Protein AF-A0A9N9V3J7-F1 (afdb_monomer_lite)

Sequence (952 aa):
MASQAPEKATEPPQEQATPTPHKELYPMNNWTYDLFLYVMGNLVDTFFREVVPRGSWRVPRSGPVLFVAAPHANQFVDALLLQRTLKHEAGRRVSLLIAQKSVHGFIGWGSRQVGSVPVGRAQDAAKPATGKIYLPDPINDPTLVRGIGTKFGAGEGELQGMVFLPPAKGQTGASVDIAEIISPEEIRVKRPFKGKLALFQLTGRDDIDAEGNFTKKDVNGSAPGYEGTKFKLAPHTDQTKVYEAVFSRLRSGGCVGIFPEGGSHDRTDLLPLKAGVAIMALGTLAEDPNCGLKIVPVGMNYFHPHKFRSRAVIEFGAPFEIPSRVVEKYRNNQRREAIGHVIDTVYQALNSVTVSAPDYDTLMLIQATRRLYNPTGKKLPLPIVVELNRRLAMGYEKYKEDKRIKKLVKDVKDYNSQLRYLNLKDHQVQYAHMSIFQVIFLTIYRSLKLILLFFSTVPGLVLFAPVFVATKIISIKKAKAALAGSTVKIQGRDVMATWKILVACGFAPALYHFYSILLTLKVWHDRFWGHVPEWVPLWVVYFAVWPLMIGITFASLRFGEVGMDIFKSLRPLVLCLSPWSGFSIQKLRLRREELSAEVTDLINTLGPEMYPDFEKVRLVPDPYKTETPAPSTFTSPQFASTFSPFTPQMPSFSPYPSFGGWRRRDSEGSNAGAEPESPPTTSLLRRSTTTSSRALPRHDSFSNIGQVGFFSTRPPSRSRSRSNSSGGGFNSSGFHISGFTALDSTEGFNEASRKLREAMKDRRKKSDKVKMEAGAEGDNPVVPPPPTRKPPLKQKMALSLKSIVSSVFGGAGSEGGPAPMGALFAKTDPAIDGDACLHDCASCSVKYPRGFKINEDDVLYGHVKAWSTHLLVGTGKTDWVRDVADEKGSVMEAVSKVASPTNGRMMLSASNIPTPHNTADYSEPTTTLLLPAFTYIHNVTPSNAGSLIAEV

pLDDT: mean 71.09, std 22.48, range [22.11, 96.75]

Secondary structure (DSSP, 8-state):
----------PPP----PPP----SS---HHHHHHHHHHHHHHHHHHEEEEEEESGGGS-SSS-EEEEEE---STTHHHHHHHHHHHHHH---EEEEEEGGG-SHHHHHHHHHTTPEEE--HHHH-EEPSSEEE-S-TTT-TTEEEEES--BTTTB--TT-EEEPPPBTTBPPPEEEEEEEEETTEEEESS---SHHHHHHHH--S-B-SSS-BS-TTS-SSPTT---B--EEE-----HHHHHHHHHHHHTT-EEEE-TT-S----SSPPPPPTHHHHHHHHHHHH-TTS--EEEEEEEEESSTTSTTEEEEEEE---B---HHHHHHHHTT-HHHHHHHHHHHHHHHHHTTS---SSHHHHHHHHHHHHHHSPTT----HHHHHHHHHHHHHHHHHHTT-HHHHHHHHHHHHHHHHHHHTT--HHHHTT----HHHHHHHHHHHHHHHHHHHHHHHHHHHHHHHHHHHHHHHHHHHHHHHHHT-SS-SS-GGGHHHHHHHHHHHHHHHHHHHHHHHHHHHHHHHTTTTTS-TTS-HHHHHHHHHHHHHHHHHHHHHHHHHHHHHHHHHHHHHHHHSGGGHHHHHHHHHHHHHHHHHHHHHHHHHHHHH-TTTTTT-SS--TT---PPPP---PPPP-----------------------------------PPPP-------------GGGTTS-TTS-GGGGGGSTT----PPPPPP-------------SS--PPP--TTSHHHHHHHHHHHHHHHHHHHHHHHHHHHHTT-S-------------------------------S-------PPPPHHHHSPPP-HHHH-TTS-S--TT------TT-----S---SS-SPP-SEEEEEE-S-S---SSGGGSTTSHHHHHHTSPPPTTSPEEEEEE-PPPTT----TTS-EEEEEETTTEEEEEE-TTTHHHHHHT-

Foldseek 3Di:
DDDDDDDDDDDDPPPPPPPDQDDQPQDADPVLQVVLLVVVVVLLCQQAVAEAEAPLVLDDLWFFEEEAEDDLAAQCSLVSSVQNCCCVRRVAQAAEEAEQLQLDDPSVVSSSNSSHQYAYDQVSQWDWFAFFKADQFCPPQLFKIFTDRAQDPNPFHDAQKKKWADADDLGGIWMFTFHADPGRGMTGTPDGTWADVNNCQRAVDPQADGGGDGPDPPDGGHDPPDRHGTIIIGDHGDCVSRLVSLLSQNLVGHYYYYHQLPGHANFLDRHQGHLPSLCSQLVSCLVPVPSPYKYKYKAWDWQQLQHGNTYIYIYIFRIDHQDVVLSVCCVVPVVVVSSVVVSVVNVVRNVLNYQSARHPLSLVLLVLLVVLQFPQPDDAPPVLVSVSSVLSRVLCVVCVPPPLSVVLSVLSSVLVLLCLLQVHDPNVLVPDDDDLVNLVVLLVVLVVLLVVLVVLQVVLCVLCVVLVVVLVVVLQVVLVVVVVVDSRYDRSSNHSSVSSSVSCVPVVLVSLLVVLVVVLVCCVPCVVVPPHDPPDDSVNSSVVSSVVSVVSNVSSSVSVVVSVSSVSNNVSSVLCNPPVCVVVSVVSVVSSNVSSVSSNVCCVVCVCVVPVCCVVPPSHDDPPDDDDDDDDDDDDDDDDDDDDDDDDDDDDDDDDDDDDDDDDDDDDDDDDDDDDDDDDDDDDDDDDDDPVQPPDDPVPDPPPVVVPPPDDPDDDDDDDDDDDDDDDDDDDDDDDDPDDQDPPDPVSVVVVVVVVVVVVVVVVVVVVVVVVVVPDDDDDDDDDDYDDDDDDDDDDDDDDDDDDDDDDDDDDDDDQFFDPPCVVDPDDDCVVCNPVSPPDDPPDDPDDPPPDDDPPVDPPGRPDPDADKEKEWAQLDDDADPQNLPPPQALSVLLVPEDAAPRGHYHYYYDSHAAPVNDNDLVFFGWIAMPPVRDIDTRHHSVCSRVVRHVD

Structure (mmCIF, N/CA/C/O backbone):
data_AF-A0A9N9V3J7-F1
#
_entry.id   AF-A0A9N9V3J7-F1
#
loop_
_atom_site.group_PDB
_atom_site.id
_atom_site.type_symbol
_atom_site.label_atom_id
_atom_site.label_alt_id
_atom_site.label_comp_id
_atom_site.label_asym_id
_atom_site.label_entity_id
_atom_site.label_seq_id
_atom_site.pdbx_PDB_ins_code
_atom_site.Cartn_x
_atom_site.Cartn_y
_atom_site.Cartn_z
_atom_site.occupancy
_atom_site.B_iso_or_equiv
_atom_site.auth_seq_id
_atom_site.auth_comp_id
_atom_site.auth_asym_id
_atom_site.auth_atom_id
_atom_site.pdbx_PDB_model_num
ATOM 1 N N . MET A 1 1 ? -75.633 -46.381 -12.029 1.00 39.38 1 MET A N 1
ATOM 2 C CA . MET A 1 1 ? -74.384 -46.418 -11.238 1.00 39.38 1 MET A CA 1
ATOM 3 C C . MET A 1 1 ? -73.530 -45.228 -11.666 1.00 39.38 1 MET A C 1
ATOM 5 O O . MET A 1 1 ? -73.340 -45.079 -12.863 1.00 39.38 1 MET A O 1
ATOM 9 N N . ALA A 1 2 ? -73.193 -44.369 -10.690 1.00 36.47 2 ALA A N 1
ATOM 10 C CA . ALA A 1 2 ? -72.374 -43.131 -10.666 1.00 36.47 2 ALA A CA 1
ATOM 11 C C . ALA A 1 2 ? -71.750 -42.647 -12.000 1.00 36.47 2 ALA A C 1
ATOM 13 O O . ALA A 1 2 ? -70.989 -43.388 -12.608 1.00 36.47 2 ALA A O 1
ATOM 14 N N . SER A 1 3 ? -72.063 -41.480 -12.585 1.00 35.91 3 SER A N 1
ATOM 15 C CA . SER A 1 3 ? -72.059 -40.055 -12.155 1.00 35.91 3 SER A CA 1
ATOM 16 C C . SER A 1 3 ? -70.667 -39.449 -11.888 1.00 35.91 3 SER A C 1
ATOM 18 O O . SER A 1 3 ? -70.067 -39.679 -10.841 1.00 35.91 3 SER A O 1
ATOM 20 N N . GLN A 1 4 ? -70.208 -38.641 -12.851 1.00 42.81 4 GLN A N 1
ATOM 21 C CA . GLN A 1 4 ? -68.995 -37.812 -12.853 1.00 42.81 4 GLN A CA 1
ATOM 22 C C . GLN A 1 4 ? -69.074 -36.623 -11.874 1.00 42.81 4 GLN A C 1
ATOM 24 O O . GLN A 1 4 ? -70.133 -36.014 -11.736 1.00 42.81 4 GLN A O 1
ATOM 29 N N . ALA A 1 5 ? -67.931 -36.258 -11.275 1.00 32.69 5 ALA A N 1
ATOM 30 C CA . ALA A 1 5 ? -67.615 -34.964 -10.640 1.00 32.69 5 ALA A CA 1
ATOM 31 C C . ALA A 1 5 ? -66.062 -34.833 -10.506 1.00 32.69 5 ALA A C 1
ATOM 33 O O . ALA A 1 5 ? -65.382 -35.852 -10.626 1.00 32.69 5 ALA A O 1
ATOM 34 N N . PRO A 1 6 ? -65.460 -33.642 -10.296 1.00 41.69 6 PRO A N 1
ATOM 35 C CA . PRO A 1 6 ? -64.798 -32.869 -11.350 1.00 41.69 6 PRO A CA 1
ATOM 36 C C . PRO A 1 6 ? -63.275 -32.682 -11.173 1.00 41.69 6 PRO A C 1
ATOM 38 O O . PRO A 1 6 ? -62.697 -32.884 -10.105 1.00 41.69 6 PRO A O 1
ATOM 41 N N . GLU A 1 7 ? -62.648 -32.250 -12.265 1.00 38.03 7 GLU A N 1
ATOM 42 C CA . GLU A 1 7 ? -61.231 -31.927 -12.445 1.00 38.03 7 GLU A CA 1
ATOM 43 C C . GLU A 1 7 ? -60.823 -30.699 -11.603 1.00 38.03 7 GLU A C 1
ATOM 45 O O . GLU A 1 7 ? -61.409 -29.620 -11.718 1.00 38.03 7 GLU A O 1
ATOM 50 N N . LYS A 1 8 ? -59.836 -30.862 -10.712 1.00 35.16 8 LYS A N 1
ATOM 51 C CA . LYS A 1 8 ? -59.306 -29.783 -9.864 1.00 35.16 8 LYS A CA 1
ATOM 52 C C . LYS A 1 8 ? -58.181 -29.072 -10.616 1.00 35.16 8 LYS A C 1
ATOM 54 O O . LYS A 1 8 ? -57.131 -29.663 -10.851 1.00 35.16 8 LYS A O 1
ATOM 59 N N . ALA A 1 9 ? -58.424 -27.815 -10.978 1.00 34.00 9 ALA A N 1
ATOM 60 C CA . ALA A 1 9 ? -57.466 -26.930 -11.625 1.00 34.00 9 ALA A CA 1
ATOM 61 C C . ALA A 1 9 ? -56.163 -26.818 -10.816 1.00 34.00 9 ALA A C 1
ATOM 63 O O . ALA A 1 9 ? -56.171 -26.473 -9.634 1.00 34.00 9 ALA A O 1
ATOM 64 N N . THR A 1 10 ? -55.047 -27.115 -11.472 1.00 37.78 10 THR A N 1
ATOM 65 C CA . THR A 1 10 ? -53.690 -26.884 -10.981 1.00 37.78 10 THR A CA 1
ATOM 66 C C . THR A 1 10 ? -53.436 -25.378 -10.970 1.00 37.78 10 THR A C 1
ATOM 68 O O . THR A 1 10 ? -53.431 -24.744 -12.026 1.00 37.78 10 THR A O 1
ATOM 71 N N . GLU A 1 11 ? -53.250 -24.791 -9.788 1.00 33.88 11 GLU A N 1
ATOM 72 C CA . GLU A 1 11 ? -52.778 -23.409 -9.666 1.00 33.88 11 GLU A CA 1
ATOM 73 C C . GLU A 1 11 ? -51.422 -23.264 -10.384 1.00 33.88 11 GLU A C 1
ATOM 75 O O . GLU A 1 11 ? -50.569 -24.155 -10.266 1.00 33.88 11 GLU A O 1
ATOM 80 N N . PRO A 1 12 ? -51.196 -22.178 -11.145 1.00 35.19 12 PRO A N 1
ATOM 81 C CA . PRO A 1 12 ? -49.893 -21.925 -11.740 1.00 35.19 12 PRO A CA 1
ATOM 82 C C . PRO A 1 12 ? -48.851 -21.744 -10.625 1.00 35.19 12 PRO A C 1
ATOM 84 O O . PRO A 1 12 ? -49.196 -21.285 -9.532 1.00 35.19 12 PRO A O 1
ATOM 87 N N . PRO A 1 13 ? -47.571 -22.082 -10.870 1.00 36.06 13 PRO A N 1
ATOM 88 C CA . PRO A 1 13 ? -46.522 -21.857 -9.888 1.00 36.06 13 PRO A CA 1
ATOM 89 C C . PRO A 1 13 ? -46.540 -20.378 -9.512 1.00 36.06 13 PRO A C 1
ATOM 91 O O . PRO A 1 13 ? -46.486 -19.531 -10.404 1.00 36.06 13 PRO A O 1
ATOM 94 N N . GLN A 1 14 ? -46.630 -20.069 -8.216 1.00 33.75 14 GLN A N 1
ATOM 95 C CA . GLN A 1 14 ? -46.390 -18.715 -7.732 1.00 33.75 14 GLN A CA 1
ATOM 96 C C . GLN A 1 14 ? -45.009 -18.294 -8.227 1.00 33.75 14 GLN A C 1
ATOM 98 O O . GLN A 1 14 ? -43.979 -18.770 -7.745 1.00 33.75 14 GLN A O 1
ATOM 103 N N . GLU A 1 15 ? -45.015 -17.443 -9.247 1.00 34.62 15 GLU A N 1
ATOM 104 C CA . GLU A 1 15 ? -43.851 -16.767 -9.776 1.00 34.62 15 GLU A CA 1
ATOM 105 C C . GLU A 1 15 ? -43.214 -16.050 -8.585 1.00 34.62 15 GLU A C 1
ATOM 107 O O . GLU A 1 15 ? -43.804 -15.134 -8.006 1.00 34.62 15 GLU A O 1
ATOM 112 N N . GLN A 1 16 ? -42.061 -16.553 -8.129 1.00 34.91 16 GLN A N 1
ATOM 113 C CA . GLN A 1 16 ? -41.266 -15.880 -7.112 1.00 34.91 16 GLN A CA 1
ATOM 114 C C . GLN A 1 16 ? -41.039 -14.469 -7.631 1.00 34.91 16 GLN A C 1
ATOM 116 O O . GLN A 1 16 ? -40.301 -14.287 -8.598 1.00 34.91 16 GLN A O 1
ATOM 121 N N . ALA A 1 17 ? -41.722 -13.498 -7.024 1.00 33.00 17 ALA A N 1
ATOM 122 C CA . ALA A 1 17 ? -41.576 -12.100 -7.363 1.00 33.00 17 ALA A CA 1
ATOM 123 C C . ALA A 1 17 ? -40.080 -11.788 -7.360 1.00 33.00 17 ALA A C 1
ATOM 125 O O . ALA A 1 17 ? -39.436 -11.808 -6.308 1.00 33.00 17 ALA A O 1
ATOM 126 N N . THR A 1 18 ? -39.510 -11.570 -8.548 1.00 35.09 18 THR A N 1
ATOM 127 C CA . THR A 1 18 ? -38.137 -11.096 -8.688 1.00 35.09 18 THR A CA 1
ATOM 128 C C . THR A 1 18 ? -38.005 -9.883 -7.777 1.00 35.09 18 THR A C 1
ATOM 130 O O . THR A 1 18 ? -38.791 -8.944 -7.950 1.00 35.09 18 THR A O 1
ATOM 133 N N . PRO A 1 19 ? -37.088 -9.894 -6.790 1.00 39.78 19 PRO A N 1
ATOM 134 C CA . PRO A 1 19 ? -36.947 -8.773 -5.882 1.00 39.78 19 PRO A CA 1
ATOM 135 C C . PRO A 1 19 ? -36.704 -7.535 -6.736 1.00 39.78 19 PRO A C 1
ATOM 137 O O . PRO A 1 19 ? -35.810 -7.522 -7.587 1.00 39.78 19 PRO A O 1
ATOM 140 N N . THR A 1 20 ? -37.550 -6.523 -6.555 1.00 35.09 20 THR A N 1
ATOM 141 C CA . THR A 1 20 ? -37.386 -5.223 -7.198 1.00 35.09 20 THR A CA 1
ATOM 142 C C . THR A 1 20 ? -35.927 -4.796 -7.027 1.00 35.09 20 THR A C 1
ATOM 144 O O . THR A 1 20 ? -35.413 -4.835 -5.905 1.00 35.09 20 THR A O 1
ATOM 147 N N . PRO A 1 21 ? -35.205 -4.451 -8.111 1.00 42.81 21 PRO A N 1
ATOM 148 C CA . PRO A 1 21 ? -33.786 -4.159 -8.013 1.00 42.81 21 PRO A CA 1
ATOM 149 C C . PRO A 1 21 ? -33.611 -2.935 -7.117 1.00 42.81 21 PRO A C 1
ATOM 151 O O . PRO A 1 21 ? -33.942 -1.811 -7.501 1.00 42.81 21 PRO A O 1
ATOM 154 N N . HIS A 1 22 ? -33.120 -3.157 -5.896 1.00 54.41 22 HIS A N 1
ATOM 155 C CA . HIS A 1 22 ? -32.761 -2.079 -4.988 1.00 54.41 22 HIS A CA 1
ATOM 156 C C . HIS A 1 22 ? -31.798 -1.147 -5.723 1.00 54.41 22 HIS A C 1
ATOM 158 O O . HIS A 1 22 ? -30.752 -1.572 -6.217 1.00 54.41 22 HIS A O 1
ATOM 164 N N . LYS A 1 23 ? -32.172 0.131 -5.827 1.00 55.50 23 LYS A N 1
ATOM 165 C CA . LYS A 1 23 ? -31.372 1.149 -6.507 1.00 55.50 23 LYS A CA 1
ATOM 166 C C . LYS A 1 23 ? -30.018 1.257 -5.803 1.00 55.50 23 LYS A C 1
ATOM 168 O O . LYS A 1 23 ? -29.938 1.756 -4.682 1.00 55.50 23 LYS A O 1
ATOM 173 N N . GLU A 1 24 ? -28.966 0.762 -6.449 1.00 66.88 24 GLU A N 1
ATOM 174 C CA . GLU A 1 24 ? -27.608 0.790 -5.909 1.00 66.88 24 GLU A CA 1
ATOM 175 C C . GLU A 1 24 ? -27.198 2.248 -5.640 1.00 66.88 24 GLU A C 1
ATOM 177 O O . GLU A 1 24 ? -27.263 3.094 -6.532 1.00 66.88 24 GLU A O 1
ATOM 182 N N . LEU A 1 25 ? -26.798 2.562 -4.402 1.00 68.50 25 LEU A N 1
ATOM 183 C CA . LEU A 1 25 ? -26.501 3.941 -3.977 1.00 68.50 25 LEU A CA 1
ATOM 184 C C . LEU A 1 25 ? -25.304 4.554 -4.724 1.00 68.50 25 LEU A C 1
ATOM 186 O O . LEU A 1 25 ? -25.240 5.770 -4.902 1.00 68.50 25 LEU A O 1
ATOM 190 N N . TYR A 1 26 ? -24.363 3.717 -5.168 1.00 75.44 26 TYR A N 1
ATOM 191 C CA . TYR A 1 26 ? -23.138 4.129 -5.858 1.00 75.44 26 TYR A CA 1
ATOM 192 C C . TYR A 1 26 ? -22.909 3.270 -7.104 1.00 75.44 26 TYR A C 1
ATOM 194 O O . TYR A 1 26 ? -21.986 2.458 -7.094 1.00 75.44 26 TYR A O 1
ATOM 202 N N . PRO A 1 27 ? -23.728 3.397 -8.160 1.00 77.06 27 PRO A N 1
ATOM 203 C CA . PRO A 1 27 ? -23.684 2.480 -9.290 1.00 77.06 27 PRO A CA 1
ATOM 204 C C . PRO A 1 27 ? -22.331 2.536 -10.000 1.00 77.06 27 PRO A C 1
ATOM 206 O O . PRO A 1 27 ? -21.782 3.610 -10.254 1.00 77.06 27 PRO A O 1
ATOM 209 N N . MET A 1 28 ? -21.788 1.364 -10.319 1.00 82.06 28 MET A N 1
ATOM 210 C CA . MET A 1 28 ? -20.520 1.243 -11.033 1.00 82.06 28 MET A CA 1
ATOM 211 C C . MET A 1 28 ? -20.789 1.029 -12.519 1.00 82.06 28 MET A C 1
ATOM 213 O O . MET A 1 28 ? -21.310 -0.010 -12.921 1.00 82.06 28 MET A O 1
ATOM 217 N N . ASN A 1 29 ? -20.403 1.995 -13.351 1.00 88.56 29 ASN A N 1
ATOM 218 C CA . ASN A 1 29 ? -20.493 1.825 -14.793 1.00 88.56 29 ASN A CA 1
ATOM 219 C C . ASN A 1 29 ? -19.234 1.120 -15.325 1.00 88.56 29 ASN A C 1
ATOM 221 O O . ASN A 1 29 ? -18.106 1.568 -15.123 1.00 88.56 29 ASN A O 1
ATOM 225 N N . ASN A 1 30 ? -19.425 -0.019 -15.991 1.00 90.25 30 ASN A N 1
ATOM 226 C CA . ASN A 1 30 ? -18.337 -0.901 -16.410 1.00 90.25 30 ASN A CA 1
ATOM 227 C C . ASN A 1 30 ? -17.348 -0.225 -17.368 1.00 90.25 30 ASN A C 1
ATOM 229 O O . ASN A 1 30 ? -16.145 -0.455 -17.248 1.00 90.25 30 ASN A O 1
ATOM 233 N N . TRP A 1 31 ? -17.834 0.596 -18.305 1.00 91.44 31 TRP A N 1
ATOM 234 C CA . TRP A 1 31 ? -16.960 1.240 -19.289 1.00 91.44 31 TRP A CA 1
ATOM 235 C C . TRP A 1 31 ? -16.154 2.380 -18.664 1.00 91.44 31 TRP A C 1
ATOM 237 O O . TRP A 1 31 ? -14.959 2.494 -18.929 1.00 91.44 31 TRP A O 1
ATOM 247 N N . THR A 1 32 ? -16.768 3.185 -17.787 1.00 91.56 32 THR A N 1
ATOM 248 C CA . THR A 1 32 ? -16.061 4.269 -17.091 1.00 91.56 32 THR A CA 1
ATOM 249 C C . THR A 1 32 ? -15.013 3.708 -16.145 1.00 91.56 32 THR A C 1
ATOM 251 O O . THR A 1 32 ? -13.906 4.234 -16.078 1.00 91.56 32 THR A O 1
ATOM 254 N N . TYR A 1 33 ? -15.348 2.615 -15.452 1.00 93.81 33 TYR A N 1
ATOM 255 C CA . TYR A 1 33 ? -14.439 1.888 -14.573 1.00 93.81 33 TYR A CA 1
ATOM 256 C C . TYR A 1 33 ? -13.205 1.411 -15.342 1.00 93.81 33 TYR A C 1
ATOM 258 O O . TYR A 1 33 ? -12.076 1.704 -14.946 1.00 93.81 33 TYR A O 1
ATOM 266 N N . ASP A 1 34 ? -13.421 0.711 -16.459 1.00 94.12 34 ASP A N 1
ATOM 267 C CA . ASP A 1 34 ? -12.348 0.130 -17.264 1.00 94.12 34 ASP A CA 1
ATOM 268 C C . ASP A 1 34 ? -11.486 1.224 -17.926 1.00 94.12 34 ASP A C 1
ATOM 270 O O . ASP A 1 34 ? -10.258 1.130 -17.891 1.00 94.12 34 ASP A O 1
ATOM 274 N N . LEU A 1 35 ? -12.093 2.298 -18.450 1.00 94.00 35 LEU A N 1
ATOM 275 C CA . LEU A 1 35 ? -11.367 3.430 -19.040 1.00 94.00 35 LEU A CA 1
ATOM 276 C C . LEU A 1 35 ? -10.528 4.174 -17.994 1.00 94.00 35 LEU A C 1
ATOM 278 O O . LEU A 1 35 ? -9.349 4.449 -18.220 1.00 94.00 35 LEU A O 1
ATOM 282 N N . PHE A 1 36 ? -11.113 4.483 -16.835 1.00 93.19 36 PHE A N 1
ATOM 283 C CA . PHE A 1 36 ? -10.399 5.154 -15.754 1.00 93.19 36 PHE A CA 1
ATOM 284 C C . PHE A 1 36 ? -9.227 4.303 -15.254 1.00 93.19 36 PHE A C 1
ATOM 286 O O . PHE A 1 36 ? -8.113 4.815 -15.110 1.00 93.19 36 PHE A O 1
ATOM 293 N N . LEU A 1 37 ? -9.447 3.000 -15.041 1.00 93.44 37 LEU A N 1
ATOM 294 C CA . LEU A 1 37 ? -8.385 2.077 -14.644 1.00 93.44 37 LEU A CA 1
ATOM 295 C C . LEU A 1 37 ? -7.302 1.928 -15.700 1.00 93.44 37 LEU A C 1
ATOM 297 O O . LEU A 1 37 ? -6.139 1.800 -15.333 1.00 93.44 37 LEU A O 1
ATOM 301 N N . TYR A 1 38 ? -7.651 1.948 -16.983 1.00 92.44 38 TYR A N 1
ATOM 302 C CA . TYR A 1 38 ? -6.664 1.913 -18.052 1.00 92.44 38 TYR A CA 1
ATOM 303 C C . TYR A 1 38 ? -5.755 3.147 -17.992 1.00 92.44 38 TYR A C 1
ATOM 305 O O . TYR A 1 38 ? -4.533 3.016 -17.926 1.00 92.44 38 TYR A O 1
ATOM 313 N N . VAL A 1 39 ? -6.327 4.354 -17.931 1.00 91.19 39 VAL A N 1
ATOM 314 C CA . VAL A 1 39 ? -5.544 5.604 -17.898 1.00 91.19 39 VAL A CA 1
ATOM 315 C C . VAL A 1 39 ? -4.695 5.693 -16.627 1.00 91.19 39 VAL A C 1
ATOM 317 O O . VAL A 1 39 ? -3.483 5.896 -16.695 1.00 91.19 39 VAL A O 1
ATOM 320 N N . MET A 1 40 ? -5.306 5.500 -15.456 1.00 90.75 40 MET A N 1
ATOM 321 C CA . MET A 1 40 ? -4.594 5.565 -14.177 1.00 90.75 40 MET A CA 1
ATOM 322 C C . MET A 1 40 ? -3.611 4.401 -14.004 1.00 90.75 40 MET A C 1
ATOM 324 O O . MET A 1 40 ? -2.536 4.577 -13.430 1.00 90.75 40 MET A O 1
ATOM 328 N N . GLY A 1 41 ? -3.934 3.229 -14.547 1.00 89.25 41 GLY A N 1
ATOM 329 C CA . GLY A 1 41 ? -3.045 2.078 -14.604 1.00 89.25 41 GLY A CA 1
ATOM 330 C C . GLY A 1 41 ? -1.751 2.410 -15.340 1.00 89.25 41 GLY A C 1
ATOM 331 O O . GLY A 1 41 ? -0.674 2.221 -14.777 1.00 89.25 41 GLY A O 1
ATOM 332 N N . ASN A 1 42 ? -1.824 2.986 -16.541 1.00 88.81 42 ASN A N 1
ATOM 333 C CA . ASN A 1 42 ? -0.628 3.383 -17.294 1.00 88.81 42 ASN A CA 1
ATOM 334 C C . ASN A 1 42 ? 0.295 4.330 -16.491 1.00 88.81 42 ASN A C 1
ATOM 336 O O . ASN A 1 42 ? 1.523 4.194 -16.527 1.00 88.81 42 ASN A O 1
ATOM 340 N N . LEU A 1 43 ? -0.273 5.243 -15.692 1.00 88.69 43 LEU A N 1
ATOM 341 C CA . LEU A 1 43 ? 0.510 6.092 -14.781 1.00 88.69 43 LEU A CA 1
ATOM 342 C C . LEU A 1 43 ? 1.182 5.283 -13.662 1.00 88.69 43 LEU A C 1
ATOM 344 O O . LEU A 1 43 ? 2.341 5.533 -13.323 1.00 88.69 43 LEU A O 1
ATOM 348 N N . VAL A 1 44 ? 0.482 4.293 -13.108 1.00 88.19 44 VAL A N 1
ATOM 349 C CA . VAL A 1 44 ? 1.025 3.375 -12.098 1.00 88.19 44 VAL A CA 1
ATOM 350 C C . VAL A 1 44 ? 2.145 2.503 -12.666 1.00 88.19 44 VAL A C 1
ATOM 352 O O . VAL A 1 44 ? 3.146 2.349 -11.980 1.00 88.19 44 VAL A O 1
ATOM 355 N N . ASP A 1 45 ? 2.068 2.017 -13.908 1.00 86.00 45 ASP A N 1
ATOM 356 C CA . ASP A 1 45 ? 3.173 1.270 -14.554 1.00 86.00 45 ASP A CA 1
ATOM 357 C C . ASP A 1 45 ? 4.367 2.150 -14.907 1.00 86.00 45 ASP A C 1
ATOM 359 O O . ASP A 1 45 ? 5.505 1.688 -15.024 1.00 86.00 45 ASP A O 1
ATOM 363 N N . THR A 1 46 ? 4.120 3.442 -15.100 1.00 86.25 46 THR A N 1
ATOM 364 C CA . THR A 1 46 ? 5.206 4.409 -15.229 1.00 86.25 46 THR A CA 1
ATOM 365 C C . THR A 1 46 ? 5.877 4.592 -13.866 1.00 86.25 46 THR A C 1
ATOM 367 O O . THR A 1 46 ? 7.107 4.594 -13.773 1.00 86.25 46 THR A O 1
ATOM 370 N N . PHE A 1 47 ? 5.092 4.656 -12.783 1.00 88.81 47 PHE A N 1
ATOM 371 C CA . PHE A 1 47 ? 5.602 4.805 -11.420 1.00 88.81 47 PHE A CA 1
ATOM 372 C C . PHE A 1 47 ? 6.302 3.554 -10.874 1.00 88.81 47 PHE A C 1
ATOM 374 O O . PHE A 1 47 ? 7.397 3.682 -10.330 1.00 88.81 47 PHE A O 1
ATOM 381 N N . PHE A 1 48 ? 5.719 2.364 -11.006 1.00 88.06 48 PHE A N 1
ATOM 382 C CA . PHE A 1 48 ? 6.307 1.094 -10.578 1.00 88.06 48 PHE A CA 1
ATOM 383 C C . PHE A 1 48 ? 6.945 0.385 -11.754 1.00 88.06 48 PHE A C 1
ATOM 385 O O . PHE A 1 48 ? 6.340 0.228 -12.807 1.00 88.06 48 PHE A O 1
ATOM 392 N N . ARG A 1 49 ? 8.168 -0.108 -11.564 1.00 84.00 49 ARG A N 1
ATOM 393 C CA . ARG A 1 49 ? 8.853 -0.861 -12.615 1.00 84.00 49 ARG A CA 1
ATOM 394 C C . ARG A 1 49 ? 8.216 -2.202 -12.903 1.00 84.00 49 ARG A C 1
ATOM 396 O O . ARG A 1 49 ? 8.250 -2.659 -14.040 1.00 84.00 49 ARG A O 1
ATOM 403 N N . GLU A 1 50 ? 7.671 -2.816 -11.867 1.00 82.94 50 GLU A N 1
ATOM 404 C CA . GLU A 1 50 ? 7.097 -4.144 -11.937 1.00 82.94 50 GLU A CA 1
ATOM 405 C C . GLU A 1 50 ? 6.061 -4.289 -10.823 1.00 82.94 50 GLU A C 1
ATOM 407 O O . GLU A 1 50 ? 6.344 -3.963 -9.663 1.00 82.94 50 GLU A O 1
ATOM 412 N N . VAL A 1 51 ? 4.880 -4.783 -11.186 1.00 85.88 51 VAL A N 1
ATOM 413 C CA . VAL A 1 51 ? 3.818 -5.179 -10.261 1.00 85.88 51 VAL A CA 1
ATOM 414 C C . VAL A 1 51 ? 3.552 -6.653 -10.520 1.00 85.88 51 VAL A C 1
ATOM 416 O O . VAL A 1 51 ? 3.087 -7.012 -11.597 1.00 85.88 51 VAL A O 1
ATOM 419 N N . VAL A 1 52 ? 3.901 -7.510 -9.562 1.00 81.19 52 VAL A N 1
ATOM 420 C CA . VAL A 1 52 ? 3.792 -8.965 -9.729 1.00 81.19 52 VAL A CA 1
ATOM 421 C C . VAL A 1 52 ? 2.612 -9.491 -8.916 1.00 81.19 52 VAL A C 1
ATOM 423 O O . VAL A 1 52 ? 2.684 -9.470 -7.683 1.00 81.19 52 VAL A O 1
ATOM 426 N N . PRO A 1 53 ? 1.553 -10.005 -9.561 1.00 83.19 53 PRO A N 1
ATOM 427 C CA . PRO A 1 53 ? 0.526 -10.762 -8.866 1.00 83.19 53 PRO A CA 1
ATOM 428 C C . PRO A 1 53 ? 1.045 -12.148 -8.472 1.00 83.19 53 PRO A C 1
ATOM 430 O O . PRO A 1 53 ? 1.727 -12.837 -9.235 1.00 83.19 53 PRO A O 1
ATOM 433 N N . ARG A 1 54 ? 0.712 -12.586 -7.261 1.00 79.75 54 ARG A N 1
ATOM 434 C CA . ARG A 1 54 ? 0.972 -13.933 -6.743 1.00 79.75 54 ARG A CA 1
ATOM 435 C C . ARG A 1 54 ? -0.325 -14.513 -6.215 1.00 79.75 54 ARG A C 1
ATOM 437 O O . ARG A 1 54 ? -1.053 -13.832 -5.511 1.00 79.75 54 ARG A O 1
ATOM 444 N N . GLY A 1 55 ? -0.630 -15.760 -6.563 1.00 75.00 55 GLY A N 1
ATOM 445 C CA . GLY A 1 55 ? -1.864 -16.407 -6.116 1.00 75.00 55 GLY A CA 1
ATOM 446 C C . GLY A 1 55 ? -3.136 -15.888 -6.791 1.00 75.00 55 GLY A C 1
ATOM 447 O O . GLY A 1 55 ? -4.220 -16.227 -6.332 1.00 75.00 55 GLY A O 1
ATOM 448 N N . SER A 1 56 ? -3.046 -15.108 -7.877 1.00 82.75 56 SER A N 1
ATOM 449 C CA . SER A 1 56 ? -4.217 -14.532 -8.563 1.00 82.75 56 SER A CA 1
ATOM 450 C C . SER A 1 56 ? -5.232 -15.583 -9.027 1.00 82.75 56 SER A C 1
ATOM 452 O O . SER A 1 56 ? -6.432 -15.336 -9.000 1.00 82.75 56 SER A O 1
ATOM 454 N N . TRP A 1 57 ? -4.778 -16.797 -9.350 1.00 84.62 57 TRP A N 1
ATOM 455 C CA . TRP A 1 57 ? -5.636 -17.938 -9.694 1.00 84.62 57 TRP A CA 1
ATOM 456 C C . TRP A 1 57 ? -6.547 -18.416 -8.551 1.00 84.62 57 TRP A C 1
ATOM 458 O O . TRP A 1 57 ? -7.512 -19.129 -8.808 1.00 84.62 57 TRP A O 1
ATOM 468 N N . ARG A 1 58 ? -6.249 -18.053 -7.295 1.00 84.38 58 ARG A N 1
ATOM 469 C CA . ARG A 1 58 ? -7.083 -18.372 -6.122 1.00 84.38 58 ARG A CA 1
ATOM 470 C C . ARG A 1 58 ? -8.292 -17.452 -6.001 1.00 84.38 58 ARG A C 1
ATOM 472 O O . ARG A 1 58 ? -9.204 -17.752 -5.235 1.00 84.38 58 ARG A O 1
ATOM 479 N N . VAL A 1 59 ? -8.296 -16.334 -6.724 1.00 92.25 59 VAL A N 1
ATOM 480 C CA . VAL A 1 59 ? -9.395 -15.374 -6.699 1.00 92.25 59 VAL A CA 1
ATOM 481 C C . VAL A 1 59 ? -10.620 -15.995 -7.382 1.00 92.25 59 VAL A C 1
ATOM 483 O O . VAL A 1 59 ? -10.532 -16.378 -8.553 1.00 92.25 59 VAL A O 1
ATOM 486 N N . PRO A 1 60 ? -11.777 -16.079 -6.698 1.00 91.88 60 PRO A N 1
ATOM 487 C CA . PRO A 1 60 ? -13.012 -16.533 -7.326 1.00 91.88 60 PRO A CA 1
ATOM 488 C C . PRO A 1 60 ? -13.384 -15.652 -8.529 1.00 91.88 60 PRO A C 1
ATOM 490 O O . PRO A 1 60 ? -13.406 -14.423 -8.434 1.00 91.88 60 PRO A O 1
ATOM 493 N N . ARG A 1 61 ? -13.678 -16.281 -9.675 1.00 90.31 61 ARG A N 1
ATOM 494 C CA . ARG A 1 61 ? -14.037 -15.573 -10.921 1.00 90.31 61 ARG A CA 1
ATOM 495 C C . ARG A 1 61 ? -15.494 -15.096 -10.940 1.00 90.31 61 ARG A C 1
ATOM 497 O O . ARG A 1 61 ? -15.820 -14.114 -11.608 1.00 90.31 61 ARG A O 1
ATOM 504 N N . SER A 1 62 ? -16.361 -15.759 -10.184 1.00 89.38 62 SER A N 1
ATOM 505 C CA . SER A 1 62 ? -17.786 -15.460 -10.037 1.00 89.38 62 SER A CA 1
ATOM 506 C C . SER A 1 62 ? -18.194 -15.475 -8.561 1.00 89.38 62 SER A C 1
ATOM 508 O O . SER A 1 62 ? -17.440 -15.945 -7.707 1.00 89.38 62 SER A O 1
ATOM 510 N N . GLY A 1 63 ? -19.387 -14.948 -8.281 1.00 90.31 63 GLY A N 1
ATOM 511 C CA . GLY A 1 63 ? -19.937 -14.856 -6.930 1.00 90.31 63 GLY A CA 1
ATOM 512 C C . GLY A 1 63 ? -19.392 -13.679 -6.112 1.00 90.31 63 GLY A C 1
ATOM 513 O O . GLY A 1 63 ? -18.479 -12.972 -6.557 1.00 90.31 63 GLY A O 1
ATOM 514 N N . PRO A 1 64 ? -19.968 -13.437 -4.926 1.00 94.25 64 PRO A N 1
ATOM 515 C CA . PRO A 1 64 ? -19.577 -12.327 -4.079 1.00 94.25 64 PRO A CA 1
ATOM 516 C C . PRO A 1 64 ? -18.242 -12.538 -3.384 1.00 94.25 64 PRO A C 1
ATOM 518 O O . PRO A 1 64 ? -17.995 -13.568 -2.754 1.00 94.25 64 PRO A O 1
ATOM 521 N N . VAL A 1 65 ? -17.388 -11.516 -3.457 1.00 95.81 65 VAL A N 1
ATOM 522 C CA . VAL A 1 65 ? -16.067 -11.550 -2.819 1.00 95.81 65 VAL A CA 1
ATOM 523 C C . VAL A 1 65 ? -15.806 -10.270 -2.041 1.00 95.81 65 VAL A C 1
ATOM 525 O O . VAL A 1 65 ? -15.894 -9.167 -2.590 1.00 95.81 65 VAL A O 1
ATOM 528 N N . LEU A 1 66 ? -15.419 -10.434 -0.778 1.00 96.44 66 LEU A N 1
ATOM 529 C CA . LEU A 1 66 ? -14.876 -9.379 0.066 1.00 96.44 66 LEU A CA 1
ATOM 530 C C . LEU A 1 66 ? -13.346 -9.493 0.098 1.00 96.44 66 LEU A C 1
ATOM 532 O O . LEU A 1 66 ? -12.782 -10.379 0.740 1.00 96.44 66 LEU A O 1
ATOM 536 N N . PHE A 1 67 ? -12.664 -8.590 -0.601 1.00 96.75 67 PHE A N 1
ATOM 537 C CA . PHE A 1 67 ? -11.208 -8.491 -0.569 1.00 96.75 67 PHE A CA 1
ATOM 538 C C . PHE A 1 67 ? -10.765 -7.706 0.660 1.00 96.75 67 PHE A C 1
ATOM 540 O O . PHE A 1 67 ? -11.171 -6.562 0.866 1.00 96.75 67 PHE A O 1
ATOM 547 N N . VAL A 1 68 ? -9.893 -8.302 1.462 1.00 95.88 68 VAL A N 1
ATOM 548 C CA . VAL A 1 68 ? -9.326 -7.650 2.639 1.00 95.88 68 VAL A CA 1
ATOM 549 C C . VAL A 1 68 ? -7.842 -7.468 2.388 1.00 95.88 68 VAL A C 1
ATOM 551 O O . VAL A 1 68 ? -7.130 -8.457 2.268 1.00 95.88 68 VAL A O 1
ATOM 554 N N . ALA A 1 69 ? -7.382 -6.225 2.271 1.00 94.12 69 ALA A N 1
ATOM 555 C CA . ALA A 1 69 ? -6.014 -5.923 1.863 1.00 94.12 69 ALA A CA 1
ATOM 556 C C . ALA A 1 69 ? -5.201 -5.258 2.980 1.00 94.12 69 ALA A C 1
ATOM 558 O O . ALA A 1 69 ? -5.696 -4.348 3.646 1.00 94.12 69 ALA A O 1
ATOM 559 N N . ALA A 1 70 ? -3.953 -5.692 3.164 1.00 90.88 70 ALA A N 1
ATOM 560 C CA . ALA A 1 70 ? -2.999 -5.109 4.108 1.00 90.88 70 ALA A CA 1
ATOM 561 C C . ALA A 1 70 ? -1.544 -5.478 3.727 1.00 90.88 70 ALA A C 1
ATOM 563 O O . ALA A 1 70 ? -1.356 -6.418 2.957 1.00 90.88 70 ALA A O 1
ATOM 564 N N . PRO A 1 71 ? -0.504 -4.795 4.238 1.00 88.69 71 PRO A N 1
ATOM 565 C CA . PRO A 1 71 ? -0.556 -3.508 4.935 1.00 88.69 71 PRO A CA 1
ATOM 566 C C . PRO A 1 71 ? -0.941 -2.362 3.989 1.00 88.69 71 PRO A C 1
ATOM 568 O O . PRO A 1 71 ? -0.665 -2.404 2.788 1.00 88.69 71 PRO A O 1
ATOM 571 N N . HIS A 1 72 ? -1.559 -1.307 4.520 1.00 88.31 72 HIS A N 1
ATOM 572 C CA . HIS A 1 72 ? -1.946 -0.135 3.734 1.00 88.31 72 HIS A CA 1
ATOM 573 C C . HIS A 1 72 ? -0.804 0.897 3.650 1.00 88.31 72 HIS A C 1
ATOM 575 O O . HIS A 1 72 ? -0.825 1.958 4.281 1.00 88.31 72 HIS A O 1
ATOM 581 N N . ALA A 1 73 ? 0.233 0.574 2.875 1.00 82.94 73 ALA A N 1
ATOM 582 C CA . ALA A 1 73 ? 1.454 1.375 2.790 1.00 82.94 73 ALA A CA 1
ATOM 583 C C . ALA A 1 73 ? 1.317 2.666 1.964 1.00 82.94 73 ALA A C 1
ATOM 585 O O . ALA A 1 73 ? 2.118 3.579 2.155 1.00 82.94 73 ALA A O 1
ATOM 586 N N . ASN A 1 74 ? 0.347 2.776 1.046 1.00 86.50 74 ASN A N 1
ATOM 587 C CA . ASN A 1 74 ? 0.076 4.017 0.312 1.00 86.50 74 ASN A CA 1
ATOM 588 C C . ASN A 1 74 ? -1.408 4.372 0.306 1.00 86.50 74 ASN A C 1
ATOM 590 O O . ASN A 1 74 ? -2.263 3.531 0.068 1.00 86.50 74 ASN A O 1
ATOM 594 N N . GLN A 1 75 ? -1.719 5.662 0.417 1.00 84.00 75 GLN A N 1
ATOM 595 C CA . GLN A 1 75 ? -3.101 6.120 0.589 1.00 84.00 75 GLN A CA 1
ATOM 596 C C . GLN A 1 75 ? -4.062 5.734 -0.558 1.00 84.00 75 GLN A C 1
ATOM 598 O O . GLN A 1 75 ? -5.111 5.154 -0.305 1.00 84.00 75 GLN A O 1
ATOM 603 N N . PHE A 1 76 ? -3.744 6.066 -1.816 1.00 88.44 76 PHE A N 1
ATOM 604 C CA . PHE A 1 76 ? -4.639 5.799 -2.965 1.00 88.44 76 PHE A CA 1
ATOM 605 C C . PHE A 1 76 ? -4.027 4.873 -4.015 1.00 88.44 76 PHE A C 1
ATOM 607 O O . PHE A 1 76 ? -4.736 4.290 -4.830 1.00 88.44 76 PHE A O 1
ATOM 614 N N . VAL A 1 77 ? -2.704 4.730 -3.998 1.00 91.00 77 VAL A N 1
ATOM 615 C CA . VAL A 1 77 ? -1.984 3.895 -4.961 1.00 91.00 77 VAL A CA 1
ATOM 616 C C . VAL A 1 77 ? -2.258 2.411 -4.710 1.00 91.00 77 VAL A C 1
ATOM 618 O O . VAL A 1 77 ? -2.417 1.664 -5.670 1.00 91.00 77 VAL A O 1
ATOM 621 N N . ASP A 1 78 ? -2.410 2.003 -3.445 1.00 91.94 78 ASP A N 1
ATOM 622 C CA . ASP A 1 78 ? -2.753 0.624 -3.069 1.00 91.94 78 ASP A CA 1
ATOM 623 C C . ASP A 1 78 ? -4.099 0.195 -3.669 1.00 91.94 78 ASP A C 1
ATOM 625 O O . ASP A 1 78 ? -4.217 -0.882 -4.250 1.00 91.94 78 ASP A O 1
ATOM 629 N N . ALA A 1 79 ? -5.101 1.073 -3.570 1.00 91.88 79 ALA A N 1
ATOM 630 C CA . ALA A 1 79 ? -6.436 0.870 -4.120 1.00 91.88 79 ALA A CA 1
ATOM 631 C C . ALA A 1 79 ? -6.398 0.638 -5.637 1.00 91.88 79 ALA A C 1
ATOM 633 O O . ALA A 1 79 ? -6.961 -0.334 -6.144 1.00 91.88 79 ALA A O 1
ATOM 634 N N . LEU A 1 80 ? -5.679 1.507 -6.347 1.00 93.00 80 LEU A N 1
ATOM 635 C CA . LEU A 1 80 ? -5.553 1.453 -7.797 1.00 93.00 80 LEU A CA 1
ATOM 636 C C . LEU A 1 80 ? -4.794 0.202 -8.267 1.00 93.00 80 LEU A C 1
ATOM 638 O O . LEU A 1 80 ? -5.208 -0.450 -9.225 1.00 93.00 80 LEU A O 1
ATOM 642 N N . LEU A 1 81 ? -3.717 -0.164 -7.566 1.00 93.44 81 LEU A N 1
ATOM 643 C CA . LEU A 1 81 ? -2.952 -1.384 -7.821 1.00 93.44 81 LEU A CA 1
ATOM 644 C C . LEU A 1 81 ? -3.807 -2.641 -7.643 1.00 93.44 81 LEU A C 1
ATOM 646 O O . LEU A 1 81 ? -3.792 -3.520 -8.507 1.00 93.44 81 LEU A O 1
ATOM 650 N N . LEU A 1 82 ? -4.580 -2.713 -6.558 1.00 94.50 82 LEU A N 1
ATOM 651 C CA . LEU A 1 82 ? -5.459 -3.843 -6.277 1.00 94.50 82 LEU A CA 1
ATOM 652 C C . LEU A 1 82 ? -6.555 -3.987 -7.340 1.00 94.50 82 LEU A C 1
ATOM 654 O O . LEU A 1 82 ? -6.709 -5.061 -7.921 1.00 94.50 82 LEU A O 1
ATOM 658 N N . GLN A 1 83 ? -7.281 -2.901 -7.628 1.00 94.69 83 GLN A N 1
ATOM 659 C CA . GLN A 1 83 ? -8.350 -2.884 -8.633 1.00 94.69 83 GLN A CA 1
ATOM 660 C C . GLN A 1 83 ? -7.832 -3.292 -10.010 1.00 94.69 83 GLN A C 1
ATOM 662 O O . GLN A 1 83 ? -8.414 -4.155 -10.667 1.00 94.69 83 GLN A O 1
ATOM 667 N N . ARG A 1 84 ? -6.698 -2.720 -10.424 1.00 93.94 84 ARG A N 1
ATOM 668 C CA . ARG A 1 84 ? -6.071 -3.052 -11.699 1.00 93.94 84 ARG A CA 1
ATOM 669 C C . ARG A 1 84 ? -5.680 -4.524 -11.777 1.00 93.94 84 ARG A C 1
ATOM 671 O O . ARG A 1 84 ? -5.948 -5.172 -12.785 1.00 93.94 84 ARG A O 1
ATOM 678 N N . THR A 1 85 ? -5.036 -5.036 -10.735 1.00 92.62 85 THR A N 1
ATOM 679 C CA . THR A 1 85 ? -4.535 -6.414 -10.714 1.00 92.62 85 THR A CA 1
ATOM 680 C C . THR A 1 85 ? -5.687 -7.409 -10.767 1.00 92.62 85 THR A C 1
ATOM 682 O O . THR A 1 85 ? -5.658 -8.340 -11.562 1.00 92.62 85 THR A O 1
ATOM 685 N N . LEU A 1 86 ? -6.752 -7.171 -10.000 1.00 93.94 86 LEU A N 1
ATOM 686 C CA . LEU A 1 86 ? -7.956 -8.004 -10.029 1.00 93.94 86 LEU A CA 1
ATOM 687 C C . LEU A 1 86 ? -8.675 -7.955 -11.379 1.00 93.94 86 LEU A C 1
ATOM 689 O O . LEU A 1 86 ? -9.171 -8.982 -11.849 1.00 93.94 86 LEU A O 1
ATOM 693 N N . LYS A 1 87 ? -8.686 -6.790 -12.033 1.00 93.25 87 LYS A N 1
ATOM 694 C CA . LYS A 1 87 ? -9.262 -6.639 -13.368 1.00 93.25 87 LYS A CA 1
ATOM 695 C C . LYS A 1 87 ? -8.457 -7.385 -14.435 1.00 93.25 87 LYS A C 1
ATOM 697 O O . LYS A 1 87 ? -9.065 -8.069 -15.252 1.00 93.25 87 LYS A O 1
ATOM 702 N N . HIS A 1 88 ? -7.129 -7.274 -14.426 1.00 90.88 88 HIS A N 1
ATOM 703 C CA . HIS A 1 88 ? -6.259 -7.944 -15.400 1.00 90.88 88 HIS A CA 1
ATOM 704 C C . HIS A 1 88 ? -6.201 -9.462 -15.206 1.00 90.88 88 HIS A C 1
ATOM 706 O O . HIS A 1 88 ? -6.287 -10.202 -16.179 1.00 90.88 88 HIS A O 1
ATOM 712 N N . GLU A 1 89 ? -6.058 -9.923 -13.964 1.00 89.88 89 GLU A N 1
ATOM 713 C CA . GLU A 1 89 ? -5.778 -11.332 -13.671 1.00 89.88 89 GLU A CA 1
ATOM 714 C C . GLU A 1 89 ? -7.045 -12.177 -13.499 1.00 89.88 89 GLU A C 1
ATOM 716 O O . GLU A 1 89 ? -7.089 -13.338 -13.902 1.00 89.88 89 GLU A O 1
ATOM 721 N N . ALA A 1 90 ? -8.082 -11.606 -12.878 1.00 88.50 90 ALA A N 1
ATOM 722 C CA . ALA A 1 90 ? -9.305 -12.326 -12.521 1.00 88.50 90 ALA A CA 1
ATOM 723 C C . ALA A 1 90 ? -10.553 -11.800 -13.250 1.00 88.50 90 ALA A C 1
ATOM 725 O O . ALA A 1 90 ? -11.639 -12.349 -13.068 1.00 88.50 90 ALA A O 1
ATOM 726 N N . GLY A 1 91 ? -10.435 -10.732 -14.050 1.00 91.12 91 GLY A N 1
ATOM 727 C CA . GLY A 1 91 ? -11.572 -10.101 -14.727 1.00 91.12 91 GLY A CA 1
ATOM 728 C C . GLY A 1 91 ? -12.581 -9.442 -13.776 1.00 91.12 91 GLY A C 1
ATOM 729 O O . GLY A 1 91 ? -13.676 -9.079 -14.206 1.00 91.12 91 GLY A O 1
ATOM 730 N N . ARG A 1 92 ? -12.243 -9.282 -12.488 1.00 92.25 92 ARG A N 1
ATOM 731 C CA . ARG A 1 92 ? -13.160 -8.785 -11.450 1.00 92.25 92 ARG A CA 1
ATOM 732 C C . ARG A 1 92 ? -13.067 -7.266 -11.325 1.00 92.25 92 ARG A C 1
ATOM 734 O O . ARG A 1 92 ? -11.974 -6.709 -11.262 1.00 92.25 92 ARG A O 1
ATOM 741 N N . ARG A 1 93 ? -14.219 -6.597 -11.225 1.00 93.56 93 ARG A N 1
ATOM 742 C CA . ARG A 1 93 ? -14.308 -5.174 -10.865 1.00 93.56 93 ARG A CA 1
ATOM 743 C C . ARG A 1 93 ? -14.607 -5.058 -9.380 1.00 93.56 93 ARG A C 1
ATOM 745 O O . ARG A 1 93 ? -15.533 -5.701 -8.894 1.00 93.56 93 ARG A O 1
ATOM 752 N N . VAL A 1 94 ? -13.817 -4.260 -8.673 1.00 93.44 94 VAL A N 1
ATOM 753 C CA . VAL A 1 94 ? -13.912 -4.117 -7.217 1.00 93.44 94 VAL A CA 1
ATOM 754 C C . VAL A 1 94 ? -14.203 -2.679 -6.835 1.00 93.44 94 VAL A C 1
ATOM 756 O O . VAL A 1 94 ? -13.458 -1.767 -7.205 1.00 93.44 94 VAL A O 1
ATOM 759 N N . SER A 1 95 ? -15.246 -2.509 -6.027 1.00 92.94 95 SER A N 1
ATOM 760 C CA . SER A 1 95 ? -15.548 -1.264 -5.331 1.00 92.94 95 SER A CA 1
ATOM 761 C C . SER A 1 95 ? -14.786 -1.202 -4.016 1.00 92.94 95 SER A C 1
ATOM 763 O O . SER A 1 95 ? -14.894 -2.110 -3.194 1.00 92.94 95 SER A O 1
ATOM 765 N N . LEU A 1 96 ? -14.086 -0.102 -3.764 1.00 92.94 96 LEU A N 1
ATOM 766 C CA . LEU A 1 96 ? -13.346 0.092 -2.521 1.00 92.94 96 LEU A CA 1
ATOM 767 C C . LEU A 1 96 ? -14.050 1.071 -1.588 1.00 92.94 96 LEU A C 1
ATOM 769 O O . LEU A 1 96 ? -14.721 2.003 -2.031 1.00 92.94 96 LEU A O 1
ATOM 773 N N . LEU A 1 97 ? -13.864 0.880 -0.285 1.00 91.19 97 LEU A N 1
ATOM 774 C CA . LEU A 1 97 ? -14.276 1.872 0.704 1.00 91.19 97 LEU A CA 1
ATOM 775 C C . LEU A 1 97 ? -13.280 3.036 0.736 1.00 91.19 97 LEU A C 1
ATOM 777 O O . LEU A 1 97 ? -12.074 2.823 0.867 1.00 91.19 97 LEU A O 1
ATOM 781 N N . ILE A 1 98 ? -13.778 4.270 0.663 1.00 90.19 98 ILE A N 1
ATOM 782 C CA . ILE A 1 98 ? -12.964 5.494 0.697 1.00 90.19 98 ILE A CA 1
ATOM 783 C C . ILE A 1 98 ? -13.392 6.400 1.853 1.00 90.19 98 ILE A C 1
ATOM 785 O O . ILE A 1 98 ? -14.567 6.486 2.178 1.00 90.19 98 ILE A O 1
ATOM 789 N N . ALA A 1 99 ? -12.459 7.104 2.495 1.00 87.38 99 ALA A N 1
ATOM 790 C CA . ALA A 1 99 ? -12.813 8.064 3.543 1.00 87.38 99 ALA A CA 1
ATOM 791 C C . ALA A 1 99 ? -13.603 9.252 2.962 1.00 87.38 99 ALA A C 1
ATOM 793 O O . ALA A 1 99 ? -13.146 9.865 1.997 1.00 87.38 99 ALA A O 1
ATOM 794 N N . GLN A 1 100 ? -14.725 9.634 3.587 1.00 86.44 100 GLN A N 1
ATOM 795 C CA . GLN A 1 100 ? -15.606 10.719 3.117 1.00 86.44 100 GLN A CA 1
ATOM 796 C C . GLN A 1 100 ? -14.849 12.032 2.847 1.00 86.44 100 GLN A C 1
ATOM 798 O O . GLN A 1 100 ? -15.072 12.673 1.823 1.00 86.44 100 GLN A O 1
ATOM 803 N N . LYS A 1 101 ? -13.884 12.391 3.709 1.00 84.94 101 LYS A N 1
ATOM 804 C CA . LYS A 1 101 ? -13.041 13.596 3.559 1.00 84.94 101 LYS A CA 1
ATOM 805 C C . LYS A 1 101 ? -12.130 13.606 2.324 1.00 84.94 101 LYS A C 1
ATOM 807 O O . LYS A 1 101 ? -11.436 14.581 2.063 1.00 84.94 101 LYS A O 1
ATOM 812 N N . SER A 1 102 ? -12.005 12.467 1.644 1.00 85.88 102 SER A N 1
ATOM 813 C CA . SER A 1 102 ? -11.196 12.320 0.429 1.00 85.88 102 SER A CA 1
ATOM 814 C C . SER A 1 102 ? -12.044 12.405 -0.838 1.00 85.88 102 SER A C 1
ATOM 816 O O . SER A 1 102 ? -11.496 12.437 -1.935 1.00 85.88 102 SER A O 1
ATOM 818 N N . VAL A 1 103 ? -13.372 12.470 -0.709 1.00 85.56 103 VAL A N 1
ATOM 819 C CA . VAL A 1 103 ? -14.319 12.455 -1.833 1.00 85.56 103 VAL A CA 1
ATOM 820 C C . VAL A 1 103 ? -14.562 13.879 -2.335 1.00 85.56 103 VAL A C 1
ATOM 822 O O . VAL A 1 103 ? -15.691 14.357 -2.444 1.00 85.56 103 VAL A O 1
ATOM 825 N N . HIS A 1 104 ? -13.472 14.595 -2.598 1.00 85.19 104 HIS A N 1
ATOM 826 C CA . HIS A 1 104 ? -13.471 15.980 -3.067 1.00 85.19 104 HIS A CA 1
ATOM 827 C C . HIS A 1 104 ? -12.436 16.138 -4.190 1.00 85.19 104 HIS A C 1
ATOM 829 O O . HIS A 1 104 ? -11.462 15.382 -4.262 1.00 85.19 104 HIS A O 1
ATOM 835 N N . GLY A 1 105 ? -12.632 17.124 -5.070 1.00 87.50 105 GLY A N 1
ATOM 836 C CA . GLY A 1 105 ? -11.721 17.397 -6.186 1.00 87.50 105 GLY A CA 1
ATOM 837 C C . GLY A 1 105 ? -11.500 16.187 -7.106 1.00 87.50 105 GLY A C 1
ATOM 838 O O . GLY A 1 105 ? -12.404 15.378 -7.318 1.00 87.50 105 GLY A O 1
ATOM 839 N N . PHE A 1 106 ? -10.278 16.046 -7.630 1.00 86.00 106 PHE A N 1
ATOM 840 C CA . PHE A 1 106 ? -9.914 14.965 -8.557 1.00 86.00 106 PHE A CA 1
ATOM 841 C C . PHE A 1 106 ? -10.088 13.562 -7.954 1.00 86.00 106 PHE A C 1
ATOM 843 O O . PHE A 1 106 ? -10.578 12.658 -8.626 1.00 86.00 106 PHE A O 1
ATOM 850 N N . ILE A 1 107 ? -9.737 13.380 -6.676 1.00 86.88 107 ILE A N 1
ATOM 851 C CA . ILE A 1 107 ? -9.858 12.083 -5.992 1.00 86.88 107 ILE A CA 1
ATOM 852 C C . ILE A 1 107 ? -11.333 11.692 -5.855 1.00 86.88 107 ILE A C 1
ATOM 854 O O . ILE A 1 107 ? -11.679 10.543 -6.112 1.00 86.88 107 ILE A O 1
ATOM 858 N N . GLY A 1 108 ? -12.208 12.645 -5.516 1.00 87.44 108 GLY A N 1
ATOM 859 C CA . GLY A 1 108 ? -13.651 12.409 -5.454 1.00 87.44 108 GLY A CA 1
ATOM 860 C C . GLY A 1 108 ? -14.279 12.109 -6.815 1.00 87.44 108 GLY A C 1
ATOM 861 O O . GLY A 1 108 ? -15.153 11.251 -6.908 1.00 87.44 108 GLY A O 1
ATOM 862 N N . TRP A 1 109 ? -13.828 12.774 -7.882 1.00 90.00 109 TRP A N 1
ATOM 863 C CA . TRP A 1 109 ? -14.251 12.427 -9.241 1.00 90.00 109 TRP A CA 1
ATOM 864 C C . TRP A 1 109 ? -13.811 11.004 -9.615 1.00 90.00 109 TRP A C 1
ATOM 866 O O . TRP A 1 109 ? -14.648 10.201 -10.024 1.00 90.00 109 TRP A O 1
ATOM 876 N N . GLY A 1 110 ? -12.537 10.660 -9.399 1.00 89.00 110 GLY A N 1
ATOM 877 C CA . GLY A 1 110 ? -11.996 9.333 -9.704 1.00 89.00 110 GLY A CA 1
ATOM 878 C C . GLY A 1 110 ? -12.648 8.216 -8.888 1.00 89.00 110 GLY A C 1
ATOM 879 O O . GLY A 1 110 ? -12.978 7.167 -9.433 1.00 89.00 110 GLY A O 1
ATOM 880 N N . SER A 1 111 ? -12.929 8.453 -7.601 1.00 89.88 111 SER A N 1
ATOM 881 C CA . SER A 1 111 ? -13.599 7.472 -6.739 1.00 89.88 111 SER A CA 1
ATOM 882 C C . SER A 1 111 ? -15.008 7.130 -7.228 1.00 89.88 111 SER A C 1
ATOM 884 O O . SER A 1 111 ? -15.438 5.989 -7.089 1.00 89.88 111 SER A O 1
ATOM 886 N N . ARG A 1 112 ? -15.722 8.091 -7.833 1.00 90.06 112 ARG A N 1
ATOM 887 C CA . ARG A 1 112 ? -17.036 7.847 -8.452 1.00 90.06 112 ARG A CA 1
ATOM 888 C C . ARG A 1 112 ? -16.918 6.988 -9.712 1.00 90.06 112 ARG A C 1
ATOM 890 O O . ARG A 1 112 ? -17.748 6.108 -9.900 1.00 90.06 112 ARG A O 1
ATOM 897 N N . GLN A 1 113 ? -15.874 7.186 -10.526 1.00 90.44 113 GLN A N 1
ATOM 898 C CA . GLN A 1 113 ? -15.649 6.378 -11.737 1.00 90.44 113 GLN A CA 1
ATOM 899 C C . GLN A 1 113 ? -15.432 4.896 -11.419 1.00 90.44 113 GLN A C 1
ATOM 901 O O . GLN A 1 113 ? -15.850 4.036 -12.191 1.00 90.44 113 GLN A O 1
ATOM 906 N N . VAL A 1 114 ? -14.811 4.600 -10.270 1.00 89.94 114 VAL A N 1
ATOM 907 C CA . VAL A 1 114 ? -14.559 3.223 -9.819 1.00 89.94 114 VAL A CA 1
ATOM 908 C C . VAL A 1 114 ? -15.627 2.664 -8.867 1.00 89.94 114 VAL A C 1
ATOM 910 O O . VAL A 1 114 ? -15.435 1.596 -8.287 1.00 89.94 114 VAL A O 1
ATOM 913 N N . GLY A 1 115 ? -16.743 3.379 -8.680 1.00 88.19 115 GLY A N 1
ATOM 914 C CA . GLY A 1 115 ? -17.856 2.944 -7.831 1.00 88.19 115 GLY A CA 1
ATOM 915 C C . GLY A 1 115 ? -17.533 2.860 -6.334 1.00 88.19 115 GLY A C 1
ATOM 916 O O . GLY A 1 115 ? -18.196 2.102 -5.629 1.00 88.19 115 GLY A O 1
ATOM 917 N N . SER A 1 116 ? -16.524 3.588 -5.839 1.00 90.06 116 SER A N 1
ATOM 918 C CA . SER A 1 116 ? -16.117 3.538 -4.429 1.00 90.06 116 SER A CA 1
ATOM 919 C C . SER A 1 116 ? -17.217 4.024 -3.487 1.00 90.06 116 SER A C 1
ATOM 921 O O . SER A 1 116 ? -17.857 5.047 -3.736 1.00 90.06 116 SER A O 1
ATOM 923 N N . VAL A 1 117 ? -17.369 3.341 -2.351 1.00 89.31 117 VAL A N 1
ATOM 924 C CA . VAL A 1 117 ? -18.360 3.687 -1.324 1.00 89.31 117 VAL A CA 1
ATOM 925 C C . VAL A 1 117 ? -17.705 4.588 -0.274 1.00 89.31 117 VAL A C 1
ATOM 927 O O . VAL A 1 117 ? -16.701 4.198 0.335 1.00 89.31 117 VAL A O 1
ATOM 930 N N . PRO A 1 118 ? -18.224 5.801 -0.051 1.00 87.88 118 PRO A N 1
ATOM 931 C CA . PRO A 1 118 ? -17.620 6.744 0.861 1.00 87.88 118 PRO A CA 1
ATOM 932 C C . PRO A 1 118 ? -18.067 6.465 2.304 1.00 87.88 118 PRO A C 1
ATOM 934 O O . PRO A 1 118 ? -19.235 6.209 2.583 1.00 87.88 118 PRO A O 1
ATOM 937 N N . VAL A 1 119 ? -17.110 6.476 3.227 1.00 86.31 119 VAL A N 1
ATOM 938 C CA . VAL A 1 119 ? -17.298 6.124 4.636 1.00 86.31 119 VAL A CA 1
ATOM 939 C C . VAL A 1 119 ? -16.974 7.335 5.495 1.00 86.31 119 VAL A C 1
ATOM 941 O O . VAL A 1 119 ? -15.818 7.770 5.581 1.00 86.31 119 VAL A O 1
ATOM 944 N N . GLY A 1 120 ? -18.007 7.884 6.131 1.00 81.31 120 GLY A N 1
ATOM 945 C CA . GLY A 1 120 ? -17.878 8.942 7.125 1.00 81.31 120 GLY A CA 1
ATOM 946 C C . GLY A 1 120 ? -17.258 8.420 8.418 1.00 81.31 120 GLY A C 1
ATOM 947 O O . GLY A 1 120 ? -17.554 7.312 8.867 1.00 81.31 120 GLY A O 1
ATOM 948 N N . ARG A 1 121 ? -16.396 9.226 9.038 1.00 78.12 121 ARG A N 1
ATOM 949 C CA . ARG A 1 121 ? -15.919 8.997 10.405 1.00 78.12 121 ARG A CA 1
ATOM 950 C C . ARG A 1 121 ? -16.162 10.249 11.217 1.00 78.12 121 ARG A C 1
ATOM 952 O O . ARG A 1 121 ? -15.829 11.333 10.745 1.00 78.12 121 ARG A O 1
ATOM 959 N N . ALA A 1 122 ? -16.609 10.083 12.456 1.00 78.06 122 ALA A N 1
ATOM 960 C CA . ALA A 1 122 ? -16.817 11.198 13.374 1.00 78.06 122 ALA A CA 1
ATOM 961 C C . ALA A 1 122 ? -15.558 12.081 13.499 1.00 78.06 122 ALA A C 1
ATOM 963 O O . ALA A 1 122 ? -15.624 13.291 13.322 1.00 78.06 122 ALA A O 1
ATOM 964 N N . GLN A 1 123 ? -14.376 11.470 13.646 1.00 77.75 123 GLN A N 1
ATOM 965 C CA . GLN A 1 123 ? -13.096 12.193 13.715 1.00 77.75 123 GLN A CA 1
ATOM 966 C C . GLN A 1 123 ? -12.793 13.080 12.489 1.00 77.75 123 GLN A C 1
ATOM 968 O O . GLN A 1 123 ? -12.062 14.058 12.609 1.00 77.75 123 GLN A O 1
ATOM 973 N N . ASP A 1 124 ? -13.318 12.739 11.306 1.00 78.06 124 ASP A N 1
ATOM 974 C CA . ASP A 1 124 ? -13.080 13.497 10.072 1.00 78.06 124 ASP A CA 1
ATOM 975 C C . ASP A 1 124 ? -14.048 14.688 9.940 1.00 78.06 124 ASP A C 1
ATOM 977 O O . ASP A 1 124 ? -13.751 15.631 9.211 1.00 78.06 124 ASP A O 1
ATOM 981 N N . ALA A 1 125 ? -15.177 14.660 10.659 1.00 82.50 125 ALA A N 1
ATOM 982 C CA . ALA A 1 125 ? -16.164 15.738 10.735 1.00 82.50 125 ALA A CA 1
ATOM 983 C C . ALA A 1 125 ? -15.997 16.629 11.984 1.00 82.50 125 ALA A C 1
ATOM 985 O O . ALA A 1 125 ? -16.770 17.568 12.168 1.00 82.50 125 ALA A O 1
ATOM 986 N N . ALA A 1 126 ? -14.998 16.349 12.830 1.00 85.25 126 ALA A N 1
ATOM 987 C CA . ALA A 1 126 ? -14.755 17.070 14.073 1.00 85.25 126 ALA A CA 1
ATOM 988 C C . ALA A 1 126 ? -14.367 18.540 13.827 1.00 85.25 126 ALA A C 1
ATOM 990 O O . ALA A 1 126 ? -13.328 18.831 13.223 1.00 85.25 126 ALA A O 1
ATOM 991 N N . LYS A 1 127 ? -15.167 19.470 14.355 1.00 88.69 127 LYS A N 1
ATOM 992 C CA . LYS A 1 127 ? -14.934 20.921 14.290 1.00 88.69 127 LYS A CA 1
ATOM 993 C C . LYS A 1 127 ? -14.579 21.470 15.677 1.00 88.69 127 LYS A C 1
ATOM 995 O O . LYS A 1 127 ? -15.084 20.941 16.665 1.00 88.69 127 LYS A O 1
ATOM 1000 N N . PRO A 1 128 ? -13.707 22.493 15.783 1.00 89.19 128 PRO A N 1
ATOM 1001 C CA . PRO A 1 128 ? -13.522 23.234 17.032 1.00 89.19 128 PRO A CA 1
ATOM 1002 C C . PRO A 1 128 ? -14.867 23.738 17.552 1.00 89.19 128 PRO A C 1
ATOM 1004 O O . PRO A 1 128 ? -15.616 24.334 16.782 1.00 89.19 128 PRO A O 1
ATOM 1007 N N . ALA A 1 129 ? -15.162 23.448 18.816 1.00 88.94 129 ALA A N 1
ATOM 1008 C CA . ALA A 1 129 ? -16.380 23.894 19.478 1.00 88.94 129 ALA A CA 1
ATOM 1009 C C . ALA A 1 129 ? -16.158 25.240 20.177 1.00 88.94 129 ALA A C 1
ATOM 1011 O O . ALA A 1 129 ? -15.016 25.613 20.475 1.00 88.94 129 ALA A O 1
ATOM 1012 N N . THR A 1 130 ? -17.248 25.957 20.433 1.00 89.62 130 THR A N 1
ATOM 1013 C CA . THR A 1 130 ? -17.229 27.219 21.169 1.00 89.62 130 THR A CA 1
ATOM 1014 C C . THR A 1 130 ? -17.145 26.939 22.672 1.00 89.62 130 THR A C 1
ATOM 1016 O O . THR A 1 130 ? -17.789 26.024 23.178 1.00 89.62 130 THR A O 1
ATOM 1019 N N . GLY A 1 131 ? -16.335 27.718 23.394 1.00 89.44 131 GLY A N 1
ATOM 1020 C CA . GLY A 1 131 ? -16.157 27.576 24.842 1.00 89.44 131 GLY A CA 1
ATOM 1021 C C . GLY A 1 131 ? -15.063 26.585 25.261 1.00 89.44 131 GLY A C 1
ATOM 1022 O O . GLY A 1 131 ? -14.192 26.192 24.476 1.00 89.44 131 GLY A O 1
ATOM 1023 N N . LYS A 1 132 ? -15.076 26.217 26.542 1.00 92.31 132 LYS A N 1
ATOM 1024 C CA . LYS A 1 132 ? -14.150 25.258 27.170 1.00 92.31 132 LYS A CA 1
ATOM 1025 C C . LYS A 1 132 ? -14.951 24.225 27.961 1.00 92.31 132 LYS A C 1
ATOM 1027 O O . LYS A 1 132 ? -16.048 24.540 28.398 1.00 92.31 132 LYS A O 1
ATOM 1032 N N . ILE A 1 133 ? -14.411 23.023 28.162 1.00 92.62 133 ILE A N 1
ATOM 1033 C CA . ILE A 1 133 ? -15.041 21.974 28.983 1.00 92.62 133 ILE A CA 1
ATOM 1034 C C . ILE A 1 133 ? -14.144 21.527 30.130 1.00 92.62 133 ILE A C 1
ATOM 1036 O O . ILE A 1 133 ? -12.916 21.554 30.016 1.00 92.62 133 ILE A O 1
ATOM 1040 N N . TYR A 1 134 ? -14.769 21.088 31.217 1.00 91.50 134 TYR A N 1
ATOM 1041 C CA . TYR A 1 134 ? -14.111 20.535 32.393 1.00 91.50 134 TYR A CA 1
ATOM 1042 C C . TYR A 1 134 ? -14.980 19.452 33.053 1.00 91.50 134 TYR A C 1
ATOM 1044 O O . TYR A 1 134 ? -16.176 19.326 32.776 1.00 91.50 134 TYR A O 1
ATOM 1052 N N . LEU A 1 135 ? -14.356 18.641 33.907 1.00 90.00 135 LEU A N 1
ATOM 1053 C CA . LEU A 1 135 ? -15.036 17.637 34.729 1.00 90.00 135 LEU A CA 1
ATOM 1054 C C . LEU A 1 135 ? -15.329 18.243 36.113 1.00 90.00 135 LEU A C 1
ATOM 1056 O O . LEU A 1 135 ? -14.371 18.493 36.849 1.00 90.00 135 LEU A O 1
ATOM 1060 N N . PRO A 1 136 ? -16.604 18.487 36.478 1.00 84.19 136 PRO A N 1
ATOM 1061 C CA . PRO A 1 136 ? -16.958 19.027 37.786 1.00 84.19 136 PRO A CA 1
ATOM 1062 C C . PRO A 1 136 ? -16.687 18.033 38.916 1.00 84.19 136 PRO A C 1
ATOM 1064 O O . PRO A 1 136 ? -16.149 18.451 39.928 1.00 84.19 136 PRO A O 1
ATOM 1067 N N . ASP A 1 137 ? -16.981 16.740 38.727 1.00 82.69 137 ASP A N 1
ATOM 1068 C CA . ASP A 1 137 ? -16.814 15.699 39.751 1.00 82.69 137 ASP A CA 1
ATOM 1069 C C . ASP A 1 137 ? -16.192 14.420 39.166 1.00 82.69 137 ASP A C 1
ATOM 1071 O O . ASP A 1 137 ? -16.875 13.422 38.940 1.00 82.69 137 ASP A O 1
ATOM 1075 N N . PRO A 1 138 ? -14.869 14.395 38.936 1.00 79.94 138 PRO A N 1
ATOM 1076 C CA . PRO A 1 138 ? -14.212 13.294 38.232 1.00 79.94 138 PRO A CA 1
ATOM 1077 C C . PRO A 1 138 ? -14.181 11.961 39.006 1.00 79.94 138 PRO A C 1
ATOM 1079 O O . PRO A 1 138 ? -13.865 10.933 38.413 1.00 79.94 138 PRO A O 1
ATOM 1082 N N . ILE A 1 139 ? -14.473 11.962 40.313 1.00 78.56 139 ILE A N 1
ATOM 1083 C CA . ILE A 1 139 ? -14.442 10.767 41.175 1.00 78.56 139 ILE A CA 1
ATOM 1084 C C . ILE A 1 139 ? -15.844 10.161 41.327 1.00 78.56 139 ILE A C 1
ATOM 1086 O O . ILE A 1 139 ? -16.004 8.953 41.166 1.00 78.56 139 ILE A O 1
ATOM 1090 N N . ASN A 1 140 ? -16.848 10.996 41.617 1.00 81.12 140 ASN A N 1
ATOM 1091 C CA . ASN A 1 140 ? -18.206 10.546 41.937 1.00 81.12 140 ASN A CA 1
ATOM 1092 C C . ASN A 1 140 ? -19.125 10.488 40.704 1.00 81.12 140 ASN A C 1
ATOM 1094 O O . ASN A 1 140 ? -19.917 9.555 40.595 1.00 81.12 140 ASN A O 1
ATOM 1098 N N . ASP A 1 141 ? -18.997 11.425 39.753 1.00 83.31 141 ASP A N 1
ATOM 1099 C CA . ASP A 1 141 ? -19.708 11.388 38.464 1.00 83.31 141 ASP A CA 1
ATOM 1100 C C . ASP A 1 141 ? -18.748 11.687 37.293 1.00 83.31 141 ASP A C 1
ATOM 1102 O O . ASP A 1 141 ? -18.765 12.771 36.701 1.00 83.31 141 ASP A O 1
ATOM 1106 N N . PRO A 1 142 ? -17.915 10.706 36.892 1.00 84.50 142 PRO A N 1
ATOM 1107 C CA . PRO A 1 142 ? -16.935 10.884 35.820 1.00 84.50 142 PRO A CA 1
ATOM 1108 C C . PRO A 1 142 ? -17.569 10.999 34.420 1.00 84.50 142 PRO A C 1
ATOM 1110 O O . PRO A 1 142 ? -16.849 11.064 33.419 1.00 84.50 142 PRO A O 1
ATOM 1113 N N . THR A 1 143 ? -18.903 10.958 34.322 1.00 90.38 143 THR A N 1
ATOM 1114 C CA . THR A 1 143 ? -19.646 11.039 33.057 1.00 90.38 143 THR A CA 1
ATOM 1115 C C . THR A 1 143 ? -20.283 12.399 32.811 1.00 90.38 143 THR A C 1
ATOM 1117 O O . THR A 1 143 ? -20.657 12.688 31.674 1.00 90.38 143 THR A O 1
ATOM 1120 N N . LEU A 1 144 ? -20.394 13.243 33.835 1.00 91.19 144 LEU A N 1
ATOM 1121 C CA . LEU A 1 144 ? -20.923 14.593 33.701 1.00 91.19 144 LEU A CA 1
ATOM 1122 C C . LEU A 1 144 ? -19.820 15.548 33.242 1.00 91.19 144 LEU A C 1
ATOM 1124 O O . LEU A 1 144 ? -18.780 15.650 33.881 1.00 91.19 144 LEU A O 1
ATOM 1128 N N . VAL A 1 145 ? -20.040 16.272 32.147 1.00 91.06 145 VAL A N 1
ATOM 1129 C CA . VAL A 1 145 ? -19.103 17.277 31.628 1.00 91.06 145 VAL A CA 1
ATOM 1130 C C . VAL A 1 145 ? -19.792 18.634 31.616 1.00 91.06 145 VAL A C 1
ATOM 1132 O O . VAL A 1 145 ? -20.885 18.773 31.062 1.00 91.06 145 VAL A O 1
ATOM 1135 N N . ARG A 1 146 ? -19.128 19.638 32.198 1.00 90.69 146 ARG A N 1
ATOM 1136 C CA . ARG A 1 146 ? -19.581 21.034 32.200 1.00 90.69 146 ARG A CA 1
ATOM 1137 C C . ARG A 1 146 ? -18.783 21.873 31.219 1.00 90.69 146 ARG A C 1
ATOM 1139 O O . ARG A 1 146 ? -17.579 21.679 31.045 1.00 90.69 146 ARG A O 1
ATOM 1146 N N . GLY A 1 147 ? -19.469 22.804 30.577 1.00 89.25 147 GLY A N 1
ATOM 1147 C CA . GLY A 1 147 ? -18.922 23.749 29.625 1.00 89.25 147 GLY A CA 1
ATOM 1148 C C . GLY A 1 147 ? -18.997 25.184 30.132 1.00 89.25 147 GLY A C 1
ATOM 1149 O O . GLY A 1 147 ? -19.935 25.564 30.819 1.00 89.25 147 GLY A O 1
ATOM 1150 N N . ILE A 1 148 ? -17.998 25.990 29.779 1.00 88.69 148 ILE A N 1
ATOM 1151 C CA . ILE A 1 148 ? -17.957 27.435 30.019 1.00 88.69 148 ILE A CA 1
ATOM 1152 C C . ILE A 1 148 ? -18.090 28.120 28.662 1.00 88.69 148 ILE A C 1
ATOM 1154 O O . ILE A 1 148 ? -17.210 27.979 27.803 1.00 88.69 148 ILE A O 1
ATOM 1158 N N . GLY A 1 149 ? -19.195 28.843 28.456 1.00 85.00 149 GLY A N 1
ATOM 1159 C CA . GLY A 1 149 ? -19.497 29.510 27.186 1.00 85.00 149 GLY A CA 1
ATOM 1160 C C . GLY A 1 149 ? -19.771 28.543 26.027 1.00 85.00 149 GLY A C 1
ATOM 1161 O O . GLY A 1 149 ? -19.523 28.885 24.870 1.00 85.00 149 GLY A O 1
ATOM 1162 N N . THR A 1 150 ? -20.227 27.326 26.334 1.00 89.00 150 THR A N 1
ATOM 1163 C CA . THR A 1 150 ? -20.627 26.307 25.353 1.00 89.00 150 THR A CA 1
ATOM 1164 C C . THR A 1 150 ? -22.095 26.475 24.956 1.00 89.00 150 THR A C 1
ATOM 1166 O O . THR A 1 150 ? -22.868 27.127 25.651 1.00 89.00 150 THR A O 1
ATOM 1169 N N . LYS A 1 151 ? -22.492 25.900 23.815 1.00 88.00 151 LYS A N 1
ATOM 1170 C CA . LYS A 1 151 ? -23.873 25.955 23.300 1.00 88.00 151 LYS A CA 1
ATOM 1171 C C . LYS A 1 151 ? -24.380 24.571 22.897 1.00 88.00 151 LYS A C 1
ATOM 1173 O O . LYS A 1 151 ? -24.792 24.362 21.755 1.00 88.00 151 LYS A O 1
ATOM 1178 N N . PHE A 1 152 ? -24.311 23.615 23.822 1.00 87.19 152 PHE A N 1
ATOM 1179 C CA . PHE A 1 152 ? -24.734 22.239 23.565 1.00 87.19 152 PHE A CA 1
ATOM 1180 C C . PHE A 1 152 ? -26.220 22.167 23.175 1.00 87.19 152 PHE A C 1
ATOM 1182 O O . PHE A 1 152 ? -27.070 22.793 23.801 1.00 87.19 152 PHE A O 1
ATOM 1189 N N . GLY A 1 153 ? -26.546 21.452 22.096 1.00 81.38 153 GLY A N 1
ATOM 1190 C CA . GLY A 1 153 ? -27.918 21.317 21.592 1.00 81.38 153 GLY A CA 1
ATOM 1191 C C . GLY A 1 153 ? -28.471 22.546 20.850 1.00 81.38 153 GLY A C 1
ATOM 1192 O O . GLY A 1 153 ? -29.477 22.428 20.157 1.00 81.38 153 GLY A O 1
ATOM 1193 N N . ALA A 1 154 ? -27.798 23.702 20.903 1.00 79.81 154 ALA A N 1
ATOM 1194 C CA . ALA A 1 154 ? -28.178 24.938 20.209 1.00 79.81 154 ALA A CA 1
ATOM 1195 C C . ALA A 1 154 ? -27.259 25.213 19.000 1.00 79.81 154 ALA A C 1
ATOM 1197 O O . ALA A 1 154 ? -26.647 26.274 18.879 1.00 79.81 154 ALA A O 1
ATOM 1198 N N . GLY A 1 155 ? -27.136 24.220 18.112 1.00 75.50 155 GLY A N 1
ATOM 1199 C CA . GLY A 1 155 ? -26.305 24.270 16.899 1.00 75.50 155 GLY A CA 1
ATOM 1200 C C . GLY A 1 155 ? -24.907 23.646 17.036 1.00 75.50 155 GLY A C 1
ATOM 1201 O O . GLY A 1 155 ? -24.290 23.327 16.019 1.00 75.50 155 GLY A O 1
ATOM 1202 N N . GLU A 1 156 ? -24.430 23.397 18.260 1.00 80.31 156 GLU A N 1
ATOM 1203 C CA . GLU A 1 156 ? -23.202 22.644 18.548 1.00 80.31 156 GLU A CA 1
ATOM 1204 C C . GLU A 1 156 ? -23.511 21.448 19.459 1.00 80.31 156 GLU A C 1
ATOM 1206 O O . GLU A 1 156 ? -24.196 21.591 20.462 1.00 80.31 156 GLU A O 1
ATOM 1211 N N . GLY A 1 157 ? -22.993 20.259 19.137 1.00 78.69 157 GLY A N 1
ATOM 1212 C CA . GLY A 1 157 ? -23.218 19.049 19.938 1.00 78.69 157 GLY A CA 1
ATOM 1213 C C . GLY A 1 157 ? -24.591 18.424 19.679 1.00 78.69 157 GLY A C 1
ATOM 1214 O O . GLY A 1 157 ? -25.629 19.043 19.880 1.00 78.69 157 GLY A O 1
ATOM 1215 N N . GLU A 1 158 ? -24.578 17.179 19.215 1.00 86.25 158 GLU A N 1
ATOM 1216 C CA . GLU A 1 158 ? -25.766 16.390 18.884 1.00 86.25 158 GLU A CA 1
ATOM 1217 C C . GLU A 1 158 ? -25.818 15.160 19.798 1.00 86.25 158 GLU A C 1
ATOM 1219 O O . GLU A 1 158 ? -24.770 14.661 20.229 1.00 86.25 158 GLU A O 1
ATOM 1224 N N . LEU A 1 159 ? -27.020 14.648 20.081 1.00 85.94 159 LEU A N 1
ATOM 1225 C CA . LEU A 1 159 ? -27.183 13.354 20.748 1.00 85.94 159 LEU A CA 1
ATOM 1226 C C . LEU A 1 159 ? -26.419 12.272 19.971 1.00 85.94 159 LEU A C 1
ATOM 1228 O O . LEU A 1 159 ? -26.488 12.211 18.747 1.00 85.94 159 LEU A O 1
ATOM 1232 N N . GLN A 1 160 ? -25.667 11.423 20.679 1.00 83.88 160 GLN A N 1
ATOM 1233 C CA . GLN A 1 160 ? -24.774 10.416 20.083 1.00 83.88 160 GLN A CA 1
ATOM 1234 C C . GLN A 1 160 ? -23.634 10.974 19.206 1.00 83.88 160 GLN A C 1
ATOM 1236 O O . GLN A 1 160 ? -22.967 10.205 18.502 1.00 83.88 160 GLN A O 1
ATOM 1241 N N . GLY A 1 161 ? -23.387 12.286 19.248 1.00 86.94 161 GLY A N 1
ATOM 1242 C CA . GLY A 1 161 ? -22.174 12.906 18.721 1.00 86.94 161 GLY A CA 1
ATOM 1243 C C . GLY A 1 161 ? -20.942 12.554 19.560 1.00 86.94 161 GLY A C 1
ATOM 1244 O O . GLY A 1 161 ? -21.045 11.912 20.601 1.00 86.94 161 GLY A O 1
ATOM 1245 N N . MET A 1 162 ? -19.755 12.974 19.122 1.00 89.19 162 MET A N 1
ATOM 1246 C CA . MET A 1 162 ? -18.495 12.713 19.833 1.00 89.19 162 MET A CA 1
ATOM 1247 C C . MET A 1 162 ? -17.811 14.001 20.283 1.00 89.19 162 MET A C 1
ATOM 1249 O O . MET A 1 162 ? -17.710 14.964 19.521 1.00 89.19 162 MET A O 1
ATOM 1253 N N . VAL A 1 163 ? -17.255 13.968 21.491 1.00 90.81 163 VAL A N 1
ATOM 1254 C CA . VAL A 1 163 ? -16.365 14.993 22.047 1.00 90.81 163 VAL A CA 1
ATOM 1255 C C . VAL A 1 163 ? -14.921 14.539 21.862 1.00 90.81 163 VAL A C 1
ATOM 1257 O O . VAL A 1 163 ? -14.584 13.410 22.210 1.00 90.81 163 VAL A O 1
ATOM 1260 N N . PHE A 1 164 ? -14.058 15.412 21.344 1.00 89.75 164 PHE A N 1
ATOM 1261 C CA . PHE A 1 164 ? -12.627 15.163 21.161 1.00 89.75 164 PHE A CA 1
ATOM 1262 C C . PHE A 1 164 ? -11.792 16.161 21.960 1.00 89.75 164 PHE A C 1
ATOM 1264 O O . PHE A 1 164 ? -11.925 17.378 21.791 1.00 89.75 164 PHE A O 1
ATOM 1271 N N . LEU A 1 165 ? -10.868 15.634 22.760 1.00 89.69 165 LEU A N 1
ATOM 1272 C CA . LEU A 1 165 ? -9.861 16.412 23.469 1.00 89.69 165 LEU A CA 1
ATOM 1273 C C . LEU A 1 165 ? -8.616 16.653 22.599 1.00 89.69 165 LEU A C 1
ATOM 1275 O O . LEU A 1 165 ? -8.303 15.853 21.706 1.00 89.69 165 LEU A O 1
ATOM 1279 N N . PRO A 1 166 ? -7.892 17.761 22.826 1.00 84.94 166 PRO A N 1
ATOM 1280 C CA . PRO A 1 166 ? -6.727 18.106 22.032 1.00 84.94 166 PRO A CA 1
ATOM 1281 C C . PRO A 1 166 ? -5.574 17.122 22.301 1.00 84.94 166 PRO A C 1
ATOM 1283 O O . PRO A 1 166 ? -5.265 16.827 23.454 1.00 84.94 166 PRO A O 1
ATOM 1286 N N . PRO A 1 167 ? -4.896 16.615 21.258 1.00 81.62 167 PRO A N 1
ATOM 1287 C CA . PRO A 1 167 ? -3.735 15.749 21.443 1.00 81.62 167 PRO A CA 1
ATOM 1288 C C . PRO A 1 167 ? -2.536 16.536 21.998 1.00 81.62 167 PRO A C 1
ATOM 1290 O O . PRO A 1 167 ? -2.326 17.694 21.632 1.00 81.62 167 PRO A O 1
ATOM 1293 N N . ALA A 1 168 ? -1.711 15.887 22.823 1.00 74.19 168 ALA A N 1
ATOM 1294 C CA . ALA A 1 168 ? -0.412 16.407 23.262 1.00 74.19 168 ALA A CA 1
ATOM 1295 C C . ALA A 1 168 ? 0.739 15.773 22.463 1.00 74.19 168 ALA A C 1
ATOM 1297 O O . ALA A 1 168 ? 0.570 14.761 21.779 1.00 74.19 168 ALA A O 1
ATOM 1298 N N . LYS A 1 169 ? 1.936 16.368 22.516 1.00 63.97 169 LYS A N 1
ATOM 1299 C CA . LYS A 1 169 ? 3.101 15.922 21.733 1.00 63.97 169 LYS A CA 1
ATOM 1300 C C . LYS A 1 169 ? 3.460 14.466 22.081 1.00 63.97 169 LYS A C 1
ATOM 1302 O O . LYS A 1 169 ? 4.003 14.199 23.144 1.00 63.97 169 LYS A O 1
ATOM 1307 N N . GLY A 1 170 ? 3.156 13.533 21.174 1.00 58.66 170 GLY A N 1
ATOM 1308 C CA . GLY A 1 170 ? 3.421 12.097 21.348 1.00 58.66 170 GLY A CA 1
ATOM 1309 C C . GLY A 1 170 ? 2.310 11.286 22.035 1.00 58.66 170 GLY A C 1
ATOM 1310 O O . GLY A 1 170 ? 2.483 10.084 22.203 1.00 58.66 170 GLY A O 1
ATOM 1311 N N . GLN A 1 171 ? 1.170 11.894 22.388 1.00 66.56 171 GLN A N 1
ATOM 1312 C CA . GLN A 1 171 ? 0.017 11.210 22.994 1.00 66.56 171 GLN A CA 1
ATOM 1313 C C . GLN A 1 171 ? -1.269 11.479 22.199 1.00 66.56 171 GLN A C 1
ATOM 1315 O O . GLN A 1 171 ? -1.491 12.575 21.682 1.00 66.56 171 GLN A O 1
ATOM 1320 N N . THR A 1 172 ? -2.119 10.457 22.065 1.00 66.94 172 THR A N 1
ATOM 1321 C CA . THR A 1 172 ? -3.396 10.587 21.346 1.00 66.94 172 THR A CA 1
ATOM 1322 C C . THR A 1 172 ? -4.416 11.339 22.198 1.00 66.94 172 THR A C 1
ATOM 1324 O O . THR A 1 172 ? -4.481 11.145 23.408 1.00 66.94 172 THR A O 1
ATOM 1327 N N . GLY A 1 173 ? -5.189 12.229 21.570 1.00 71.62 173 GLY A N 1
ATOM 1328 C CA . GLY A 1 173 ? -6.315 12.886 22.235 1.00 71.62 173 GLY A CA 1
ATOM 1329 C C . GLY A 1 173 ? -7.416 11.869 22.528 1.00 71.62 173 GLY A C 1
ATOM 1330 O O . GLY A 1 173 ? -7.659 10.976 21.713 1.00 71.62 173 GLY A O 1
ATOM 1331 N N . ALA A 1 174 ? -8.069 11.989 23.683 1.00 83.88 174 ALA A N 1
ATOM 1332 C CA . ALA A 1 174 ? -9.189 11.125 24.033 1.00 83.88 174 ALA A CA 1
ATOM 1333 C C . ALA A 1 174 ? -10.483 11.588 23.350 1.00 83.88 174 ALA A C 1
ATOM 1335 O O . ALA A 1 174 ? -10.683 12.780 23.101 1.00 83.88 174 ALA A O 1
ATOM 1336 N N . SER A 1 175 ? -11.367 10.637 23.056 1.00 87.19 175 SER A N 1
ATOM 1337 C CA . SER A 1 175 ? -12.670 10.908 22.453 1.00 87.19 175 SER A CA 1
ATOM 1338 C C . SER A 1 175 ? -13.755 10.029 23.047 1.00 87.19 175 SER A C 1
ATOM 1340 O O . SER A 1 175 ? -13.514 8.840 23.271 1.00 87.19 175 SER A O 1
ATOM 1342 N N . VAL A 1 176 ? -14.941 10.593 23.261 1.00 88.81 176 VAL A N 1
ATOM 1343 C CA . VAL A 1 176 ? -16.065 9.902 23.903 1.00 88.81 176 VAL A CA 1
ATOM 1344 C C . VAL A 1 176 ? -17.394 10.328 23.273 1.00 88.81 176 VAL A C 1
ATOM 1346 O O . VAL A 1 176 ? -17.551 11.481 22.875 1.00 88.81 176 VAL A O 1
ATOM 1349 N N . ASP A 1 177 ? -18.345 9.394 23.192 1.00 89.69 177 ASP A N 1
ATOM 1350 C CA . ASP A 1 177 ? -19.709 9.639 22.709 1.00 89.69 177 ASP A CA 1
ATOM 1351 C C . ASP A 1 177 ? -20.562 10.391 23.748 1.00 89.69 177 ASP A C 1
ATOM 1353 O O . ASP A 1 177 ? -20.531 10.073 24.940 1.00 89.69 177 ASP A O 1
ATOM 1357 N N . ILE A 1 178 ? -21.384 11.332 23.288 1.00 90.88 178 ILE A N 1
ATOM 1358 C CA . ILE A 1 178 ? -22.391 12.047 24.079 1.00 90.88 178 ILE A CA 1
ATOM 1359 C C . ILE A 1 178 ? -23.604 11.129 24.252 1.00 90.88 178 ILE A C 1
ATOM 1361 O O . ILE A 1 178 ? -24.196 10.680 23.269 1.00 90.88 178 ILE A O 1
ATOM 1365 N N . ALA A 1 179 ? -23.967 10.830 25.497 1.00 91.44 179 ALA A N 1
ATOM 1366 C CA . ALA A 1 179 ? -25.160 10.054 25.816 1.00 91.44 179 ALA A CA 1
ATOM 1367 C C . ALA A 1 179 ? -26.408 10.943 25.836 1.00 91.44 179 ALA A C 1
ATOM 1369 O O . ALA A 1 179 ? -27.412 10.590 25.226 1.00 91.44 179 ALA A O 1
ATOM 1370 N N . GLU A 1 180 ? -26.320 12.096 26.499 1.00 92.00 180 GLU A N 1
ATOM 1371 C CA . GLU A 1 180 ? -27.447 12.999 26.726 1.00 92.00 180 GLU A CA 1
ATOM 1372 C C . GLU A 1 180 ? -26.967 14.455 26.802 1.00 92.00 180 GLU A C 1
ATOM 1374 O O . GLU A 1 180 ? -25.854 14.727 27.264 1.00 92.00 180 GLU A O 1
ATOM 1379 N N . ILE A 1 181 ? -27.802 15.385 26.338 1.00 91.06 181 ILE A N 1
ATOM 1380 C CA . ILE A 1 181 ? -27.587 16.831 26.465 1.00 91.06 181 ILE A CA 1
ATOM 1381 C C . ILE A 1 181 ? -28.587 17.330 27.504 1.00 91.06 181 ILE A C 1
ATOM 1383 O O . ILE A 1 181 ? -29.789 17.288 27.255 1.00 91.06 181 ILE A O 1
ATOM 1387 N N . ILE A 1 182 ? -28.088 17.760 28.663 1.00 89.75 182 ILE A N 1
ATOM 1388 C CA . ILE A 1 182 ? -28.921 18.193 29.793 1.00 89.75 182 ILE A CA 1
ATOM 1389 C C . ILE A 1 182 ? -29.257 19.679 29.633 1.00 89.75 182 ILE A C 1
ATOM 1391 O O . ILE A 1 182 ? -30.402 20.089 29.803 1.00 89.75 182 ILE A O 1
ATOM 1395 N N . SER A 1 183 ? -28.263 20.493 29.271 1.00 88.31 183 SER A N 1
ATOM 1396 C CA . SER A 1 183 ? -28.417 21.933 29.058 1.00 88.31 183 SER A CA 1
ATOM 1397 C C . SER A 1 183 ? -27.378 22.455 28.049 1.00 88.31 183 SER A C 1
ATOM 1399 O O . SER A 1 183 ? -26.465 21.714 27.677 1.00 88.31 183 SER A O 1
ATOM 1401 N N . PRO A 1 184 ? -27.447 23.733 27.620 1.00 89.00 184 PRO A N 1
ATOM 1402 C CA . PRO A 1 184 ? -26.422 24.345 26.765 1.00 89.00 184 PRO A CA 1
ATOM 1403 C C . PRO A 1 184 ? -24.995 24.306 27.339 1.00 89.00 184 PRO A C 1
ATOM 1405 O O . PRO A 1 184 ? -24.019 24.428 26.591 1.00 89.00 184 PRO A O 1
ATOM 1408 N N . GLU A 1 185 ? -24.868 24.096 28.650 1.00 90.19 185 GLU A N 1
ATOM 1409 C CA . GLU A 1 185 ? -23.606 24.067 29.391 1.00 90.19 185 GLU A CA 1
ATOM 1410 C C . GLU A 1 185 ? -23.293 22.693 30.000 1.00 90.19 185 GLU A C 1
ATOM 1412 O O . GLU A 1 185 ? -22.201 22.491 30.522 1.00 90.19 185 GLU A O 1
ATOM 1417 N N . GLU A 1 186 ? -24.199 21.717 29.901 1.00 91.25 186 GLU A N 1
ATOM 1418 C CA . GLU A 1 186 ? -24.043 20.410 30.544 1.00 91.25 186 GLU A CA 1
ATOM 1419 C C . GLU A 1 186 ? -24.378 19.257 29.601 1.00 91.25 186 GLU A C 1
ATOM 1421 O O . GLU A 1 186 ? -25.472 19.170 29.034 1.00 91.25 186 GLU A O 1
ATOM 1426 N N . ILE A 1 187 ? -23.443 18.315 29.488 1.00 92.81 187 ILE A N 1
ATOM 1427 C CA . ILE A 1 187 ? -23.631 17.074 28.737 1.00 92.81 187 ILE A CA 1
ATOM 1428 C C . ILE A 1 187 ? -23.211 15.877 29.578 1.00 92.81 187 ILE A C 1
ATOM 1430 O O . ILE A 1 187 ? -22.279 15.949 30.382 1.00 92.81 187 ILE A O 1
ATOM 1434 N N . ARG A 1 188 ? -23.858 14.740 29.338 1.00 92.56 188 ARG A N 1
ATOM 1435 C CA . ARG A 1 188 ? -23.454 13.454 29.902 1.00 92.56 188 ARG A CA 1
ATOM 1436 C C . ARG A 1 188 ? -22.839 12.590 28.814 1.00 92.56 188 ARG A C 1
ATOM 1438 O O . ARG A 1 188 ? -23.420 12.399 27.744 1.00 92.56 188 ARG A O 1
ATOM 1445 N N . VAL A 1 189 ? -21.655 12.052 29.079 1.00 92.50 189 VAL A N 1
ATOM 1446 C CA . VAL A 1 189 ? -20.942 11.169 28.155 1.00 92.50 189 VAL A CA 1
ATOM 1447 C C . VAL A 1 189 ? -21.227 9.695 28.442 1.00 92.50 189 VAL A C 1
ATOM 1449 O O . VAL A 1 189 ? -21.469 9.289 29.573 1.00 92.50 189 VAL A O 1
ATOM 1452 N N . LYS A 1 190 ? -21.181 8.853 27.406 1.00 90.19 190 LYS A N 1
ATOM 1453 C CA . LYS A 1 190 ? -21.541 7.426 27.495 1.00 90.19 190 LYS A CA 1
ATOM 1454 C C . LYS A 1 190 ? -20.548 6.588 28.301 1.00 90.19 190 LYS A C 1
ATOM 1456 O O . LYS A 1 190 ? -20.892 5.518 28.796 1.00 90.19 190 LYS A O 1
ATOM 1461 N N . ARG A 1 191 ? -19.286 7.015 28.351 1.00 90.00 191 ARG A N 1
ATOM 1462 C CA . ARG A 1 191 ? -18.194 6.354 29.078 1.00 90.00 191 ARG A CA 1
ATOM 1463 C C . ARG A 1 191 ? -17.287 7.428 29.673 1.00 90.00 191 ARG A C 1
ATOM 1465 O O . ARG A 1 191 ? -17.141 8.468 29.047 1.00 90.00 191 ARG A O 1
ATOM 1472 N N . PRO A 1 192 ? -16.636 7.195 30.815 1.00 88.44 192 PRO A N 1
ATOM 1473 C CA . PRO A 1 192 ? -15.703 8.171 31.365 1.00 88.44 192 PRO A CA 1
ATOM 1474 C C . PRO A 1 192 ? -14.468 8.329 30.466 1.00 88.44 192 PRO A C 1
ATOM 1476 O O . PRO A 1 192 ? -14.039 7.375 29.801 1.00 88.44 192 PRO A O 1
ATOM 1479 N N . PHE A 1 193 ? -13.876 9.526 30.462 1.00 87.44 193 PHE A N 1
ATOM 1480 C CA . PHE A 1 193 ? -12.566 9.748 29.849 1.00 87.44 193 PHE A CA 1
ATOM 1481 C C . PHE A 1 193 ? -11.503 8.937 30.600 1.00 87.44 193 PHE A C 1
ATOM 1483 O O . PHE A 1 193 ? -11.490 8.906 31.827 1.00 87.44 193 PHE A O 1
ATOM 1490 N N . LYS A 1 194 ? -10.610 8.272 29.860 1.00 83.00 194 LYS A N 1
ATOM 1491 C CA . LYS A 1 194 ? -9.530 7.452 30.424 1.00 83.00 194 LYS A CA 1
ATOM 1492 C C . LYS A 1 194 ? -8.165 7.992 30.023 1.00 83.00 194 LYS A C 1
ATOM 1494 O O . LYS A 1 194 ? -8.006 8.542 28.931 1.00 83.00 194 LYS A O 1
ATOM 1499 N N . GLY A 1 195 ? -7.183 7.749 30.885 1.00 83.38 195 GLY A N 1
ATOM 1500 C CA . GLY A 1 195 ? -5.789 8.111 30.673 1.00 83.38 195 GLY A CA 1
ATOM 1501 C C . GLY A 1 195 ? -5.413 9.469 31.259 1.00 83.38 195 GLY A C 1
ATOM 1502 O O . GLY A 1 195 ? -6.188 10.429 31.245 1.00 83.38 195 GLY A O 1
ATOM 1503 N N . LYS A 1 196 ? -4.165 9.540 31.729 1.00 83.44 196 LYS A N 1
ATOM 1504 C CA . LYS A 1 196 ? -3.590 10.691 32.433 1.00 83.44 196 LYS A CA 1
ATOM 1505 C C . LYS A 1 196 ? -3.808 12.029 31.732 1.00 83.44 196 LYS A C 1
ATOM 1507 O O . LYS A 1 196 ? -4.245 12.989 32.355 1.00 83.44 196 LYS A O 1
ATOM 1512 N N . LEU A 1 197 ? -3.533 12.089 30.428 1.00 85.00 197 LEU A N 1
ATOM 1513 C CA . LEU A 1 197 ? -3.620 13.330 29.657 1.00 85.00 197 LEU A CA 1
ATOM 1514 C C . LEU A 1 197 ? -5.043 13.890 29.606 1.00 85.00 197 LEU A C 1
ATOM 1516 O O . LEU A 1 197 ? -5.228 15.088 29.776 1.00 85.00 197 LEU A O 1
ATOM 1520 N N . ALA A 1 198 ? -6.034 13.032 29.364 1.00 85.50 198 ALA A N 1
ATOM 1521 C CA . ALA A 1 198 ? -7.423 13.450 29.214 1.00 85.50 198 ALA A CA 1
ATOM 1522 C C . ALA A 1 198 ? -7.983 14.002 30.529 1.00 85.50 198 ALA A C 1
ATOM 1524 O O . ALA A 1 198 ? -8.635 15.041 30.542 1.00 85.50 198 ALA A O 1
ATOM 1525 N N . LEU A 1 199 ? -7.679 13.331 31.640 1.00 87.12 199 LEU A N 1
ATOM 1526 C CA . LEU A 1 199 ? -8.121 13.749 32.967 1.00 87.12 199 LEU A CA 1
ATOM 1527 C C . LEU A 1 199 ? -7.375 14.992 33.455 1.00 87.12 199 LEU A C 1
ATOM 1529 O O . LEU A 1 199 ? -8.010 15.894 33.998 1.00 87.12 199 LEU A O 1
ATOM 1533 N N . PHE A 1 200 ? -6.075 15.108 33.174 1.00 86.19 200 PHE A N 1
ATOM 1534 C CA . PHE A 1 200 ? -5.314 16.336 33.412 1.00 86.19 200 PHE A CA 1
ATOM 1535 C C . PHE A 1 200 ? -5.894 17.513 32.613 1.00 86.19 200 PHE A C 1
ATOM 1537 O O . PHE A 1 200 ? -6.092 18.595 33.149 1.00 86.19 200 PHE A O 1
ATOM 1544 N N . GLN A 1 201 ? -6.257 17.301 31.346 1.00 86.88 201 GLN A N 1
ATOM 1545 C CA . GLN A 1 201 ? -6.894 18.318 30.500 1.00 86.88 201 GLN A CA 1
ATOM 1546 C C . GLN A 1 201 ? -8.324 18.676 30.915 1.00 86.88 201 GLN A C 1
ATOM 1548 O O . GLN A 1 201 ? -8.845 19.682 30.459 1.00 86.88 201 GLN A O 1
ATOM 1553 N N . LEU A 1 202 ? -9.007 17.861 31.707 1.00 87.00 202 LEU A N 1
ATOM 1554 C CA . LEU A 1 202 ? -10.381 18.153 32.118 1.00 87.00 202 LEU A CA 1
ATOM 1555 C C . LEU A 1 202 ? -10.468 18.653 33.557 1.00 87.00 202 LEU A C 1
ATOM 1557 O O . LEU A 1 202 ? -11.446 19.310 33.900 1.00 87.00 202 LEU A O 1
ATOM 1561 N N . THR A 1 203 ? -9.465 18.366 34.385 1.00 85.62 203 THR A N 1
ATOM 1562 C CA . THR A 1 203 ? -9.460 18.730 35.809 1.00 85.62 203 THR A CA 1
ATOM 1563 C C . THR A 1 203 ? -8.321 19.672 36.188 1.00 85.62 203 THR A C 1
ATOM 1565 O O . THR A 1 203 ? -8.412 20.322 37.222 1.00 85.62 203 THR A O 1
ATOM 1568 N N . GLY A 1 204 ? -7.252 19.763 35.392 1.00 81.81 204 GLY A N 1
ATOM 1569 C CA . GLY A 1 204 ? -6.048 20.532 35.719 1.00 81.81 204 GLY A CA 1
ATOM 1570 C C . GLY A 1 204 ? -5.225 19.952 36.874 1.00 81.81 204 GLY A C 1
ATOM 1571 O O . GLY A 1 204 ? -4.382 20.660 37.416 1.00 81.81 204 GLY A O 1
ATOM 1572 N N . ARG A 1 205 ? -5.482 18.703 37.289 1.00 82.38 205 ARG A N 1
ATOM 1573 C CA . ARG A 1 205 ? -4.831 18.075 38.448 1.00 82.38 205 ARG A CA 1
ATOM 1574 C C . ARG A 1 205 ? -3.717 17.110 38.050 1.00 82.38 205 ARG A C 1
ATOM 1576 O O . ARG A 1 205 ? -3.879 16.329 37.118 1.00 82.38 205 ARG A O 1
ATOM 1583 N N . ASP A 1 206 ? -2.621 17.116 38.806 1.00 79.25 206 ASP A N 1
ATOM 1584 C CA . ASP A 1 206 ? -1.428 16.291 38.546 1.00 79.25 206 ASP A CA 1
ATOM 1585 C C . ASP A 1 206 ? -1.458 14.902 39.211 1.00 79.25 206 ASP A C 1
ATOM 1587 O O . ASP A 1 206 ? -0.612 14.050 38.926 1.00 79.25 206 ASP A O 1
ATOM 1591 N N . ASP A 1 207 ? -2.434 14.648 40.085 1.00 80.31 207 ASP A N 1
ATOM 1592 C CA . ASP A 1 207 ? -2.519 13.480 40.968 1.00 80.31 207 ASP A CA 1
ATOM 1593 C C . ASP A 1 207 ? -3.120 12.231 40.296 1.00 80.31 207 ASP A C 1
ATOM 1595 O O . ASP A 1 207 ? -3.844 11.458 40.926 1.00 80.31 207 ASP A O 1
ATOM 1599 N N . ILE A 1 208 ? -2.793 12.019 39.019 1.00 80.56 208 ILE A N 1
ATOM 1600 C CA . ILE A 1 208 ? -3.363 10.974 38.159 1.00 80.56 208 ILE A CA 1
ATOM 1601 C C . ILE A 1 208 ? -2.275 9.959 37.768 1.00 80.56 208 ILE A C 1
ATOM 1603 O O . ILE A 1 208 ? -1.186 10.336 37.299 1.00 80.56 208 ILE A O 1
ATOM 1607 N N . ASP A 1 209 ? -2.580 8.672 37.945 1.00 77.50 209 ASP A N 1
ATOM 1608 C CA . ASP A 1 209 ? -1.736 7.547 37.517 1.00 77.50 209 ASP A CA 1
ATOM 1609 C C . ASP A 1 209 ? -1.737 7.363 35.976 1.00 77.50 209 ASP A C 1
ATOM 1611 O O . ASP A 1 209 ? -2.297 8.171 35.227 1.00 77.50 209 ASP A O 1
ATOM 1615 N N . ALA A 1 210 ? -1.041 6.346 35.453 1.00 72.44 210 ALA A N 1
ATOM 1616 C CA . ALA A 1 210 ? -0.968 6.120 34.004 1.00 72.44 210 ALA A CA 1
ATOM 1617 C C . ALA A 1 210 ? -2.298 5.594 33.422 1.00 72.44 210 ALA A C 1
ATOM 1619 O O . ALA A 1 210 ? -2.629 5.878 32.265 1.00 72.44 210 ALA A O 1
ATOM 1620 N N . GLU A 1 211 ? -3.074 4.887 34.238 1.00 69.50 211 GLU A N 1
ATOM 1621 C CA . GLU A 1 211 ? -4.334 4.222 33.915 1.00 69.50 211 GLU A CA 1
ATOM 1622 C C . GLU A 1 211 ? -5.543 5.180 33.971 1.00 69.50 211 GLU A C 1
ATOM 1624 O O . GLU A 1 211 ? -6.578 4.911 33.350 1.00 69.50 211 GLU A O 1
ATOM 1629 N N . GLY A 1 212 ? -5.392 6.340 34.616 1.00 71.44 212 GLY A N 1
ATOM 1630 C CA . GLY A 1 212 ? -6.409 7.378 34.759 1.00 71.44 212 GLY A CA 1
ATOM 1631 C C . GLY A 1 212 ? -7.197 7.346 36.075 1.00 71.44 212 GLY A C 1
ATOM 1632 O O . GLY A 1 212 ? -8.347 7.771 36.085 1.00 71.44 212 GLY A O 1
ATOM 1633 N N . ASN A 1 213 ? -6.630 6.855 37.172 1.00 80.12 213 ASN A N 1
ATOM 1634 C CA . ASN A 1 213 ? -7.210 6.936 38.511 1.00 80.12 213 ASN A CA 1
ATOM 1635 C C . ASN A 1 213 ? -6.560 8.065 39.325 1.00 80.12 213 ASN A C 1
ATOM 1637 O O . ASN A 1 213 ? -5.362 8.338 39.214 1.00 80.12 213 ASN A O 1
ATOM 1641 N N . PHE A 1 214 ? -7.365 8.712 40.169 1.00 79.94 214 PHE A N 1
ATOM 1642 C CA . PHE A 1 214 ? -6.905 9.761 41.077 1.00 79.94 214 PHE A CA 1
ATOM 1643 C C . PHE A 1 214 ? -6.300 9.146 42.340 1.00 79.94 214 PHE A C 1
ATOM 1645 O O . PHE A 1 214 ? -6.942 8.342 43.020 1.00 79.94 214 PHE A O 1
ATOM 1652 N N . THR A 1 215 ? -5.070 9.547 42.662 1.00 76.44 215 THR A N 1
ATOM 1653 C CA . THR A 1 215 ? -4.349 9.101 43.865 1.00 76.44 215 THR A CA 1
ATOM 1654 C C . THR A 1 215 ? -4.861 9.793 45.131 1.00 76.44 215 THR A C 1
ATOM 1656 O O . THR A 1 215 ? -4.895 9.161 46.184 1.00 76.44 215 THR A O 1
ATOM 1659 N N . LYS A 1 216 ? -5.332 11.050 45.041 1.00 76.69 216 LYS A N 1
ATOM 1660 C CA . LYS A 1 216 ? -5.964 11.774 46.158 1.00 76.69 216 LYS A CA 1
ATOM 1661 C C . LYS A 1 216 ? -7.471 11.872 45.948 1.00 76.69 216 LYS A C 1
ATOM 1663 O O . LYS A 1 216 ? -7.959 12.720 45.198 1.00 76.69 216 LYS A O 1
ATOM 1668 N N . LYS A 1 217 ? -8.214 11.008 46.639 1.00 73.25 217 LYS A N 1
ATOM 1669 C CA . LYS A 1 217 ? -9.681 10.948 46.539 1.00 73.25 217 LYS A CA 1
ATOM 1670 C C . LYS A 1 217 ? -10.410 12.001 47.380 1.00 73.25 217 LYS A C 1
ATOM 1672 O O . LYS A 1 217 ? -11.600 12.198 47.182 1.00 73.25 217 LYS A O 1
ATOM 1677 N N . ASP A 1 218 ? -9.695 12.688 48.269 1.00 66.56 218 ASP A N 1
ATOM 1678 C CA . ASP A 1 218 ? -10.284 13.613 49.251 1.00 66.56 218 ASP A CA 1
ATOM 1679 C C . ASP A 1 218 ? -10.610 14.996 48.663 1.00 66.56 218 ASP A C 1
ATOM 1681 O O . ASP A 1 218 ? -11.390 15.759 49.229 1.00 66.56 218 ASP A O 1
ATOM 1685 N N . VAL A 1 219 ? -10.011 15.337 47.518 1.00 69.12 219 VAL A N 1
ATOM 1686 C CA . VAL A 1 219 ? -10.278 16.594 46.813 1.00 69.12 219 VAL A CA 1
ATOM 1687 C C . VAL A 1 219 ? -11.362 16.336 45.773 1.00 69.12 219 VAL A C 1
ATOM 1689 O O . VAL A 1 219 ? -11.136 15.589 44.817 1.00 69.12 219 VAL A O 1
ATOM 1692 N N . ASN A 1 220 ? -12.517 16.979 45.936 1.00 66.00 220 ASN A N 1
ATOM 1693 C CA . ASN A 1 220 ? -13.596 16.950 44.953 1.00 66.00 220 ASN A CA 1
ATOM 1694 C C . ASN A 1 220 ? -13.400 18.061 43.912 1.00 66.00 220 ASN A C 1
ATOM 1696 O O . ASN A 1 220 ? -13.105 19.206 44.250 1.00 66.00 220 ASN A O 1
ATOM 1700 N N . GLY A 1 221 ? -13.555 17.695 42.642 1.00 72.31 221 GLY A N 1
ATOM 1701 C CA . GLY A 1 221 ? -13.523 18.606 41.502 1.00 72.31 221 GLY A CA 1
ATOM 1702 C C . GLY A 1 221 ? -12.157 18.948 40.913 1.00 72.31 221 GLY A C 1
ATOM 1703 O O . GLY A 1 221 ? -11.152 18.263 41.143 1.00 72.31 221 GLY A O 1
ATOM 1704 N N . SER A 1 222 ? -12.166 19.963 40.044 1.00 78.81 222 SER A N 1
ATOM 1705 C CA . SER A 1 222 ? -11.005 20.471 39.305 1.00 78.81 222 SER A CA 1
ATOM 1706 C C . SER A 1 222 ? -10.068 21.306 40.184 1.00 78.81 222 SER A C 1
ATOM 1708 O O . SER A 1 222 ? -10.459 21.803 41.237 1.00 78.81 222 SER A O 1
ATOM 1710 N N . ALA A 1 223 ? -8.826 21.496 39.735 1.00 79.31 223 ALA A N 1
ATOM 1711 C CA . ALA A 1 223 ? -7.857 22.360 40.399 1.00 79.31 223 ALA A CA 1
ATOM 1712 C C . ALA A 1 223 ? -8.406 23.798 40.567 1.00 79.31 223 ALA A C 1
ATOM 1714 O O . ALA A 1 223 ? -9.122 24.292 39.686 1.00 79.31 223 ALA A O 1
ATOM 1715 N N . PRO A 1 224 ? -8.086 24.485 41.681 1.00 75.81 224 PRO A N 1
ATOM 1716 C CA . PRO A 1 224 ? -8.588 25.830 41.944 1.00 75.81 224 PRO A CA 1
ATOM 1717 C C . PRO A 1 224 ? -8.134 26.806 40.847 1.00 75.81 224 PRO A C 1
ATOM 1719 O O . PRO A 1 224 ? -6.949 26.895 40.538 1.00 75.81 224 PRO A O 1
ATOM 1722 N N . GLY A 1 225 ? -9.087 27.526 40.244 1.00 74.31 225 GLY A N 1
ATOM 1723 C CA . GLY A 1 225 ? -8.832 28.471 39.147 1.00 74.31 225 GLY A CA 1
ATOM 1724 C C . GLY A 1 225 ? -8.723 27.844 37.749 1.00 74.31 225 GLY A C 1
ATOM 1725 O O . GLY A 1 225 ? -8.342 28.530 36.803 1.00 74.31 225 GLY A O 1
ATOM 1726 N N . TYR A 1 226 ? -9.044 26.557 37.585 1.00 83.19 226 TYR A N 1
ATOM 1727 C CA . TYR A 1 226 ? -8.987 25.898 36.282 1.00 83.19 226 TYR A CA 1
ATOM 1728 C C . TYR A 1 226 ? -10.173 26.267 35.379 1.00 83.19 226 TYR A C 1
ATOM 1730 O O . TYR A 1 226 ? -11.315 25.908 35.644 1.00 83.19 226 TYR A O 1
ATOM 1738 N N . GLU A 1 227 ? -9.894 26.934 34.259 1.00 79.25 227 GLU A N 1
ATOM 1739 C CA . GLU A 1 227 ? -10.923 27.411 33.323 1.00 79.25 227 GLU A CA 1
ATOM 1740 C C . GLU A 1 227 ? -11.337 26.385 32.243 1.00 79.25 227 GLU A C 1
ATOM 1742 O O . GLU A 1 227 ? -11.991 26.749 31.266 1.00 79.25 227 GLU A O 1
ATOM 1747 N N . GLY A 1 228 ? -10.934 25.116 32.352 1.00 85.88 228 GLY A N 1
ATOM 1748 C CA . GLY A 1 228 ? -11.262 24.081 31.363 1.00 85.88 228 GLY A CA 1
ATOM 1749 C C . GLY A 1 228 ? -10.376 24.066 30.107 1.00 85.88 228 GLY A C 1
ATOM 1750 O O . GLY A 1 228 ? -9.497 24.908 29.901 1.00 85.88 228 GLY A O 1
ATOM 1751 N N . THR A 1 229 ? -10.629 23.094 29.227 1.00 89.44 229 THR A N 1
ATOM 1752 C CA . THR A 1 229 ? -9.868 22.858 27.987 1.00 89.44 229 THR A CA 1
ATOM 1753 C C . THR A 1 229 ? -10.714 23.067 26.733 1.00 89.44 229 THR A C 1
ATOM 1755 O O . THR A 1 229 ? -11.908 22.776 26.694 1.00 89.44 229 THR A O 1
ATOM 1758 N N . LYS A 1 230 ? -10.072 23.559 25.663 1.00 91.62 230 LYS A N 1
ATOM 1759 C CA . LYS A 1 230 ? -10.672 23.649 24.321 1.00 91.62 230 LYS A CA 1
ATOM 1760 C C . LYS A 1 230 ? -10.905 22.258 23.744 1.00 91.62 230 LYS A C 1
ATOM 1762 O O . LYS A 1 230 ? -10.020 21.413 23.812 1.00 91.62 230 LYS A O 1
ATOM 1767 N N . PHE A 1 231 ? -12.029 22.055 23.075 1.00 91.94 231 PHE A N 1
ATOM 1768 C CA . PHE A 1 231 ? -12.432 20.748 22.566 1.00 91.94 231 PHE A CA 1
ATOM 1769 C C . PHE A 1 231 ? -12.975 20.841 21.136 1.00 91.94 231 PHE A C 1
ATOM 1771 O O . PHE A 1 231 ? -13.168 21.926 20.581 1.00 91.94 231 PHE A O 1
ATOM 1778 N N . LYS A 1 232 ? -13.170 19.683 20.505 1.00 91.38 232 LYS A N 1
ATOM 1779 C CA . LYS A 1 232 ? -13.845 19.569 19.208 1.00 91.38 232 LYS A CA 1
ATOM 1780 C C . LYS A 1 232 ? -15.081 18.692 19.345 1.00 91.38 232 LYS A C 1
ATOM 1782 O O . LYS A 1 232 ? -15.065 17.726 20.103 1.00 91.38 232 LYS A O 1
ATOM 1787 N N . LEU A 1 233 ? -16.109 18.996 18.566 1.00 90.19 233 LEU A N 1
ATOM 1788 C CA . LEU A 1 233 ? -17.334 18.207 18.474 1.00 90.19 233 LEU A CA 1
ATOM 1789 C C . LEU A 1 233 ? -17.457 17.602 17.082 1.00 90.19 233 LEU A C 1
ATOM 1791 O O . LEU A 1 233 ? -17.140 18.255 16.085 1.00 90.19 233 LEU A O 1
ATOM 1795 N N . ALA A 1 234 ? -17.931 16.364 17.014 1.00 88.06 234 ALA A N 1
ATOM 1796 C CA . ALA A 1 234 ? -18.357 15.737 15.773 1.00 88.06 234 ALA A CA 1
ATOM 1797 C C . ALA A 1 234 ? -19.822 15.291 15.867 1.00 88.06 234 ALA A C 1
ATOM 1799 O O . ALA A 1 234 ? -20.225 14.785 16.917 1.00 88.06 234 ALA A O 1
ATOM 1800 N N . PRO A 1 235 ? -20.595 15.436 14.779 1.00 87.25 235 PRO A N 1
ATOM 1801 C CA . PRO A 1 235 ? -21.972 14.959 14.720 1.00 87.25 235 PRO A CA 1
ATOM 1802 C C . PRO A 1 235 ? -22.041 13.429 14.739 1.00 87.25 235 PRO A C 1
ATOM 1804 O O . PRO A 1 235 ? -21.047 12.738 14.456 1.00 87.25 235 PRO A O 1
ATOM 1807 N N . HIS A 1 236 ? -23.230 12.898 15.026 1.00 84.31 236 HIS A N 1
ATOM 1808 C CA . HIS A 1 236 ? -23.466 11.466 14.923 1.00 84.31 236 HIS A CA 1
ATOM 1809 C C . HIS A 1 236 ? -23.291 11.015 13.465 1.00 84.31 236 HIS A C 1
ATOM 1811 O O . HIS A 1 236 ? -23.803 11.626 12.528 1.00 84.31 236 HIS A O 1
ATOM 1817 N N . THR A 1 237 ? -22.514 9.953 13.240 1.00 79.19 237 THR A N 1
ATOM 1818 C CA . THR A 1 237 ? -22.277 9.433 11.886 1.00 79.19 237 THR A CA 1
ATOM 1819 C C . THR A 1 237 ? -23.116 8.182 11.660 1.00 79.19 237 THR A C 1
ATOM 1821 O O . THR A 1 237 ? -22.699 7.091 12.049 1.00 79.19 237 THR A O 1
ATOM 1824 N N . ASP A 1 238 ? -24.253 8.326 10.979 1.00 77.19 238 ASP A N 1
ATOM 1825 C CA . ASP A 1 238 ? -25.060 7.183 10.549 1.00 77.19 238 ASP A CA 1
ATOM 1826 C C . ASP A 1 238 ? -24.342 6.403 9.429 1.00 77.19 238 ASP A C 1
ATOM 1828 O O . ASP A 1 238 ? -24.163 6.881 8.305 1.00 77.19 238 ASP A O 1
ATOM 1832 N N . GLN A 1 239 ? -23.895 5.188 9.752 1.00 79.75 239 GLN A N 1
ATOM 1833 C CA . GLN A 1 239 ? -23.210 4.286 8.820 1.00 79.75 239 GLN A CA 1
ATOM 1834 C C . GLN A 1 239 ? -24.161 3.290 8.143 1.00 79.75 239 GLN A C 1
ATOM 1836 O O . GLN A 1 239 ? -23.715 2.513 7.300 1.00 79.75 239 GLN A O 1
ATOM 1841 N N . THR A 1 240 ? -25.458 3.314 8.461 1.00 83.62 240 THR A N 1
ATOM 1842 C CA . THR A 1 240 ? -26.439 2.338 7.960 1.00 83.62 240 THR A CA 1
ATOM 1843 C C . THR A 1 240 ? -26.478 2.326 6.434 1.00 83.62 240 THR A C 1
ATOM 1845 O O . THR A 1 240 ? -26.363 1.273 5.815 1.00 83.62 240 THR A O 1
ATOM 1848 N N . LYS A 1 241 ? -26.486 3.511 5.807 1.00 83.44 241 LYS A N 1
ATOM 1849 C CA . LYS A 1 241 ? -26.466 3.658 4.339 1.00 83.44 241 LYS A CA 1
ATOM 1850 C C . LYS A 1 241 ? -25.210 3.072 3.683 1.00 83.44 241 LYS A C 1
ATOM 1852 O O . LYS A 1 241 ? -25.271 2.598 2.553 1.00 83.44 241 LYS A O 1
ATOM 1857 N N . VAL A 1 242 ? -24.065 3.125 4.368 1.00 84.50 242 VAL A N 1
ATOM 1858 C CA . VAL A 1 242 ? -22.795 2.575 3.865 1.00 84.50 242 VAL A CA 1
ATOM 1859 C C . VAL A 1 242 ? -22.844 1.054 3.878 1.00 84.50 242 VAL A C 1
ATOM 1861 O O . VAL A 1 242 ? -22.479 0.427 2.885 1.00 84.50 242 VAL A O 1
ATOM 1864 N N . TYR A 1 243 ? -23.303 0.468 4.985 1.00 86.56 243 TYR A N 1
ATOM 1865 C CA . TYR A 1 243 ? -23.447 -0.979 5.099 1.00 86.56 243 TYR A CA 1
ATOM 1866 C C . TYR A 1 243 ? -24.479 -1.512 4.102 1.00 86.56 243 TYR A C 1
ATOM 1868 O O . TYR A 1 243 ? -24.162 -2.449 3.380 1.00 86.56 243 TYR A O 1
ATOM 1876 N N . GLU A 1 244 ? -25.621 -0.841 3.940 1.00 87.06 244 GLU A N 1
ATOM 1877 C CA . GLU A 1 244 ? -26.642 -1.204 2.947 1.00 87.06 244 GLU A CA 1
ATOM 1878 C C . GLU A 1 244 ? -26.096 -1.191 1.505 1.00 87.06 244 GLU A C 1
ATOM 1880 O O . GLU A 1 244 ? -26.345 -2.102 0.710 1.00 87.06 244 GLU A O 1
ATOM 1885 N N . ALA A 1 245 ? -25.278 -0.189 1.158 1.00 86.12 245 ALA A N 1
ATOM 1886 C CA . ALA A 1 245 ? -24.607 -0.131 -0.144 1.00 86.12 245 ALA A CA 1
ATOM 1887 C C . ALA A 1 245 ? -23.637 -1.309 -0.359 1.00 86.12 245 ALA A C 1
ATOM 1889 O O . ALA A 1 245 ? -23.485 -1.803 -1.475 1.00 86.12 245 ALA A O 1
ATOM 1890 N N . VAL A 1 246 ? -22.971 -1.769 0.702 1.00 89.75 246 VAL A N 1
ATOM 1891 C CA . VAL A 1 246 ? -22.082 -2.935 0.640 1.00 89.75 246 VAL A CA 1
ATOM 1892 C C . VAL A 1 246 ? -22.886 -4.231 0.541 1.00 89.75 246 VAL A C 1
ATOM 1894 O O . VAL A 1 246 ? -22.564 -5.070 -0.299 1.00 89.75 246 VAL A O 1
ATOM 1897 N N . PHE A 1 247 ? -23.940 -4.383 1.346 1.00 90.19 247 PHE A N 1
ATOM 1898 C CA . PHE A 1 247 ? -24.806 -5.564 1.353 1.00 90.19 247 PHE A CA 1
ATOM 1899 C C . PHE A 1 247 ? -25.471 -5.768 -0.007 1.00 90.19 247 PHE A C 1
ATOM 1901 O O . PHE A 1 247 ? -25.384 -6.849 -0.580 1.00 90.19 247 PHE A O 1
ATOM 1908 N N . SER A 1 248 ? -26.063 -4.719 -0.584 1.00 87.25 248 SER A N 1
ATOM 1909 C CA . SER A 1 248 ? -26.650 -4.765 -1.934 1.00 87.25 248 SER A CA 1
ATOM 1910 C C . SER A 1 248 ? -25.634 -5.165 -3.016 1.00 87.25 248 SER A C 1
ATOM 1912 O O . SER A 1 248 ? -25.932 -5.998 -3.878 1.00 87.25 248 SER A O 1
ATOM 1914 N N . ARG A 1 249 ? -24.401 -4.652 -2.948 1.00 88.44 249 ARG A N 1
ATOM 1915 C CA . ARG A 1 249 ? -23.333 -4.995 -3.899 1.00 88.44 249 ARG A CA 1
ATOM 1916 C C . ARG A 1 249 ? -22.827 -6.430 -3.762 1.00 88.44 249 ARG A C 1
ATOM 1918 O O . ARG A 1 249 ? -22.514 -7.068 -4.764 1.00 88.44 249 ARG A O 1
ATOM 1925 N N . LEU A 1 250 ? -22.717 -6.942 -2.540 1.00 90.81 250 LEU A N 1
ATOM 1926 C CA . LEU A 1 250 ? -22.336 -8.335 -2.324 1.00 90.81 250 LEU A CA 1
ATOM 1927 C C . LEU A 1 250 ? -23.487 -9.273 -2.721 1.00 90.81 250 LEU A C 1
ATOM 1929 O O . LEU A 1 250 ? -23.258 -10.216 -3.465 1.00 90.81 250 LEU A O 1
ATOM 1933 N N . ARG A 1 251 ? -24.742 -8.980 -2.366 1.00 87.44 251 ARG A N 1
ATOM 1934 C CA . ARG A 1 251 ? -25.897 -9.804 -2.779 1.00 87.44 251 ARG A CA 1
ATOM 1935 C C . ARG A 1 251 ? -26.061 -9.913 -4.297 1.00 87.44 251 ARG A C 1
ATOM 1937 O O . ARG A 1 251 ? -26.402 -10.972 -4.803 1.00 87.44 251 ARG A O 1
ATOM 1944 N N . SER A 1 252 ? -25.737 -8.857 -5.044 1.00 85.12 252 SER A N 1
ATOM 1945 C CA . SER A 1 252 ? -25.726 -8.887 -6.518 1.00 85.12 252 SER A CA 1
ATOM 1946 C C . SER A 1 252 ? -24.539 -9.659 -7.131 1.00 85.12 252 SER A C 1
ATOM 1948 O O . SER A 1 252 ? -24.344 -9.634 -8.345 1.00 85.12 252 SER A O 1
ATOM 1950 N N . GLY A 1 253 ? -23.725 -10.350 -6.322 1.00 85.19 253 GLY A N 1
ATOM 1951 C CA . GLY A 1 253 ? -22.565 -11.127 -6.776 1.00 85.19 253 GLY A CA 1
ATOM 1952 C C . GLY A 1 253 ? -21.334 -10.279 -7.123 1.00 85.19 253 GLY A C 1
ATOM 1953 O O . GLY A 1 2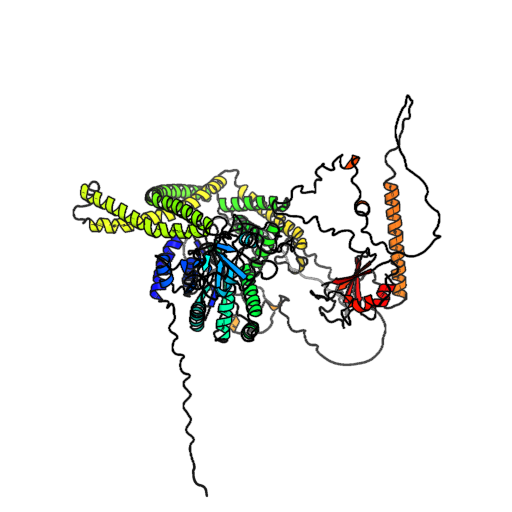53 ? -20.397 -10.766 -7.771 1.00 85.19 253 GLY A O 1
ATOM 1954 N N . GLY A 1 254 ? -21.330 -9.006 -6.715 1.00 89.31 254 GLY A N 1
ATOM 1955 C CA . GLY A 1 254 ? -20.242 -8.059 -6.929 1.00 89.31 254 GLY A CA 1
ATOM 1956 C C . GLY A 1 254 ? -19.044 -8.268 -5.996 1.00 89.31 254 GLY A C 1
ATOM 1957 O O . GLY A 1 254 ? -18.986 -9.189 -5.183 1.00 89.31 254 GLY A O 1
ATOM 1958 N N . CYS A 1 255 ? -18.046 -7.390 -6.114 1.00 93.75 255 CYS A N 1
ATOM 1959 C CA . CYS A 1 255 ? -16.873 -7.399 -5.242 1.00 93.75 255 CYS A CA 1
ATOM 1960 C C . CYS A 1 255 ? -16.719 -6.090 -4.480 1.00 93.75 255 CYS A C 1
ATOM 1962 O O . CYS A 1 255 ? -16.792 -5.000 -5.058 1.00 93.75 255 CYS A O 1
ATOM 1964 N N . VAL A 1 256 ? -16.388 -6.219 -3.200 1.00 94.94 256 VAL A N 1
ATOM 1965 C CA . VAL A 1 256 ? -16.030 -5.097 -2.333 1.00 94.94 256 VAL A CA 1
ATOM 1966 C C . VAL A 1 256 ? -14.631 -5.331 -1.791 1.00 94.94 256 VAL A C 1
ATOM 1968 O O . VAL A 1 256 ? -14.274 -6.458 -1.467 1.00 94.94 256 VAL A O 1
ATOM 1971 N N . GLY A 1 257 ? -13.819 -4.282 -1.712 1.00 94.62 257 GLY A N 1
ATOM 1972 C CA . GLY A 1 257 ? -12.518 -4.343 -1.060 1.00 94.62 257 GLY A CA 1
ATOM 1973 C C . GLY A 1 257 ? -12.390 -3.325 0.068 1.00 94.62 257 GLY A C 1
ATOM 1974 O O . GLY A 1 257 ? -12.899 -2.202 -0.011 1.00 94.62 257 GLY A O 1
ATOM 1975 N N . ILE A 1 258 ? -11.697 -3.725 1.129 1.00 94.50 258 ILE A N 1
ATOM 1976 C CA . ILE A 1 258 ? -11.465 -2.914 2.322 1.00 94.50 258 ILE A CA 1
ATOM 1977 C C . ILE A 1 258 ? -10.019 -3.061 2.805 1.00 94.50 258 ILE A C 1
ATOM 1979 O O . ILE A 1 258 ? -9.448 -4.149 2.796 1.00 94.50 258 ILE A O 1
ATOM 1983 N N . PHE A 1 259 ? -9.463 -1.950 3.291 1.00 94.06 259 PHE A N 1
ATOM 1984 C CA . PHE A 1 259 ? -8.246 -1.918 4.099 1.00 94.06 259 PHE A CA 1
ATOM 1985 C C . PHE A 1 259 ? -8.644 -1.813 5.585 1.00 94.06 259 PHE A C 1
ATOM 1987 O O . PHE A 1 259 ? -8.994 -0.719 6.050 1.00 94.06 259 PHE A O 1
ATOM 1994 N N . PRO A 1 260 ? -8.675 -2.931 6.336 1.00 91.12 260 PRO A N 1
ATOM 1995 C CA . PRO A 1 260 ? -9.281 -3.000 7.671 1.00 91.12 260 PRO A CA 1
ATOM 1996 C C . PRO A 1 260 ? -8.522 -2.217 8.753 1.00 91.12 260 PRO A C 1
ATOM 1998 O O . PRO A 1 260 ? -9.113 -1.886 9.777 1.00 91.12 260 PRO A O 1
ATOM 2001 N N . GLU A 1 261 ? -7.265 -1.838 8.518 1.00 84.56 261 GLU A N 1
ATOM 2002 C CA . GLU A 1 261 ? -6.481 -0.927 9.377 1.00 84.56 261 GLU A CA 1
ATOM 2003 C C . GLU A 1 261 ? -7.136 0.465 9.475 1.00 84.56 261 GLU A C 1
ATOM 2005 O O . GLU A 1 261 ? -6.997 1.215 10.445 1.00 84.56 261 GLU A O 1
ATOM 2010 N N . GLY A 1 262 ? -7.912 0.830 8.449 1.00 71.75 262 GLY A N 1
ATOM 2011 C CA . GLY A 1 262 ? -8.641 2.082 8.392 1.00 71.75 262 GLY A CA 1
ATOM 2012 C C . GLY A 1 262 ? -7.750 3.310 8.203 1.00 71.75 262 GLY A C 1
ATOM 2013 O O . GLY A 1 262 ? -8.232 4.422 8.380 1.00 71.75 262 GLY A O 1
ATOM 2014 N N . GLY A 1 263 ? -6.487 3.193 7.833 1.00 80.50 263 GLY A N 1
ATOM 2015 C CA . GLY A 1 263 ? -5.676 4.348 7.461 1.00 80.50 263 GLY A CA 1
ATOM 2016 C C . GLY A 1 263 ? -4.322 3.903 6.958 1.00 80.50 263 GLY A C 1
ATOM 2017 O O . GLY A 1 263 ? -3.815 2.890 7.418 1.00 80.50 263 GLY A O 1
ATOM 2018 N N . SER A 1 264 ? -3.760 4.651 6.015 1.00 83.94 264 SER A N 1
ATOM 2019 C CA . SER A 1 264 ? -2.442 4.340 5.480 1.00 83.94 264 SER A CA 1
ATOM 2020 C C . SER A 1 264 ? -1.332 4.753 6.448 1.00 83.94 264 SER A C 1
ATOM 2022 O O . SER A 1 264 ? -1.441 5.770 7.152 1.00 83.94 264 SER A O 1
ATOM 2024 N N . HIS A 1 265 ? -0.264 3.959 6.492 1.00 82.56 265 HIS A N 1
ATOM 2025 C CA . HIS A 1 265 ? 0.869 4.171 7.387 1.00 82.56 265 HIS A CA 1
ATOM 2026 C C . HIS A 1 265 ? 2.180 3.614 6.832 1.00 82.56 265 HIS A C 1
ATOM 2028 O O . HIS A 1 265 ? 2.203 2.771 5.947 1.00 82.56 265 HIS A O 1
ATOM 2034 N N . ASP A 1 266 ? 3.287 4.051 7.434 1.00 77.31 266 ASP A N 1
ATOM 2035 C CA . ASP A 1 266 ? 4.641 3.619 7.055 1.00 77.31 266 ASP A CA 1
ATOM 2036 C C . ASP A 1 266 ? 5.194 2.491 7.937 1.00 77.31 266 ASP A C 1
ATOM 2038 O O . ASP A 1 266 ? 6.380 2.177 7.852 1.00 77.31 266 ASP A O 1
ATOM 2042 N N . ARG A 1 267 ? 4.379 1.957 8.854 1.00 72.69 267 ARG A N 1
ATOM 2043 C CA . ARG A 1 267 ? 4.783 0.861 9.746 1.00 72.69 267 ARG A CA 1
ATOM 2044 C C . ARG A 1 267 ? 4.896 -0.448 8.970 1.00 72.69 267 ARG A C 1
ATOM 2046 O O . ARG A 1 267 ? 4.172 -0.651 8.001 1.00 72.69 267 ARG A O 1
ATOM 2053 N N . THR A 1 268 ? 5.805 -1.300 9.424 1.00 67.19 268 THR A N 1
ATOM 2054 C CA . THR A 1 268 ? 6.042 -2.648 8.890 1.00 67.19 268 THR A CA 1
ATOM 2055 C C . THR A 1 268 ? 4.987 -3.638 9.361 1.00 67.19 268 THR A C 1
ATOM 2057 O O . THR A 1 268 ? 4.653 -4.565 8.632 1.00 67.19 268 THR A O 1
ATOM 2060 N N . ASP A 1 269 ? 4.444 -3.404 10.555 1.00 70.56 269 ASP A N 1
ATOM 2061 C CA . ASP A 1 269 ? 3.458 -4.273 11.184 1.00 70.56 269 ASP A CA 1
ATOM 2062 C C . ASP A 1 269 ? 2.036 -3.829 10.851 1.00 70.56 269 ASP A C 1
ATOM 2064 O O . ASP A 1 269 ? 1.769 -2.643 10.619 1.00 70.56 269 ASP A O 1
ATOM 2068 N N . LEU A 1 270 ? 1.119 -4.793 10.897 1.00 78.88 270 LEU A N 1
ATOM 2069 C CA . LEU A 1 270 ? -0.308 -4.549 10.749 1.00 78.88 270 LEU A CA 1
ATOM 2070 C C . LEU A 1 270 ? -0.847 -3.757 11.940 1.00 78.88 270 LEU A C 1
ATOM 2072 O O . LEU A 1 270 ? -0.602 -4.097 13.101 1.00 78.88 270 LEU A O 1
ATOM 2076 N N . LEU A 1 271 ? -1.635 -2.722 11.659 1.00 82.81 271 LEU A N 1
ATOM 2077 C CA . LEU A 1 271 ? -2.416 -2.061 12.703 1.00 82.81 271 LEU A CA 1
ATOM 2078 C C . LEU A 1 271 ? -3.600 -2.939 13.144 1.00 82.81 271 LEU A C 1
ATOM 2080 O O . LEU A 1 271 ? -4.073 -3.772 12.369 1.00 82.81 271 LEU A O 1
ATOM 2084 N N . PRO A 1 272 ? -4.140 -2.722 14.360 1.00 85.25 272 PRO A N 1
ATOM 2085 C CA . PRO A 1 272 ? -5.352 -3.399 14.802 1.00 85.25 272 PRO A CA 1
ATOM 2086 C C . PRO A 1 272 ? -6.497 -3.228 13.798 1.00 85.25 272 PRO A C 1
ATOM 2088 O O . PRO A 1 272 ? -6.823 -2.111 13.378 1.00 85.25 272 PRO A O 1
ATOM 2091 N N . LEU A 1 273 ? -7.115 -4.346 13.421 1.00 91.19 273 LEU A N 1
ATOM 2092 C CA . LEU A 1 273 ? -8.183 -4.367 12.430 1.00 91.19 273 LEU A CA 1
ATOM 2093 C C . LEU A 1 273 ? -9.474 -3.774 13.002 1.00 91.19 273 LEU A C 1
ATOM 2095 O O . LEU A 1 273 ? -9.875 -4.064 14.129 1.00 91.19 273 LEU A O 1
ATOM 2099 N N . LYS A 1 274 ? -10.173 -2.969 12.201 1.00 89.75 274 LYS A N 1
ATOM 2100 C CA . LYS A 1 274 ? -11.481 -2.417 12.568 1.00 89.75 274 LYS A CA 1
ATOM 2101 C C . LYS A 1 274 ? -12.599 -3.422 12.316 1.00 89.75 274 LYS A C 1
ATOM 2103 O O . LYS A 1 274 ? -12.626 -4.099 11.292 1.00 89.75 274 LYS A O 1
ATOM 2108 N N . ALA A 1 275 ? -13.606 -3.402 13.188 1.00 89.62 275 ALA A N 1
ATOM 2109 C CA . ALA A 1 275 ? -14.759 -4.303 13.132 1.00 89.62 275 ALA A CA 1
ATOM 2110 C C . ALA A 1 275 ? -15.626 -4.196 11.866 1.00 89.62 275 ALA A C 1
ATOM 2112 O O . ALA A 1 275 ? -16.386 -5.116 11.579 1.00 89.62 275 ALA A O 1
ATOM 2113 N N . GLY A 1 276 ? -15.499 -3.116 11.086 1.00 89.00 276 GLY A N 1
ATOM 2114 C CA . GLY A 1 276 ? -16.288 -2.907 9.869 1.00 89.00 276 GLY A CA 1
ATOM 2115 C C . GLY A 1 276 ? -16.206 -4.072 8.876 1.00 89.00 276 GLY A C 1
ATOM 2116 O O . GLY A 1 276 ? -17.222 -4.423 8.288 1.00 89.00 276 GLY A O 1
ATOM 2117 N N . VAL A 1 277 ? -15.043 -4.727 8.736 1.00 92.25 277 VAL A N 1
ATOM 2118 C CA . VAL A 1 277 ? -14.888 -5.900 7.848 1.00 92.25 277 VAL A CA 1
ATOM 2119 C C . VAL A 1 277 ? -15.785 -7.068 8.270 1.00 92.25 277 VAL A C 1
ATOM 2121 O O . VAL A 1 277 ? -16.485 -7.641 7.438 1.00 92.25 277 VAL A O 1
ATOM 2124 N N . ALA A 1 278 ? -15.824 -7.370 9.569 1.00 93.75 278 ALA A N 1
ATOM 2125 C CA . ALA A 1 278 ? -16.638 -8.442 10.123 1.00 93.75 278 ALA A CA 1
ATOM 2126 C C . ALA A 1 278 ? -18.130 -8.094 10.087 1.00 93.75 278 ALA A C 1
ATOM 2128 O O . ALA A 1 278 ? -18.941 -8.947 9.749 1.00 93.75 278 ALA A O 1
ATOM 2129 N N . ILE A 1 279 ? -18.490 -6.836 10.374 1.00 91.56 279 ILE A N 1
ATOM 2130 C CA . ILE A 1 279 ? -19.877 -6.355 10.288 1.00 91.56 279 ILE A CA 1
ATOM 2131 C C . ILE A 1 279 ? -20.400 -6.474 8.855 1.00 91.56 279 ILE A C 1
ATOM 2133 O O . ILE A 1 279 ? -21.518 -6.939 8.667 1.00 91.56 279 ILE A O 1
ATOM 2137 N N . MET A 1 280 ? -19.597 -6.108 7.851 1.00 92.50 280 MET A N 1
ATOM 2138 C CA . MET A 1 280 ? -19.994 -6.223 6.446 1.00 92.50 280 MET A CA 1
ATOM 2139 C C . MET A 1 280 ? -20.227 -7.678 6.031 1.00 92.50 280 MET A C 1
ATOM 2141 O O . MET A 1 280 ? -21.241 -7.989 5.409 1.00 92.50 280 MET A O 1
ATOM 2145 N N . ALA A 1 281 ? -19.311 -8.577 6.393 1.00 93.56 281 ALA A N 1
ATOM 2146 C CA . ALA A 1 281 ? -19.417 -9.982 6.019 1.00 93.56 281 ALA A CA 1
ATOM 2147 C C . ALA A 1 281 ? -20.566 -10.698 6.751 1.00 93.56 281 ALA A C 1
ATOM 2149 O O . ALA A 1 281 ? -21.402 -11.333 6.112 1.00 93.56 281 ALA A O 1
ATOM 2150 N N . LEU A 1 282 ? -20.646 -10.547 8.079 1.00 93.50 282 LEU A N 1
ATOM 2151 C CA . LEU A 1 282 ? -21.704 -11.150 8.893 1.00 93.50 282 LEU A CA 1
ATOM 2152 C C . LEU A 1 282 ? -23.072 -10.543 8.595 1.00 93.50 282 LEU A C 1
ATOM 2154 O O . LEU A 1 282 ? -24.040 -11.285 8.560 1.00 93.50 282 LEU A O 1
ATOM 2158 N N . GLY A 1 283 ? -23.163 -9.231 8.357 1.00 91.31 283 GLY A N 1
ATOM 2159 C CA . GLY A 1 283 ? -24.414 -8.569 7.981 1.00 91.31 283 GLY A CA 1
ATOM 2160 C C . GLY A 1 283 ? -24.962 -9.093 6.655 1.00 91.31 283 GLY A C 1
ATOM 2161 O O . GLY A 1 283 ? -26.119 -9.489 6.593 1.00 91.31 283 GLY A O 1
ATOM 2162 N N . THR A 1 284 ? -24.099 -9.225 5.640 1.00 91.81 284 THR A N 1
ATOM 2163 C CA . THR A 1 284 ? -24.486 -9.802 4.339 1.00 91.81 284 THR A CA 1
ATOM 2164 C C . THR A 1 284 ? -25.009 -11.232 4.495 1.00 91.81 284 THR A C 1
ATOM 2166 O O . THR A 1 284 ? -26.076 -11.549 3.985 1.00 91.81 284 THR A O 1
ATOM 2169 N N . LEU A 1 285 ? -24.294 -12.084 5.239 1.00 92.00 285 LEU A N 1
ATOM 2170 C CA . LEU A 1 285 ? -24.697 -13.477 5.476 1.00 92.00 285 LEU A CA 1
ATOM 2171 C C . LEU A 1 285 ? -25.907 -13.604 6.413 1.00 92.00 285 LEU A C 1
ATOM 2173 O O . LEU A 1 285 ? -26.643 -14.585 6.353 1.00 92.00 285 LEU A O 1
ATOM 2177 N N . ALA A 1 286 ? -26.116 -12.633 7.303 1.00 90.06 286 ALA A N 1
ATOM 2178 C CA . ALA A 1 286 ? -27.270 -12.598 8.188 1.00 90.06 286 ALA A CA 1
ATOM 2179 C C . ALA A 1 286 ? -28.549 -12.191 7.452 1.00 90.06 286 ALA A C 1
ATOM 2181 O O . ALA A 1 286 ? -29.622 -12.585 7.901 1.00 90.06 286 ALA A O 1
ATOM 2182 N N . GLU A 1 287 ? -28.462 -11.460 6.344 1.00 87.12 287 GLU A N 1
ATOM 2183 C CA . GLU A 1 287 ? -29.601 -11.199 5.459 1.00 87.12 287 GLU A CA 1
ATOM 2184 C C . GLU A 1 287 ? -29.780 -12.316 4.428 1.00 87.12 287 GLU A C 1
ATOM 2186 O O . GLU A 1 287 ? -30.884 -12.830 4.274 1.00 87.12 287 GLU A O 1
ATOM 2191 N N . ASP A 1 288 ? -28.692 -12.740 3.781 1.00 87.25 288 ASP A N 1
ATOM 2192 C CA . ASP A 1 288 ? -28.685 -13.804 2.776 1.00 87.25 288 ASP A CA 1
ATOM 2193 C C . ASP A 1 288 ? -27.589 -14.851 3.070 1.00 87.25 288 ASP A C 1
ATOM 2195 O O . ASP A 1 288 ? -26.442 -14.714 2.625 1.00 87.25 288 ASP A O 1
ATOM 2199 N N . PRO A 1 289 ? -27.927 -15.927 3.807 1.00 85.00 289 PRO A N 1
ATOM 2200 C CA . PRO A 1 289 ? -26.988 -17.000 4.135 1.00 85.00 289 PRO A CA 1
ATOM 2201 C C . PRO A 1 289 ? -26.453 -17.765 2.923 1.00 85.00 289 PRO A C 1
ATOM 2203 O O . PRO A 1 289 ? -25.378 -18.355 3.008 1.00 85.00 289 PRO A O 1
ATOM 2206 N N . ASN A 1 290 ? -27.189 -17.771 1.807 1.00 84.69 290 ASN A N 1
ATOM 2207 C CA . ASN A 1 290 ? -26.903 -18.617 0.649 1.00 84.69 290 ASN A CA 1
ATOM 2208 C C . ASN A 1 290 ? -26.201 -17.857 -0.487 1.00 84.69 290 ASN A C 1
ATOM 2210 O O . ASN A 1 290 ? -25.940 -18.442 -1.538 1.00 84.69 290 ASN A O 1
ATOM 2214 N N . CYS A 1 291 ? -25.827 -16.588 -0.281 1.00 85.69 291 CYS A N 1
ATOM 2215 C CA . CYS A 1 291 ? -25.136 -15.787 -1.297 1.00 85.69 291 CYS A CA 1
ATOM 2216 C C . CYS A 1 291 ? -23.739 -16.321 -1.679 1.00 85.69 291 CYS A C 1
ATOM 2218 O O . CYS A 1 291 ? -23.193 -15.927 -2.710 1.00 85.69 291 CYS A O 1
ATOM 2220 N N . GLY A 1 292 ? -23.141 -17.204 -0.868 1.00 87.75 292 GLY A N 1
ATOM 2221 C CA . GLY A 1 292 ? -21.825 -17.796 -1.138 1.00 87.75 292 GLY A CA 1
ATOM 2222 C C . GLY A 1 292 ? -20.659 -16.811 -0.988 1.00 87.75 292 GLY A C 1
ATOM 2223 O O . GLY A 1 292 ? -19.695 -16.874 -1.754 1.00 87.75 292 GLY A O 1
ATOM 2224 N N . LEU A 1 293 ? -20.753 -15.869 -0.038 1.00 94.44 293 LEU A N 1
ATOM 2225 C CA . LEU A 1 293 ? -19.731 -14.847 0.211 1.00 94.44 293 LEU A CA 1
ATOM 2226 C C . LEU A 1 293 ? -18.377 -15.458 0.586 1.00 94.44 293 LEU A C 1
ATOM 2228 O O . LEU A 1 293 ? -18.239 -16.121 1.614 1.00 94.44 293 LEU A O 1
ATOM 2232 N N . LYS A 1 294 ? -17.349 -15.115 -0.194 1.00 95.06 294 LYS A N 1
ATOM 2233 C CA . LYS A 1 294 ? -15.954 -15.481 0.080 1.00 95.06 294 LYS A CA 1
ATOM 2234 C C . LYS A 1 294 ? -15.140 -14.278 0.527 1.00 95.06 294 LYS A C 1
ATOM 2236 O O . LYS A 1 294 ? -15.232 -13.199 -0.057 1.00 95.06 294 LYS A O 1
ATOM 2241 N N . ILE A 1 295 ? -14.288 -14.476 1.524 1.00 96.38 295 ILE A N 1
ATOM 2242 C CA . ILE A 1 295 ? -13.302 -13.489 1.962 1.00 96.38 295 ILE A CA 1
ATOM 2243 C C . ILE A 1 295 ? -11.943 -13.881 1.390 1.00 96.38 295 ILE A C 1
ATOM 2245 O O . ILE A 1 295 ? -11.503 -15.019 1.550 1.00 96.38 295 ILE A O 1
ATOM 2249 N N . VAL A 1 296 ? -11.271 -12.943 0.719 1.00 96.19 296 VAL A N 1
ATOM 2250 C CA . VAL A 1 296 ? -9.928 -13.153 0.159 1.00 96.19 296 VAL A CA 1
ATOM 2251 C C . VAL A 1 296 ? -8.946 -12.197 0.838 1.00 96.19 296 VAL A C 1
ATOM 2253 O O . VAL A 1 296 ? -9.061 -10.983 0.634 1.00 96.19 296 VAL A O 1
ATOM 2256 N N . PRO A 1 297 ? -7.976 -12.703 1.622 1.00 95.00 297 PRO A N 1
ATOM 2257 C CA . PRO A 1 297 ? -6.905 -11.877 2.164 1.00 95.00 297 PRO A CA 1
ATOM 2258 C C . PRO A 1 297 ? -5.913 -11.515 1.050 1.00 95.00 297 PRO A C 1
ATOM 2260 O O . PRO A 1 297 ? -5.548 -12.355 0.221 1.00 95.00 297 PRO A O 1
ATOM 2263 N N . VAL A 1 298 ? -5.472 -10.261 1.031 1.00 93.81 298 VAL A N 1
ATOM 2264 C CA . VAL A 1 298 ? -4.553 -9.719 0.029 1.00 93.81 298 VAL A CA 1
ATOM 2265 C C . VAL A 1 298 ? -3.377 -9.028 0.712 1.00 93.81 298 VAL A C 1
ATOM 2267 O O . VAL A 1 298 ? -3.550 -8.046 1.431 1.00 93.81 298 VAL A O 1
ATOM 2270 N N . GLY A 1 299 ? -2.174 -9.532 0.462 1.00 90.25 299 GLY A N 1
ATOM 2271 C CA . GLY A 1 299 ? -0.910 -8.967 0.912 1.00 90.25 299 GLY A CA 1
ATOM 2272 C C . GLY A 1 299 ? -0.382 -7.918 -0.064 1.00 90.25 299 GLY A C 1
ATOM 2273 O O . GLY A 1 299 ? -0.071 -8.237 -1.212 1.00 90.25 299 GLY A O 1
ATOM 2274 N N . MET A 1 300 ? -0.242 -6.672 0.387 1.00 87.19 300 MET A N 1
ATOM 2275 C CA . MET A 1 300 ? 0.309 -5.554 -0.385 1.00 87.19 300 MET A CA 1
ATOM 2276 C C . MET A 1 300 ? 1.781 -5.334 -0.013 1.00 87.19 300 MET A C 1
ATOM 2278 O O . MET A 1 300 ? 2.112 -4.562 0.885 1.00 87.19 300 MET A O 1
ATOM 2282 N N . ASN A 1 301 ? 2.688 -6.020 -0.709 1.00 83.00 301 ASN A N 1
ATOM 2283 C CA . ASN A 1 301 ? 4.108 -6.034 -0.367 1.00 83.00 301 ASN A CA 1
ATOM 2284 C C . ASN A 1 301 ? 4.912 -5.103 -1.291 1.00 83.00 301 ASN A C 1
ATOM 2286 O O . ASN A 1 301 ? 5.061 -5.346 -2.491 1.00 83.00 301 ASN A O 1
ATOM 2290 N N . TYR A 1 302 ? 5.488 -4.038 -0.729 1.00 79.69 302 TYR A N 1
ATOM 2291 C CA . TYR A 1 302 ? 6.290 -3.063 -1.472 1.00 79.69 302 TYR A CA 1
ATOM 2292 C C . TYR A 1 302 ? 7.774 -3.184 -1.155 1.00 79.69 302 TYR A C 1
ATOM 2294 O O . TYR A 1 302 ? 8.172 -3.302 -0.003 1.00 79.69 302 TYR A O 1
ATOM 2302 N N . PHE A 1 303 ? 8.619 -3.029 -2.174 1.00 73.62 303 PHE A N 1
ATOM 2303 C CA . PHE A 1 303 ? 10.064 -2.928 -1.956 1.00 73.62 303 PHE A CA 1
ATOM 2304 C C . PHE A 1 303 ? 10.416 -1.560 -1.367 1.00 73.62 303 PHE A C 1
ATOM 2306 O O . PHE A 1 303 ? 11.167 -1.443 -0.408 1.00 73.62 303 PHE A O 1
ATOM 2313 N N . HIS A 1 304 ? 9.891 -0.507 -1.993 1.00 78.31 304 HIS A N 1
ATOM 2314 C CA . HIS A 1 304 ? 10.083 0.877 -1.579 1.00 78.31 304 HIS A CA 1
ATOM 2315 C C . HIS A 1 304 ? 8.840 1.692 -1.971 1.00 78.31 304 HIS A C 1
ATOM 2317 O O . HIS A 1 304 ? 8.864 2.327 -3.027 1.00 78.31 304 HIS A O 1
ATOM 2323 N N . PRO A 1 305 ? 7.776 1.711 -1.147 1.00 78.88 305 PRO A N 1
ATOM 2324 C CA . PRO A 1 305 ? 6.461 2.227 -1.551 1.00 78.88 305 PRO A CA 1
ATOM 2325 C C . PRO A 1 305 ? 6.505 3.659 -2.110 1.00 78.88 305 PRO A C 1
ATOM 2327 O O . PRO A 1 305 ? 5.862 3.989 -3.098 1.00 78.88 305 PRO A O 1
ATOM 2330 N N . HIS A 1 306 ? 7.358 4.503 -1.529 1.00 81.94 306 HIS A N 1
ATOM 2331 C CA . HIS A 1 306 ? 7.481 5.915 -1.882 1.00 81.94 306 HIS A CA 1
ATOM 2332 C C . HIS A 1 306 ? 8.486 6.221 -3.007 1.00 81.94 306 HIS A C 1
ATOM 2334 O O . HIS A 1 306 ? 8.564 7.376 -3.448 1.00 81.94 306 HIS A O 1
ATOM 2340 N N . LYS A 1 307 ? 9.318 5.260 -3.438 1.00 83.38 307 LYS A N 1
ATOM 2341 C CA . LYS A 1 307 ? 10.346 5.497 -4.467 1.00 83.38 307 LYS A CA 1
ATOM 2342 C C . LYS A 1 307 ? 9.771 5.239 -5.860 1.00 83.38 307 LYS A C 1
ATOM 2344 O O . LYS A 1 307 ? 9.099 4.239 -6.089 1.00 83.38 307 LYS A O 1
ATOM 2349 N N . PHE A 1 308 ? 10.091 6.144 -6.782 1.00 86.12 308 PHE A N 1
ATOM 2350 C CA . PHE A 1 308 ? 9.802 5.978 -8.204 1.00 86.12 308 PHE A CA 1
ATOM 2351 C C . PHE A 1 308 ? 10.598 4.788 -8.760 1.00 86.12 308 PHE A C 1
ATOM 2353 O O . PHE A 1 308 ? 11.712 4.526 -8.302 1.00 86.12 308 PHE A O 1
ATOM 2360 N N . ARG A 1 309 ? 10.008 4.061 -9.710 1.00 85.50 309 ARG A N 1
ATOM 2361 C CA . ARG A 1 309 ? 10.494 2.787 -10.271 1.00 85.50 309 ARG A CA 1
ATOM 2362 C C . ARG A 1 309 ? 10.759 1.705 -9.225 1.00 85.50 309 ARG A C 1
ATOM 2364 O O . ARG A 1 309 ? 11.579 0.812 -9.437 1.00 85.50 309 ARG A O 1
ATOM 2371 N N . SER A 1 310 ? 10.061 1.759 -8.091 1.00 83.19 310 SER A N 1
ATOM 2372 C CA . SER A 1 310 ? 10.043 0.645 -7.144 1.00 83.19 310 SER A CA 1
ATOM 2373 C C . SER A 1 310 ? 9.252 -0.537 -7.714 1.00 83.19 310 SER A C 1
ATOM 2375 O O . SER A 1 310 ? 8.649 -0.454 -8.784 1.00 83.19 310 SER A O 1
ATOM 2377 N N . ARG A 1 311 ? 9.296 -1.668 -7.014 1.00 81.44 311 ARG A N 1
ATOM 2378 C CA . ARG A 1 311 ? 8.531 -2.868 -7.356 1.00 81.44 311 ARG A CA 1
ATOM 2379 C C . ARG A 1 311 ? 7.465 -3.107 -6.295 1.00 81.44 311 ARG A C 1
ATOM 2381 O O . ARG A 1 311 ? 7.676 -2.747 -5.129 1.00 81.44 311 ARG A O 1
ATOM 2388 N N . ALA A 1 312 ? 6.371 -3.730 -6.703 1.00 83.56 312 ALA A N 1
ATOM 2389 C CA . ALA A 1 312 ? 5.295 -4.164 -5.827 1.00 83.56 312 ALA A CA 1
ATOM 2390 C C . ALA A 1 312 ? 4.953 -5.631 -6.110 1.00 83.56 312 ALA A C 1
ATOM 2392 O O . ALA A 1 312 ? 5.030 -6.095 -7.248 1.00 83.56 312 ALA A O 1
ATOM 2393 N N . VAL A 1 313 ? 4.589 -6.362 -5.065 1.00 83.12 313 VAL A N 1
ATOM 2394 C CA . VAL A 1 313 ? 4.063 -7.724 -5.146 1.00 83.12 313 VAL A CA 1
ATOM 2395 C C . VAL A 1 313 ? 2.714 -7.723 -4.455 1.00 83.12 313 VAL A C 1
ATOM 2397 O O . VAL A 1 313 ? 2.604 -7.274 -3.316 1.00 83.12 313 VAL A O 1
ATOM 2400 N N . ILE A 1 314 ? 1.700 -8.217 -5.155 1.00 87.62 314 ILE A N 1
ATOM 2401 C CA . ILE A 1 314 ? 0.343 -8.348 -4.625 1.00 87.62 314 ILE A CA 1
ATOM 2402 C C . ILE A 1 314 ? 0.080 -9.835 -4.468 1.00 87.62 314 ILE A C 1
ATOM 2404 O O . ILE A 1 314 ? 0.069 -10.569 -5.456 1.00 87.62 314 ILE A O 1
ATOM 2408 N N . GLU A 1 315 ? -0.078 -10.284 -3.231 1.00 86.38 315 GLU A N 1
ATOM 2409 C CA . GLU A 1 315 ? -0.235 -11.694 -2.897 1.00 86.38 315 GLU A CA 1
ATOM 2410 C C . GLU A 1 315 ? -1.673 -11.998 -2.484 1.00 86.38 315 GLU A C 1
ATOM 2412 O O . GLU A 1 315 ? -2.180 -11.455 -1.512 1.00 86.38 315 GLU A O 1
ATOM 2417 N N . PHE A 1 316 ? -2.343 -12.873 -3.227 1.00 89.56 316 PHE A N 1
ATOM 2418 C CA . PHE A 1 316 ? -3.695 -13.332 -2.939 1.00 89.56 316 PHE A CA 1
ATOM 2419 C C . PHE A 1 316 ? -3.641 -14.648 -2.156 1.00 89.56 316 PHE A C 1
ATOM 2421 O O . PHE A 1 316 ? -3.091 -15.655 -2.620 1.00 89.56 316 PHE A O 1
ATOM 2428 N N . GLY A 1 317 ? -4.225 -14.645 -0.960 1.00 85.19 317 GLY A N 1
ATOM 2429 C CA . GLY A 1 317 ? -4.316 -15.833 -0.118 1.00 85.19 317 GLY A CA 1
ATOM 2430 C C . GLY A 1 317 ? -5.452 -16.763 -0.525 1.00 85.19 317 GLY A C 1
ATOM 2431 O O . GLY A 1 317 ? -6.113 -16.576 -1.548 1.00 85.19 317 GLY A O 1
ATOM 2432 N N . ALA A 1 318 ? -5.652 -17.819 0.261 1.00 86.81 318 ALA A N 1
ATOM 2433 C CA . ALA A 1 318 ? -6.752 -18.745 0.026 1.00 86.81 318 ALA A CA 1
ATOM 2434 C C . ALA A 1 318 ? -8.097 -18.069 0.367 1.00 86.81 318 ALA A C 1
ATOM 2436 O O . ALA A 1 318 ? -8.203 -17.478 1.445 1.00 86.81 318 ALA A O 1
ATOM 2437 N N . PRO A 1 319 ? -9.111 -18.137 -0.519 1.00 93.06 319 PRO A N 1
ATOM 2438 C CA . PRO A 1 319 ? -10.458 -17.706 -0.174 1.00 93.06 319 PRO A CA 1
ATOM 2439 C C . PRO A 1 319 ? -11.006 -18.582 0.953 1.00 93.06 319 PRO A C 1
ATOM 2441 O O . PRO A 1 319 ? -10.852 -19.803 0.913 1.00 93.06 319 PRO A O 1
ATOM 2444 N N . PHE A 1 320 ? -11.679 -17.969 1.920 1.00 93.06 320 PHE A N 1
ATOM 2445 C CA . PHE A 1 320 ? -12.375 -18.686 2.985 1.00 93.06 320 PHE A CA 1
ATOM 2446 C C . PHE A 1 320 ? -13.792 -18.144 3.180 1.00 93.06 320 PHE A C 1
ATOM 2448 O O . PHE A 1 320 ? -14.100 -17.007 2.817 1.00 93.06 320 PHE A O 1
ATOM 2455 N N . GLU A 1 321 ? -14.655 -18.981 3.743 1.00 93.00 321 GLU A N 1
ATOM 2456 C CA . GLU A 1 321 ? -16.056 -18.676 4.034 1.00 93.00 321 GLU A CA 1
ATOM 2457 C C . GLU A 1 321 ? -16.253 -18.592 5.551 1.00 93.00 321 GLU A C 1
ATOM 2459 O O . GLU A 1 321 ? -15.514 -19.212 6.322 1.00 93.00 321 GLU A O 1
ATOM 2464 N N . ILE A 1 322 ? -17.231 -17.801 5.996 1.00 93.25 322 ILE A N 1
ATOM 2465 C CA . ILE A 1 322 ? -17.568 -17.718 7.420 1.00 93.25 322 ILE A CA 1
ATOM 2466 C C . ILE A 1 322 ? -18.480 -18.905 7.768 1.00 93.25 322 ILE A C 1
ATOM 2468 O O . ILE A 1 322 ? -19.521 -19.057 7.131 1.00 93.25 322 ILE A O 1
ATOM 2472 N N . PRO A 1 323 ? -18.155 -19.716 8.792 1.00 91.19 323 PRO A N 1
ATOM 2473 C CA . PRO A 1 323 ? -19.013 -20.825 9.201 1.00 91.19 323 PRO A CA 1
ATOM 2474 C C . PRO A 1 323 ? -20.407 -20.354 9.641 1.00 91.19 323 PRO A C 1
ATOM 2476 O O . PRO A 1 323 ? -20.519 -19.393 10.409 1.00 91.19 323 PRO A O 1
ATOM 2479 N N . SER A 1 324 ? -21.461 -21.084 9.258 1.00 89.31 324 SER A N 1
ATOM 2480 C CA . SER A 1 324 ? -22.862 -20.740 9.566 1.00 89.31 324 SER A CA 1
ATOM 2481 C C . SER A 1 324 ? -23.124 -20.540 11.062 1.00 89.31 324 SER A C 1
ATOM 2483 O O . SER A 1 324 ? -23.819 -19.606 11.446 1.00 89.31 324 SER A O 1
ATOM 2485 N N . ARG A 1 325 ? -22.458 -21.317 11.928 1.00 90.88 325 ARG A N 1
ATOM 2486 C CA . ARG A 1 325 ? -22.512 -21.156 13.394 1.00 90.88 325 ARG A CA 1
ATOM 2487 C C . ARG A 1 325 ? -22.154 -19.736 13.857 1.00 90.88 325 ARG A C 1
ATOM 2489 O O . ARG A 1 325 ? -22.730 -19.232 14.816 1.00 90.88 325 ARG A O 1
ATOM 2496 N N . VAL A 1 326 ? -21.180 -19.086 13.216 1.00 91.62 326 VAL A N 1
ATOM 2497 C CA . VAL A 1 326 ? -20.763 -17.717 13.577 1.00 91.62 326 VAL A CA 1
ATOM 2498 C C . VAL A 1 326 ? -21.806 -16.695 13.107 1.00 91.62 326 VAL A C 1
ATOM 2500 O O . VAL A 1 326 ? -22.058 -15.709 13.799 1.00 91.62 326 VAL A O 1
ATOM 2503 N N . VAL A 1 327 ? -22.462 -16.958 11.974 1.00 90.50 327 VAL A N 1
ATOM 2504 C CA . VAL A 1 327 ? -23.582 -16.153 11.457 1.00 90.50 327 VAL A CA 1
ATOM 2505 C C . VAL A 1 327 ? -24.809 -16.272 12.369 1.00 90.50 327 VAL A C 1
ATOM 2507 O O . VAL A 1 327 ? -25.435 -15.267 12.699 1.00 90.50 327 VAL A O 1
ATOM 2510 N N . GLU A 1 328 ? -25.120 -17.473 12.857 1.00 90.62 328 GLU A N 1
ATOM 2511 C CA . GLU A 1 328 ? -26.198 -17.705 13.826 1.00 90.62 328 GLU A CA 1
ATOM 2512 C C . GLU A 1 328 ? -25.949 -16.969 15.144 1.00 90.62 328 GLU A C 1
ATOM 2514 O O . GLU A 1 328 ? -26.843 -16.287 15.642 1.00 90.62 328 GLU A O 1
ATOM 2519 N N . LYS A 1 329 ? -24.715 -17.002 15.673 1.00 90.44 329 LYS A N 1
ATOM 2520 C CA . LYS A 1 329 ? -24.333 -16.187 16.841 1.00 90.44 329 LYS A CA 1
ATOM 2521 C C . LYS A 1 329 ? -24.575 -14.694 16.607 1.00 90.44 329 LYS A C 1
ATOM 2523 O O . LYS A 1 329 ? -25.024 -13.988 17.509 1.00 90.44 329 LYS A O 1
ATOM 2528 N N . TYR A 1 330 ? -24.302 -14.207 15.397 1.00 90.81 330 TYR A N 1
ATOM 2529 C CA . TYR A 1 330 ? -24.555 -12.814 15.040 1.00 90.81 330 TYR A CA 1
ATOM 2530 C C . TYR A 1 330 ? -26.055 -12.472 15.028 1.00 90.81 330 TYR A C 1
ATOM 2532 O O . TYR A 1 330 ? -26.424 -11.396 15.498 1.00 90.81 330 TYR A O 1
ATOM 2540 N N . ARG A 1 331 ? -26.915 -13.386 14.553 1.00 88.56 331 ARG A N 1
ATOM 2541 C CA . ARG A 1 331 ? -28.383 -13.238 14.586 1.00 88.56 331 ARG A CA 1
ATOM 2542 C C . ARG A 1 331 ? -28.954 -13.338 16.010 1.00 88.56 331 ARG A C 1
ATOM 2544 O O . ARG A 1 331 ? -29.832 -12.562 16.366 1.00 88.56 331 ARG A O 1
ATOM 2551 N N . ASN A 1 332 ? -28.401 -14.210 16.853 1.00 88.62 332 ASN A N 1
ATOM 2552 C CA . ASN A 1 332 ? -28.877 -14.491 18.216 1.00 88.62 332 ASN A CA 1
ATOM 2553 C C . ASN A 1 332 ? -28.364 -13.492 19.278 1.00 88.62 332 ASN A C 1
ATOM 2555 O O . ASN A 1 332 ? -28.052 -13.876 20.403 1.00 88.62 332 ASN A O 1
ATOM 2559 N N . ASN A 1 333 ? -28.228 -12.206 18.935 1.00 82.94 333 ASN A N 1
ATOM 2560 C CA . ASN A 1 333 ? -27.746 -11.129 19.819 1.00 82.94 333 ASN A CA 1
ATOM 2561 C C . ASN A 1 333 ? -26.322 -11.283 20.410 1.00 82.94 333 ASN A C 1
ATOM 2563 O O . ASN A 1 333 ? -25.862 -10.392 21.125 1.00 82.94 333 ASN A O 1
ATOM 2567 N N . GLN A 1 334 ? -25.539 -12.302 20.034 1.00 86.81 334 GLN A N 1
ATOM 2568 C CA . GLN A 1 334 ? -24.121 -12.452 20.411 1.00 86.81 334 GLN A CA 1
ATOM 2569 C C . GLN A 1 334 ? -23.178 -11.770 19.398 1.00 86.81 334 GLN A C 1
ATOM 2571 O O . GLN A 1 334 ? -22.122 -12.287 19.022 1.00 86.81 334 GLN A O 1
ATOM 2576 N N . ARG A 1 335 ? -23.545 -10.562 18.945 1.00 88.69 335 ARG A N 1
ATOM 2577 C CA . ARG A 1 335 ? -22.862 -9.856 17.841 1.00 88.69 335 ARG A CA 1
ATOM 2578 C C . ARG A 1 335 ? -21.382 -9.600 18.119 1.00 88.69 335 ARG A C 1
ATOM 2580 O O . ARG A 1 335 ? -20.564 -9.732 17.215 1.00 88.69 335 ARG A O 1
ATOM 2587 N N . ARG A 1 336 ? -21.022 -9.236 19.354 1.00 88.31 336 ARG A N 1
ATOM 2588 C CA . ARG A 1 336 ? -19.642 -8.860 19.714 1.00 88.31 336 ARG A CA 1
ATOM 2589 C C . ARG A 1 336 ? -18.668 -10.034 19.611 1.00 88.31 336 ARG A C 1
ATOM 2591 O O . ARG A 1 336 ? -17.570 -9.855 19.096 1.00 88.31 336 ARG A O 1
ATOM 2598 N N . GLU A 1 337 ? -19.084 -11.212 20.065 1.00 90.31 337 GLU A N 1
ATOM 2599 C CA . GLU A 1 337 ? -18.273 -12.431 20.010 1.00 90.31 337 GLU A CA 1
ATOM 2600 C C . GLU A 1 337 ? -18.102 -12.908 18.561 1.00 90.31 337 GLU A C 1
ATOM 2602 O O . GLU A 1 337 ? -16.985 -13.178 18.126 1.00 90.31 337 GLU A O 1
ATOM 2607 N N . ALA A 1 338 ? -19.191 -12.915 17.781 1.00 92.25 338 ALA A N 1
ATOM 2608 C CA . ALA A 1 338 ? -19.147 -13.263 16.361 1.00 92.25 338 ALA A CA 1
ATOM 2609 C C . ALA A 1 338 ? -18.216 -12.328 15.567 1.00 92.25 338 ALA A C 1
ATOM 2611 O O . ALA A 1 338 ? -17.398 -12.788 14.770 1.00 92.25 338 ALA A O 1
ATOM 2612 N N . ILE A 1 339 ? -18.298 -11.017 15.823 1.00 93.81 339 ILE A N 1
ATOM 2613 C CA . ILE A 1 339 ? -17.409 -10.016 15.218 1.00 93.81 339 ILE A CA 1
ATOM 2614 C C . ILE A 1 339 ? -15.948 -10.282 15.594 1.00 93.81 339 ILE A C 1
ATOM 2616 O O . ILE A 1 339 ? -15.098 -10.267 14.706 1.00 93.81 339 ILE A O 1
ATOM 2620 N N . GLY A 1 340 ? -15.658 -10.535 16.876 1.00 92.44 340 GLY A N 1
ATOM 2621 C CA . GLY A 1 340 ? -14.303 -10.835 17.350 1.00 92.44 340 GLY A CA 1
ATOM 2622 C C . GLY A 1 340 ? -13.698 -12.038 16.629 1.00 92.44 340 GLY A C 1
ATOM 2623 O O . GLY A 1 340 ? -12.636 -11.920 16.026 1.00 92.44 340 GLY A O 1
ATOM 2624 N N . HIS A 1 341 ? -14.442 -13.145 16.559 1.00 92.62 341 HIS A N 1
ATOM 2625 C CA . HIS A 1 341 ? -13.995 -14.362 15.879 1.00 92.62 341 HIS A CA 1
ATOM 2626 C C . HIS A 1 341 ? -13.656 -14.129 14.396 1.00 92.62 341 HIS A C 1
ATOM 2628 O O . HIS A 1 341 ? -12.651 -14.633 13.888 1.00 92.62 341 HIS A O 1
ATOM 2634 N N . VAL A 1 342 ? -14.482 -13.361 13.674 1.00 94.19 342 VAL A N 1
ATOM 2635 C CA . VAL A 1 342 ? -14.217 -13.045 12.259 1.00 94.19 342 VAL A CA 1
ATOM 2636 C C . VAL A 1 342 ? -13.002 -12.130 12.113 1.00 94.19 342 VAL A C 1
ATOM 2638 O O . VAL A 1 342 ? -12.196 -12.356 11.213 1.00 94.19 342 VAL A O 1
ATOM 2641 N N . ILE A 1 343 ? -12.834 -11.130 12.986 1.00 94.62 343 ILE A N 1
ATOM 2642 C CA . ILE A 1 343 ? -11.641 -10.269 12.984 1.00 94.62 343 ILE A CA 1
ATOM 2643 C C . ILE A 1 343 ? -10.373 -11.100 13.185 1.00 94.62 343 ILE A C 1
ATOM 2645 O O . ILE A 1 343 ? -9.431 -10.937 12.412 1.00 94.62 343 ILE A O 1
ATOM 2649 N N . ASP A 1 344 ? -10.361 -12.007 14.162 1.00 90.62 344 ASP A N 1
ATOM 2650 C CA . ASP A 1 344 ? -9.195 -12.844 14.460 1.00 90.62 344 ASP A CA 1
ATOM 2651 C C . ASP A 1 344 ? -8.864 -13.777 13.291 1.00 90.62 344 ASP A C 1
ATOM 2653 O O . ASP A 1 344 ? -7.707 -13.891 12.883 1.00 90.62 344 ASP A O 1
ATOM 2657 N N . THR A 1 345 ? -9.891 -14.370 12.674 1.00 90.25 345 THR A N 1
ATOM 2658 C CA . THR A 1 345 ? -9.735 -15.209 11.475 1.00 90.25 345 THR A CA 1
ATOM 2659 C C . THR A 1 345 ? -9.137 -14.406 10.314 1.00 90.25 345 THR A C 1
ATOM 2661 O O . THR A 1 345 ? -8.186 -14.843 9.666 1.00 90.25 345 THR A O 1
ATOM 2664 N N . VAL A 1 346 ? -9.658 -13.200 10.062 1.00 92.81 346 VAL A N 1
ATOM 2665 C CA . VAL A 1 346 ? -9.150 -12.296 9.018 1.00 92.81 346 VAL A CA 1
ATOM 2666 C C . VAL A 1 346 ? -7.714 -11.864 9.318 1.00 92.81 346 VAL A C 1
ATOM 2668 O O . VAL A 1 346 ? -6.894 -11.817 8.404 1.00 92.81 346 VAL A O 1
ATOM 2671 N N . TYR A 1 347 ? -7.385 -11.576 10.577 1.00 90.44 347 TYR A N 1
ATOM 2672 C CA . TYR A 1 347 ? -6.037 -11.197 10.997 1.00 90.44 347 TYR A CA 1
ATOM 2673 C C . TYR A 1 347 ? -5.025 -12.320 10.743 1.00 90.44 347 TYR A C 1
ATOM 2675 O O . TYR A 1 347 ? -3.980 -12.084 10.136 1.00 90.44 347 TYR A O 1
ATOM 2683 N N . GLN A 1 348 ? -5.356 -13.557 11.122 1.00 84.69 348 GLN A N 1
ATOM 2684 C CA . GLN A 1 348 ? -4.525 -14.730 10.835 1.00 84.69 348 GLN A CA 1
ATOM 2685 C C . GLN A 1 348 ? -4.353 -14.954 9.326 1.00 84.69 348 GLN A C 1
ATOM 2687 O O . GLN A 1 348 ? -3.243 -15.208 8.853 1.00 84.69 348 GLN A O 1
ATOM 2692 N N . ALA A 1 349 ? -5.433 -14.801 8.555 1.00 85.75 349 ALA A N 1
ATOM 2693 C CA . ALA A 1 349 ? -5.404 -14.944 7.106 1.00 85.75 349 ALA A CA 1
ATOM 2694 C C . ALA A 1 349 ? -4.534 -13.865 6.430 1.00 85.75 349 ALA A C 1
ATOM 2696 O O . ALA A 1 349 ? -3.747 -14.188 5.540 1.00 85.75 349 ALA A O 1
ATOM 2697 N N . LEU A 1 350 ? -4.612 -12.605 6.876 1.00 88.44 350 LEU A N 1
ATOM 2698 C CA . LEU A 1 350 ? -3.755 -11.514 6.399 1.00 88.44 350 LEU A CA 1
ATOM 2699 C C . LEU A 1 350 ? -2.283 -11.761 6.730 1.00 88.44 350 LEU A C 1
ATOM 2701 O O . LEU A 1 350 ? -1.446 -11.662 5.838 1.00 88.44 350 LEU A O 1
ATOM 2705 N N . ASN A 1 351 ? -1.971 -12.181 7.958 1.00 82.56 351 ASN A N 1
ATOM 2706 C CA . ASN A 1 351 ? -0.599 -12.502 8.360 1.00 82.56 351 ASN A CA 1
ATOM 2707 C C . ASN A 1 351 ? 0.061 -13.570 7.472 1.00 82.56 351 ASN A C 1
ATOM 2709 O O . ASN A 1 351 ? 1.278 -13.566 7.316 1.00 82.56 351 ASN A O 1
ATOM 2713 N N . SER A 1 352 ? -0.720 -14.470 6.866 1.00 76.25 352 SER A N 1
ATOM 2714 C CA . SER A 1 352 ? -0.189 -15.494 5.955 1.00 76.25 352 SER A CA 1
ATOM 2715 C C . SER A 1 352 ? 0.264 -14.956 4.589 1.00 76.25 352 SER A C 1
ATOM 2717 O O . SER A 1 352 ? 1.068 -15.607 3.923 1.00 76.25 352 SER A O 1
ATOM 2719 N N . VAL A 1 353 ? -0.239 -13.788 4.171 1.00 78.44 353 VAL A N 1
ATOM 2720 C CA . VAL A 1 353 ? 0.047 -13.161 2.862 1.00 78.44 353 VAL A CA 1
ATOM 2721 C C . VAL A 1 353 ? 0.861 -11.872 2.978 1.00 78.44 353 VAL A C 1
ATOM 2723 O O . VAL A 1 353 ? 1.382 -11.356 1.986 1.00 78.44 353 VAL A O 1
ATOM 2726 N N . THR A 1 354 ? 0.985 -11.326 4.184 1.00 76.62 354 THR A N 1
ATOM 2727 C CA . THR A 1 354 ? 1.819 -10.158 4.458 1.00 76.62 354 THR A CA 1
ATOM 2728 C C . THR A 1 354 ? 3.216 -10.597 4.853 1.00 76.62 354 THR A C 1
ATOM 2730 O O . THR A 1 354 ? 3.394 -11.451 5.719 1.00 76.62 354 THR A O 1
ATOM 2733 N N . VAL A 1 355 ? 4.232 -9.993 4.244 1.00 60.72 355 VAL A N 1
ATOM 2734 C CA . VAL A 1 355 ? 5.615 -10.239 4.642 1.00 60.72 355 VAL A CA 1
ATOM 2735 C C . VAL A 1 355 ? 5.873 -9.557 5.988 1.00 60.72 355 VAL A C 1
ATOM 2737 O O . VAL A 1 355 ? 6.023 -8.343 6.040 1.00 60.72 355 VAL A O 1
ATOM 2740 N N . SER A 1 356 ? 5.997 -10.334 7.066 1.00 53.88 356 SER A N 1
ATOM 2741 C CA . SER A 1 356 ? 6.355 -9.835 8.409 1.00 53.88 356 SER A CA 1
ATOM 2742 C C . SER A 1 356 ? 7.843 -9.473 8.569 1.00 53.88 356 SER A C 1
ATOM 2744 O O . SER A 1 356 ? 8.354 -9.453 9.683 1.00 53.88 356 SER A O 1
ATOM 2746 N N . ALA A 1 357 ? 8.579 -9.241 7.475 1.00 53.41 357 ALA A N 1
ATOM 2747 C CA . ALA A 1 357 ? 9.978 -8.828 7.557 1.00 53.41 357 ALA A CA 1
ATOM 2748 C C . ALA A 1 357 ? 10.057 -7.291 7.666 1.00 53.41 357 ALA A C 1
ATOM 2750 O O . ALA A 1 357 ? 9.519 -6.608 6.790 1.00 53.41 357 ALA A O 1
ATOM 2751 N N . PRO A 1 358 ? 10.748 -6.736 8.679 1.00 50.50 358 PRO A N 1
ATOM 2752 C CA . PRO A 1 358 ? 10.793 -5.291 8.932 1.00 50.50 358 PRO A CA 1
ATOM 2753 C C . PRO A 1 358 ? 11.490 -4.488 7.817 1.00 50.50 358 PRO A C 1
ATOM 2755 O O . PRO A 1 358 ? 11.313 -3.275 7.701 1.00 50.50 358 PRO A O 1
ATOM 2758 N N . ASP A 1 359 ? 12.266 -5.146 6.957 1.00 55.41 359 ASP A N 1
ATOM 2759 C CA . ASP A 1 359 ? 12.989 -4.513 5.862 1.00 55.41 359 ASP A CA 1
ATOM 2760 C C . ASP A 1 359 ? 13.189 -5.455 4.661 1.00 55.41 359 ASP A C 1
ATOM 2762 O O . ASP A 1 359 ? 13.262 -6.681 4.776 1.00 55.41 359 ASP A O 1
ATOM 2766 N N . TYR A 1 360 ? 13.286 -4.864 3.465 1.00 58.47 360 TYR A N 1
ATOM 2767 C CA . TYR A 1 360 ? 13.506 -5.596 2.212 1.00 58.47 360 TYR A CA 1
ATOM 2768 C C . TYR A 1 360 ? 14.798 -6.422 2.229 1.00 58.47 360 TYR A C 1
ATOM 2770 O O . TYR A 1 360 ? 14.839 -7.517 1.663 1.00 58.47 360 TYR A O 1
ATOM 2778 N N . ASP A 1 361 ? 15.853 -5.911 2.863 1.00 62.09 361 ASP A N 1
ATOM 2779 C CA . ASP A 1 361 ? 17.125 -6.621 2.945 1.00 62.09 361 ASP A CA 1
ATOM 2780 C C . ASP A 1 361 ? 16.993 -7.870 3.819 1.00 62.09 361 ASP A C 1
ATOM 2782 O O . ASP A 1 361 ? 17.526 -8.914 3.442 1.00 62.09 361 ASP A O 1
ATOM 2786 N N . THR A 1 362 ? 16.209 -7.807 4.897 1.00 72.06 362 THR A N 1
ATOM 2787 C CA . THR A 1 362 ? 15.796 -8.967 5.695 1.00 72.06 362 THR A CA 1
ATOM 2788 C C . THR A 1 362 ? 14.938 -9.944 4.894 1.00 72.06 362 THR A C 1
ATOM 2790 O O . THR A 1 362 ? 15.208 -11.141 4.922 1.00 72.06 362 THR A O 1
ATOM 2793 N N . LEU A 1 363 ? 13.974 -9.488 4.085 1.00 68.44 363 LEU A N 1
ATOM 2794 C CA . LEU A 1 363 ? 13.221 -10.390 3.198 1.00 68.44 363 LEU A CA 1
ATOM 2795 C C . LEU A 1 363 ? 14.138 -11.104 2.189 1.00 68.44 363 LEU A C 1
ATOM 2797 O O . LEU A 1 363 ? 14.014 -12.308 1.966 1.00 68.44 363 LEU A O 1
ATOM 2801 N N . MET A 1 364 ? 15.063 -10.374 1.561 1.00 70.12 364 MET A N 1
ATOM 2802 C CA . MET A 1 364 ? 16.031 -10.946 0.619 1.00 70.12 364 MET A CA 1
ATOM 2803 C C . MET A 1 364 ? 17.022 -11.881 1.294 1.00 70.12 364 MET A C 1
ATOM 2805 O O . MET A 1 364 ? 17.433 -12.861 0.671 1.00 70.12 364 MET A O 1
ATOM 2809 N N . LEU A 1 365 ? 17.398 -11.581 2.535 1.00 81.88 365 LEU A N 1
ATOM 2810 C CA . LEU A 1 365 ? 18.187 -12.455 3.383 1.00 81.88 365 LEU A CA 1
ATOM 2811 C C . LEU A 1 365 ? 17.412 -13.744 3.656 1.00 81.88 365 LEU A C 1
ATOM 2813 O O . LEU A 1 365 ? 17.904 -14.797 3.286 1.00 81.88 365 LEU A O 1
ATOM 2817 N N . ILE A 1 366 ? 16.183 -13.675 4.173 1.00 82.38 366 ILE A N 1
ATOM 2818 C CA . ILE A 1 366 ? 15.335 -14.847 4.452 1.00 82.38 366 ILE A CA 1
ATOM 2819 C C . ILE A 1 366 ? 15.169 -15.706 3.193 1.00 82.38 366 ILE A C 1
ATOM 2821 O O . ILE A 1 366 ? 15.358 -16.920 3.231 1.00 82.38 366 ILE A O 1
ATOM 2825 N N . GLN A 1 367 ? 14.897 -15.087 2.041 1.00 77.25 367 GLN A N 1
ATOM 2826 C CA . GLN A 1 367 ? 14.799 -15.803 0.767 1.00 77.25 367 GLN A CA 1
ATOM 2827 C C . GLN A 1 367 ? 16.141 -16.381 0.289 1.00 77.25 367 GLN A C 1
ATOM 2829 O O . GLN A 1 367 ? 16.150 -17.391 -0.415 1.00 77.25 367 GLN A O 1
ATOM 2834 N N . ALA A 1 368 ? 17.278 -15.746 0.590 1.00 82.94 368 ALA A N 1
ATOM 2835 C CA . ALA A 1 368 ? 18.609 -16.282 0.300 1.00 82.94 368 ALA A CA 1
ATOM 2836 C C . ALA A 1 368 ? 18.940 -17.464 1.215 1.00 82.94 368 ALA A C 1
ATOM 2838 O O . ALA A 1 368 ? 19.270 -18.529 0.707 1.00 82.94 368 ALA A O 1
ATOM 2839 N N . THR A 1 369 ? 18.734 -17.317 2.520 1.00 88.69 369 THR A N 1
ATOM 2840 C CA . THR A 1 369 ? 18.885 -18.369 3.526 1.00 88.69 369 THR A CA 1
ATOM 2841 C C . THR A 1 369 ? 18.016 -19.576 3.192 1.00 88.69 369 THR A C 1
ATOM 2843 O O . THR A 1 369 ? 18.517 -20.690 3.151 1.00 88.69 369 THR A O 1
ATOM 2846 N N . ARG A 1 370 ? 16.745 -19.377 2.814 1.00 86.31 370 ARG A N 1
ATOM 2847 C CA . ARG A 1 370 ? 15.866 -20.464 2.353 1.00 86.31 370 ARG A CA 1
ATOM 2848 C C . ARG A 1 370 ? 16.429 -21.205 1.137 1.00 86.31 370 ARG A C 1
ATOM 2850 O O . ARG A 1 370 ? 16.287 -22.417 1.037 1.00 86.31 370 ARG A O 1
ATOM 2857 N N . ARG A 1 371 ? 17.013 -20.480 0.175 1.00 83.31 371 ARG A N 1
ATOM 2858 C CA . ARG A 1 371 ? 17.618 -21.081 -1.030 1.00 83.31 371 ARG A CA 1
ATOM 2859 C C . ARG A 1 371 ? 18.867 -21.891 -0.696 1.00 83.31 371 ARG A C 1
ATOM 2861 O O . ARG A 1 371 ? 19.051 -22.938 -1.300 1.00 83.31 371 ARG A O 1
ATOM 2868 N N . LEU A 1 372 ? 19.674 -21.407 0.248 1.00 87.12 372 LEU A N 1
ATOM 2869 C CA . LEU A 1 372 ? 20.848 -22.111 0.763 1.00 87.12 372 LEU A CA 1
ATOM 2870 C C . LEU A 1 372 ? 20.444 -23.353 1.572 1.00 87.12 372 LEU A C 1
ATOM 2872 O O . LEU A 1 372 ? 21.065 -24.389 1.420 1.00 87.12 372 LEU A O 1
ATOM 2876 N N . TYR A 1 373 ? 19.369 -23.274 2.359 1.00 85.50 373 TYR A N 1
ATOM 2877 C CA . TYR A 1 373 ? 18.867 -24.390 3.168 1.00 85.50 373 TYR A CA 1
ATOM 2878 C C . TYR A 1 373 ? 18.173 -25.494 2.350 1.00 85.50 373 TYR A C 1
ATOM 2880 O O . TYR A 1 373 ? 18.123 -26.647 2.763 1.00 85.50 373 TYR A O 1
ATOM 2888 N N . ASN A 1 374 ? 17.596 -25.160 1.192 1.00 78.69 374 ASN A N 1
ATOM 2889 C CA . ASN A 1 374 ? 16.873 -26.130 0.374 1.00 78.69 374 ASN A CA 1
ATOM 2890 C C . ASN A 1 374 ? 17.847 -27.070 -0.374 1.00 78.69 374 ASN A C 1
ATOM 2892 O O . ASN A 1 374 ? 18.687 -26.568 -1.128 1.00 78.69 374 ASN A O 1
ATOM 2896 N N . PRO A 1 375 ? 17.713 -28.409 -0.257 1.00 65.62 375 PRO A N 1
ATOM 2897 C CA . PRO A 1 375 ? 18.585 -29.358 -0.934 1.00 65.62 375 PRO A CA 1
ATOM 2898 C C . PRO A 1 375 ? 18.533 -29.185 -2.454 1.00 65.62 375 PRO A C 1
ATOM 2900 O O . PRO A 1 375 ? 17.477 -28.984 -3.066 1.00 65.62 375 PRO A O 1
ATOM 2903 N N . THR A 1 376 ? 19.718 -29.254 -3.056 1.00 58.62 376 THR A N 1
ATOM 2904 C CA . THR A 1 376 ? 19.973 -28.982 -4.471 1.00 58.62 376 THR A CA 1
ATOM 2905 C C . THR A 1 376 ? 18.979 -29.702 -5.393 1.00 58.62 376 THR A C 1
ATOM 2907 O O . THR A 1 376 ? 18.875 -30.924 -5.386 1.00 58.62 376 THR A O 1
ATOM 2910 N N . GLY A 1 377 ? 18.252 -28.934 -6.215 1.00 58.31 377 GLY A N 1
ATOM 2911 C CA . GLY A 1 377 ? 17.424 -29.455 -7.313 1.00 58.31 377 GLY A CA 1
ATOM 2912 C C . GLY A 1 377 ? 15.953 -29.760 -6.994 1.00 58.31 377 GLY A C 1
ATOM 2913 O O . GLY A 1 377 ? 15.177 -29.945 -7.930 1.00 58.31 377 GLY A O 1
ATOM 2914 N N . LYS A 1 378 ? 15.513 -29.746 -5.726 1.00 61.50 378 LYS A N 1
ATOM 2915 C CA . LYS A 1 378 ? 14.097 -29.989 -5.374 1.00 61.50 378 LYS A CA 1
ATOM 2916 C C . LYS A 1 378 ? 13.318 -28.677 -5.229 1.00 61.50 378 LYS A C 1
ATOM 2918 O O . LYS A 1 378 ? 13.669 -27.810 -4.429 1.00 61.50 378 LYS A O 1
ATOM 2923 N N . LYS A 1 379 ? 12.236 -28.503 -5.998 1.00 59.69 379 LYS A N 1
ATOM 2924 C CA . LYS A 1 379 ? 11.293 -27.385 -5.809 1.00 59.69 379 LYS A CA 1
ATOM 2925 C C . LYS A 1 379 ? 10.360 -27.726 -4.645 1.00 59.69 379 LYS A C 1
ATOM 2927 O O . LYS A 1 379 ? 9.574 -28.660 -4.754 1.00 59.69 379 LYS A O 1
ATOM 2932 N N . LEU A 1 380 ? 10.448 -26.979 -3.544 1.00 67.00 380 LEU A N 1
ATOM 2933 C CA . LEU A 1 380 ? 9.516 -27.132 -2.423 1.00 67.00 380 LEU A CA 1
ATOM 2934 C C . LEU A 1 380 ? 8.107 -26.664 -2.838 1.00 67.00 380 LEU A C 1
ATOM 2936 O O . LEU A 1 380 ? 7.992 -25.628 -3.506 1.00 67.00 380 LEU A O 1
ATOM 2940 N N . PRO A 1 381 ? 7.038 -27.371 -2.431 1.00 58.62 381 PRO A N 1
ATOM 2941 C CA . PRO A 1 381 ? 5.671 -26.920 -2.657 1.00 58.62 381 PRO A CA 1
ATOM 2942 C C . PRO A 1 381 ? 5.408 -25.613 -1.895 1.00 58.62 381 PRO A C 1
ATOM 2944 O O . PRO A 1 381 ? 5.940 -25.379 -0.807 1.00 58.62 381 PRO A O 1
ATOM 2947 N N . LEU A 1 382 ? 4.573 -24.745 -2.469 1.00 47.62 382 LEU A N 1
ATOM 2948 C CA . LEU A 1 382 ? 4.349 -23.378 -1.975 1.00 47.62 382 LEU A CA 1
ATOM 2949 C C . LEU A 1 382 ? 3.983 -23.275 -0.478 1.00 47.62 382 LEU A C 1
ATOM 2951 O O . LEU A 1 382 ? 4.533 -22.392 0.177 1.00 47.62 382 LEU A O 1
ATOM 2955 N N . PRO A 1 383 ? 3.131 -24.142 0.107 1.00 49.97 383 PRO A N 1
ATOM 2956 C CA . PRO A 1 383 ? 2.806 -24.064 1.535 1.00 49.97 383 PRO A CA 1
ATOM 2957 C C . PRO A 1 383 ? 4.028 -24.244 2.448 1.00 49.97 383 PRO A C 1
ATOM 2959 O O . PRO A 1 383 ? 4.184 -23.511 3.421 1.00 49.97 383 PRO A O 1
ATOM 2962 N N . ILE A 1 384 ? 4.941 -25.154 2.086 1.00 65.75 384 ILE A N 1
ATOM 2963 C CA . ILE A 1 384 ? 6.191 -25.380 2.826 1.00 65.75 384 ILE A CA 1
ATOM 2964 C C . ILE A 1 384 ? 7.094 -24.152 2.723 1.00 65.75 384 ILE A C 1
ATOM 2966 O O . ILE A 1 384 ? 7.706 -23.736 3.701 1.00 65.75 384 ILE A O 1
ATOM 2970 N N . VAL A 1 385 ? 7.149 -23.536 1.543 1.00 63.16 385 VAL A N 1
ATOM 2971 C CA . VAL A 1 385 ? 7.937 -22.324 1.304 1.00 63.16 385 VAL A CA 1
ATOM 2972 C C . VAL A 1 385 ? 7.462 -21.152 2.167 1.00 63.16 385 VAL A C 1
ATOM 2974 O O . VAL A 1 385 ? 8.297 -20.404 2.682 1.00 63.16 385 VAL A O 1
ATOM 2977 N N . VAL A 1 386 ? 6.146 -20.983 2.311 1.00 58.56 386 VAL A N 1
ATOM 2978 C CA . VAL A 1 386 ? 5.544 -19.914 3.120 1.00 58.56 386 VAL A CA 1
ATOM 2979 C C . VAL A 1 386 ? 5.818 -20.143 4.602 1.00 58.56 386 VAL A C 1
ATOM 2981 O O . VAL A 1 386 ? 6.334 -19.242 5.263 1.00 58.56 386 VAL A O 1
ATOM 2984 N N . GLU A 1 387 ? 5.569 -21.350 5.111 1.00 68.00 387 GLU A N 1
ATOM 2985 C CA . GLU A 1 387 ? 5.819 -21.653 6.524 1.00 68.00 387 GLU A CA 1
ATOM 2986 C C . GLU A 1 387 ? 7.314 -21.570 6.861 1.00 68.00 387 GLU A C 1
ATOM 2988 O O . GLU A 1 387 ? 7.689 -21.021 7.895 1.00 68.00 387 GLU A O 1
ATOM 2993 N N . LEU A 1 388 ? 8.192 -22.012 5.956 1.00 76.44 388 LEU A N 1
ATOM 2994 C CA . LEU A 1 388 ? 9.637 -21.879 6.131 1.00 76.44 388 LEU A CA 1
ATOM 2995 C C . LEU A 1 388 ? 10.072 -20.408 6.171 1.00 76.44 388 LEU A C 1
ATOM 2997 O O . LEU A 1 388 ? 10.848 -20.027 7.042 1.00 76.44 388 LEU A O 1
ATOM 3001 N N . ASN A 1 389 ? 9.549 -19.559 5.281 1.00 74.75 389 ASN A N 1
ATOM 3002 C CA . ASN A 1 389 ? 9.806 -18.117 5.327 1.00 74.75 389 ASN A CA 1
ATOM 3003 C C . ASN A 1 389 ? 9.325 -17.492 6.646 1.00 74.75 389 ASN A C 1
ATOM 3005 O O . ASN A 1 389 ? 10.046 -16.676 7.216 1.00 74.75 389 ASN A O 1
ATOM 3009 N N . ARG A 1 390 ? 8.140 -17.881 7.136 1.00 72.50 390 ARG A N 1
ATOM 3010 C CA . ARG A 1 390 ? 7.583 -17.401 8.409 1.00 72.50 390 ARG A CA 1
ATOM 3011 C C . ARG A 1 390 ? 8.484 -17.779 9.583 1.00 72.50 390 ARG A C 1
ATOM 3013 O O . ARG A 1 390 ? 8.873 -16.909 10.358 1.00 72.50 390 ARG A O 1
ATOM 3020 N N . ARG A 1 391 ? 8.883 -19.052 9.671 1.00 80.62 391 ARG A N 1
ATOM 3021 C CA . ARG A 1 391 ? 9.768 -19.554 10.734 1.00 80.62 391 ARG A CA 1
ATOM 3022 C C . ARG A 1 391 ? 11.152 -18.907 10.690 1.00 80.62 391 ARG A C 1
ATOM 3024 O O . ARG A 1 391 ? 11.667 -18.524 11.735 1.00 80.62 391 ARG A O 1
ATOM 3031 N N . LEU A 1 392 ? 11.728 -18.731 9.497 1.00 84.44 392 LEU A N 1
ATOM 3032 C CA . LEU A 1 392 ? 13.006 -18.034 9.317 1.00 84.44 392 LEU A CA 1
ATOM 3033 C C . LEU A 1 392 ? 12.915 -16.552 9.702 1.00 84.44 392 LEU A C 1
ATOM 3035 O O . LEU A 1 392 ? 13.842 -16.038 10.319 1.00 84.44 392 LEU A O 1
ATOM 3039 N N . ALA A 1 393 ? 11.812 -15.872 9.374 1.00 79.19 393 ALA A N 1
ATOM 3040 C CA . ALA A 1 393 ? 11.589 -14.480 9.763 1.00 79.19 393 ALA A CA 1
ATOM 3041 C C . ALA A 1 393 ? 11.503 -14.328 11.288 1.00 79.19 393 ALA A C 1
ATOM 3043 O O . ALA A 1 393 ? 12.203 -13.498 11.864 1.00 79.19 393 ALA A O 1
ATOM 3044 N N . MET A 1 394 ? 10.703 -15.176 11.941 1.00 76.94 394 MET A N 1
ATOM 3045 C CA . MET A 1 394 ? 10.578 -15.198 13.401 1.00 76.94 394 MET A CA 1
ATOM 3046 C C . MET A 1 394 ? 11.913 -15.518 14.083 1.00 76.94 394 MET A C 1
ATOM 3048 O O . MET A 1 394 ? 12.280 -14.874 15.064 1.00 76.94 394 MET A O 1
ATOM 3052 N N . GLY A 1 395 ? 12.663 -16.482 13.541 1.00 83.81 395 GLY A N 1
ATOM 3053 C CA . GLY A 1 395 ? 13.978 -16.840 14.060 1.00 83.81 395 GLY A CA 1
ATOM 3054 C C . GLY A 1 395 ? 15.004 -15.734 13.921 1.00 83.81 395 GLY A C 1
ATOM 3055 O O . GLY A 1 395 ? 15.715 -15.433 14.876 1.00 83.81 395 GLY A O 1
ATOM 3056 N N . TYR A 1 396 ? 15.046 -15.086 12.760 1.00 85.69 396 TYR A N 1
ATOM 3057 C CA . TYR A 1 396 ? 15.922 -13.947 12.550 1.00 85.69 396 TYR A CA 1
ATOM 3058 C C . TYR A 1 396 ? 15.613 -12.818 13.534 1.00 85.69 396 TYR A C 1
ATOM 3060 O O . TYR A 1 396 ? 16.536 -12.315 14.158 1.00 85.69 396 TYR A O 1
ATOM 3068 N N . GLU A 1 397 ? 14.341 -12.466 13.742 1.00 80.94 397 GLU A N 1
ATOM 3069 C CA . GLU A 1 397 ? 13.977 -11.376 14.655 1.00 80.94 397 GLU A CA 1
ATOM 3070 C C . GLU A 1 397 ? 14.367 -11.676 16.111 1.00 80.94 397 GLU A C 1
ATOM 3072 O O . GLU A 1 397 ? 14.889 -10.801 16.803 1.00 80.94 397 GLU A O 1
ATOM 3077 N N . LYS A 1 398 ? 14.184 -12.927 16.557 1.00 83.56 398 LYS A N 1
ATOM 3078 C CA . LYS A 1 398 ? 14.549 -13.372 17.912 1.00 83.56 398 LYS A CA 1
ATOM 3079 C C . LYS A 1 398 ? 16.064 -13.372 18.139 1.00 83.56 398 LYS A C 1
ATOM 3081 O O . LYS A 1 398 ? 16.524 -12.951 19.196 1.00 83.56 398 LYS A O 1
ATOM 3086 N N . TYR A 1 399 ? 16.834 -13.830 17.155 1.00 86.81 399 TYR A N 1
ATOM 3087 C CA . TYR A 1 399 ? 18.276 -14.067 17.284 1.00 86.81 399 TYR A CA 1
ATOM 3088 C C . TYR A 1 399 ? 19.142 -13.044 16.517 1.00 86.81 399 TYR A C 1
ATOM 3090 O O . TYR A 1 399 ? 20.342 -13.257 16.347 1.00 86.81 399 TYR A O 1
ATOM 3098 N N . LYS A 1 400 ? 18.580 -11.907 16.076 1.00 82.81 400 LYS A N 1
ATOM 3099 C CA . LYS A 1 400 ? 19.287 -10.876 15.280 1.00 82.81 400 LYS A CA 1
ATOM 3100 C C . LYS A 1 400 ? 20.543 -10.317 15.948 1.00 82.81 400 LYS A C 1
ATOM 3102 O O . LYS A 1 400 ? 21.453 -9.846 15.266 1.00 82.81 400 LYS A O 1
ATOM 3107 N N . GLU A 1 401 ? 20.589 -10.355 17.279 1.00 85.62 401 GLU A N 1
ATOM 3108 C CA . GLU A 1 401 ? 21.713 -9.836 18.051 1.00 85.62 401 GLU A CA 1
ATOM 3109 C C . GLU A 1 401 ? 22.853 -10.849 18.245 1.00 85.62 401 GLU A C 1
ATOM 3111 O O . GLU A 1 401 ? 23.966 -10.420 18.568 1.00 85.62 401 GLU A O 1
ATOM 3116 N N . ASP A 1 402 ? 22.622 -12.146 17.981 1.00 89.81 402 ASP A N 1
ATOM 3117 C CA . ASP A 1 402 ? 23.634 -13.205 18.092 1.00 89.81 402 ASP A CA 1
ATOM 3118 C C . ASP A 1 402 ? 24.783 -12.951 17.097 1.00 89.81 402 ASP A C 1
ATOM 3120 O O . ASP A 1 402 ? 24.574 -12.679 15.908 1.00 89.81 402 ASP A O 1
ATOM 3124 N N . LYS A 1 403 ? 26.027 -13.059 17.582 1.00 92.44 403 LYS A N 1
ATOM 3125 C CA . LYS A 1 403 ? 27.249 -12.917 16.777 1.00 92.44 403 LYS A CA 1
ATOM 3126 C C . LYS A 1 403 ? 27.262 -13.891 15.593 1.00 92.44 403 LYS A C 1
ATOM 3128 O O . LYS A 1 403 ? 27.688 -13.499 14.505 1.00 92.44 403 LYS A O 1
ATOM 3133 N N . ARG A 1 404 ? 26.764 -15.120 15.779 1.00 90.38 404 ARG A N 1
ATOM 3134 C CA . ARG A 1 404 ? 26.683 -16.145 14.723 1.00 90.38 404 ARG A CA 1
ATOM 3135 C C . ARG A 1 404 ? 25.740 -15.715 13.602 1.00 90.38 404 ARG A C 1
ATOM 3137 O O . ARG A 1 404 ? 26.118 -15.754 12.433 1.00 90.38 404 ARG A O 1
ATOM 3144 N N . ILE A 1 405 ? 24.557 -15.206 13.955 1.00 89.50 405 ILE A N 1
ATOM 3145 C CA . ILE A 1 405 ? 23.591 -14.697 12.976 1.00 89.50 405 ILE A CA 1
ATOM 3146 C C . ILE A 1 405 ? 24.114 -13.434 12.293 1.00 89.50 405 ILE A C 1
ATOM 3148 O O . ILE A 1 405 ? 24.034 -13.346 11.074 1.00 89.50 405 ILE A O 1
ATOM 3152 N N . LYS A 1 406 ? 24.709 -12.479 13.018 1.00 91.12 406 LYS A N 1
ATOM 3153 C CA . LYS A 1 406 ? 25.305 -11.271 12.411 1.00 91.12 406 LYS A CA 1
ATOM 3154 C C . LYS A 1 406 ? 26.378 -11.606 11.375 1.00 91.12 406 LYS A C 1
ATOM 3156 O O . LYS A 1 406 ? 26.397 -10.997 10.301 1.00 91.12 406 LYS A O 1
ATOM 3161 N N . LYS A 1 407 ? 27.243 -12.581 11.676 1.00 93.88 407 LYS A N 1
ATOM 3162 C CA . LYS A 1 407 ? 28.245 -13.093 10.734 1.00 93.88 407 LYS A CA 1
ATOM 3163 C C . LYS A 1 407 ? 27.571 -13.719 9.512 1.00 93.88 407 LYS A C 1
ATOM 3165 O O . LYS A 1 407 ? 27.842 -13.286 8.395 1.00 93.88 407 LYS A O 1
ATOM 3170 N N . LEU A 1 408 ? 26.629 -14.642 9.719 1.00 91.44 408 LEU A N 1
ATOM 3171 C CA . LEU A 1 408 ? 25.902 -15.293 8.629 1.00 91.44 408 LEU A CA 1
ATOM 3172 C C . LEU A 1 408 ? 25.165 -14.276 7.741 1.00 91.44 408 LEU A C 1
ATOM 3174 O O . LEU A 1 408 ? 25.207 -14.361 6.519 1.00 91.44 408 LEU A O 1
ATOM 3178 N N . VAL A 1 409 ? 24.515 -13.276 8.336 1.00 89.50 409 VAL A N 1
ATOM 3179 C CA . VAL A 1 409 ? 23.816 -12.200 7.619 1.00 89.50 409 VAL A CA 1
ATOM 3180 C C . VAL A 1 409 ? 24.769 -11.449 6.707 1.00 89.50 409 VAL A C 1
ATOM 3182 O O . VAL A 1 409 ? 24.432 -11.198 5.548 1.00 89.50 409 VAL A O 1
ATOM 3185 N N . LYS A 1 410 ? 25.943 -11.074 7.225 1.00 90.81 410 LYS A N 1
ATOM 3186 C CA . LYS A 1 410 ? 26.980 -10.401 6.445 1.00 90.81 410 LYS A CA 1
ATOM 3187 C C . LYS A 1 410 ? 27.421 -11.287 5.283 1.00 90.81 410 LYS A C 1
ATOM 3189 O O . LYS A 1 410 ? 27.370 -10.848 4.138 1.00 90.81 410 LYS A O 1
ATOM 3194 N N . ASP A 1 411 ? 27.731 -12.547 5.559 1.00 90.94 411 ASP A N 1
ATOM 3195 C CA . ASP A 1 411 ? 28.279 -13.462 4.564 1.00 90.94 411 ASP A CA 1
ATOM 3196 C C . ASP A 1 411 ? 27.253 -13.832 3.471 1.00 90.94 411 ASP A C 1
ATOM 3198 O O . ASP A 1 411 ? 27.587 -13.858 2.283 1.00 90.94 411 ASP A O 1
ATOM 3202 N N . VAL A 1 412 ? 25.977 -14.019 3.829 1.00 90.44 412 VAL A N 1
ATOM 3203 C CA . VAL A 1 412 ? 24.874 -14.245 2.876 1.00 90.44 412 VAL A CA 1
ATOM 3204 C C . VAL A 1 412 ? 24.573 -12.984 2.061 1.00 90.44 412 VAL A C 1
ATOM 3206 O O . VAL A 1 412 ? 24.280 -13.080 0.864 1.00 90.44 412 VAL A O 1
ATOM 3209 N N . LYS A 1 413 ? 24.649 -11.786 2.662 1.00 85.88 413 LYS A N 1
ATOM 3210 C CA . LYS A 1 413 ? 24.504 -10.514 1.930 1.00 85.88 413 LYS A CA 1
ATOM 3211 C C . LYS A 1 413 ? 25.642 -10.315 0.935 1.00 85.88 413 LYS A C 1
ATOM 3213 O O . LYS A 1 413 ? 25.368 -9.932 -0.207 1.00 85.88 413 LYS A O 1
ATOM 3218 N N . ASP A 1 414 ? 26.873 -10.613 1.331 1.00 84.44 414 ASP A N 1
ATOM 3219 C CA . ASP A 1 414 ? 28.049 -10.525 0.467 1.00 84.44 414 ASP A CA 1
ATOM 3220 C C . ASP A 1 414 ? 27.937 -11.519 -0.695 1.00 84.44 414 ASP A C 1
ATOM 3222 O O . ASP A 1 414 ? 28.065 -11.126 -1.858 1.00 84.44 414 ASP A O 1
ATOM 3226 N N . TYR A 1 415 ? 27.558 -12.770 -0.417 1.00 86.44 415 TYR A N 1
ATOM 3227 C CA . TYR A 1 415 ? 27.299 -13.787 -1.438 1.00 86.44 415 TYR A CA 1
ATOM 3228 C C . TYR A 1 415 ? 26.190 -13.377 -2.419 1.00 86.44 415 TYR A C 1
ATOM 3230 O O . TYR A 1 415 ? 26.389 -13.357 -3.633 1.00 86.44 415 TYR A O 1
ATOM 3238 N N . ASN A 1 416 ? 25.018 -12.977 -1.918 1.00 81.38 416 ASN A N 1
ATOM 3239 C CA . ASN A 1 416 ? 23.885 -12.580 -2.759 1.00 81.38 416 ASN A CA 1
ATOM 3240 C C . ASN A 1 416 ? 24.195 -11.300 -3.561 1.00 81.38 416 ASN A C 1
ATOM 3242 O O . ASN A 1 416 ? 23.670 -11.118 -4.660 1.00 81.38 416 ASN A O 1
ATOM 3246 N N . SER A 1 417 ? 25.061 -10.422 -3.045 1.00 74.88 417 SER A N 1
ATOM 3247 C CA . SER A 1 417 ? 25.578 -9.273 -3.793 1.00 74.88 417 SER A CA 1
ATOM 3248 C C . SER A 1 417 ? 26.482 -9.730 -4.935 1.00 74.88 417 SER A C 1
ATOM 3250 O O . SER A 1 417 ? 26.262 -9.303 -6.064 1.00 74.88 417 SER A O 1
ATOM 3252 N N . GLN A 1 418 ? 27.419 -10.652 -4.689 1.00 76.44 418 GLN A N 1
ATOM 3253 C CA . GLN A 1 418 ? 28.273 -11.245 -5.728 1.00 76.44 418 GLN A CA 1
ATOM 3254 C C . GLN A 1 418 ? 27.457 -11.952 -6.825 1.00 76.44 418 GLN A C 1
ATOM 3256 O O . GLN A 1 418 ? 27.737 -11.760 -8.008 1.00 76.44 418 GLN A O 1
ATOM 3261 N N . LEU A 1 419 ? 26.390 -12.673 -6.462 1.00 75.38 419 LEU A N 1
ATOM 3262 C CA . LEU A 1 419 ? 25.455 -13.267 -7.427 1.00 75.38 419 LEU A CA 1
ATOM 3263 C C . LEU A 1 419 ? 24.747 -12.221 -8.292 1.00 75.38 419 LEU A C 1
ATOM 3265 O O . LEU A 1 419 ? 24.725 -12.338 -9.517 1.00 75.38 419 LEU A O 1
ATOM 3269 N N . ARG A 1 420 ? 24.184 -11.176 -7.666 1.00 67.75 420 ARG A N 1
ATOM 3270 C CA . ARG A 1 420 ? 23.515 -10.077 -8.385 1.00 67.75 420 ARG A CA 1
ATOM 3271 C C . ARG A 1 420 ? 24.476 -9.346 -9.307 1.00 67.75 420 ARG A C 1
ATOM 3273 O O . ARG A 1 420 ? 24.092 -8.993 -10.416 1.00 67.75 420 ARG A O 1
ATOM 3280 N N . TYR A 1 421 ? 25.703 -9.133 -8.847 1.00 62.62 421 TYR A N 1
ATOM 3281 C CA . TYR A 1 421 ? 26.767 -8.537 -9.631 1.00 62.62 421 TYR A CA 1
ATOM 3282 C C . TYR A 1 421 ? 27.016 -9.371 -10.894 1.00 62.62 421 TYR A C 1
ATOM 3284 O O . TYR A 1 421 ? 26.861 -8.872 -12.007 1.00 62.62 421 TYR A O 1
ATOM 3292 N N . LEU A 1 422 ? 27.302 -10.661 -10.749 1.00 66.62 422 LEU A N 1
ATOM 3293 C CA . LEU A 1 422 ? 27.561 -11.546 -11.889 1.00 66.62 422 LEU A CA 1
ATOM 3294 C C . LEU A 1 422 ? 26.312 -11.853 -12.730 1.00 66.62 422 LEU A C 1
ATOM 3296 O O . LEU A 1 422 ? 26.406 -12.549 -13.738 1.00 66.62 422 LEU A O 1
ATOM 3300 N N . ASN A 1 423 ? 25.148 -11.327 -12.333 1.00 63.28 423 ASN A N 1
ATOM 3301 C CA . ASN A 1 423 ? 23.841 -11.633 -12.904 1.00 63.28 423 ASN A CA 1
ATOM 3302 C C . ASN A 1 423 ? 23.582 -13.149 -12.985 1.00 63.28 423 ASN A C 1
ATOM 3304 O O . ASN A 1 423 ? 22.946 -13.639 -13.919 1.00 63.28 423 ASN A O 1
ATOM 3308 N N . LEU A 1 424 ? 24.099 -13.884 -11.996 1.00 69.25 424 LEU A N 1
ATOM 3309 C CA . LEU A 1 424 ? 23.917 -15.318 -11.838 1.00 69.25 424 LEU A CA 1
ATOM 3310 C C . LEU A 1 424 ? 22.802 -15.563 -10.828 1.00 69.25 424 LEU A C 1
ATOM 3312 O O . LEU A 1 424 ? 22.789 -15.016 -9.724 1.00 69.25 424 LEU A O 1
ATOM 3316 N N . LYS A 1 425 ? 21.851 -16.418 -11.191 1.00 71.25 425 LYS A N 1
ATOM 3317 C CA . LYS A 1 425 ? 20.902 -16.975 -10.227 1.00 71.25 425 LYS A CA 1
ATOM 3318 C C . LYS A 1 425 ? 21.621 -18.037 -9.399 1.00 71.25 425 LYS A C 1
ATOM 3320 O O . LYS A 1 425 ? 22.488 -18.734 -9.909 1.00 71.25 425 LYS A O 1
ATOM 3325 N N . ASP A 1 426 ? 21.210 -18.206 -8.145 1.00 76.50 426 ASP A N 1
ATOM 3326 C CA . ASP A 1 426 ? 21.815 -19.178 -7.217 1.00 76.50 426 ASP A CA 1
ATOM 3327 C C . ASP A 1 426 ? 21.929 -20.597 -7.817 1.00 76.50 426 ASP A C 1
ATOM 3329 O O . ASP A 1 426 ? 22.983 -21.219 -7.751 1.00 76.50 426 ASP A O 1
ATOM 3333 N N . HIS A 1 427 ? 20.895 -21.066 -8.526 1.00 73.50 427 HIS A N 1
ATOM 3334 C CA . HIS A 1 427 ? 20.927 -22.367 -9.209 1.00 73.50 427 HIS A CA 1
ATOM 3335 C C . HIS A 1 427 ? 21.907 -22.428 -10.392 1.00 73.50 427 HIS A C 1
ATOM 3337 O O . HIS A 1 427 ? 22.355 -23.506 -10.757 1.00 73.50 427 HIS A O 1
ATOM 3343 N N . GLN A 1 428 ? 22.247 -21.294 -11.012 1.00 70.06 428 GLN A N 1
ATOM 3344 C CA . GLN A 1 428 ? 23.201 -21.245 -12.124 1.00 70.06 428 GLN A CA 1
ATOM 3345 C C . GLN A 1 428 ? 24.644 -21.377 -11.636 1.00 70.06 428 GLN A C 1
ATOM 3347 O O . GLN A 1 428 ? 25.492 -21.805 -12.406 1.00 70.06 428 GLN A O 1
ATOM 3352 N N . VAL A 1 429 ? 24.935 -21.066 -10.368 1.00 76.44 429 VAL A N 1
ATOM 3353 C CA . VAL A 1 429 ? 26.290 -21.155 -9.793 1.00 76.44 429 VAL A CA 1
ATOM 3354 C C . VAL A 1 429 ? 26.848 -22.572 -9.908 1.00 76.44 429 VAL A C 1
ATOM 3356 O O . VAL A 1 429 ? 28.034 -22.737 -10.175 1.00 76.44 429 VAL A O 1
ATOM 3359 N N . GLN A 1 430 ? 25.988 -23.584 -9.782 1.00 66.56 430 GLN A N 1
ATOM 3360 C CA . GLN A 1 430 ? 26.356 -25.000 -9.851 1.00 66.56 430 GLN A CA 1
ATOM 3361 C C . GLN A 1 430 ? 26.754 -25.452 -11.266 1.00 66.56 430 GLN A C 1
ATOM 3363 O O . GLN A 1 430 ? 27.658 -26.268 -11.407 1.00 66.56 430 GLN A O 1
ATOM 3368 N N . TYR A 1 431 ? 26.137 -24.881 -12.306 1.00 58.50 431 TYR A N 1
ATOM 3369 C CA . TYR A 1 431 ? 26.275 -25.343 -13.696 1.00 58.50 431 TYR A CA 1
ATOM 3370 C C . TYR A 1 431 ? 26.993 -24.350 -14.622 1.00 58.50 431 TYR A C 1
ATOM 3372 O O . TYR A 1 431 ? 27.311 -24.684 -15.760 1.00 58.50 431 TYR A O 1
ATOM 3380 N N . ALA A 1 432 ? 27.249 -23.116 -14.177 1.00 58.06 432 ALA A N 1
ATOM 3381 C CA . ALA A 1 432 ? 27.825 -22.081 -15.028 1.00 58.06 432 ALA A CA 1
ATOM 3382 C C . ALA A 1 432 ? 29.298 -22.374 -15.351 1.00 58.06 432 ALA A C 1
ATOM 3384 O O . ALA A 1 432 ? 30.163 -22.252 -14.484 1.00 58.06 432 ALA A O 1
ATOM 3385 N N . HIS A 1 433 ? 29.570 -22.702 -16.613 1.00 58.25 433 HIS A N 1
ATOM 3386 C CA . HIS A 1 433 ? 30.876 -22.582 -17.255 1.00 58.25 433 HIS A CA 1
ATOM 3387 C C . HIS A 1 433 ? 30.749 -21.466 -18.296 1.00 58.25 433 HIS A C 1
ATOM 3389 O O . HIS A 1 433 ? 30.038 -21.629 -19.283 1.00 58.25 433 HIS A O 1
ATOM 3395 N N . MET A 1 434 ? 31.367 -20.305 -18.065 1.00 61.00 434 MET A N 1
ATOM 3396 C CA . MET A 1 434 ? 31.393 -19.232 -19.066 1.00 61.00 434 MET A CA 1
ATOM 3397 C C . MET A 1 434 ? 32.733 -19.247 -19.795 1.00 61.00 434 MET A C 1
ATOM 3399 O O . MET A 1 434 ? 33.782 -19.266 -19.155 1.00 61.00 434 MET A O 1
ATOM 3403 N N . SER A 1 435 ? 32.702 -19.239 -21.130 1.00 69.06 435 SER A N 1
ATOM 3404 C CA . SER A 1 435 ? 33.924 -19.131 -21.933 1.00 69.06 435 SER A CA 1
ATOM 3405 C C . SER A 1 435 ? 34.430 -17.685 -21.957 1.00 69.06 435 SER A C 1
ATOM 3407 O O . SER A 1 435 ? 33.646 -16.742 -22.066 1.00 69.06 435 SER A O 1
ATOM 3409 N N . ILE A 1 436 ? 35.750 -17.495 -21.884 1.00 70.88 436 ILE A N 1
ATOM 3410 C CA . ILE A 1 436 ? 36.387 -16.166 -21.825 1.00 70.88 436 ILE A CA 1
ATOM 3411 C C . ILE A 1 436 ? 36.003 -15.308 -23.043 1.00 70.88 436 ILE A C 1
ATOM 3413 O O . ILE A 1 436 ? 35.687 -14.130 -22.896 1.00 70.88 436 ILE A O 1
ATOM 3417 N N . PHE A 1 437 ? 35.924 -15.908 -24.235 1.00 75.94 437 PHE A N 1
ATOM 3418 C CA . PHE A 1 437 ? 35.511 -15.215 -25.460 1.00 75.94 437 PHE A CA 1
ATOM 3419 C C . PHE A 1 437 ? 34.077 -14.680 -25.396 1.00 75.94 437 PHE A C 1
ATOM 3421 O O . PHE A 1 437 ? 33.824 -13.547 -25.808 1.00 75.94 437 PHE A O 1
ATOM 3428 N N . GLN A 1 438 ? 33.143 -15.451 -24.827 1.00 74.19 438 GLN A N 1
ATOM 3429 C CA . GLN A 1 438 ? 31.773 -14.981 -24.614 1.00 74.19 438 GLN A CA 1
ATOM 3430 C C . GLN A 1 438 ? 31.733 -13.815 -23.622 1.00 74.19 438 GLN A C 1
ATOM 3432 O O . GLN A 1 438 ? 30.978 -12.870 -23.839 1.00 74.19 438 GLN A O 1
ATOM 3437 N N . VAL A 1 439 ? 32.558 -13.838 -22.569 1.00 75.12 439 VAL A N 1
ATOM 3438 C CA . VAL A 1 439 ? 32.641 -12.739 -21.591 1.00 75.12 439 VAL A CA 1
ATOM 3439 C C . VAL A 1 439 ? 33.216 -11.468 -22.230 1.00 75.12 439 VAL A C 1
ATOM 3441 O O . VAL A 1 439 ? 32.659 -10.390 -22.014 1.00 75.12 439 VAL A O 1
ATOM 3444 N N . ILE A 1 440 ? 34.271 -11.572 -23.051 1.00 82.31 440 ILE A N 1
ATOM 3445 C CA . ILE A 1 440 ? 34.868 -10.425 -23.767 1.00 82.31 440 ILE A CA 1
ATOM 3446 C C . ILE A 1 440 ? 33.823 -9.788 -24.681 1.00 82.31 440 ILE A C 1
ATOM 3448 O O . ILE A 1 440 ? 33.529 -8.597 -24.558 1.00 82.31 440 ILE A O 1
ATOM 3452 N N . PHE A 1 441 ? 33.218 -10.595 -25.554 1.00 86.50 441 PHE A N 1
ATOM 3453 C CA . PHE A 1 441 ? 32.202 -10.129 -26.491 1.00 86.50 441 PHE A CA 1
ATOM 3454 C C . PHE A 1 441 ? 31.016 -9.484 -25.764 1.00 86.50 441 PHE A C 1
ATOM 3456 O O . PHE A 1 441 ? 30.595 -8.379 -26.108 1.00 86.50 441 PHE A O 1
ATOM 3463 N N . LEU A 1 442 ? 30.511 -10.131 -24.708 1.00 81.25 442 LEU A N 1
ATOM 3464 C CA . LEU A 1 442 ? 29.387 -9.626 -23.925 1.00 81.25 442 LEU A CA 1
ATOM 3465 C C . LEU A 1 442 ? 29.716 -8.308 -23.212 1.00 81.25 442 LEU A C 1
ATOM 3467 O O . LEU A 1 442 ? 28.850 -7.437 -23.123 1.00 81.25 442 LEU A O 1
ATOM 3471 N N . THR A 1 443 ? 30.950 -8.143 -22.728 1.00 84.38 443 THR A N 1
ATOM 3472 C CA . THR A 1 443 ? 31.414 -6.898 -22.097 1.00 84.38 443 THR A CA 1
ATOM 3473 C C . THR A 1 443 ? 31.463 -5.761 -23.110 1.00 84.38 443 THR A C 1
ATOM 3475 O O . THR A 1 443 ? 30.890 -4.705 -22.854 1.00 84.38 443 THR A O 1
ATOM 3478 N N . ILE A 1 444 ? 32.063 -5.985 -24.285 1.00 89.69 444 ILE A N 1
ATOM 3479 C CA . ILE A 1 444 ? 32.127 -4.989 -25.368 1.00 89.69 444 ILE A CA 1
ATOM 3480 C C . ILE A 1 444 ? 30.716 -4.603 -25.820 1.00 89.69 444 ILE A C 1
ATOM 3482 O O . ILE A 1 444 ? 30.376 -3.420 -25.854 1.00 89.69 444 ILE A O 1
ATOM 3486 N N . TYR A 1 445 ? 29.862 -5.594 -26.088 1.00 89.69 445 TYR A N 1
ATOM 3487 C CA . TYR A 1 445 ? 28.475 -5.373 -26.487 1.00 89.69 445 TYR A CA 1
ATOM 3488 C C . TYR A 1 445 ? 27.702 -4.542 -25.451 1.00 89.69 445 TYR A C 1
ATOM 3490 O O . TYR A 1 445 ? 27.005 -3.592 -25.809 1.00 89.69 445 TYR A O 1
ATOM 3498 N N . ARG A 1 446 ? 27.836 -4.854 -24.153 1.00 88.31 446 ARG A N 1
ATOM 3499 C CA . ARG A 1 446 ? 27.163 -4.109 -23.077 1.00 88.31 446 ARG A CA 1
ATOM 3500 C C . ARG A 1 446 ? 27.710 -2.695 -22.903 1.00 88.31 446 ARG A C 1
ATOM 3502 O O . ARG A 1 446 ? 26.906 -1.793 -22.687 1.00 88.31 446 ARG A O 1
ATOM 3509 N N . SER A 1 447 ? 29.020 -2.489 -23.033 1.00 90.62 447 SER A N 1
ATOM 3510 C CA . SER A 1 447 ? 29.636 -1.156 -23.002 1.00 90.62 447 SER A CA 1
ATOM 3511 C C . SER A 1 447 ? 29.139 -0.279 -24.151 1.00 90.62 447 SER A C 1
ATOM 3513 O O . SER A 1 447 ? 28.668 0.830 -23.909 1.00 90.62 447 SER A O 1
ATOM 3515 N N . LEU A 1 448 ? 29.155 -0.790 -25.387 1.00 92.56 448 LEU A N 1
ATOM 3516 C CA . LEU A 1 448 ? 28.648 -0.065 -26.558 1.00 92.56 448 LEU A CA 1
ATOM 3517 C C . LEU A 1 448 ? 27.153 0.246 -26.423 1.00 92.56 448 LEU A C 1
ATOM 3519 O O . LEU A 1 448 ? 26.724 1.379 -26.642 1.00 92.56 448 LEU A O 1
ATOM 3523 N N . LYS A 1 449 ? 26.359 -0.737 -25.984 1.00 89.56 449 LYS A N 1
ATOM 3524 C CA . LYS A 1 449 ? 24.929 -0.552 -25.720 1.00 89.56 449 LYS A CA 1
ATOM 3525 C C . LYS A 1 449 ? 24.678 0.502 -24.639 1.00 89.56 449 LYS A C 1
ATOM 3527 O O . LYS A 1 449 ? 23.757 1.298 -24.786 1.00 89.56 449 LYS A O 1
ATOM 3532 N N . LEU A 1 450 ? 25.477 0.534 -23.572 1.00 90.06 450 LEU A N 1
ATOM 3533 C CA . LEU A 1 450 ? 25.354 1.533 -22.510 1.00 90.06 450 LEU A CA 1
ATOM 3534 C C . LEU A 1 450 ? 25.654 2.947 -23.021 1.00 90.06 450 LEU A C 1
ATOM 3536 O O . LEU A 1 450 ? 24.907 3.865 -22.694 1.00 90.06 450 LEU A O 1
ATOM 3540 N N . ILE A 1 451 ? 26.699 3.113 -23.838 1.00 90.94 451 ILE A N 1
ATOM 3541 C CA . ILE A 1 451 ? 27.048 4.404 -24.452 1.00 90.94 451 ILE A CA 1
ATOM 3542 C C . ILE A 1 451 ? 25.894 4.899 -25.333 1.00 90.94 451 ILE A C 1
ATOM 3544 O O . ILE A 1 451 ? 25.453 6.037 -25.189 1.00 90.94 451 ILE A O 1
ATOM 3548 N N . LEU A 1 452 ? 25.341 4.030 -26.185 1.00 90.19 452 LEU A N 1
ATOM 3549 C CA . LEU A 1 452 ? 24.196 4.370 -27.034 1.00 90.19 452 LEU A CA 1
ATOM 3550 C C . LEU A 1 452 ? 22.966 4.778 -26.205 1.00 90.19 452 LEU A C 1
ATOM 3552 O O . LEU A 1 452 ? 22.318 5.786 -26.494 1.00 90.19 452 LEU A O 1
ATOM 3556 N N . LEU A 1 453 ? 22.660 4.032 -25.138 1.00 88.12 453 LEU A N 1
ATOM 3557 C CA . LEU A 1 453 ? 21.550 4.356 -24.238 1.00 88.12 453 LEU A CA 1
ATOM 3558 C C . LEU A 1 453 ? 21.784 5.670 -23.478 1.00 88.12 453 LEU A C 1
ATOM 3560 O O . LEU A 1 453 ? 20.832 6.415 -23.254 1.00 88.12 453 LEU A O 1
ATOM 3564 N N . PHE A 1 454 ? 23.024 5.988 -23.103 1.00 87.75 454 PHE A N 1
ATOM 3565 C CA . PHE A 1 454 ? 23.362 7.243 -22.429 1.00 87.75 454 PHE A CA 1
ATOM 3566 C C . PHE A 1 454 ? 23.005 8.459 -23.296 1.00 87.75 454 PHE A C 1
ATOM 3568 O O . PHE A 1 454 ? 22.247 9.323 -22.858 1.00 87.75 454 PHE A O 1
ATOM 3575 N N . PHE A 1 455 ? 23.441 8.486 -24.558 1.00 88.62 455 PHE A N 1
ATOM 3576 C CA . PHE A 1 455 ? 23.113 9.593 -25.465 1.00 88.62 455 PHE A CA 1
ATOM 3577 C C . PHE A 1 455 ? 21.613 9.702 -25.765 1.00 88.62 455 PHE A C 1
ATOM 3579 O O . PHE A 1 455 ? 21.094 10.806 -25.904 1.00 88.62 455 PHE A O 1
ATOM 3586 N N . SER A 1 456 ? 20.891 8.579 -25.794 1.00 84.56 456 SER A N 1
ATOM 3587 C CA . SER A 1 456 ? 19.436 8.585 -25.979 1.00 84.56 456 SER A CA 1
ATOM 3588 C C . SER A 1 456 ? 18.662 9.058 -24.734 1.00 84.56 456 SER A C 1
ATOM 3590 O O . SER A 1 456 ? 17.594 9.658 -24.850 1.00 84.56 456 SER A O 1
ATOM 3592 N N . THR A 1 457 ? 19.188 8.826 -23.527 1.00 87.19 457 THR A N 1
ATOM 3593 C CA . THR A 1 457 ? 18.483 9.117 -22.262 1.00 87.19 457 THR A CA 1
ATOM 3594 C C . THR A 1 457 ? 18.671 10.538 -21.761 1.00 87.19 457 THR A C 1
ATOM 3596 O O . THR A 1 457 ? 17.713 11.109 -21.231 1.00 87.19 457 THR A O 1
ATOM 3599 N N . VAL A 1 458 ? 19.867 11.111 -21.923 1.00 88.31 458 VAL A N 1
ATOM 3600 C CA . VAL A 1 458 ? 20.230 12.425 -21.369 1.00 88.31 458 VAL A CA 1
ATOM 3601 C C . VAL A 1 458 ? 19.278 13.545 -21.817 1.00 88.31 458 VAL A C 1
ATOM 3603 O O . VAL A 1 458 ? 18.775 14.244 -20.934 1.00 88.31 458 VAL A O 1
ATOM 3606 N N . PRO A 1 459 ? 18.930 13.703 -23.113 1.00 87.25 459 PRO A N 1
ATOM 3607 C CA . PRO A 1 459 ? 18.014 14.763 -23.541 1.00 87.25 459 PRO A CA 1
ATOM 3608 C C . PRO A 1 459 ? 16.633 14.652 -22.886 1.00 87.25 459 PRO A C 1
ATOM 3610 O O . PRO A 1 459 ? 16.098 15.638 -22.382 1.00 87.25 459 PRO A O 1
ATOM 3613 N N . GLY A 1 460 ? 16.077 13.438 -22.814 1.00 88.12 460 GLY A N 1
ATOM 3614 C CA . GLY A 1 460 ? 14.786 13.210 -22.161 1.00 88.12 460 GLY A CA 1
ATOM 3615 C C . GLY A 1 460 ? 14.828 13.457 -20.651 1.00 88.12 460 GLY A C 1
ATOM 3616 O O . GLY A 1 460 ? 13.875 13.996 -20.091 1.00 88.12 460 GLY A O 1
ATOM 3617 N N . LEU A 1 461 ? 15.947 13.142 -19.988 1.00 87.25 461 LEU A N 1
ATOM 3618 C CA . LEU A 1 461 ? 16.120 13.411 -18.561 1.00 87.25 461 LEU A CA 1
ATOM 3619 C C . LEU A 1 461 ? 16.181 14.914 -18.277 1.00 87.25 461 LEU A C 1
ATOM 3621 O O . LEU A 1 461 ? 15.583 15.360 -17.302 1.00 87.25 461 LEU A O 1
ATOM 3625 N N . VAL A 1 462 ? 16.853 15.690 -19.130 1.00 90.00 462 VAL A N 1
ATOM 3626 C CA . VAL A 1 462 ? 16.910 17.155 -19.014 1.00 90.00 462 VAL A CA 1
ATOM 3627 C C . VAL A 1 462 ? 15.524 17.768 -19.212 1.00 90.00 462 VAL A C 1
ATOM 3629 O O . VAL A 1 462 ? 15.083 18.550 -18.371 1.00 90.00 462 VAL A O 1
ATOM 3632 N N . LEU A 1 463 ? 14.801 17.359 -20.261 1.00 88.38 463 LEU A N 1
ATOM 3633 C CA . LEU A 1 463 ? 13.440 17.837 -20.531 1.00 88.38 463 LEU A CA 1
ATOM 3634 C C . LEU A 1 463 ? 12.462 17.483 -19.401 1.00 88.38 463 LEU A C 1
ATOM 3636 O O . LEU A 1 463 ? 11.557 18.251 -19.099 1.00 88.38 463 LEU A O 1
ATOM 3640 N N . PHE A 1 464 ? 12.641 16.340 -18.738 1.00 89.38 464 PHE A N 1
ATOM 3641 C CA . PHE A 1 464 ? 11.740 15.896 -17.673 1.00 89.38 464 PHE A CA 1
ATOM 3642 C C . PHE A 1 464 ? 12.212 16.257 -16.251 1.00 89.38 464 PHE A C 1
ATOM 3644 O O . PHE A 1 464 ? 11.472 16.076 -15.277 1.00 89.38 464 PHE A O 1
ATOM 3651 N N . ALA A 1 465 ? 13.418 16.815 -16.098 1.00 90.56 465 ALA A N 1
ATOM 3652 C CA . ALA A 1 465 ? 13.989 17.198 -14.807 1.00 90.56 465 ALA A CA 1
ATOM 3653 C C . ALA A 1 465 ? 13.074 18.111 -13.963 1.00 90.56 465 ALA A C 1
ATOM 3655 O O . ALA A 1 465 ? 12.942 17.839 -12.761 1.00 90.56 465 ALA A O 1
ATOM 3656 N N . PRO A 1 466 ? 12.371 19.120 -14.529 1.00 93.25 466 PRO A N 1
ATOM 3657 C CA . PRO A 1 466 ? 11.450 19.952 -13.755 1.00 93.25 466 PRO A CA 1
ATOM 3658 C C . PRO A 1 466 ? 10.353 19.139 -13.062 1.00 93.25 466 PRO A C 1
ATOM 3660 O O . PRO A 1 466 ? 10.015 19.413 -11.909 1.00 93.25 466 PRO A O 1
ATOM 3663 N N . VAL A 1 467 ? 9.836 18.091 -13.714 1.00 92.12 467 VAL A N 1
ATOM 3664 C CA . VAL A 1 467 ? 8.804 17.220 -13.137 1.00 92.12 467 VAL A CA 1
ATOM 3665 C C . VAL A 1 467 ? 9.367 16.420 -11.965 1.00 92.12 467 VAL A C 1
ATOM 3667 O O . VAL A 1 467 ? 8.733 16.342 -10.909 1.00 92.12 467 VAL A O 1
ATOM 3670 N N . PHE A 1 468 ? 10.582 15.877 -12.078 1.00 90.06 468 PHE A N 1
ATOM 3671 C CA . PHE A 1 468 ? 11.228 15.176 -10.962 1.00 90.06 468 PHE A CA 1
ATOM 3672 C C . PHE A 1 468 ? 11.484 16.090 -9.758 1.00 90.06 468 PHE A C 1
ATOM 3674 O O . PHE A 1 468 ? 11.259 15.687 -8.613 1.00 90.06 468 PHE A O 1
ATOM 3681 N N . VAL A 1 469 ? 11.912 17.329 -10.000 1.00 92.88 469 VAL A N 1
ATOM 3682 C CA . VAL A 1 469 ? 12.138 18.317 -8.938 1.00 92.88 469 VAL A CA 1
ATOM 3683 C C . VAL A 1 469 ? 10.815 18.712 -8.278 1.00 92.88 469 VAL A C 1
ATOM 3685 O O . VAL A 1 469 ? 10.688 18.612 -7.055 1.00 92.88 469 VAL A O 1
ATOM 3688 N N . ALA A 1 470 ? 9.801 19.075 -9.068 1.00 93.75 470 ALA A N 1
ATOM 3689 C CA . ALA A 1 470 ? 8.491 19.482 -8.566 1.00 93.75 470 ALA A CA 1
ATOM 3690 C C . ALA A 1 470 ? 7.813 18.362 -7.762 1.00 93.75 470 ALA A C 1
ATOM 3692 O O . ALA A 1 470 ? 7.374 18.578 -6.629 1.00 93.75 470 ALA A O 1
ATOM 3693 N N . THR A 1 471 ? 7.790 17.138 -8.298 1.00 92.44 471 THR A N 1
ATOM 3694 C CA . THR A 1 471 ? 7.222 15.972 -7.606 1.00 92.44 471 THR A CA 1
ATOM 3695 C C . THR A 1 471 ? 7.951 15.688 -6.291 1.00 92.44 471 THR A C 1
ATOM 3697 O O . THR A 1 471 ? 7.299 15.410 -5.281 1.00 92.44 471 THR A O 1
ATOM 3700 N N . LYS A 1 472 ? 9.286 15.806 -6.242 1.00 91.25 472 LYS A N 1
ATOM 3701 C CA . LYS A 1 472 ? 10.076 15.633 -5.011 1.00 91.25 472 LYS A CA 1
ATOM 3702 C C . LYS A 1 472 ? 9.748 16.701 -3.964 1.00 91.25 472 LYS A C 1
ATOM 3704 O O . LYS A 1 472 ? 9.469 16.347 -2.821 1.00 91.25 472 LYS A O 1
ATOM 3709 N N . ILE A 1 473 ? 9.729 17.980 -4.337 1.00 94.00 473 ILE A N 1
ATOM 3710 C CA . ILE A 1 473 ? 9.464 19.087 -3.403 1.00 94.00 473 ILE A CA 1
ATOM 3711 C C . ILE A 1 473 ? 8.033 19.007 -2.853 1.00 94.00 473 ILE A C 1
ATOM 3713 O O . ILE A 1 473 ? 7.827 19.035 -1.636 1.00 94.00 473 ILE A O 1
ATOM 3717 N N . ILE A 1 474 ? 7.039 18.858 -3.735 1.00 94.19 474 ILE A N 1
ATOM 3718 C CA . ILE A 1 474 ? 5.623 18.844 -3.348 1.00 94.19 474 ILE A CA 1
ATOM 3719 C C . ILE A 1 474 ? 5.305 17.609 -2.501 1.00 94.19 474 ILE A C 1
ATOM 3721 O O . ILE A 1 474 ? 4.642 17.738 -1.469 1.00 94.19 474 ILE A O 1
ATOM 3725 N N . SER A 1 475 ? 5.809 16.426 -2.877 1.00 92.25 475 SER A N 1
ATOM 3726 C CA . SER A 1 475 ? 5.571 15.204 -2.096 1.00 92.25 475 SER A CA 1
ATOM 3727 C C . SER A 1 475 ? 6.167 15.287 -0.689 1.00 92.25 475 SER A C 1
ATOM 3729 O O . SER A 1 475 ? 5.495 14.890 0.260 1.00 92.25 475 SER A O 1
ATOM 3731 N N . ILE A 1 476 ? 7.355 15.881 -0.513 1.00 91.06 476 ILE A N 1
ATOM 3732 C CA . ILE A 1 476 ? 7.952 16.102 0.817 1.00 91.06 476 ILE A CA 1
ATOM 3733 C C . ILE A 1 476 ? 7.125 17.102 1.634 1.00 91.06 476 ILE A C 1
ATOM 3735 O O . ILE A 1 476 ? 6.860 16.862 2.813 1.00 91.06 476 ILE A O 1
ATOM 3739 N N . LYS A 1 477 ? 6.677 18.210 1.026 1.00 92.62 477 LYS A N 1
ATOM 3740 C CA . LYS A 1 477 ? 5.829 19.203 1.708 1.00 92.62 477 LYS A CA 1
ATOM 3741 C C . LYS A 1 477 ? 4.519 18.573 2.194 1.00 92.62 477 LYS A C 1
ATOM 3743 O O . LYS A 1 477 ? 4.099 18.812 3.324 1.00 92.62 477 LYS A O 1
ATOM 3748 N N . LYS A 1 478 ? 3.896 17.731 1.365 1.00 91.00 478 LYS A N 1
ATOM 3749 C CA . LYS A 1 478 ? 2.654 17.023 1.705 1.00 91.00 478 LYS A CA 1
ATOM 3750 C C . LYS A 1 478 ? 2.868 15.897 2.718 1.00 91.00 478 LYS A C 1
ATOM 3752 O O . LYS A 1 478 ? 2.027 15.741 3.596 1.00 91.00 478 LYS A O 1
ATOM 3757 N N . ALA A 1 479 ? 3.993 15.185 2.666 1.00 88.50 479 ALA A N 1
ATOM 3758 C CA . ALA A 1 479 ? 4.375 14.205 3.685 1.00 88.50 479 ALA A CA 1
ATOM 3759 C C . ALA A 1 479 ? 4.521 14.855 5.070 1.00 88.50 479 ALA A C 1
ATOM 3761 O O . ALA A 1 479 ? 3.947 14.365 6.040 1.00 88.50 479 ALA A O 1
ATOM 3762 N N . LYS A 1 480 ? 5.191 16.016 5.158 1.00 88.56 480 LYS A N 1
ATOM 3763 C CA . LYS A 1 480 ? 5.305 16.790 6.410 1.00 88.56 480 LYS A CA 1
ATOM 3764 C C . LYS A 1 480 ? 3.940 17.233 6.948 1.00 88.56 480 LYS A C 1
ATOM 3766 O O . LYS A 1 480 ? 3.688 17.106 8.141 1.00 88.56 480 LYS A O 1
ATOM 3771 N N . ALA A 1 481 ? 3.044 17.704 6.077 1.00 86.44 481 ALA A N 1
ATOM 3772 C CA . ALA A 1 481 ? 1.684 18.075 6.473 1.00 86.44 481 ALA A CA 1
ATOM 3773 C C . ALA A 1 481 ? 0.865 16.865 6.965 1.00 86.44 481 ALA A C 1
ATOM 3775 O O . ALA A 1 481 ? 0.146 16.963 7.955 1.00 86.44 481 ALA A O 1
ATOM 3776 N N . ALA A 1 482 ? 1.002 15.710 6.307 1.00 83.12 482 ALA A N 1
ATOM 3777 C CA . ALA A 1 482 ? 0.339 14.474 6.714 1.00 83.12 482 ALA A CA 1
ATOM 3778 C C . ALA A 1 482 ? 0.870 13.930 8.050 1.00 83.12 482 ALA A C 1
ATOM 3780 O O . ALA A 1 482 ? 0.088 13.389 8.830 1.00 83.12 482 ALA A O 1
ATOM 3781 N N . LEU A 1 483 ? 2.171 14.090 8.314 1.00 83.50 483 LEU A N 1
ATOM 3782 C CA . LEU A 1 483 ? 2.797 13.745 9.590 1.00 83.50 483 LEU A CA 1
ATOM 3783 C C . LEU A 1 483 ? 2.276 14.640 10.723 1.00 83.50 483 LEU A C 1
ATOM 3785 O O . LEU A 1 483 ? 1.905 14.135 11.773 1.00 83.50 483 LEU A O 1
ATOM 3789 N N . ALA A 1 484 ? 2.173 15.953 10.493 1.00 79.94 484 ALA A N 1
ATOM 3790 C CA . ALA A 1 484 ? 1.652 16.891 11.490 1.00 79.94 484 ALA A CA 1
ATOM 3791 C C . ALA A 1 484 ? 0.180 16.624 11.867 1.00 79.94 484 ALA A C 1
ATOM 3793 O O . ALA A 1 484 ? -0.237 16.924 12.981 1.00 79.94 484 ALA A O 1
ATOM 3794 N N . GLY A 1 485 ? -0.608 16.060 10.946 1.00 72.94 485 GLY A N 1
ATOM 3795 C CA . GLY A 1 485 ? -2.026 15.760 11.156 1.00 72.94 485 GLY A CA 1
ATOM 3796 C C . GLY A 1 485 ? -2.338 14.353 11.678 1.00 72.94 485 GLY A C 1
ATOM 3797 O O . GLY A 1 485 ? -3.517 14.023 11.790 1.00 72.94 485 GLY A O 1
ATOM 3798 N N . SER A 1 486 ? -1.340 13.499 11.943 1.00 72.75 486 SER A N 1
ATOM 3799 C CA . SER A 1 486 ? -1.570 12.101 12.330 1.00 72.75 486 SER A CA 1
ATOM 3800 C C . SER A 1 486 ? -0.680 11.654 13.481 1.00 72.75 486 SER A C 1
ATOM 3802 O O . SER A 1 486 ? 0.524 11.874 13.478 1.00 72.75 486 SER A O 1
ATOM 3804 N N . THR A 1 487 ? -1.271 10.934 14.429 1.00 65.56 487 THR A N 1
ATOM 3805 C CA . THR A 1 487 ? -0.568 10.287 15.546 1.00 65.56 487 THR A CA 1
ATOM 3806 C C . THR A 1 487 ? -0.046 8.892 15.193 1.00 65.56 487 THR A C 1
ATOM 3808 O O . THR A 1 487 ? 0.799 8.344 15.894 1.00 65.56 487 THR A O 1
ATOM 3811 N N . VAL A 1 488 ? -0.542 8.296 14.104 1.00 67.88 488 VAL A N 1
ATOM 3812 C CA . VAL A 1 488 ? -0.231 6.909 13.716 1.00 67.88 488 VAL A CA 1
ATOM 3813 C C . VAL A 1 488 ? 0.985 6.838 12.784 1.00 67.88 488 VAL A C 1
ATOM 3815 O O . VAL A 1 488 ? 1.715 5.840 12.784 1.00 67.88 488 VAL A O 1
ATOM 3818 N N . LYS A 1 489 ? 1.221 7.901 12.003 1.00 79.94 489 LYS A N 1
ATOM 3819 C CA . LYS A 1 489 ? 2.278 7.974 10.984 1.00 79.94 489 LYS A CA 1
ATOM 3820 C C . LYS A 1 489 ? 3.633 8.287 11.613 1.00 79.94 489 LYS A C 1
ATOM 3822 O O . LYS A 1 489 ? 3.735 9.184 12.437 1.00 79.94 489 LYS A O 1
ATOM 3827 N N . ILE A 1 490 ? 4.674 7.581 11.169 1.00 75.50 490 ILE A N 1
ATOM 3828 C CA . ILE A 1 490 ? 6.047 7.796 11.651 1.00 75.50 490 ILE A CA 1
ATOM 3829 C C . ILE A 1 490 ? 6.787 8.796 10.753 1.00 75.50 490 ILE A C 1
ATOM 3831 O O . ILE A 1 490 ? 7.454 9.694 11.258 1.00 75.50 490 ILE A O 1
ATOM 3835 N N . GLN A 1 491 ? 6.680 8.665 9.423 1.00 77.25 491 GLN A N 1
ATOM 3836 C CA . GLN A 1 491 ? 7.448 9.486 8.472 1.00 77.25 491 GLN A CA 1
ATOM 3837 C C . GLN A 1 491 ? 6.589 10.166 7.385 1.00 77.25 491 GLN A C 1
ATOM 3839 O O . GLN A 1 491 ? 7.097 11.021 6.660 1.00 77.25 491 GLN A O 1
ATOM 3844 N N . GLY A 1 492 ? 5.303 9.821 7.266 1.00 79.75 492 GLY A N 1
ATOM 3845 C CA . GLY A 1 492 ? 4.388 10.339 6.244 1.00 79.75 492 GLY A CA 1
ATOM 3846 C C . GLY A 1 492 ? 4.735 9.889 4.820 1.00 79.75 492 GLY A C 1
ATOM 3847 O O . GLY A 1 492 ? 4.463 10.617 3.863 1.00 79.75 492 GLY A O 1
ATOM 3848 N N . ARG A 1 493 ? 5.401 8.739 4.654 1.00 84.00 493 ARG A N 1
ATOM 3849 C CA . ARG A 1 493 ? 5.820 8.233 3.335 1.00 84.00 493 ARG A CA 1
ATOM 3850 C C . ARG A 1 493 ? 4.649 7.696 2.513 1.00 84.00 493 ARG A C 1
ATOM 3852 O O . ARG A 1 493 ? 4.713 7.744 1.286 1.00 84.00 493 ARG A O 1
ATOM 3859 N N . ASP A 1 494 ? 3.579 7.302 3.180 1.00 82.69 494 ASP A N 1
ATOM 3860 C CA . ASP A 1 494 ? 2.347 6.733 2.649 1.00 82.69 494 ASP A CA 1
ATOM 3861 C C . ASP A 1 494 ? 1.591 7.638 1.663 1.00 82.69 494 ASP A C 1
ATOM 3863 O O . ASP A 1 494 ? 0.831 7.173 0.812 1.00 82.69 494 ASP A O 1
ATOM 3867 N N . VAL A 1 495 ? 1.820 8.952 1.730 1.00 86.94 495 VAL A N 1
ATOM 3868 C CA . VAL A 1 495 ? 1.223 9.918 0.793 1.00 86.94 495 VAL A CA 1
ATOM 3869 C C . VAL A 1 495 ? 2.150 10.284 -0.367 1.00 86.94 495 VAL A C 1
ATOM 3871 O O . VAL A 1 495 ? 1.707 10.904 -1.336 1.00 86.94 495 VAL A O 1
ATOM 3874 N N . MET A 1 496 ? 3.438 9.925 -0.306 1.00 87.31 496 MET A N 1
ATOM 3875 C CA . MET A 1 496 ? 4.420 10.395 -1.287 1.00 87.31 496 MET A CA 1
ATOM 3876 C C . MET A 1 496 ? 4.164 9.845 -2.687 1.00 87.31 496 MET A C 1
ATOM 3878 O O . MET A 1 496 ? 4.255 10.610 -3.645 1.00 87.31 496 MET A O 1
ATOM 3882 N N . ALA A 1 497 ? 3.857 8.551 -2.818 1.00 88.19 497 ALA A N 1
ATOM 3883 C CA . ALA A 1 497 ? 3.594 7.937 -4.120 1.00 88.19 497 ALA A CA 1
ATOM 3884 C C . ALA A 1 497 ? 2.392 8.601 -4.808 1.00 88.19 497 ALA A C 1
ATOM 3886 O O . ALA A 1 497 ? 2.506 9.053 -5.946 1.00 88.19 497 ALA A O 1
ATOM 3887 N N . THR A 1 498 ? 1.293 8.780 -4.068 1.00 90.12 498 THR A N 1
ATOM 3888 C CA . THR A 1 498 ? 0.098 9.495 -4.533 1.00 90.12 498 THR A CA 1
ATOM 3889 C C . THR A 1 498 ? 0.449 10.880 -5.072 1.00 90.12 498 THR A C 1
ATOM 3891 O O . THR A 1 498 ? 0.118 11.202 -6.208 1.00 90.12 498 THR A O 1
ATOM 3894 N N . TRP A 1 499 ? 1.133 11.714 -4.279 1.00 90.75 499 TRP A N 1
ATOM 3895 C CA . TRP A 1 499 ? 1.429 13.086 -4.697 1.00 90.75 499 TRP A CA 1
ATOM 3896 C C . TRP A 1 499 ? 2.418 13.150 -5.858 1.00 90.75 499 TRP A C 1
ATOM 3898 O O . TRP A 1 499 ? 2.302 14.046 -6.688 1.00 90.75 499 TRP A O 1
ATOM 3908 N N . LYS A 1 500 ? 3.352 12.200 -5.970 1.00 92.38 500 LYS A N 1
ATOM 3909 C CA . LYS A 1 500 ? 4.228 12.101 -7.145 1.00 92.38 500 LYS A CA 1
ATOM 3910 C C . LYS A 1 500 ? 3.430 11.806 -8.412 1.00 92.38 500 LYS A C 1
ATOM 3912 O O . LYS A 1 500 ? 3.649 12.481 -9.411 1.00 92.38 500 LYS A O 1
ATOM 3917 N N . ILE A 1 501 ? 2.490 10.860 -8.356 1.00 91.31 501 ILE A N 1
ATOM 3918 C CA . ILE A 1 501 ? 1.628 10.519 -9.496 1.00 91.31 501 ILE A CA 1
ATOM 3919 C C . ILE A 1 501 ? 0.711 11.693 -9.850 1.00 91.31 501 ILE A C 1
ATOM 3921 O O . ILE A 1 501 ? 0.651 12.072 -11.013 1.00 91.31 501 ILE A O 1
ATOM 3925 N N . LEU A 1 502 ? 0.051 12.321 -8.870 1.00 89.62 502 LEU A N 1
ATOM 3926 C CA . LEU A 1 502 ? -0.860 13.445 -9.123 1.00 89.62 502 LEU A CA 1
ATOM 3927 C C . LEU A 1 502 ? -0.140 14.667 -9.705 1.00 89.62 502 LEU A C 1
ATOM 3929 O O . LEU A 1 502 ? -0.622 15.264 -10.665 1.00 89.62 502 LEU A O 1
ATOM 3933 N N . VAL A 1 503 ? 1.024 15.029 -9.155 1.00 91.62 503 VAL A N 1
ATOM 3934 C CA . VAL A 1 503 ? 1.823 16.141 -9.689 1.00 91.62 503 VAL A CA 1
ATOM 3935 C C . VAL A 1 503 ? 2.318 15.810 -11.093 1.00 91.62 503 VAL A C 1
ATOM 3937 O O . VAL A 1 503 ? 2.210 16.660 -11.967 1.00 91.62 503 VAL A O 1
ATOM 3940 N N . ALA A 1 504 ? 2.804 14.589 -11.343 1.00 90.62 504 ALA A N 1
ATOM 3941 C CA . ALA A 1 504 ? 3.221 14.182 -12.684 1.00 90.62 504 ALA A CA 1
ATOM 3942 C C . ALA A 1 504 ? 2.049 14.196 -13.682 1.00 90.62 504 ALA A C 1
ATOM 3944 O O . ALA A 1 504 ? 2.213 14.684 -14.793 1.00 90.62 504 ALA A O 1
ATOM 3945 N N . CYS A 1 505 ? 0.862 13.743 -13.269 1.00 89.44 505 CYS A N 1
ATOM 3946 C CA . CYS A 1 505 ? -0.344 13.708 -14.098 1.00 89.44 505 CYS A CA 1
ATOM 3947 C C . CYS A 1 505 ? -0.777 15.098 -14.586 1.00 89.44 505 CYS A C 1
ATOM 3949 O O . CYS A 1 505 ? -1.263 15.214 -15.704 1.00 89.44 505 CYS A O 1
ATOM 3951 N N . GLY A 1 506 ? -0.618 16.143 -13.768 1.00 90.12 506 GLY A N 1
ATOM 3952 C CA . GLY A 1 506 ? -0.953 17.515 -14.167 1.00 90.12 506 GLY A CA 1
ATOM 3953 C C . GLY A 1 506 ? 0.213 18.269 -14.810 1.00 90.12 506 GLY A C 1
ATOM 3954 O O . GLY A 1 506 ? 0.044 18.949 -15.818 1.00 90.12 506 GLY A O 1
ATOM 3955 N N . PHE A 1 507 ? 1.413 18.150 -14.238 1.00 93.44 507 PHE A N 1
ATOM 3956 C CA . PHE A 1 507 ? 2.552 18.979 -14.625 1.00 93.44 507 PHE A CA 1
ATOM 3957 C C . PHE A 1 507 ? 3.283 18.462 -15.866 1.00 93.44 507 PHE A C 1
ATOM 3959 O O . PHE A 1 507 ? 3.760 19.276 -16.652 1.00 93.44 507 PHE A O 1
ATOM 3966 N N . ALA A 1 508 ? 3.345 17.143 -16.091 1.00 91.38 508 ALA A N 1
ATOM 3967 C CA . ALA A 1 508 ? 3.998 16.609 -17.287 1.00 91.38 508 ALA A CA 1
ATOM 3968 C C . ALA A 1 508 ? 3.273 17.023 -18.583 1.00 91.38 508 ALA A C 1
ATOM 3970 O O . ALA A 1 508 ? 3.945 17.570 -19.456 1.00 91.38 508 ALA A O 1
ATOM 3971 N N . PRO A 1 509 ? 1.933 16.891 -18.713 1.00 92.00 509 PRO A N 1
ATOM 3972 C CA . PRO A 1 509 ? 1.229 17.387 -19.897 1.00 92.00 509 PRO A CA 1
ATOM 3973 C C . PRO A 1 509 ? 1.390 18.895 -20.099 1.00 92.00 509 PRO A C 1
ATOM 3975 O O . PRO A 1 509 ? 1.634 19.332 -21.220 1.00 92.00 509 PRO A O 1
ATOM 3978 N N . ALA A 1 510 ? 1.321 19.691 -19.024 1.00 93.44 510 ALA A N 1
ATOM 3979 C CA . ALA A 1 510 ? 1.539 21.137 -19.096 1.00 93.44 510 ALA A CA 1
ATOM 3980 C C . ALA A 1 510 ? 2.936 21.479 -19.643 1.00 93.44 510 ALA A C 1
ATOM 3982 O O . ALA A 1 510 ? 3.076 22.361 -20.489 1.00 93.44 510 ALA A O 1
ATOM 3983 N N . LEU A 1 511 ? 3.959 20.736 -19.214 1.00 93.50 511 LEU A N 1
ATOM 3984 C CA . LEU A 1 511 ? 5.325 20.895 -19.700 1.00 93.50 511 LEU A CA 1
ATOM 3985 C C . LEU A 1 511 ? 5.467 20.472 -21.173 1.00 93.50 511 LEU A C 1
ATOM 3987 O O . LEU A 1 511 ? 6.135 21.154 -21.946 1.00 93.50 511 LEU A O 1
ATOM 3991 N N . TYR A 1 512 ? 4.789 19.400 -21.595 1.00 93.00 512 TYR A N 1
ATOM 3992 C CA . TYR A 1 512 ? 4.758 18.991 -23.003 1.00 93.00 512 TYR A CA 1
ATOM 3993 C C . TYR A 1 512 ? 4.066 20.024 -23.891 1.00 93.00 512 TYR A C 1
ATOM 3995 O O . TYR A 1 512 ? 4.561 20.313 -24.981 1.00 93.00 512 TYR A O 1
ATOM 4003 N N . HIS A 1 513 ? 2.967 20.628 -23.427 1.00 94.12 513 HIS A N 1
ATOM 4004 C CA . HIS A 1 513 ? 2.339 21.749 -24.125 1.00 94.12 513 HIS A CA 1
ATOM 4005 C C . HIS A 1 513 ? 3.293 22.939 -24.226 1.00 94.12 513 HIS A C 1
ATOM 4007 O O . HIS A 1 513 ? 3.446 23.487 -25.312 1.00 94.12 513 HIS A O 1
ATOM 4013 N N . PHE A 1 514 ? 3.991 23.289 -23.143 1.00 94.38 514 PHE A N 1
ATOM 4014 C CA . PHE A 1 514 ? 4.978 24.368 -23.144 1.00 94.38 514 PHE A CA 1
ATOM 4015 C C . PHE A 1 514 ? 6.089 24.141 -24.183 1.00 94.38 514 PHE A C 1
ATOM 4017 O O . PHE A 1 514 ? 6.340 25.017 -25.010 1.00 94.38 514 PHE A O 1
ATOM 4024 N N . TYR A 1 515 ? 6.697 22.950 -24.223 1.00 92.88 515 TYR A N 1
ATOM 4025 C CA . TYR A 1 515 ? 7.720 22.624 -25.225 1.00 92.88 515 TYR A CA 1
ATOM 4026 C C . TYR A 1 515 ? 7.174 22.594 -26.653 1.00 92.88 515 TYR A C 1
ATOM 4028 O O . TYR A 1 515 ? 7.835 23.076 -27.572 1.00 92.88 515 TYR A O 1
ATOM 4036 N N . SER A 1 516 ? 5.955 22.087 -26.842 1.00 93.50 516 SER A N 1
ATOM 4037 C CA . SER A 1 516 ? 5.306 22.060 -28.157 1.00 93.50 516 SER A CA 1
ATOM 4038 C C . SER A 1 516 ? 5.015 23.475 -28.664 1.00 93.50 516 SER A C 1
ATOM 4040 O O . SER A 1 516 ? 5.248 23.760 -29.837 1.00 93.50 516 SER A O 1
ATOM 4042 N N . ILE A 1 517 ? 4.578 24.387 -27.785 1.00 94.12 517 ILE A N 1
ATOM 4043 C CA . ILE A 1 517 ? 4.371 25.806 -28.113 1.00 94.12 517 ILE A CA 1
ATOM 4044 C C . ILE A 1 517 ? 5.702 26.462 -28.483 1.00 94.12 517 ILE A C 1
ATOM 4046 O O . ILE A 1 517 ? 5.787 27.075 -29.541 1.00 94.12 517 ILE A O 1
ATOM 4050 N N . LEU A 1 518 ? 6.754 26.295 -27.673 1.00 92.88 518 LEU A N 1
ATOM 4051 C CA . LEU A 1 518 ? 8.070 26.880 -27.960 1.00 92.88 518 LEU A CA 1
ATOM 4052 C C . LEU A 1 518 ? 8.639 26.414 -29.305 1.00 92.88 518 LEU A C 1
ATOM 4054 O O . LEU A 1 518 ? 9.139 27.233 -30.077 1.00 92.88 518 LEU A O 1
ATOM 4058 N N . LEU A 1 519 ? 8.536 25.118 -29.615 1.00 90.88 519 LEU A N 1
ATOM 4059 C CA . LEU A 1 519 ? 9.007 24.597 -30.897 1.00 90.88 519 LEU A CA 1
ATOM 4060 C C . LEU A 1 519 ? 8.166 25.135 -32.061 1.00 90.88 519 LEU A C 1
ATOM 4062 O O . LEU A 1 519 ? 8.714 25.508 -33.094 1.00 90.88 519 LEU A O 1
ATOM 4066 N N . THR A 1 520 ? 6.848 25.236 -31.880 1.00 92.75 520 THR A N 1
ATOM 4067 C CA . THR A 1 520 ? 5.942 25.801 -32.890 1.00 92.75 520 THR A CA 1
ATOM 4068 C C . THR A 1 520 ? 6.251 27.279 -33.148 1.00 92.75 520 THR A C 1
ATOM 4070 O O . THR A 1 520 ? 6.313 27.690 -34.304 1.00 92.75 520 THR A O 1
ATOM 4073 N N . LEU A 1 521 ? 6.539 28.066 -32.103 1.00 92.88 521 LEU A N 1
ATOM 4074 C CA . LEU A 1 521 ? 6.983 29.460 -32.228 1.00 92.88 521 LEU A CA 1
ATOM 4075 C C . LEU A 1 521 ? 8.329 29.568 -32.958 1.00 92.88 521 LEU A C 1
ATOM 4077 O O . LEU A 1 521 ? 8.514 30.453 -33.790 1.00 92.88 521 LEU A O 1
ATOM 4081 N N . LYS A 1 522 ? 9.260 28.640 -32.706 1.00 91.81 522 LYS A N 1
ATOM 4082 C CA . LYS A 1 522 ? 10.546 28.597 -33.417 1.00 91.81 522 LYS A CA 1
ATOM 4083 C C . LYS A 1 522 ? 10.387 28.224 -34.896 1.00 91.81 522 LYS A C 1
ATOM 4085 O O . LYS A 1 522 ? 11.102 28.769 -35.738 1.00 91.81 522 LYS A O 1
ATOM 4090 N N . VAL A 1 523 ? 9.455 27.327 -35.226 1.00 92.56 523 VAL A N 1
ATOM 4091 C CA . VAL A 1 523 ? 9.096 27.011 -36.620 1.00 92.56 523 VAL A CA 1
ATOM 4092 C C . VAL A 1 523 ? 8.411 28.200 -37.291 1.00 92.56 523 VAL A C 1
ATOM 4094 O O . VAL A 1 523 ? 8.665 28.452 -38.462 1.00 92.56 523 VAL A O 1
ATOM 4097 N N . TRP A 1 524 ? 7.593 28.959 -36.565 1.00 90.94 524 TRP A N 1
ATOM 4098 C CA . TRP A 1 524 ? 6.989 30.181 -37.091 1.00 90.94 524 TRP A CA 1
ATOM 4099 C C . TRP A 1 524 ? 8.032 31.260 -37.423 1.00 90.94 524 TRP A C 1
ATOM 4101 O O . TRP A 1 524 ? 7.922 31.875 -38.476 1.00 90.94 524 TRP A O 1
ATOM 4111 N N . HIS A 1 525 ? 9.059 31.443 -36.581 1.00 91.31 525 HIS A N 1
ATOM 4112 C CA . HIS A 1 525 ? 10.092 32.470 -36.785 1.00 91.31 525 HIS A CA 1
ATOM 4113 C C . HIS A 1 525 ? 11.103 32.116 -37.894 1.00 91.31 525 HIS A C 1
ATOM 4115 O O . HIS A 1 525 ? 11.291 32.905 -38.808 1.00 91.31 525 HIS A O 1
ATOM 4121 N N . ASP A 1 526 ? 11.737 30.932 -37.841 1.00 89.88 526 ASP A N 1
ATOM 4122 C CA . ASP A 1 526 ? 12.861 30.572 -38.741 1.00 89.88 526 ASP A CA 1
ATOM 4123 C C . ASP A 1 526 ? 12.662 29.247 -39.490 1.00 89.88 526 ASP A C 1
ATOM 4125 O O . ASP A 1 526 ? 13.631 28.644 -39.965 1.00 89.88 526 ASP A O 1
ATOM 4129 N N . ARG A 1 527 ? 11.441 28.692 -39.491 1.00 88.62 527 ARG A N 1
ATOM 4130 C CA . ARG A 1 527 ? 11.165 27.338 -40.016 1.00 88.62 527 ARG A CA 1
ATOM 4131 C C . ARG A 1 527 ? 12.110 26.268 -39.455 1.00 88.62 527 ARG A C 1
ATOM 4133 O O . ARG A 1 527 ? 12.430 25.286 -40.119 1.00 88.62 527 ARG A O 1
ATOM 4140 N N . PHE A 1 528 ? 12.544 26.469 -38.204 1.00 84.69 528 PHE A N 1
ATOM 4141 C CA . PHE A 1 528 ? 13.546 25.645 -37.526 1.00 84.69 528 PHE A CA 1
ATOM 4142 C C . PHE A 1 528 ? 14.852 25.547 -38.333 1.00 84.69 528 PHE A C 1
ATOM 4144 O O . PHE A 1 528 ? 15.243 24.472 -38.784 1.00 84.69 528 PHE A O 1
ATOM 4151 N N . TRP A 1 529 ? 15.507 26.693 -38.554 1.00 84.19 529 TRP A N 1
ATOM 4152 C CA . TRP A 1 529 ? 16.721 26.796 -39.378 1.00 84.19 529 TRP A CA 1
ATOM 4153 C C . TRP A 1 529 ? 16.520 26.231 -40.794 1.00 84.19 529 TRP A C 1
ATOM 4155 O O . TRP A 1 529 ? 17.369 25.496 -41.292 1.00 84.19 529 TRP A O 1
ATOM 4165 N N . GLY A 1 530 ? 15.357 26.486 -41.403 1.00 84.75 530 GLY A N 1
ATOM 4166 C CA . GLY A 1 530 ? 15.023 26.007 -42.751 1.00 84.75 530 GLY A CA 1
ATOM 4167 C C . GLY A 1 530 ? 14.823 24.491 -42.903 1.00 84.75 530 GLY A C 1
ATOM 4168 O O . GLY A 1 530 ? 14.664 24.021 -44.024 1.00 84.75 530 GLY A O 1
ATOM 4169 N N . HIS A 1 531 ? 14.810 23.710 -41.815 1.00 86.31 531 HIS A N 1
ATOM 4170 C CA . HIS A 1 531 ? 14.605 22.256 -41.894 1.00 86.31 531 HIS A CA 1
ATOM 4171 C C . HIS A 1 531 ? 13.139 21.875 -42.141 1.00 86.31 531 HIS A C 1
ATOM 4173 O O . HIS A 1 531 ? 12.863 20.773 -42.614 1.00 86.31 531 HIS A O 1
ATOM 4179 N N . VAL A 1 532 ? 12.191 22.752 -41.792 1.00 87.19 532 VAL A N 1
ATOM 4180 C CA . VAL A 1 532 ? 10.759 22.506 -41.990 1.00 87.19 532 VAL A CA 1
ATOM 4181 C C . VAL A 1 532 ? 10.297 23.187 -43.283 1.00 87.19 532 VAL A C 1
ATOM 4183 O O . VAL A 1 532 ? 10.363 24.414 -43.363 1.00 87.19 532 VAL A O 1
ATOM 4186 N N . PRO A 1 533 ? 9.786 22.434 -44.275 1.00 88.31 533 PRO A N 1
ATOM 4187 C CA . PRO A 1 533 ? 9.264 23.011 -45.510 1.00 88.31 533 PRO A CA 1
ATOM 4188 C C . PRO A 1 533 ? 8.105 23.988 -45.271 1.00 88.31 533 PRO A C 1
ATOM 4190 O O . PRO A 1 533 ? 7.284 23.789 -44.373 1.00 88.31 533 PRO A O 1
ATOM 4193 N N . GLU A 1 534 ? 7.982 25.008 -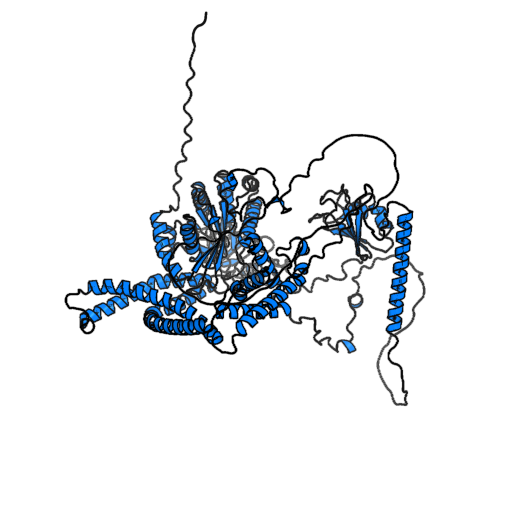46.122 1.00 82.94 534 GLU A N 1
ATOM 4194 C CA . GLU A 1 534 ? 6.963 26.061 -45.974 1.00 82.94 534 GLU A CA 1
ATOM 4195 C C . GLU A 1 534 ? 5.518 25.554 -46.075 1.00 82.94 534 GLU A C 1
ATOM 4197 O O . GLU A 1 534 ? 4.620 26.140 -45.470 1.00 82.94 534 GLU A O 1
ATOM 4202 N N . TRP A 1 535 ? 5.300 24.437 -46.777 1.00 87.62 535 TRP A N 1
ATOM 4203 C CA . TRP A 1 535 ? 3.983 23.819 -46.940 1.00 87.62 535 TRP A CA 1
ATOM 4204 C C . TRP A 1 535 ? 3.450 23.159 -45.660 1.00 87.62 535 TRP A C 1
ATOM 4206 O O . TRP A 1 535 ? 2.259 22.862 -45.582 1.00 87.62 535 TRP A O 1
ATOM 4216 N N . VAL A 1 536 ? 4.297 22.922 -44.648 1.00 88.25 536 VAL A N 1
ATOM 4217 C CA . VAL A 1 536 ? 3.870 22.299 -43.390 1.00 88.25 536 VAL A CA 1
ATOM 4218 C C . VAL A 1 536 ? 3.178 23.344 -42.505 1.00 88.25 536 VAL A C 1
ATOM 4220 O O . VAL A 1 536 ? 3.809 24.324 -42.086 1.00 88.25 536 VAL A O 1
ATOM 4223 N N . PRO A 1 537 ? 1.892 23.152 -42.159 1.00 91.31 537 PRO A N 1
ATOM 4224 C CA . PRO A 1 537 ? 1.183 24.102 -41.320 1.00 91.31 537 PRO A CA 1
ATOM 4225 C C . PRO A 1 537 ? 1.573 23.947 -39.840 1.00 91.31 537 PRO A C 1
ATOM 4227 O O . PRO A 1 537 ? 1.842 22.851 -39.347 1.00 91.31 537 PRO A O 1
ATOM 4230 N N . LEU A 1 538 ? 1.554 25.058 -39.097 1.00 88.56 538 LEU A N 1
ATOM 4231 C CA . LEU A 1 538 ? 2.018 25.116 -37.701 1.00 88.56 538 LEU A CA 1
ATOM 4232 C C . LEU A 1 538 ? 1.242 24.190 -36.752 1.00 88.56 538 LEU A C 1
ATOM 4234 O O . LEU A 1 538 ? 1.815 23.652 -35.807 1.00 88.56 538 LEU A O 1
ATOM 4238 N N . TRP A 1 539 ? -0.050 23.966 -37.005 1.00 91.06 539 TRP A N 1
ATOM 4239 C CA . TRP A 1 539 ? -0.861 23.065 -36.184 1.00 91.06 539 TRP A CA 1
ATOM 4240 C C . TRP A 1 539 ? -0.403 21.605 -36.319 1.00 91.06 539 TRP A C 1
ATOM 4242 O O . TRP A 1 539 ? -0.353 20.897 -35.316 1.00 91.06 539 TRP A O 1
ATOM 4252 N N . VAL A 1 540 ? 0.026 21.168 -37.511 1.00 91.69 540 VAL A N 1
ATOM 4253 C CA . VAL A 1 540 ? 0.590 19.820 -37.717 1.00 91.69 540 VAL A CA 1
ATOM 4254 C C . VAL A 1 540 ? 1.875 19.650 -36.914 1.00 91.69 540 VAL A C 1
ATOM 4256 O O . VAL A 1 540 ? 2.058 18.616 -36.278 1.00 91.69 540 VAL A O 1
ATOM 4259 N N . VAL A 1 541 ? 2.729 20.677 -36.868 1.00 90.06 541 VAL A N 1
ATOM 4260 C CA . VAL A 1 541 ? 3.944 20.666 -36.038 1.00 90.06 541 VAL A CA 1
ATOM 4261 C C . VAL A 1 541 ? 3.583 20.474 -34.570 1.00 90.06 541 VAL A C 1
ATOM 4263 O O . VAL A 1 541 ? 4.129 19.590 -33.916 1.00 90.06 541 VAL A O 1
ATOM 4266 N N . TYR A 1 542 ? 2.621 21.239 -34.055 1.00 92.88 542 TYR A N 1
ATOM 4267 C CA . TYR A 1 542 ? 2.181 21.111 -32.669 1.00 92.88 542 TYR A CA 1
ATOM 4268 C C . TYR A 1 542 ? 1.679 19.695 -32.338 1.00 92.88 542 TYR A C 1
ATOM 4270 O O . TYR A 1 542 ? 2.140 19.078 -31.373 1.00 92.88 542 TYR A O 1
ATOM 4278 N N . PHE A 1 543 ? 0.773 19.154 -33.159 1.00 93.50 543 PHE A N 1
ATOM 4279 C CA . PHE A 1 543 ? 0.206 17.819 -32.950 1.00 93.50 543 PHE A CA 1
ATOM 4280 C C . PHE A 1 543 ? 1.200 16.680 -33.210 1.00 93.50 543 PHE A C 1
ATOM 4282 O O . PHE A 1 543 ? 0.999 15.590 -32.684 1.00 93.50 543 PHE A O 1
ATOM 4289 N N . ALA A 1 544 ? 2.283 16.914 -33.957 1.00 91.12 544 ALA A N 1
ATOM 4290 C CA . ALA A 1 544 ? 3.374 15.954 -34.124 1.00 91.12 544 ALA A CA 1
ATOM 4291 C C . ALA A 1 544 ? 4.361 15.980 -32.943 1.00 91.12 544 ALA A C 1
ATOM 4293 O O . ALA A 1 544 ? 4.819 14.935 -32.477 1.00 91.12 544 ALA A O 1
ATOM 4294 N N . VAL A 1 545 ? 4.676 17.168 -32.421 1.00 91.25 545 VAL A N 1
ATOM 4295 C CA . VAL A 1 545 ? 5.674 17.353 -31.355 1.00 91.25 545 VAL A CA 1
ATOM 4296 C C . VAL A 1 545 ? 5.155 16.872 -30.007 1.00 91.25 545 VAL A C 1
ATOM 4298 O O . VAL A 1 545 ? 5.902 16.265 -29.242 1.00 91.25 545 VAL A O 1
ATOM 4301 N N . TRP A 1 546 ? 3.877 17.089 -29.709 1.00 91.00 546 TRP A N 1
ATOM 4302 C CA . TRP A 1 546 ? 3.302 16.685 -28.429 1.00 91.00 546 TRP A CA 1
ATOM 4303 C C . TRP A 1 546 ? 3.416 15.167 -28.139 1.00 91.00 546 TRP A C 1
ATOM 4305 O O . TRP A 1 546 ? 3.982 14.807 -27.101 1.00 91.00 546 TRP A O 1
ATOM 4315 N N . PRO A 1 547 ? 2.992 14.244 -29.031 1.00 90.81 547 PRO A N 1
ATOM 4316 C CA . PRO A 1 547 ? 3.207 12.808 -28.835 1.00 90.81 547 PRO A CA 1
ATOM 4317 C C . PRO A 1 547 ? 4.688 12.413 -28.920 1.00 90.81 547 PRO A C 1
ATOM 4319 O O . PRO A 1 547 ? 5.109 11.495 -28.213 1.00 90.81 547 PRO A O 1
ATOM 4322 N N . LEU A 1 548 ? 5.505 13.126 -29.708 1.00 90.88 548 LEU A N 1
ATOM 4323 C CA . LEU A 1 548 ? 6.956 12.920 -29.740 1.00 90.88 548 LEU A CA 1
ATOM 4324 C C . LEU A 1 548 ? 7.589 13.172 -28.359 1.00 90.88 548 LEU A C 1
ATOM 4326 O O . LEU A 1 548 ? 8.414 12.376 -27.917 1.00 90.88 548 LEU A O 1
ATOM 4330 N N . MET A 1 549 ? 7.168 14.215 -27.635 1.00 90.12 549 MET A N 1
ATOM 4331 C CA . MET A 1 549 ? 7.655 14.506 -26.276 1.00 90.12 549 MET A CA 1
ATOM 4332 C C . MET A 1 549 ? 7.300 13.400 -25.274 1.00 90.12 549 MET A C 1
ATOM 4334 O O . MET A 1 549 ? 8.121 13.038 -24.421 1.00 90.12 549 MET A O 1
ATOM 4338 N N . ILE A 1 550 ? 6.107 12.814 -25.400 1.00 88.31 550 ILE A N 1
ATOM 4339 C CA . ILE A 1 550 ? 5.693 11.650 -24.603 1.00 88.31 550 ILE A CA 1
ATOM 4340 C C . ILE A 1 550 ? 6.591 10.450 -24.930 1.00 88.31 550 ILE A C 1
ATOM 4342 O O . ILE A 1 550 ? 7.121 9.812 -24.017 1.00 88.31 550 ILE A O 1
ATOM 4346 N N . GLY A 1 551 ? 6.819 10.187 -26.220 1.00 88.12 551 GLY A N 1
ATOM 4347 C CA . GLY A 1 551 ? 7.703 9.123 -26.697 1.00 88.12 551 GLY A CA 1
ATOM 4348 C C . GLY A 1 551 ? 9.135 9.263 -26.178 1.00 88.12 551 GLY A C 1
ATOM 4349 O O . GLY A 1 551 ? 9.679 8.307 -25.629 1.00 88.12 551 GLY A O 1
ATOM 4350 N N . ILE A 1 552 ? 9.721 10.463 -26.262 1.00 88.56 552 ILE A N 1
ATOM 4351 C CA . ILE A 1 552 ? 11.070 10.766 -25.752 1.00 88.56 552 ILE A CA 1
ATOM 4352 C C . ILE A 1 552 ? 11.144 10.550 -24.239 1.00 88.56 552 ILE A C 1
ATOM 4354 O O . ILE A 1 552 ? 12.101 9.948 -23.748 1.00 88.56 552 ILE A O 1
ATOM 4358 N N . THR A 1 553 ? 10.135 10.998 -23.486 1.00 86.56 553 THR A N 1
ATOM 4359 C CA . THR A 1 553 ? 10.112 10.807 -22.028 1.00 86.56 553 THR A CA 1
ATOM 4360 C C . THR A 1 553 ? 10.045 9.322 -21.675 1.00 86.56 553 THR A C 1
ATOM 4362 O O . THR A 1 553 ? 10.821 8.844 -20.847 1.00 86.56 553 THR A O 1
ATOM 4365 N N . PHE A 1 554 ? 9.147 8.570 -22.316 1.00 84.75 554 PHE A N 1
ATOM 4366 C CA . PHE A 1 554 ? 9.002 7.137 -22.069 1.00 84.75 554 PHE A CA 1
ATOM 4367 C C . PHE A 1 554 ? 10.264 6.357 -22.461 1.00 84.75 554 PHE A C 1
ATOM 4369 O O . PHE A 1 554 ? 10.720 5.503 -21.698 1.00 84.75 554 PHE A O 1
ATOM 4376 N N . ALA A 1 555 ? 10.864 6.688 -23.607 1.00 85.62 555 ALA A N 1
ATOM 4377 C CA . ALA A 1 555 ? 12.128 6.118 -24.054 1.00 85.62 555 ALA A CA 1
ATOM 4378 C C . ALA A 1 555 ? 13.254 6.417 -23.056 1.00 85.62 555 ALA A C 1
ATOM 4380 O O . ALA A 1 555 ? 13.940 5.494 -22.632 1.00 85.62 555 ALA A O 1
ATOM 4381 N N . SER A 1 556 ? 13.395 7.665 -22.597 1.00 87.50 556 SER A N 1
ATOM 4382 C CA . SER A 1 556 ? 14.404 8.051 -21.601 1.00 87.50 556 SER A CA 1
ATOM 4383 C C . SER A 1 556 ? 14.226 7.311 -20.269 1.00 87.50 556 SER A C 1
ATOM 4385 O O . SER A 1 556 ? 15.199 6.814 -19.703 1.00 87.50 556 SER A O 1
ATOM 4387 N N . LEU A 1 557 ? 12.987 7.136 -19.796 1.00 84.19 557 LEU A N 1
ATOM 4388 C CA . LEU A 1 557 ? 12.701 6.340 -18.598 1.00 84.19 557 LEU A CA 1
ATOM 4389 C C . LEU A 1 557 ? 13.105 4.869 -18.782 1.00 84.19 557 LEU A C 1
ATOM 4391 O O . LEU A 1 557 ? 13.870 4.327 -17.980 1.00 84.19 557 LEU A O 1
ATOM 4395 N N . ARG A 1 558 ? 12.645 4.231 -19.866 1.00 81.00 558 ARG A N 1
ATOM 4396 C CA . ARG A 1 558 ? 12.926 2.816 -20.155 1.00 81.00 558 ARG A CA 1
ATOM 4397 C C . ARG A 1 558 ? 14.410 2.558 -20.393 1.00 81.00 558 ARG A C 1
ATOM 4399 O O . ARG A 1 558 ? 14.969 1.620 -19.828 1.00 81.00 558 ARG A O 1
ATOM 4406 N N . PHE A 1 559 ? 15.061 3.390 -21.196 1.00 84.75 559 PHE A N 1
ATOM 4407 C CA . PHE A 1 559 ? 16.489 3.294 -21.468 1.00 84.75 559 PHE A CA 1
ATOM 4408 C C . PHE A 1 559 ? 17.331 3.616 -20.235 1.00 84.75 559 PHE A C 1
ATOM 4410 O O . PHE A 1 559 ? 18.358 2.973 -20.044 1.00 84.75 559 PHE A O 1
ATOM 4417 N N . GLY A 1 560 ? 16.892 4.529 -19.362 1.00 83.06 560 GLY A N 1
ATOM 4418 C CA . GLY A 1 560 ? 17.574 4.822 -18.101 1.00 83.06 560 GLY A CA 1
ATOM 4419 C C . GLY A 1 560 ? 17.598 3.614 -17.163 1.00 83.06 560 GLY A C 1
ATOM 4420 O O . GLY A 1 560 ? 18.618 3.320 -16.541 1.00 83.06 560 GLY A O 1
ATOM 4421 N N . GLU A 1 561 ? 16.507 2.851 -17.105 1.00 80.75 561 GLU A N 1
ATOM 4422 C CA . GLU A 1 561 ? 16.452 1.607 -16.330 1.00 80.75 561 GLU A CA 1
ATOM 4423 C C . GLU A 1 561 ? 17.303 0.496 -16.925 1.00 80.75 561 GLU A C 1
ATOM 4425 O O . GLU A 1 561 ? 18.096 -0.115 -16.209 1.00 80.75 561 GLU A O 1
ATOM 4430 N N . VAL A 1 562 ? 17.141 0.240 -18.226 1.00 81.31 562 VAL A N 1
ATOM 4431 C CA . VAL A 1 562 ? 17.912 -0.787 -18.934 1.00 81.31 562 VAL A CA 1
ATOM 4432 C C . VAL A 1 562 ? 19.400 -0.448 -18.865 1.00 81.31 562 VAL A C 1
ATOM 4434 O O . VAL A 1 562 ? 20.214 -1.322 -18.583 1.00 81.31 562 VAL A O 1
ATOM 4437 N N . GLY A 1 563 ? 19.755 0.825 -19.039 1.00 83.19 563 GLY A N 1
ATOM 4438 C CA . GLY A 1 563 ? 21.112 1.337 -18.885 1.00 83.19 563 GLY A CA 1
ATOM 4439 C C . GLY A 1 563 ? 21.653 1.119 -17.474 1.00 83.19 563 GLY A C 1
ATOM 4440 O O . GLY A 1 563 ? 22.770 0.636 -17.324 1.00 83.19 563 GLY A O 1
ATOM 4441 N N . MET A 1 564 ? 20.858 1.374 -16.433 1.00 79.94 564 MET A N 1
ATOM 4442 C CA . MET A 1 564 ? 21.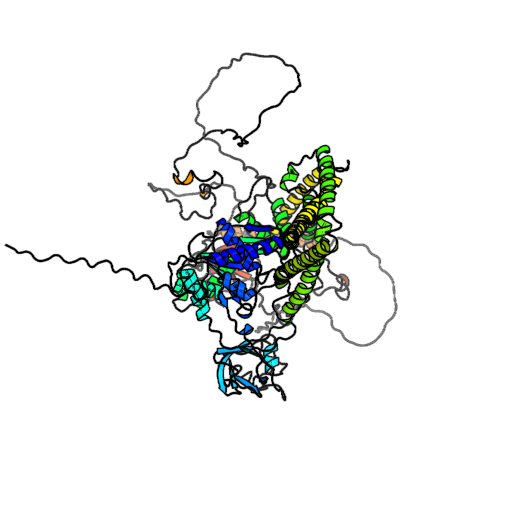268 1.133 -15.045 1.00 79.94 564 MET A CA 1
ATOM 4443 C C . MET A 1 564 ? 21.479 -0.357 -14.739 1.00 79.94 564 MET A C 1
ATOM 4445 O O . MET A 1 564 ? 22.436 -0.716 -14.050 1.00 79.94 564 MET A O 1
ATOM 4449 N N . ASP A 1 565 ? 20.613 -1.235 -15.249 1.00 75.81 565 ASP A N 1
ATOM 4450 C CA . ASP A 1 565 ? 20.764 -2.683 -15.083 1.00 75.81 565 ASP A CA 1
ATOM 4451 C C . ASP A 1 565 ? 21.998 -3.201 -15.860 1.00 75.81 565 ASP A C 1
ATOM 4453 O O . ASP A 1 565 ? 22.779 -3.990 -15.321 1.00 75.81 565 ASP A O 1
ATOM 4457 N N . ILE A 1 566 ? 22.255 -2.688 -17.073 1.00 79.44 566 ILE A N 1
ATOM 4458 C CA . ILE A 1 566 ? 23.468 -2.987 -17.858 1.00 79.44 566 ILE A CA 1
ATOM 4459 C C . ILE A 1 566 ? 24.725 -2.487 -17.137 1.00 79.44 566 ILE A C 1
ATOM 4461 O O . ILE A 1 566 ? 25.676 -3.253 -16.984 1.00 79.44 566 ILE A O 1
ATOM 4465 N N . PHE A 1 567 ? 24.727 -1.246 -16.651 1.00 81.69 567 PHE A N 1
ATOM 4466 C CA . PHE A 1 567 ? 25.856 -0.643 -15.943 1.00 81.69 567 PHE A CA 1
ATOM 4467 C C . PHE A 1 567 ? 26.242 -1.449 -14.699 1.00 81.69 567 PHE A C 1
ATOM 4469 O O . PHE A 1 567 ? 27.409 -1.801 -14.518 1.00 81.69 567 PHE A O 1
ATOM 4476 N N . LYS A 1 568 ? 25.255 -1.838 -13.878 1.00 73.69 568 LYS A N 1
ATOM 4477 C CA . LYS A 1 568 ? 25.483 -2.699 -12.703 1.00 73.69 568 LYS A CA 1
ATOM 4478 C C . LYS A 1 568 ? 26.063 -4.065 -13.070 1.00 73.69 568 LYS A C 1
ATOM 4480 O O . LYS A 1 568 ? 26.815 -4.634 -12.282 1.00 73.69 568 LYS A O 1
ATOM 4485 N N . SER A 1 569 ? 25.740 -4.571 -14.259 1.00 71.69 569 SER A N 1
ATOM 4486 C CA . SER A 1 569 ? 26.237 -5.850 -14.770 1.00 71.69 569 SER A CA 1
ATOM 4487 C C . SER A 1 569 ? 27.629 -5.782 -15.418 1.00 71.69 569 SER A C 1
ATOM 4489 O O . SER A 1 569 ? 28.183 -6.827 -15.754 1.00 71.69 569 SER A O 1
ATOM 4491 N N . LEU A 1 570 ? 28.199 -4.584 -15.612 1.00 74.69 570 LEU A N 1
ATOM 4492 C CA . LEU A 1 570 ? 29.460 -4.398 -16.339 1.00 74.69 570 LEU A CA 1
ATOM 4493 C C . LEU A 1 570 ? 30.687 -4.713 -15.474 1.00 74.69 570 LEU A C 1
ATOM 4495 O O . LEU A 1 570 ? 31.542 -5.496 -15.879 1.00 74.69 570 LEU A O 1
ATOM 4499 N N . ARG A 1 571 ? 30.749 -4.167 -14.250 1.00 70.12 571 ARG A N 1
ATOM 4500 C CA . ARG A 1 571 ? 31.829 -4.441 -13.278 1.00 70.12 571 ARG A CA 1
ATOM 4501 C C . ARG A 1 571 ? 32.112 -5.945 -13.104 1.00 70.12 571 ARG A C 1
ATOM 4503 O O . ARG A 1 571 ? 33.277 -6.322 -13.079 1.00 70.12 571 ARG A O 1
ATOM 4510 N N . PRO A 1 572 ? 31.104 -6.819 -12.992 1.00 63.72 572 PRO A N 1
ATOM 4511 C CA . PRO A 1 572 ? 31.326 -8.233 -12.686 1.00 63.72 572 PRO A CA 1
ATOM 4512 C C . PRO A 1 572 ? 31.779 -9.028 -13.913 1.00 63.72 572 PRO A C 1
ATOM 4514 O O . PRO A 1 572 ? 32.595 -9.930 -13.775 1.00 63.72 572 PRO A O 1
ATOM 4517 N N . LEU A 1 573 ? 31.352 -8.626 -15.115 1.00 68.19 573 LEU A N 1
ATOM 4518 C CA . LEU A 1 573 ? 31.910 -9.143 -16.366 1.00 68.19 573 LEU A CA 1
ATOM 4519 C C . LEU A 1 573 ? 33.381 -8.751 -16.538 1.00 68.19 573 LEU A C 1
ATOM 4521 O O . LEU A 1 573 ? 34.195 -9.597 -16.888 1.00 68.19 573 LEU A O 1
ATOM 4525 N N . VAL A 1 574 ? 33.737 -7.504 -16.211 1.00 70.94 574 VAL A N 1
ATOM 4526 C CA . VAL A 1 574 ? 35.136 -7.044 -16.199 1.00 70.94 574 VAL A CA 1
ATOM 4527 C C . VAL A 1 574 ? 35.968 -7.835 -15.185 1.00 70.94 574 VAL A C 1
ATOM 4529 O O . VAL A 1 574 ? 37.099 -8.210 -15.479 1.00 70.94 574 VAL A O 1
ATOM 4532 N N . LEU A 1 575 ? 35.402 -8.162 -14.018 1.00 67.00 575 LEU A N 1
ATOM 4533 C CA . LEU A 1 575 ? 36.072 -9.027 -13.044 1.00 67.00 575 LEU A CA 1
ATOM 4534 C C . LEU A 1 575 ? 36.302 -10.444 -13.589 1.00 67.00 575 LEU A C 1
ATOM 4536 O O . LEU A 1 575 ? 37.374 -10.980 -13.340 1.00 67.00 575 LEU A O 1
ATOM 4540 N N . CYS A 1 576 ? 35.372 -11.013 -14.368 1.00 65.25 576 CYS A N 1
ATOM 4541 C CA . CYS A 1 576 ? 35.530 -12.312 -15.044 1.00 65.25 576 CYS A CA 1
ATOM 4542 C C . CYS A 1 576 ? 36.552 -12.319 -16.200 1.00 65.25 576 CYS A C 1
ATOM 4544 O O . CYS A 1 576 ? 36.889 -13.389 -16.701 1.00 65.25 576 CYS A O 1
ATOM 4546 N N . LEU A 1 577 ? 37.024 -11.152 -16.650 1.00 68.88 577 LEU A N 1
ATOM 4547 C CA . LEU A 1 577 ? 38.037 -11.025 -17.705 1.00 68.88 577 LEU A CA 1
ATOM 4548 C C . LEU A 1 577 ? 39.469 -11.023 -17.173 1.00 68.88 577 LEU A C 1
ATOM 4550 O O . LEU A 1 577 ? 40.403 -11.261 -17.935 1.00 68.88 577 LEU A O 1
ATOM 4554 N N . SER A 1 578 ? 39.660 -10.774 -15.875 1.00 67.94 578 SER A N 1
ATOM 4555 C CA . SER A 1 578 ? 40.987 -10.867 -15.272 1.00 67.94 578 SER A CA 1
ATOM 4556 C C . SER A 1 578 ? 41.444 -12.335 -15.253 1.00 67.94 578 SER A C 1
ATOM 4558 O O . SER A 1 578 ? 40.682 -13.185 -14.786 1.00 67.94 578 SER A O 1
ATOM 4560 N N . PRO A 1 579 ? 42.673 -12.676 -15.683 1.00 58.03 579 PRO A N 1
ATOM 4561 C CA . PRO A 1 579 ? 43.209 -14.046 -15.647 1.00 58.03 579 PRO A CA 1
ATOM 4562 C C . PRO A 1 579 ? 43.171 -14.698 -14.253 1.00 58.03 579 PRO A C 1
ATOM 4564 O O . PRO A 1 579 ? 43.148 -15.916 -14.122 1.00 58.03 579 PRO A O 1
ATOM 4567 N N . TRP A 1 580 ? 43.082 -13.882 -13.201 1.00 53.56 580 TRP A N 1
ATOM 4568 C CA . TRP A 1 580 ? 42.989 -14.299 -11.802 1.00 53.56 580 TRP A CA 1
ATOM 4569 C C . TRP A 1 580 ? 41.554 -14.695 -11.384 1.00 53.56 580 TRP A C 1
ATOM 4571 O O . TRP A 1 580 ? 41.305 -15.045 -10.232 1.00 53.56 580 TRP A O 1
ATOM 4581 N N . SER A 1 581 ? 40.585 -14.635 -12.307 1.00 53.34 581 SER A N 1
ATOM 4582 C CA . SER A 1 581 ? 39.147 -14.774 -12.041 1.00 53.34 581 SER A CA 1
ATOM 4583 C C . SER A 1 581 ? 38.510 -16.093 -12.485 1.00 53.34 581 SER A C 1
ATOM 4585 O O . SER A 1 581 ? 37.360 -16.336 -12.121 1.00 53.34 581 SER A O 1
ATOM 4587 N N . GLY A 1 582 ? 39.225 -16.993 -13.174 1.00 55.19 582 GLY A N 1
ATOM 4588 C CA . GLY A 1 582 ? 38.768 -18.386 -13.347 1.00 55.19 582 GLY A CA 1
ATOM 4589 C C . GLY A 1 582 ? 38.498 -19.068 -11.993 1.00 55.19 582 GLY A C 1
ATOM 4590 O O . GLY A 1 582 ? 37.569 -19.858 -11.846 1.00 55.19 582 GLY A O 1
ATOM 4591 N N . PHE A 1 583 ? 39.217 -18.618 -10.961 1.00 59.06 583 PHE A N 1
ATOM 4592 C CA . PHE A 1 583 ? 39.009 -18.948 -9.555 1.00 59.06 583 PHE A CA 1
ATOM 4593 C C . PHE A 1 583 ? 37.693 -18.400 -8.966 1.00 59.06 583 PHE A C 1
ATOM 4595 O O . PHE A 1 583 ? 37.233 -18.896 -7.949 1.00 59.06 583 PHE A O 1
ATOM 4602 N N . SER A 1 584 ? 37.046 -17.391 -9.562 1.00 64.38 584 SER A N 1
ATOM 4603 C CA . SER A 1 584 ? 35.912 -16.677 -8.946 1.00 64.38 584 SER A CA 1
ATOM 4604 C C . SER A 1 584 ? 34.600 -17.469 -8.936 1.00 64.38 584 SER A C 1
ATOM 4606 O O . SER A 1 584 ? 33.921 -17.483 -7.912 1.00 64.38 584 SER A O 1
ATOM 4608 N N . ILE A 1 585 ? 34.249 -18.174 -10.022 1.00 71.12 585 ILE A N 1
ATOM 4609 C CA . ILE A 1 585 ? 33.053 -19.039 -10.058 1.00 71.12 585 ILE A CA 1
ATOM 4610 C C . ILE A 1 585 ? 33.270 -20.261 -9.163 1.00 71.12 585 ILE A C 1
ATOM 4612 O O . ILE A 1 585 ? 32.375 -20.634 -8.410 1.00 71.12 585 ILE A O 1
ATOM 4616 N N . GLN A 1 586 ? 34.470 -20.844 -9.189 1.00 74.75 586 GLN A N 1
ATOM 4617 C CA . GLN A 1 586 ? 34.834 -21.939 -8.290 1.00 74.75 586 GLN A CA 1
ATOM 4618 C C . GLN A 1 586 ? 34.783 -21.489 -6.822 1.00 74.75 586 GLN A C 1
ATOM 4620 O O . GLN A 1 586 ? 34.163 -22.155 -6.000 1.00 74.75 586 GLN A O 1
ATOM 4625 N N . LYS A 1 587 ? 35.319 -20.305 -6.505 1.00 79.31 587 LYS A N 1
ATOM 4626 C CA . LYS A 1 587 ? 35.220 -19.673 -5.183 1.00 79.31 587 LYS A CA 1
ATOM 4627 C C . LYS A 1 587 ? 33.771 -19.402 -4.782 1.00 79.31 587 LYS A C 1
ATOM 4629 O O . LYS A 1 587 ? 33.441 -19.553 -3.616 1.00 79.31 587 LYS A O 1
ATOM 4634 N N . LEU A 1 588 ? 32.893 -19.042 -5.719 1.00 82.50 588 LEU A N 1
ATOM 4635 C CA . LEU A 1 588 ? 31.459 -18.864 -5.458 1.00 82.50 588 LEU A CA 1
ATOM 4636 C C . LEU A 1 588 ? 30.720 -20.177 -5.213 1.00 82.50 588 LEU A C 1
ATOM 4638 O O . LEU A 1 588 ? 29.798 -20.190 -4.401 1.00 82.50 588 LEU A O 1
ATOM 4642 N N . ARG A 1 589 ? 31.103 -21.261 -5.897 1.00 83.56 589 ARG A N 1
ATOM 4643 C CA . ARG A 1 589 ? 30.587 -22.612 -5.631 1.00 83.56 589 ARG A CA 1
ATOM 4644 C C . ARG A 1 589 ? 30.992 -23.063 -4.229 1.00 83.56 589 ARG A C 1
ATOM 4646 O O . ARG A 1 589 ? 30.109 -23.356 -3.431 1.00 83.56 589 ARG A O 1
ATOM 4653 N N . LEU A 1 590 ? 32.285 -22.974 -3.907 1.00 86.19 590 LEU A N 1
ATOM 4654 C CA . LEU A 1 590 ? 32.815 -23.278 -2.573 1.00 86.19 590 LEU A CA 1
ATOM 4655 C C . LEU A 1 590 ? 32.140 -22.420 -1.497 1.00 86.19 590 LEU A C 1
ATOM 4657 O O . LEU A 1 590 ? 31.629 -22.938 -0.512 1.00 86.19 590 LEU A O 1
ATOM 4661 N N . ARG A 1 591 ? 32.018 -21.107 -1.731 1.00 87.69 591 ARG A N 1
ATOM 4662 C CA . ARG A 1 591 ? 31.359 -20.198 -0.787 1.00 87.69 591 ARG A CA 1
ATOM 4663 C C . ARG A 1 591 ? 29.876 -20.511 -0.600 1.00 87.69 591 ARG A C 1
ATOM 4665 O O . ARG A 1 591 ? 29.352 -20.328 0.493 1.00 87.69 591 ARG A O 1
ATOM 4672 N N . ARG A 1 592 ? 29.184 -20.966 -1.649 1.00 89.12 592 ARG A N 1
ATOM 4673 C CA . ARG A 1 592 ? 27.788 -21.412 -1.556 1.00 89.12 592 ARG A CA 1
ATOM 4674 C C . ARG A 1 592 ? 27.671 -22.669 -0.698 1.00 89.12 592 ARG A C 1
ATOM 4676 O O . ARG A 1 592 ? 26.740 -22.748 0.092 1.00 89.12 592 ARG A O 1
ATOM 4683 N N . GLU A 1 593 ? 28.572 -23.632 -0.871 1.00 87.12 593 GLU A N 1
ATOM 4684 C CA . GLU A 1 593 ? 28.605 -24.870 -0.081 1.00 87.12 593 GLU A CA 1
ATOM 4685 C C . GLU A 1 593 ? 28.899 -24.582 1.394 1.00 87.12 593 GLU A C 1
ATOM 4687 O O . GLU A 1 593 ? 28.135 -25.020 2.251 1.00 87.12 593 GLU A O 1
ATOM 4692 N N . GLU A 1 594 ? 29.907 -23.751 1.684 1.00 90.94 594 GLU A N 1
ATOM 4693 C CA . GLU A 1 594 ? 30.210 -23.269 3.041 1.00 90.94 594 GLU A CA 1
ATOM 4694 C C . GLU A 1 594 ? 28.989 -22.605 3.692 1.00 90.94 594 GLU A C 1
ATOM 4696 O O . GLU A 1 594 ? 28.604 -22.953 4.805 1.00 90.94 594 GLU A O 1
ATOM 4701 N N . LEU A 1 595 ? 28.341 -21.675 2.980 1.00 92.00 595 LEU A N 1
ATOM 4702 C CA . LEU A 1 595 ? 27.163 -20.973 3.487 1.00 92.00 595 LEU A CA 1
ATOM 4703 C C . LEU A 1 595 ? 25.955 -21.894 3.649 1.00 92.00 595 LEU A C 1
ATOM 4705 O O . LEU A 1 595 ? 25.190 -21.734 4.590 1.00 92.00 595 LEU A O 1
ATOM 4709 N N . SER A 1 596 ? 25.761 -22.848 2.741 1.00 89.94 596 SER A N 1
ATOM 4710 C CA . SER A 1 596 ? 24.708 -23.860 2.845 1.00 89.94 596 SER A CA 1
ATOM 4711 C C . SER A 1 596 ? 24.884 -24.703 4.106 1.00 89.94 596 SER A C 1
ATOM 4713 O O . SER A 1 596 ? 23.908 -24.940 4.820 1.00 89.94 596 SER A O 1
ATOM 4715 N N . ALA A 1 597 ? 26.118 -25.118 4.402 1.00 89.00 597 ALA A N 1
ATOM 4716 C CA . ALA A 1 597 ? 26.449 -25.864 5.607 1.00 89.00 597 ALA A CA 1
ATOM 4717 C C . ALA A 1 597 ? 26.255 -25.008 6.870 1.00 89.00 597 ALA A C 1
ATOM 4719 O O . ALA A 1 597 ? 25.553 -25.437 7.779 1.00 89.00 597 ALA A O 1
ATOM 4720 N N . GLU A 1 598 ? 26.770 -23.773 6.896 1.00 91.31 598 GLU A N 1
ATOM 4721 C CA . GLU A 1 598 ? 26.639 -22.856 8.043 1.00 91.31 598 GLU A CA 1
ATOM 4722 C C . GLU A 1 598 ? 25.170 -22.489 8.325 1.00 91.31 598 GLU A C 1
ATOM 4724 O O . GLU A 1 598 ? 24.744 -22.469 9.478 1.00 91.31 598 GLU A O 1
ATOM 4729 N N . VAL A 1 599 ? 24.358 -22.257 7.284 1.00 91.12 599 VAL A N 1
ATOM 4730 C CA . VAL A 1 599 ? 22.906 -22.042 7.423 1.00 91.12 599 VAL A CA 1
ATOM 4731 C C . VAL A 1 599 ? 22.225 -23.274 8.014 1.00 91.12 599 VAL A C 1
ATOM 4733 O O . VAL A 1 599 ? 21.388 -23.138 8.905 1.00 91.12 599 VAL A O 1
ATOM 4736 N N . THR A 1 600 ? 22.553 -24.463 7.508 1.00 89.69 600 THR A N 1
ATOM 4737 C CA . THR A 1 600 ? 21.935 -25.720 7.952 1.00 89.69 600 THR A CA 1
ATOM 4738 C C . THR A 1 600 ? 22.297 -26.019 9.404 1.00 89.69 600 THR A C 1
ATOM 4740 O O . THR A 1 600 ? 21.407 -26.315 10.195 1.00 89.69 600 THR A O 1
ATOM 4743 N N . ASP A 1 601 ? 23.563 -25.846 9.779 1.00 89.88 601 ASP A N 1
ATOM 4744 C CA . ASP A 1 601 ? 24.053 -26.017 11.148 1.00 89.88 601 ASP A CA 1
ATOM 4745 C C . ASP A 1 601 ? 23.401 -25.023 12.123 1.00 89.88 601 ASP A C 1
ATOM 4747 O O . ASP A 1 601 ? 22.871 -25.410 13.166 1.00 89.88 601 ASP A O 1
ATOM 4751 N N . LEU A 1 602 ? 23.312 -23.741 11.753 1.00 89.75 602 LEU A N 1
ATOM 4752 C CA . LEU A 1 602 ? 22.648 -22.737 12.590 1.00 89.75 602 LEU A CA 1
ATOM 4753 C C . LEU A 1 602 ? 21.147 -22.993 12.750 1.00 89.75 602 LEU A C 1
ATOM 4755 O O . LEU A 1 602 ? 20.599 -22.802 13.833 1.00 89.75 602 LEU A O 1
ATOM 4759 N N . ILE A 1 603 ? 20.471 -23.455 11.698 1.00 88.94 603 ILE A N 1
ATOM 4760 C CA . ILE A 1 603 ? 19.059 -23.843 11.782 1.00 88.94 603 ILE A CA 1
ATOM 4761 C C . ILE A 1 603 ? 18.889 -25.091 12.655 1.00 88.94 603 ILE A C 1
ATOM 4763 O O . ILE A 1 603 ? 17.930 -25.167 13.416 1.00 88.94 603 ILE A O 1
ATOM 4767 N N . ASN A 1 604 ? 19.808 -26.050 12.586 1.00 86.94 604 ASN A N 1
ATOM 4768 C CA . ASN A 1 604 ? 19.746 -27.272 13.384 1.00 86.94 604 ASN A CA 1
ATOM 4769 C C . ASN A 1 604 ? 20.069 -27.034 14.864 1.00 86.94 604 ASN A C 1
ATOM 4771 O O . ASN A 1 604 ? 19.523 -27.725 15.718 1.00 86.94 604 ASN A O 1
ATOM 4775 N N . THR A 1 605 ? 20.920 -26.055 15.170 1.00 88.06 605 THR A N 1
ATOM 4776 C CA . THR A 1 605 ? 21.274 -25.683 16.548 1.00 88.06 605 THR A CA 1
ATOM 4777 C C . THR A 1 605 ? 20.213 -24.790 17.192 1.00 88.06 605 THR A C 1
ATOM 4779 O O . THR A 1 605 ? 19.779 -25.068 18.304 1.00 88.06 605 THR A O 1
ATOM 4782 N N . LEU A 1 606 ? 19.743 -23.753 16.490 1.00 87.69 606 LEU A N 1
ATOM 4783 C CA . LEU A 1 606 ? 18.770 -22.784 17.023 1.00 87.69 606 LEU A CA 1
ATOM 4784 C C . LEU A 1 606 ? 17.305 -23.194 16.805 1.00 87.69 606 LEU A C 1
ATOM 4786 O O . LEU A 1 606 ? 16.403 -22.694 17.476 1.00 87.69 606 LEU A O 1
ATOM 4790 N N . GLY A 1 607 ? 17.034 -24.080 15.846 1.00 83.19 607 GLY A N 1
ATOM 4791 C CA . GLY A 1 607 ? 15.688 -24.554 15.516 1.00 83.19 607 GLY A CA 1
ATOM 4792 C C . GLY A 1 607 ? 14.982 -25.257 16.681 1.00 83.19 607 GLY A C 1
ATOM 4793 O O . GLY A 1 607 ? 13.853 -24.867 16.994 1.00 83.19 607 GLY A O 1
ATOM 4794 N N . PRO A 1 608 ? 15.625 -26.230 17.357 1.00 85.38 608 PRO A N 1
ATOM 4795 C CA . PRO A 1 608 ? 15.062 -26.917 18.521 1.00 85.38 608 PRO A CA 1
ATOM 4796 C C . PRO A 1 608 ? 14.781 -25.999 19.720 1.00 85.38 608 PRO A C 1
ATOM 4798 O O . PRO A 1 608 ? 13.810 -26.220 20.436 1.00 85.38 608 PRO A O 1
ATOM 4801 N N . GLU A 1 609 ? 15.570 -24.934 19.917 1.00 82.56 609 GLU A N 1
ATOM 4802 C CA . GLU A 1 609 ? 15.321 -23.938 20.977 1.00 82.56 609 GLU A CA 1
ATOM 4803 C C . GLU A 1 609 ? 14.040 -23.121 20.742 1.00 82.56 609 GLU A C 1
ATOM 4805 O O . GLU A 1 609 ? 13.451 -22.571 21.676 1.00 82.56 609 GLU A O 1
ATOM 4810 N N . MET A 1 610 ? 13.624 -22.978 19.482 1.00 77.75 610 MET A N 1
ATOM 4811 C CA . MET A 1 610 ? 12.444 -22.199 19.106 1.00 77.75 610 MET A CA 1
ATOM 4812 C C . MET A 1 610 ? 11.198 -23.069 18.950 1.00 77.75 610 MET A C 1
ATOM 4814 O O . MET A 1 610 ? 10.099 -22.615 19.263 1.00 77.75 610 MET A O 1
ATOM 4818 N N . TYR A 1 611 ? 11.365 -24.302 18.468 1.00 76.88 611 TYR A N 1
ATOM 4819 C CA . TYR A 1 611 ? 10.280 -25.245 18.227 1.00 76.88 611 TYR A CA 1
ATOM 4820 C C . TYR A 1 611 ? 10.626 -26.603 18.860 1.00 76.88 611 TYR A C 1
ATOM 4822 O O . TYR A 1 611 ? 11.451 -27.331 18.311 1.00 76.88 611 TYR A O 1
ATOM 4830 N N . PRO A 1 612 ? 9.967 -26.999 19.962 1.00 69.88 612 PRO A N 1
ATOM 4831 C CA . PRO A 1 612 ? 10.212 -28.289 20.617 1.00 69.88 612 PRO A CA 1
ATOM 4832 C C . PRO A 1 612 ? 9.977 -29.497 19.693 1.00 69.88 612 PRO A C 1
ATOM 4834 O O . PRO A 1 612 ? 10.666 -30.508 19.789 1.00 69.88 612 PRO A O 1
ATOM 4837 N N . ASP A 1 613 ? 9.054 -29.365 18.734 1.00 67.75 613 ASP A N 1
ATOM 4838 C CA . ASP A 1 613 ? 8.744 -30.384 17.722 1.00 67.75 613 ASP A CA 1
ATOM 4839 C C . ASP A 1 613 ? 9.540 -30.215 16.409 1.00 67.75 613 ASP A C 1
ATOM 4841 O O . ASP A 1 613 ? 9.119 -30.702 15.356 1.00 67.75 613 ASP A O 1
ATOM 4845 N N . PHE A 1 614 ? 10.683 -29.515 16.433 1.00 75.94 614 PHE A N 1
ATOM 4846 C CA . PHE A 1 614 ? 11.466 -29.181 15.235 1.00 75.94 614 PHE A CA 1
ATOM 4847 C C . PHE A 1 614 ? 11.809 -30.400 14.363 1.00 75.94 614 PHE A C 1
ATOM 4849 O O . PHE A 1 614 ? 11.621 -30.349 13.148 1.00 75.94 614 PHE A O 1
ATOM 4856 N N . GLU A 1 615 ? 12.250 -31.506 14.972 1.00 66.56 615 GLU A N 1
ATOM 4857 C CA . GLU A 1 615 ? 12.598 -32.740 14.247 1.00 66.56 615 GLU A CA 1
ATOM 4858 C C . GLU A 1 615 ? 11.359 -33.516 13.762 1.00 66.56 615 GLU A C 1
ATOM 4860 O O . GLU A 1 615 ? 11.411 -34.157 12.716 1.00 66.56 615 GLU A O 1
ATOM 4865 N N . LYS A 1 616 ? 10.214 -33.421 14.458 1.00 61.53 616 LYS A N 1
ATOM 4866 C CA . LYS A 1 616 ? 8.965 -34.107 14.066 1.00 61.53 616 LYS A CA 1
ATOM 4867 C C . LYS A 1 616 ? 8.245 -33.409 12.909 1.00 61.53 616 LYS A C 1
ATOM 4869 O O . LYS A 1 616 ? 7.618 -34.069 12.087 1.00 61.53 616 LYS A O 1
ATOM 4874 N N . VAL A 1 617 ? 8.324 -32.077 12.840 1.00 63.06 617 VAL A N 1
ATOM 4875 C CA . VAL A 1 617 ? 7.659 -31.234 11.820 1.00 63.06 617 VAL A CA 1
ATOM 4876 C C . VAL A 1 617 ? 8.698 -30.593 10.894 1.00 63.06 617 VAL A C 1
ATOM 4878 O O . VAL A 1 617 ? 8.551 -29.451 10.438 1.00 63.06 617 VAL A O 1
ATOM 4881 N N . ARG A 1 618 ? 9.803 -31.302 10.650 1.00 74.50 618 ARG A N 1
ATOM 4882 C CA . ARG A 1 618 ? 10.906 -30.789 9.846 1.00 74.50 618 ARG A CA 1
ATOM 4883 C C . ARG A 1 618 ? 10.463 -30.630 8.393 1.00 74.50 618 ARG A C 1
ATOM 4885 O O . ARG A 1 618 ? 10.083 -31.585 7.727 1.00 74.50 618 ARG A O 1
ATOM 4892 N N . LEU A 1 619 ? 10.503 -29.391 7.907 1.00 68.56 619 LEU A N 1
ATOM 4893 C CA . LEU A 1 619 ? 9.988 -29.020 6.584 1.00 68.56 619 LEU A CA 1
ATOM 4894 C C . LEU A 1 619 ? 10.922 -29.411 5.430 1.00 68.56 619 LEU A C 1
ATOM 4896 O O . LEU A 1 619 ? 10.473 -29.546 4.292 1.00 68.56 619 LEU A O 1
ATOM 4900 N N . VAL A 1 620 ? 12.219 -29.548 5.713 1.00 72.69 620 VAL A N 1
ATOM 4901 C CA . VAL A 1 620 ? 13.264 -29.890 4.745 1.00 72.69 620 VAL A CA 1
ATOM 4902 C C . VAL A 1 620 ? 14.149 -30.985 5.359 1.00 72.69 620 VAL A C 1
ATOM 4904 O O . VAL A 1 620 ? 14.644 -30.777 6.468 1.00 72.69 620 VAL A O 1
ATOM 4907 N N . PRO A 1 621 ? 14.345 -32.137 4.686 1.00 65.81 621 PRO A N 1
ATOM 4908 C CA . PRO A 1 621 ? 15.226 -33.199 5.173 1.00 65.81 621 PRO A CA 1
ATOM 4909 C C . PRO A 1 621 ? 16.679 -32.728 5.265 1.00 65.81 621 PRO A C 1
ATOM 4911 O O . PRO A 1 621 ? 17.129 -31.968 4.407 1.00 65.81 621 PRO A O 1
ATOM 4914 N N . ASP A 1 622 ? 17.410 -33.208 6.270 1.00 65.94 622 ASP A N 1
ATOM 4915 C CA . ASP A 1 622 ? 18.826 -32.887 6.455 1.00 65.94 622 ASP A CA 1
ATOM 4916 C C . ASP A 1 622 ? 19.695 -33.646 5.439 1.00 65.94 622 ASP A C 1
ATOM 4918 O O . ASP A 1 622 ? 19.735 -34.876 5.495 1.00 65.94 622 ASP A O 1
ATOM 4922 N N . PRO A 1 623 ? 20.397 -32.967 4.515 1.00 58.84 623 PRO A N 1
ATOM 4923 C CA . PRO A 1 623 ? 21.247 -33.649 3.545 1.00 58.84 623 PRO A CA 1
ATOM 4924 C C . PRO A 1 623 ? 22.524 -34.242 4.165 1.00 58.84 623 PRO A C 1
ATOM 4926 O O . PRO A 1 623 ? 23.185 -35.034 3.498 1.00 58.84 623 PRO A O 1
ATOM 4929 N N . TYR A 1 624 ? 22.878 -33.882 5.406 1.00 59.41 624 TYR A N 1
ATOM 4930 C CA . TYR A 1 624 ? 24.117 -34.315 6.067 1.00 59.41 624 TYR A CA 1
ATOM 4931 C C . TYR A 1 624 ? 23.907 -35.399 7.139 1.00 59.41 624 TYR A C 1
ATOM 4933 O O . TYR A 1 624 ? 24.884 -35.910 7.685 1.00 59.41 624 TYR A O 1
ATOM 4941 N N . LYS A 1 625 ? 22.659 -35.797 7.430 1.00 57.44 625 LYS A N 1
ATOM 4942 C CA . LYS A 1 625 ? 22.368 -36.977 8.261 1.00 57.44 625 LYS A CA 1
ATOM 4943 C C . LYS A 1 625 ? 22.300 -38.223 7.371 1.00 57.44 625 LYS A C 1
ATOM 4945 O O . LYS A 1 625 ? 21.275 -38.495 6.756 1.00 57.44 625 LYS A O 1
ATOM 4950 N N . THR A 1 626 ? 23.386 -38.992 7.307 1.00 40.88 626 THR A N 1
ATOM 4951 C CA . THR A 1 626 ? 23.377 -40.361 6.764 1.00 40.88 626 THR A CA 1
ATOM 4952 C C . THR A 1 626 ? 22.507 -41.252 7.650 1.00 40.88 626 THR A C 1
ATOM 4954 O O . THR A 1 626 ? 22.828 -41.454 8.820 1.00 40.88 626 THR A O 1
ATOM 4957 N N . GLU A 1 627 ? 21.412 -41.787 7.112 1.00 37.75 627 GLU A N 1
ATOM 4958 C CA . GLU A 1 627 ? 20.669 -42.870 7.759 1.00 37.75 627 GLU A CA 1
ATOM 4959 C C . GLU A 1 627 ? 21.551 -44.126 7.782 1.00 37.75 627 GLU A C 1
ATOM 4961 O O . GLU A 1 627 ? 21.878 -44.694 6.741 1.00 37.75 627 GLU A O 1
ATOM 4966 N N . THR A 1 628 ? 21.973 -44.554 8.970 1.00 28.92 628 THR A N 1
ATOM 4967 C CA . THR A 1 628 ? 22.623 -45.850 9.175 1.00 28.92 628 THR A CA 1
ATOM 4968 C C . THR A 1 628 ? 21.569 -46.947 8.977 1.00 28.92 628 THR A C 1
ATOM 4970 O O . THR A 1 628 ? 20.593 -46.965 9.731 1.00 28.92 628 THR A O 1
ATOM 4973 N N . PRO A 1 629 ? 21.702 -47.871 8.007 1.00 32.38 629 PRO A N 1
ATOM 4974 C CA . PRO A 1 629 ? 20.760 -48.977 7.897 1.00 32.38 629 PRO A CA 1
ATOM 4975 C C . PRO A 1 629 ? 20.951 -49.923 9.092 1.00 32.38 629 PRO A C 1
ATOM 4977 O O . PRO A 1 629 ? 22.053 -50.404 9.354 1.00 32.38 629 PRO A O 1
ATOM 4980 N N . ALA A 1 630 ? 19.876 -50.163 9.844 1.00 28.20 630 ALA A N 1
ATOM 4981 C CA . ALA A 1 630 ? 19.855 -51.108 10.958 1.00 28.20 630 ALA A CA 1
ATOM 4982 C C . ALA A 1 630 ? 20.105 -52.557 10.470 1.00 28.20 630 ALA A C 1
ATOM 4984 O O . ALA A 1 630 ? 19.695 -52.904 9.358 1.00 28.20 630 ALA A O 1
ATOM 4985 N N . PRO A 1 631 ? 20.757 -53.422 11.274 1.00 32.44 631 PRO A N 1
ATOM 4986 C CA . PRO A 1 631 ? 21.119 -54.774 10.861 1.00 32.44 631 PRO A CA 1
ATOM 4987 C C . PRO A 1 631 ? 19.871 -55.659 10.764 1.00 32.44 631 PRO A C 1
ATOM 4989 O O . PRO A 1 631 ? 19.107 -55.793 11.718 1.00 32.44 631 PRO A O 1
ATOM 4992 N N . SER A 1 632 ? 19.664 -56.273 9.601 1.00 28.94 632 SER A N 1
ATOM 4993 C CA . SER A 1 632 ? 18.593 -57.239 9.365 1.00 28.94 632 SER A CA 1
ATOM 4994 C C . SER A 1 632 ? 19.045 -58.637 9.787 1.00 28.94 632 SER A C 1
ATOM 4996 O O . SER A 1 632 ? 19.777 -59.318 9.076 1.00 28.94 632 SER A O 1
ATOM 4998 N N . THR A 1 633 ? 18.592 -59.095 10.951 1.00 29.48 633 THR A N 1
ATOM 4999 C CA . THR A 1 633 ? 18.604 -60.515 11.317 1.00 29.48 633 THR A CA 1
ATOM 5000 C C . THR A 1 633 ? 17.234 -61.115 11.020 1.00 29.48 633 THR A C 1
ATOM 5002 O O . THR A 1 633 ? 16.298 -60.982 11.801 1.00 29.48 633 THR A O 1
ATOM 5005 N N . PHE A 1 634 ? 17.121 -61.807 9.887 1.00 28.94 634 PHE A N 1
ATOM 5006 C CA . PHE A 1 634 ? 16.091 -62.823 9.686 1.00 28.94 634 PHE A CA 1
ATOM 5007 C C . PHE A 1 634 ? 16.762 -64.129 9.280 1.00 28.94 634 PHE A C 1
ATOM 5009 O O . PHE A 1 634 ? 17.202 -64.311 8.148 1.00 28.94 634 PHE A O 1
ATOM 5016 N N . THR A 1 635 ? 16.842 -65.032 10.252 1.00 26.72 635 THR A N 1
ATOM 5017 C CA . THR A 1 635 ? 17.193 -66.435 10.068 1.00 26.72 635 THR A CA 1
ATOM 5018 C C . THR A 1 635 ? 15.968 -67.155 9.502 1.00 26.72 635 THR A C 1
ATOM 5020 O O . THR A 1 635 ? 14.911 -67.188 10.128 1.00 26.72 635 THR A O 1
ATOM 5023 N N . SER A 1 636 ? 16.095 -67.705 8.300 1.00 25.17 636 SER A N 1
ATOM 5024 C CA . SER A 1 636 ? 15.108 -68.580 7.658 1.00 25.17 636 SER A CA 1
ATOM 5025 C C . SER A 1 636 ? 15.087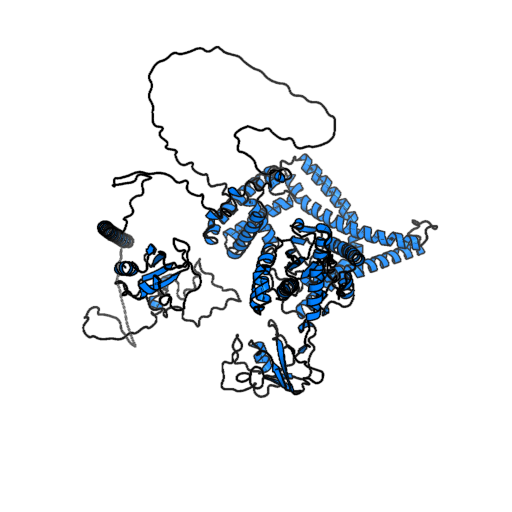 -69.972 8.312 1.00 25.17 636 SER A C 1
ATOM 5027 O O . SER A 1 636 ? 16.168 -70.502 8.586 1.00 25.17 636 SER A O 1
ATOM 5029 N N . PRO A 1 637 ? 13.921 -70.618 8.517 1.00 29.80 637 PRO A N 1
ATOM 5030 C CA . PRO A 1 637 ? 13.885 -72.003 8.965 1.00 29.80 637 PRO A CA 1
ATOM 5031 C C . PRO A 1 637 ? 14.163 -72.946 7.787 1.00 29.80 637 PRO A C 1
ATOM 5033 O O . PRO A 1 637 ? 13.622 -72.795 6.692 1.00 29.80 637 PRO A O 1
ATOM 5036 N N . GLN A 1 638 ? 15.046 -73.910 8.033 1.00 27.05 638 GLN A N 1
ATOM 5037 C CA . GLN A 1 638 ? 15.468 -74.934 7.086 1.00 27.05 638 GLN A CA 1
ATOM 5038 C C . GLN A 1 638 ? 14.367 -75.981 6.870 1.00 27.05 638 GLN A C 1
ATOM 5040 O O . GLN A 1 638 ? 13.814 -76.508 7.832 1.00 27.05 638 GLN A O 1
ATOM 5045 N N . PHE A 1 639 ? 14.144 -76.356 5.610 1.00 27.64 639 PHE A N 1
ATOM 5046 C CA . PHE A 1 639 ? 13.720 -77.706 5.247 1.00 27.64 639 PHE A CA 1
ATOM 5047 C C . PHE A 1 639 ? 14.831 -78.350 4.418 1.00 27.64 639 PHE A C 1
ATOM 5049 O O . PHE A 1 639 ? 15.357 -77.753 3.479 1.00 27.64 639 PHE A O 1
ATOM 5056 N N . ALA A 1 640 ? 15.212 -79.554 4.831 1.00 27.42 640 ALA A N 1
ATOM 5057 C CA . ALA A 1 640 ? 16.295 -80.348 4.279 1.00 27.42 640 ALA A CA 1
ATOM 5058 C C . ALA A 1 640 ? 15.872 -81.128 3.022 1.00 27.42 640 ALA A C 1
ATOM 5060 O O . ALA A 1 640 ? 14.775 -81.676 2.967 1.00 27.42 640 ALA A O 1
ATOM 5061 N N . SER A 1 641 ? 16.781 -81.238 2.051 1.00 28.05 641 SER A N 1
ATOM 5062 C CA . SER A 1 641 ? 17.046 -82.454 1.253 1.00 28.05 641 SER A CA 1
ATOM 5063 C C . SER A 1 641 ? 18.364 -82.232 0.483 1.00 28.05 641 SER A C 1
ATOM 5065 O O . SER A 1 641 ? 18.513 -81.253 -0.234 1.00 28.05 641 SER A O 1
ATOM 5067 N N . THR A 1 642 ? 19.464 -82.841 0.927 1.00 27.30 642 THR A N 1
ATOM 5068 C CA . THR A 1 642 ? 20.053 -84.111 0.448 1.00 27.30 642 THR A CA 1
ATOM 5069 C C . THR A 1 642 ? 20.753 -84.013 -0.921 1.00 27.30 642 THR A C 1
ATOM 5071 O O . THR A 1 642 ? 20.136 -84.175 -1.962 1.00 27.30 642 THR A O 1
ATOM 5074 N N . PHE A 1 643 ? 22.070 -83.779 -0.839 1.00 27.64 643 PHE A N 1
ATOM 5075 C CA . PHE A 1 643 ? 23.197 -84.342 -1.607 1.00 27.64 643 PHE A CA 1
ATOM 5076 C C . PHE A 1 643 ? 23.196 -84.479 -3.154 1.00 27.64 643 PHE A C 1
ATOM 5078 O O . PHE A 1 643 ? 22.471 -85.283 -3.729 1.00 27.64 643 PHE A O 1
ATOM 5085 N N . SER A 1 644 ? 24.283 -83.906 -3.715 1.00 26.83 644 SER A N 1
ATOM 5086 C CA . SER A 1 644 ? 25.257 -84.510 -4.663 1.00 26.83 644 SER A CA 1
ATOM 5087 C C . SER A 1 644 ? 25.178 -84.204 -6.180 1.00 26.83 644 SER A C 1
ATOM 5089 O O . SER A 1 644 ? 24.124 -83.833 -6.681 1.00 26.83 644 SER A O 1
ATOM 5091 N N . PRO A 1 645 ? 26.330 -84.241 -6.903 1.00 42.19 645 PRO A N 1
ATOM 5092 C CA . PRO A 1 645 ? 26.885 -83.080 -7.629 1.00 42.19 645 PRO A CA 1
ATOM 5093 C C . PRO A 1 645 ? 27.094 -83.336 -9.136 1.00 42.19 645 PRO A C 1
ATOM 5095 O O . PRO A 1 645 ? 26.981 -84.476 -9.541 1.00 42.19 645 PRO A O 1
ATOM 5098 N N . PHE A 1 646 ? 27.454 -82.327 -9.950 1.00 26.73 646 PHE A N 1
ATOM 5099 C CA . PHE A 1 646 ? 28.353 -82.459 -11.126 1.00 26.73 646 PHE A CA 1
ATOM 5100 C C . PHE A 1 646 ? 28.615 -81.092 -11.811 1.00 26.73 646 PHE A C 1
ATOM 5102 O O . PHE A 1 646 ? 27.696 -80.350 -12.147 1.00 26.73 646 PHE A O 1
ATOM 5109 N N . THR A 1 647 ? 29.894 -80.768 -12.006 1.00 26.33 647 THR A N 1
ATOM 5110 C CA . THR A 1 647 ? 30.484 -79.729 -12.886 1.00 26.33 647 THR A CA 1
ATOM 5111 C C . THR A 1 647 ? 30.617 -80.265 -14.336 1.00 26.33 647 THR A C 1
ATOM 5113 O O . THR A 1 647 ? 30.378 -81.452 -14.541 1.00 26.33 647 THR A O 1
ATOM 5116 N N . PRO A 1 648 ? 31.225 -79.551 -15.314 1.00 49.03 648 PRO A N 1
ATOM 5117 C CA . PRO A 1 648 ? 31.056 -78.170 -15.814 1.00 49.03 648 PRO A CA 1
ATOM 5118 C C 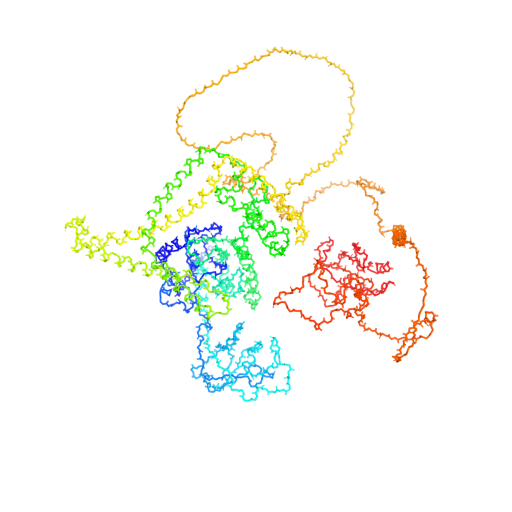. PRO A 1 648 ? 30.962 -78.138 -17.371 1.00 49.03 648 PRO A C 1
ATOM 5120 O O . PRO A 1 648 ? 31.265 -79.139 -18.008 1.00 49.03 648 PRO A O 1
ATOM 5123 N N . GLN A 1 649 ? 30.689 -76.989 -18.018 1.00 25.75 649 GLN A N 1
ATOM 5124 C CA . GLN A 1 649 ? 31.297 -76.676 -19.336 1.00 25.75 649 GLN A CA 1
ATOM 5125 C C . GLN A 1 649 ? 31.130 -75.205 -19.778 1.00 25.75 649 GLN A C 1
ATOM 5127 O O . GLN A 1 649 ? 30.027 -74.666 -19.813 1.00 25.75 649 GLN A O 1
ATOM 5132 N N . MET A 1 650 ? 32.269 -74.587 -20.120 1.00 28.58 650 MET A N 1
ATOM 5133 C CA . MET A 1 650 ? 32.421 -73.367 -20.937 1.00 28.58 650 MET A CA 1
ATOM 5134 C C . MET A 1 650 ? 32.329 -73.700 -22.443 1.00 28.58 650 MET A C 1
ATOM 5136 O O . MET A 1 650 ? 32.336 -74.881 -22.794 1.00 28.58 650 MET A O 1
ATOM 5140 N N . PRO A 1 651 ? 32.309 -72.690 -23.340 1.00 39.12 651 PRO A N 1
ATOM 5141 C CA . PRO A 1 651 ? 33.568 -72.325 -24.036 1.00 39.12 651 PRO A CA 1
ATOM 5142 C C . PRO A 1 651 ? 33.751 -70.786 -24.247 1.00 39.12 651 PRO A C 1
ATOM 5144 O O . PRO A 1 651 ? 32.779 -70.060 -24.424 1.00 39.12 651 PRO A O 1
ATOM 5147 N N . SER A 1 652 ? 34.942 -70.221 -23.951 1.00 27.89 652 SER A N 1
ATOM 5148 C CA . SER A 1 652 ? 36.074 -69.819 -24.851 1.00 27.89 652 SER A CA 1
ATOM 5149 C C . SER A 1 652 ? 36.009 -68.372 -25.420 1.00 27.89 652 SER A C 1
ATOM 5151 O O . SER A 1 652 ? 35.118 -68.073 -26.204 1.00 27.89 652 SER A O 1
ATOM 5153 N N . PHE A 1 653 ? 36.806 -67.404 -24.917 1.00 28.09 653 PHE A N 1
ATOM 5154 C CA . PHE A 1 653 ? 38.115 -66.867 -25.415 1.00 28.09 653 PHE A CA 1
ATOM 5155 C C . PHE A 1 653 ? 38.095 -66.222 -26.836 1.00 28.09 653 PHE A C 1
ATOM 5157 O O . PHE A 1 653 ? 37.976 -66.954 -27.805 1.00 28.09 653 PHE A O 1
ATOM 5164 N N . SER A 1 654 ? 38.094 -64.875 -27.002 1.00 25.58 654 SER A N 1
ATOM 5165 C CA . SER A 1 654 ? 39.224 -63.878 -27.102 1.00 25.58 654 SER A CA 1
ATOM 5166 C C . SER A 1 654 ? 39.602 -63.542 -28.581 1.00 25.58 654 SER A C 1
ATOM 5168 O O . SER A 1 654 ? 39.190 -64.337 -29.419 1.00 25.58 654 SER A O 1
ATOM 5170 N N . PRO A 1 655 ? 40.398 -62.506 -28.998 1.00 45.47 655 PRO A N 1
ATOM 5171 C CA . PRO A 1 655 ? 40.927 -61.281 -28.343 1.00 45.47 655 PRO A CA 1
ATOM 5172 C C . PRO A 1 655 ? 40.999 -59.950 -29.201 1.00 45.47 655 PRO A C 1
ATOM 5174 O O . PRO A 1 655 ? 41.063 -59.975 -30.424 1.00 45.47 655 PRO A O 1
ATOM 5177 N N . TYR A 1 656 ? 41.209 -58.805 -28.514 1.00 31.42 656 TYR A N 1
ATOM 5178 C CA . TYR A 1 656 ? 42.030 -57.606 -28.886 1.00 31.42 656 TYR A CA 1
ATOM 5179 C C . TYR A 1 656 ? 41.570 -56.494 -29.888 1.00 31.42 656 TYR A C 1
ATOM 5181 O O . TYR A 1 656 ? 40.629 -56.683 -30.650 1.00 31.42 656 TYR A O 1
ATOM 5189 N N . PRO A 1 657 ? 42.168 -55.265 -29.807 1.00 56.69 657 PRO A N 1
ATOM 5190 C CA . PRO A 1 657 ? 41.491 -53.967 -29.989 1.00 56.69 657 PRO A CA 1
ATOM 5191 C C . PRO A 1 657 ? 42.135 -53.082 -31.088 1.00 56.69 657 PRO A C 1
ATOM 5193 O O . PRO A 1 657 ? 43.112 -53.502 -31.698 1.00 56.69 657 PRO A O 1
ATOM 5196 N N . SER A 1 658 ? 41.651 -51.841 -31.302 1.00 29.09 658 SER A N 1
ATOM 5197 C CA . SER A 1 658 ? 42.468 -50.604 -31.474 1.00 29.09 658 SER A CA 1
ATOM 5198 C C . SER A 1 658 ? 41.723 -49.421 -32.124 1.00 29.09 658 SER A C 1
ATOM 5200 O O . SER A 1 658 ? 41.154 -49.539 -33.199 1.00 29.09 658 SER A O 1
ATOM 5202 N N . PHE A 1 659 ? 41.823 -48.272 -31.445 1.00 28.03 659 PHE A N 1
ATOM 5203 C CA . PHE A 1 659 ? 42.093 -46.904 -31.923 1.00 28.03 659 PHE A CA 1
ATOM 5204 C C . PHE A 1 659 ? 41.439 -46.304 -33.189 1.00 28.03 659 PHE A C 1
ATOM 5206 O O . PHE A 1 659 ? 41.781 -46.644 -34.312 1.00 28.03 659 PHE A O 1
ATOM 5213 N N . GLY A 1 660 ? 40.771 -45.161 -32.957 1.00 26.08 660 GLY A N 1
ATOM 5214 C CA . GLY A 1 660 ? 41.214 -43.868 -33.508 1.00 26.08 660 GLY A CA 1
ATOM 5215 C C . GLY A 1 660 ? 40.437 -43.305 -34.703 1.00 26.08 660 GLY A C 1
ATOM 5216 O O . GLY A 1 660 ? 40.326 -43.944 -35.738 1.00 26.08 660 GLY A O 1
ATOM 5217 N N . GLY A 1 661 ? 39.993 -42.044 -34.602 1.00 24.94 661 GLY A N 1
ATOM 5218 C CA . GLY A 1 661 ? 39.631 -41.261 -35.792 1.00 24.94 661 GLY A CA 1
ATOM 5219 C C . GLY A 1 661 ? 38.599 -40.157 -35.579 1.00 24.94 661 GLY A C 1
ATOM 5220 O O . GLY A 1 661 ? 37.402 -40.377 -35.681 1.00 24.94 661 GLY A O 1
ATOM 5221 N N . TRP A 1 662 ? 39.082 -38.944 -35.320 1.00 26.45 662 TRP A N 1
ATOM 5222 C CA . TRP A 1 662 ? 38.327 -37.688 -35.360 1.00 26.45 662 TRP A CA 1
ATOM 5223 C C . TRP A 1 662 ? 37.958 -37.239 -36.789 1.00 26.45 662 TRP A C 1
ATOM 5225 O O . TRP A 1 662 ? 38.786 -37.386 -37.683 1.00 26.45 662 TRP A O 1
ATOM 5235 N N . ARG A 1 663 ? 36.831 -36.500 -36.902 1.00 24.34 663 ARG A N 1
ATOM 5236 C CA . ARG A 1 663 ? 36.476 -35.342 -37.791 1.00 24.34 663 ARG A CA 1
ATOM 5237 C C . ARG A 1 663 ? 35.089 -35.542 -38.432 1.00 24.34 663 ARG A C 1
ATOM 5239 O O . ARG A 1 663 ? 34.859 -36.554 -39.065 1.00 24.34 663 ARG A O 1
ATOM 5246 N N . ARG A 1 664 ? 34.082 -34.723 -38.087 1.00 25.34 664 ARG A N 1
ATOM 5247 C CA . ARG A 1 664 ? 33.710 -33.349 -38.538 1.00 25.34 664 ARG A CA 1
ATOM 5248 C C . ARG A 1 664 ? 32.927 -33.294 -39.865 1.00 25.34 664 ARG A C 1
ATOM 5250 O O . ARG A 1 664 ? 33.349 -33.908 -40.834 1.00 25.34 664 ARG A O 1
ATOM 5257 N N . ARG A 1 665 ? 31.971 -32.343 -39.867 1.00 26.08 665 ARG A N 1
ATOM 5258 C CA . ARG A 1 665 ? 31.119 -31.757 -40.935 1.00 26.08 665 ARG A CA 1
ATOM 5259 C C . ARG A 1 665 ? 29.770 -32.435 -41.168 1.00 26.08 665 ARG A C 1
ATOM 5261 O O . ARG A 1 665 ? 29.706 -33.649 -41.115 1.00 26.08 665 ARG A O 1
ATOM 5268 N N . ASP A 1 666 ? 28.678 -31.739 -41.474 1.00 25.80 666 ASP A N 1
ATOM 5269 C CA . ASP A 1 666 ? 28.318 -30.314 -41.406 1.00 25.80 666 ASP A CA 1
ATOM 5270 C C . ASP A 1 666 ? 26.768 -30.227 -41.427 1.00 25.80 666 ASP A C 1
ATOM 5272 O O . ASP A 1 666 ? 26.102 -31.138 -41.906 1.00 25.80 666 ASP A O 1
ATOM 5276 N N . SER A 1 667 ? 26.245 -29.152 -40.828 1.00 29.11 667 SER A N 1
ATOM 5277 C CA . SER A 1 667 ? 24.972 -28.428 -41.066 1.00 29.11 667 SER A CA 1
ATOM 5278 C C . SER A 1 667 ? 23.816 -29.042 -41.885 1.00 29.11 667 SER A C 1
ATOM 5280 O O . SER A 1 667 ? 23.990 -29.317 -43.064 1.00 29.11 667 SER A O 1
ATOM 5282 N N . GLU A 1 668 ? 22.592 -29.018 -41.331 1.00 27.30 668 GLU A N 1
ATOM 5283 C CA . GLU A 1 668 ? 21.453 -28.141 -41.717 1.00 27.30 668 GLU A CA 1
ATOM 5284 C C . GLU A 1 668 ? 20.157 -28.541 -40.974 1.00 27.30 668 GLU A C 1
ATOM 5286 O O . GLU A 1 668 ? 20.001 -29.684 -40.557 1.00 27.30 668 GLU A O 1
ATOM 5291 N N . GLY A 1 669 ? 19.208 -27.603 -40.834 1.00 29.36 669 GLY A N 1
ATOM 5292 C CA . GLY A 1 669 ? 17.789 -27.941 -40.643 1.00 29.36 669 GLY A CA 1
ATOM 5293 C C . GLY A 1 669 ? 17.166 -27.581 -39.294 1.00 29.36 669 GLY A C 1
ATOM 5294 O O . GLY A 1 669 ? 17.239 -28.313 -38.317 1.00 29.36 669 GLY A O 1
ATOM 5295 N N . SER A 1 670 ? 16.493 -26.440 -39.275 1.00 26.36 670 SER A N 1
ATOM 5296 C CA . SER A 1 670 ? 15.689 -25.849 -38.205 1.00 26.36 670 SER A CA 1
ATOM 5297 C C . SER A 1 670 ? 14.428 -26.625 -37.773 1.00 26.36 670 SER A C 1
ATOM 5299 O O . SER A 1 670 ? 13.753 -27.226 -38.601 1.00 26.36 670 SER A O 1
ATOM 5301 N N . ASN A 1 671 ? 14.033 -26.349 -36.519 1.00 26.94 671 ASN A N 1
ATOM 5302 C CA . ASN A 1 671 ? 12.681 -26.277 -35.928 1.00 26.94 671 ASN A CA 1
ATOM 5303 C C . ASN A 1 671 ? 12.105 -27.435 -35.083 1.00 26.94 671 ASN A C 1
ATOM 5305 O O . ASN A 1 671 ? 12.127 -28.600 -35.447 1.00 26.94 671 ASN A O 1
ATOM 5309 N N . ALA A 1 672 ? 11.465 -26.980 -33.989 1.00 26.59 672 ALA A N 1
ATOM 5310 C CA . ALA A 1 672 ? 10.578 -27.651 -33.029 1.00 26.59 672 ALA A CA 1
ATOM 5311 C C . ALA A 1 672 ? 11.243 -28.476 -31.906 1.00 26.59 672 ALA A C 1
ATOM 5313 O O . ALA A 1 672 ? 11.297 -29.700 -31.933 1.00 26.59 672 ALA A O 1
ATOM 5314 N N . GLY A 1 673 ? 11.685 -27.781 -30.849 1.00 25.19 673 GLY A N 1
ATOM 5315 C CA . GLY A 1 673 ? 12.092 -28.400 -29.586 1.00 25.19 673 GLY A CA 1
ATOM 5316 C C . GLY A 1 673 ? 10.893 -28.921 -28.790 1.00 25.19 673 GLY A C 1
ATOM 5317 O O . GLY A 1 673 ? 10.305 -28.182 -28.003 1.00 25.19 673 GLY A O 1
ATOM 5318 N N . ALA A 1 674 ? 10.559 -30.192 -28.999 1.00 27.56 674 ALA A N 1
ATOM 5319 C CA . ALA A 1 674 ? 9.896 -31.041 -28.017 1.00 27.56 674 ALA A CA 1
ATOM 5320 C C . ALA A 1 674 ? 10.971 -31.662 -27.102 1.00 27.56 674 ALA A C 1
ATOM 5322 O O . ALA A 1 674 ? 12.028 -32.078 -27.578 1.00 27.56 674 ALA A O 1
ATOM 5323 N N . GLU A 1 675 ? 10.733 -31.677 -25.789 1.00 27.98 675 GLU A N 1
ATOM 5324 C CA . GLU A 1 675 ? 11.632 -32.300 -24.806 1.00 27.98 675 GLU A CA 1
ATOM 5325 C C . GLU A 1 675 ? 11.692 -33.834 -24.992 1.00 27.98 675 GLU A C 1
ATOM 5327 O O . GLU A 1 675 ? 10.650 -34.443 -25.241 1.00 27.98 675 GLU A O 1
ATOM 5332 N N . PRO A 1 676 ? 12.865 -34.487 -24.851 1.00 31.69 676 PRO A N 1
ATOM 5333 C CA . PRO A 1 676 ? 12.969 -35.940 -24.941 1.00 31.69 676 PRO A CA 1
ATOM 5334 C C . PRO A 1 676 ? 12.712 -36.623 -23.586 1.00 31.69 676 PRO A C 1
ATOM 5336 O O . PRO A 1 676 ? 13.409 -36.383 -22.598 1.00 31.69 676 PRO A O 1
ATOM 5339 N N . GLU A 1 677 ? 11.736 -37.532 -23.572 1.00 28.06 677 GLU A N 1
ATOM 5340 C CA . GLU A 1 677 ? 11.563 -38.563 -22.544 1.00 28.06 677 GLU A CA 1
ATOM 5341 C C . GLU A 1 677 ? 12.731 -39.569 -22.575 1.00 28.06 677 GLU A C 1
ATOM 5343 O O . GLU A 1 677 ? 13.208 -39.965 -23.638 1.00 28.06 677 GLU A O 1
ATOM 5348 N N . SER A 1 678 ? 13.170 -40.019 -21.396 1.00 27.16 678 SER A N 1
ATOM 5349 C CA . SER A 1 678 ? 14.041 -41.195 -21.213 1.00 27.16 678 SER A CA 1
ATOM 5350 C C . SER A 1 678 ? 13.265 -42.333 -20.513 1.00 27.16 678 SER A C 1
ATOM 5352 O O . SER A 1 678 ? 12.277 -42.057 -19.830 1.00 27.16 678 SER A O 1
ATOM 5354 N N . PRO A 1 679 ? 13.658 -43.609 -20.719 1.00 29.38 679 PRO A N 1
ATOM 5355 C CA . PRO A 1 679 ? 12.743 -44.757 -20.811 1.00 29.38 679 PRO A CA 1
ATOM 5356 C C . PRO A 1 679 ? 12.441 -45.472 -19.472 1.00 29.38 679 PRO A C 1
ATOM 5358 O O . PRO A 1 679 ? 13.135 -45.239 -18.481 1.00 29.38 679 PRO A O 1
ATOM 5361 N N . PRO A 1 680 ? 11.422 -46.363 -19.428 1.00 31.38 680 PRO A N 1
ATOM 5362 C CA . PRO A 1 680 ? 10.914 -46.961 -18.194 1.00 31.38 680 PRO A CA 1
ATOM 5363 C C . PRO A 1 680 ? 11.501 -48.353 -17.905 1.00 31.38 680 PRO A C 1
ATOM 5365 O O . PRO A 1 680 ? 11.695 -49.159 -18.813 1.00 31.38 680 PRO A O 1
ATOM 5368 N N . THR A 1 681 ? 11.664 -48.686 -16.623 1.00 27.31 681 THR A N 1
ATOM 5369 C CA . THR A 1 681 ? 11.773 -50.073 -16.148 1.00 27.31 681 THR A CA 1
ATOM 5370 C C . THR A 1 681 ? 10.546 -50.442 -15.301 1.00 27.31 681 THR A C 1
ATOM 5372 O O . THR A 1 681 ? 10.220 -49.822 -14.293 1.00 27.31 681 THR A O 1
ATOM 5375 N N . THR A 1 682 ? 9.825 -51.446 -15.800 1.00 26.52 682 THR A N 1
ATOM 5376 C CA . THR A 1 682 ? 8.725 -52.246 -15.219 1.00 26.52 682 THR A CA 1
ATOM 5377 C C . THR A 1 682 ? 9.171 -52.953 -13.924 1.00 26.52 682 THR A C 1
ATOM 5379 O O . THR A 1 682 ? 10.338 -53.305 -13.830 1.00 26.52 682 THR A O 1
ATOM 5382 N N . SER A 1 683 ? 8.385 -53.282 -12.890 1.00 25.83 683 SER A N 1
ATOM 5383 C CA . SER A 1 683 ? 6.976 -53.695 -12.709 1.00 25.83 683 SER A CA 1
ATOM 5384 C C . SER A 1 683 ? 6.672 -53.652 -11.182 1.00 25.83 683 SER A C 1
ATOM 5386 O O . SER A 1 683 ? 7.604 -53.722 -10.389 1.00 25.83 683 SER A O 1
ATOM 5388 N N . LEU A 1 684 ? 5.454 -53.428 -10.667 1.00 28.50 684 LEU A N 1
ATOM 5389 C CA . LEU A 1 684 ? 4.354 -54.397 -10.509 1.00 28.50 684 LEU A CA 1
ATOM 5390 C C . LEU A 1 684 ? 3.036 -53.674 -10.117 1.00 28.50 684 LEU A C 1
ATOM 5392 O O . LEU A 1 684 ? 3.035 -52.632 -9.467 1.00 28.50 684 LEU A O 1
ATOM 5396 N N . LEU A 1 685 ? 1.910 -54.259 -10.535 1.00 31.14 685 LEU A N 1
ATOM 5397 C CA . LEU A 1 685 ? 0.536 -53.729 -10.564 1.00 31.14 685 LEU A CA 1
ATOM 5398 C C . LEU A 1 685 ? -0.158 -53.506 -9.199 1.00 31.14 685 LEU A C 1
ATOM 5400 O O . LEU A 1 685 ? -0.186 -54.408 -8.364 1.00 31.14 685 LEU A O 1
ATOM 5404 N N . ARG A 1 686 ? -0.947 -52.417 -9.080 1.00 25.78 686 ARG A N 1
ATOM 5405 C CA . ARG A 1 686 ? -2.274 -52.458 -8.419 1.00 25.78 686 ARG A CA 1
ATOM 5406 C C . ARG A 1 686 ? -3.288 -51.452 -9.003 1.00 25.78 686 ARG A C 1
ATOM 5408 O O . ARG A 1 686 ? -2.953 -50.382 -9.491 1.00 25.78 686 ARG A O 1
ATOM 5415 N N . ARG A 1 687 ? -4.538 -51.910 -8.957 1.00 28.22 687 ARG A N 1
ATOM 5416 C CA . ARG A 1 687 ? -5.798 -51.567 -9.642 1.00 28.22 687 ARG A CA 1
ATOM 5417 C C . ARG A 1 687 ? -6.405 -50.174 -9.343 1.00 28.22 687 ARG A C 1
ATOM 5419 O O . ARG A 1 687 ? -6.532 -49.805 -8.185 1.00 28.22 687 ARG A O 1
ATOM 5426 N N . SER A 1 688 ? -6.917 -49.537 -10.408 1.00 31.47 688 SER A N 1
ATOM 5427 C CA . SER A 1 688 ? -8.100 -48.646 -10.512 1.00 31.47 688 SER A CA 1
ATOM 5428 C C . SER A 1 688 ? -8.237 -47.426 -9.578 1.00 31.47 688 SER A C 1
ATOM 5430 O O . SER A 1 688 ? -8.794 -47.533 -8.487 1.00 31.47 688 SER A O 1
ATOM 5432 N N . THR A 1 689 ? -7.938 -46.232 -10.105 1.00 31.59 689 THR A N 1
ATOM 5433 C CA . THR A 1 689 ? -8.514 -44.950 -9.654 1.00 31.59 689 THR A CA 1
ATOM 5434 C C . THR A 1 689 ? -9.140 -44.186 -10.829 1.00 31.59 689 THR A C 1
ATOM 5436 O O . THR A 1 689 ? -8.844 -44.430 -11.997 1.00 31.59 689 THR A O 1
ATOM 5439 N N . THR A 1 690 ? -10.097 -43.329 -10.490 1.00 36.50 690 THR A N 1
ATOM 5440 C CA . THR A 1 690 ? -11.160 -42.749 -11.318 1.00 36.50 690 THR A CA 1
ATOM 5441 C C . THR A 1 690 ? -10.703 -41.918 -12.527 1.00 36.50 690 THR A C 1
ATOM 5443 O O . THR A 1 690 ? -9.666 -41.248 -12.530 1.00 36.50 690 THR A O 1
ATOM 5446 N N . THR A 1 691 ? -11.556 -41.919 -13.556 1.00 35.22 691 THR A N 1
ATOM 5447 C CA . THR A 1 691 ? -11.403 -41.308 -14.890 1.00 35.22 691 THR A CA 1
ATOM 5448 C C . THR A 1 691 ? -11.135 -39.793 -14.888 1.00 35.22 691 THR A C 1
ATOM 5450 O O . THR A 1 691 ? -10.692 -39.254 -15.899 1.00 35.22 691 THR A O 1
ATOM 5453 N N . SER A 1 692 ? -11.341 -39.096 -13.766 1.00 39.12 692 SER A N 1
ATOM 5454 C CA . SER A 1 692 ? -11.138 -37.645 -13.616 1.00 39.12 692 SER A CA 1
ATOM 5455 C C . SER A 1 692 ? -9.673 -37.214 -13.438 1.00 39.12 692 SER A C 1
ATOM 5457 O O . SER A 1 692 ? -9.377 -36.023 -13.473 1.00 39.12 692 SER A O 1
ATOM 5459 N N . SER A 1 693 ? -8.740 -38.157 -13.283 1.00 41.72 693 SER A N 1
ATOM 5460 C CA . SER A 1 693 ? -7.313 -37.874 -13.049 1.00 41.72 693 SER A CA 1
ATOM 5461 C C . SER A 1 693 ? -6.453 -37.785 -14.320 1.00 41.72 693 SER A C 1
ATOM 5463 O O . SER A 1 693 ? -5.278 -37.438 -14.238 1.00 41.72 693 SER A O 1
ATOM 5465 N N . ARG A 1 694 ? -7.022 -38.035 -15.510 1.00 39.19 694 ARG A N 1
ATOM 5466 C CA . ARG A 1 694 ? -6.281 -38.015 -16.791 1.00 39.19 694 ARG A CA 1
ATOM 5467 C C . ARG A 1 694 ? -5.888 -36.617 -17.294 1.00 39.19 694 ARG A C 1
ATOM 5469 O O . ARG A 1 694 ? -5.067 -36.535 -18.198 1.00 39.19 694 ARG A O 1
ATOM 5476 N N . ALA A 1 695 ? -6.436 -35.541 -16.723 1.00 41.53 695 ALA A N 1
ATOM 5477 C CA . ALA A 1 695 ? -6.173 -34.160 -17.155 1.00 41.53 695 ALA A CA 1
ATOM 5478 C C . ALA A 1 695 ? -5.160 -33.397 -16.275 1.00 41.53 695 ALA A C 1
ATOM 5480 O O . ALA A 1 695 ? -4.917 -32.214 -16.505 1.00 41.53 695 ALA A O 1
ATOM 5481 N N . LEU A 1 696 ? -4.580 -34.045 -15.260 1.00 37.53 696 LEU A N 1
ATOM 5482 C CA . LEU A 1 696 ? -3.595 -33.426 -14.373 1.00 37.53 696 LEU A CA 1
ATOM 5483 C C . LEU A 1 696 ? -2.173 -33.851 -14.779 1.00 37.53 696 LEU A C 1
ATOM 5485 O O . LEU A 1 696 ? -1.937 -35.046 -14.982 1.00 37.53 696 LEU A O 1
ATOM 5489 N N . PRO A 1 697 ? -1.204 -32.919 -14.870 1.00 37.78 697 PRO A N 1
ATOM 5490 C CA . PRO A 1 697 ? 0.210 -33.265 -14.991 1.00 37.78 697 PRO A CA 1
ATOM 5491 C C . PRO A 1 697 ? 0.625 -34.205 -13.852 1.00 37.78 697 PRO A C 1
ATOM 5493 O O . PRO A 1 697 ? 0.186 -34.028 -12.714 1.00 37.78 697 PRO A O 1
ATOM 5496 N N . ARG A 1 698 ? 1.511 -35.175 -14.126 1.00 36.78 698 ARG A N 1
ATOM 5497 C CA . ARG A 1 698 ? 1.970 -36.208 -13.163 1.00 36.78 698 ARG A CA 1
ATOM 5498 C C . ARG A 1 698 ? 2.488 -35.658 -11.820 1.00 36.78 698 ARG A C 1
ATOM 5500 O O . ARG A 1 698 ? 2.614 -36.416 -10.867 1.00 36.78 698 ARG A O 1
ATOM 5507 N N . HIS A 1 699 ? 2.792 -34.366 -11.740 1.00 37.00 699 HIS A N 1
ATOM 5508 C CA . HIS A 1 699 ? 3.333 -33.685 -10.561 1.00 37.00 699 HIS A CA 1
ATOM 5509 C C . HIS A 1 699 ? 2.255 -33.206 -9.569 1.00 37.00 699 HIS A C 1
ATOM 5511 O O . HIS A 1 699 ? 2.606 -32.898 -8.436 1.00 37.00 699 HIS A O 1
ATOM 5517 N N . ASP A 1 700 ? 0.976 -33.176 -9.969 1.00 38.53 700 ASP A N 1
ATOM 5518 C CA . ASP A 1 700 ? -0.132 -32.607 -9.179 1.00 38.53 700 ASP A CA 1
ATOM 5519 C C . ASP A 1 700 ? -1.313 -33.585 -8.979 1.00 38.53 700 ASP A C 1
ATOM 5521 O O . ASP A 1 700 ? -2.417 -33.185 -8.605 1.00 38.53 700 ASP A O 1
ATOM 5525 N N . SER A 1 701 ? -1.115 -34.895 -9.186 1.00 40.22 701 SER A N 1
ATOM 5526 C CA . SER A 1 701 ? -2.137 -35.883 -8.818 1.00 40.22 701 SER A CA 1
ATOM 5527 C C . SER A 1 701 ? -2.145 -36.124 -7.303 1.00 40.22 701 SER A C 1
ATOM 5529 O O . SER A 1 701 ? -1.147 -36.561 -6.730 1.00 40.22 701 SER A O 1
ATOM 5531 N N . PHE A 1 702 ? -3.297 -35.927 -6.658 1.00 40.56 702 PHE A N 1
ATOM 5532 C CA . PHE A 1 702 ? -3.527 -36.113 -5.214 1.00 40.56 702 PHE A CA 1
ATOM 5533 C C . PHE A 1 702 ? -3.388 -37.560 -4.687 1.00 40.56 702 PHE A C 1
ATOM 5535 O O . PHE A 1 702 ? -3.707 -37.833 -3.531 1.00 40.56 702 PHE A O 1
ATOM 5542 N N . SER A 1 703 ? -2.882 -38.497 -5.491 1.00 43.19 703 SER A N 1
ATOM 5543 C CA . SER A 1 703 ? -2.646 -39.891 -5.094 1.00 43.19 703 SER A CA 1
ATOM 5544 C C . SER A 1 703 ? -1.601 -40.046 -3.978 1.00 43.19 703 SER A C 1
ATOM 5546 O O . SER A 1 703 ? -1.603 -41.065 -3.295 1.00 43.19 703 SER A O 1
ATOM 5548 N N . ASN A 1 704 ? -0.760 -39.032 -3.740 1.00 42.31 704 ASN A N 1
ATOM 5549 C CA . ASN A 1 704 ? 0.292 -39.050 -2.714 1.00 42.31 704 ASN A CA 1
ATOM 5550 C C . ASN A 1 704 ? -0.117 -38.485 -1.338 1.00 42.31 704 ASN A C 1
ATOM 5552 O O . ASN A 1 704 ? 0.700 -38.463 -0.421 1.00 42.31 704 ASN A O 1
ATOM 5556 N N . ILE A 1 705 ? -1.373 -38.059 -1.146 1.00 40.75 705 ILE A N 1
ATOM 5557 C CA . ILE A 1 705 ? -1.841 -37.557 0.164 1.00 40.75 705 ILE A CA 1
ATOM 5558 C C . ILE A 1 705 ? -1.936 -38.678 1.217 1.00 40.75 705 ILE A C 1
ATOM 5560 O O . ILE A 1 705 ? -1.830 -38.405 2.408 1.00 40.75 705 ILE A O 1
ATOM 5564 N N . GLY A 1 706 ? -2.051 -39.945 0.803 1.00 38.94 706 GLY A N 1
ATOM 5565 C CA . GLY A 1 706 ? -2.147 -41.085 1.724 1.00 38.94 706 GLY A CA 1
ATOM 5566 C C . GLY A 1 706 ? -0.873 -41.400 2.523 1.00 38.94 706 GLY A C 1
ATOM 5567 O O . GLY A 1 706 ? -0.951 -42.156 3.484 1.00 38.94 706 GLY A O 1
ATOM 5568 N N . GLN A 1 707 ? 0.284 -40.832 2.158 1.00 39.31 707 GLN A N 1
ATOM 5569 C CA . GLN A 1 707 ? 1.538 -40.975 2.918 1.00 39.31 707 GLN A CA 1
ATOM 5570 C C . GLN A 1 707 ? 1.780 -39.833 3.914 1.00 39.31 707 GLN A C 1
ATOM 5572 O O . GLN A 1 707 ? 2.704 -39.900 4.722 1.00 39.31 707 GLN A O 1
ATOM 5577 N N . VAL A 1 708 ? 0.950 -38.790 3.887 1.00 35.91 708 VAL A N 1
ATOM 5578 C CA . VAL A 1 708 ? 1.024 -37.686 4.842 1.00 35.91 708 VAL A CA 1
ATOM 5579 C C . VAL A 1 708 ? 0.029 -37.988 5.957 1.00 35.91 708 VAL A C 1
ATOM 5581 O O . VAL A 1 708 ? -1.181 -37.915 5.752 1.00 35.91 708 VAL A O 1
ATOM 5584 N N . GLY A 1 709 ? 0.538 -38.342 7.140 1.00 35.59 709 GLY A N 1
ATOM 5585 C CA . GLY A 1 709 ? -0.230 -38.767 8.323 1.00 35.59 709 GLY A CA 1
ATOM 5586 C C . GLY A 1 709 ? -1.122 -37.694 8.965 1.00 35.59 709 GLY A C 1
ATOM 5587 O O . GLY A 1 709 ? -1.331 -37.713 10.170 1.00 35.59 709 GLY A O 1
ATOM 5588 N N . PHE A 1 710 ? -1.624 -36.740 8.181 1.00 34.91 710 PHE A N 1
ATOM 5589 C CA . PHE A 1 710 ? -2.459 -35.635 8.642 1.00 34.91 710 PHE A CA 1
ATOM 5590 C C . PHE A 1 710 ? -3.965 -35.865 8.378 1.00 34.91 710 PHE A C 1
ATOM 5592 O O . PHE A 1 710 ? -4.784 -35.140 8.930 1.00 34.91 710 PHE A O 1
ATOM 5599 N N . PHE A 1 711 ? -4.362 -36.878 7.581 1.00 29.52 711 PHE A N 1
ATOM 5600 C CA . PHE A 1 711 ? -5.773 -37.102 7.184 1.00 29.52 711 PHE A CA 1
ATOM 5601 C C . PHE A 1 711 ? -6.304 -38.555 7.272 1.00 29.52 711 PHE A C 1
ATOM 5603 O O . PHE A 1 711 ? -7.280 -38.890 6.602 1.00 29.52 711 PHE A O 1
ATOM 5610 N N . SER A 1 712 ? -5.744 -39.448 8.098 1.00 28.69 712 SER A N 1
ATOM 5611 C CA . SER A 1 712 ? -6.362 -40.770 8.331 1.00 28.69 712 SER A CA 1
ATOM 5612 C C . SER A 1 712 ? -7.380 -40.726 9.482 1.00 28.69 712 SER A C 1
ATOM 5614 O O . SER A 1 712 ? -7.036 -40.978 10.633 1.00 28.69 712 SER A O 1
ATOM 5616 N N . THR A 1 713 ? -8.649 -40.437 9.185 1.00 29.62 713 THR A N 1
ATOM 5617 C CA . THR A 1 713 ? -9.762 -40.427 10.162 1.00 29.62 713 THR A CA 1
ATOM 5618 C C . THR A 1 713 ? -10.527 -41.757 10.267 1.00 29.62 713 THR A C 1
ATOM 5620 O O . THR A 1 713 ? -11.708 -41.767 10.606 1.00 29.62 713 THR A O 1
ATOM 5623 N N . ARG A 1 714 ? -9.888 -42.913 10.023 1.00 29.58 714 ARG A N 1
ATOM 5624 C CA . ARG A 1 714 ? -10.470 -44.230 10.361 1.00 29.58 714 ARG A CA 1
ATOM 5625 C C . ARG A 1 714 ? -9.407 -45.235 10.826 1.00 29.58 714 ARG A C 1
ATOM 5627 O O . ARG A 1 714 ? -8.444 -45.448 10.091 1.00 29.58 714 ARG A O 1
ATOM 5634 N N . PRO A 1 715 ? -9.594 -45.908 11.977 1.00 32.00 715 PRO A N 1
ATOM 5635 C CA . PRO A 1 715 ? -8.792 -47.074 12.327 1.00 32.00 715 PRO A CA 1
ATOM 5636 C C . PRO A 1 715 ? -9.171 -48.256 11.412 1.00 32.00 715 PRO A C 1
ATOM 5638 O O . PRO A 1 715 ? -10.356 -48.429 11.106 1.00 32.00 715 PRO A O 1
ATOM 5641 N N . PRO A 1 716 ? -8.213 -49.083 10.955 1.00 29.80 716 PRO A N 1
ATOM 5642 C CA . PRO A 1 716 ? -8.537 -50.281 10.193 1.00 29.80 716 PRO A CA 1
ATOM 5643 C C . PRO A 1 716 ? -9.311 -51.266 11.082 1.00 29.80 716 PRO A C 1
ATOM 5645 O O . PRO A 1 716 ? -8.869 -51.660 12.160 1.00 29.80 716 PRO A O 1
ATOM 5648 N N . SER A 1 717 ? -10.506 -51.636 10.627 1.00 28.11 717 SER A N 1
ATOM 5649 C CA . SER A 1 717 ? -11.416 -52.567 11.289 1.00 28.11 717 SER A CA 1
ATOM 5650 C C . SER A 1 717 ? -10.852 -53.992 11.340 1.00 28.11 717 SER A C 1
ATOM 5652 O O . SER A 1 717 ? -10.425 -54.533 10.321 1.00 28.11 717 SER A O 1
ATOM 5654 N N . ARG A 1 718 ? -10.935 -54.607 12.526 1.00 30.42 718 ARG A N 1
ATOM 5655 C CA . ARG A 1 718 ? -10.656 -56.023 12.823 1.00 30.42 718 ARG A CA 1
ATOM 5656 C C . ARG A 1 718 ? -11.413 -56.992 11.902 1.00 30.42 718 ARG A C 1
ATOM 5658 O O . ARG A 1 718 ? -12.637 -56.933 11.819 1.00 30.42 718 ARG A O 1
ATOM 5665 N N . SER A 1 719 ? -10.710 -57.991 11.376 1.00 28.94 719 SER A N 1
ATOM 5666 C CA . SER A 1 719 ? -11.286 -59.280 10.978 1.00 28.94 719 SER A CA 1
ATOM 5667 C C . SER A 1 719 ? -11.433 -60.197 12.207 1.00 28.94 719 SER A C 1
ATOM 5669 O O . SER A 1 719 ? -10.443 -60.538 12.851 1.00 28.94 719 SER A O 1
ATOM 5671 N N . ARG A 1 720 ? -12.675 -60.587 12.536 1.00 27.80 720 ARG A N 1
ATOM 5672 C CA . ARG A 1 720 ? -13.037 -61.715 13.430 1.00 27.80 720 ARG A CA 1
ATOM 5673 C C . ARG A 1 720 ? -12.928 -63.023 12.628 1.00 27.80 720 ARG A C 1
ATOM 5675 O O . ARG A 1 720 ? -13.368 -63.053 11.487 1.00 27.80 720 ARG A O 1
ATOM 5682 N N . SER A 1 721 ? -12.358 -64.120 13.125 1.00 29.03 721 SER A N 1
ATOM 5683 C CA . SER A 1 721 ? -12.951 -65.174 13.988 1.00 29.03 721 SER A CA 1
ATOM 5684 C C . SER A 1 721 ? -11.989 -66.394 13.881 1.00 29.03 721 SER A C 1
ATOM 5686 O O . SER A 1 721 ? -11.315 -66.484 12.863 1.00 29.03 721 SER A O 1
ATOM 5688 N N . ARG A 1 722 ? -11.782 -67.345 14.811 1.00 25.89 722 ARG A N 1
ATOM 5689 C CA . ARG A 1 722 ? -12.634 -68.050 15.793 1.00 25.89 722 ARG A CA 1
ATOM 5690 C C . ARG A 1 722 ? -11.716 -68.901 16.731 1.00 25.89 722 ARG A C 1
ATOM 5692 O O . ARG A 1 722 ? -10.725 -69.414 16.232 1.00 25.89 722 ARG A O 1
ATOM 5699 N N . SER A 1 723 ? -12.075 -69.013 18.028 1.00 24.92 723 SER A N 1
ATOM 5700 C CA . SER A 1 723 ? -11.948 -70.142 19.015 1.00 24.92 723 SER A CA 1
ATOM 5701 C C . SER A 1 723 ? -10.819 -71.199 18.864 1.00 24.92 723 SER A C 1
ATOM 5703 O O . SER A 1 723 ? -10.678 -71.757 17.789 1.00 24.92 723 SER A O 1
ATOM 5705 N N . ASN A 1 724 ? -10.066 -71.644 19.889 1.00 23.20 724 ASN A N 1
ATOM 5706 C CA . ASN A 1 724 ? -10.513 -72.194 21.183 1.00 23.20 724 ASN A CA 1
ATOM 5707 C C . ASN A 1 724 ? -9.352 -72.391 22.209 1.00 23.20 724 ASN A C 1
ATOM 5709 O O . ASN A 1 724 ? -8.235 -72.705 21.819 1.00 23.20 724 ASN A O 1
ATOM 5713 N N . SER A 1 725 ? -9.711 -72.277 23.498 1.00 26.00 725 SER A N 1
ATOM 5714 C CA . SER A 1 725 ? -9.217 -72.937 24.735 1.00 26.00 725 SER A CA 1
ATOM 5715 C C . SER A 1 725 ? -7.739 -72.963 25.201 1.00 26.00 725 SER A C 1
ATOM 5717 O O . SER A 1 725 ? -6.865 -73.538 24.566 1.00 26.00 725 SER A O 1
ATOM 5719 N N . SER A 1 726 ? -7.612 -72.549 26.477 1.00 25.30 726 SER A N 1
ATOM 5720 C CA . SER A 1 726 ? -6.837 -73.119 27.604 1.00 25.30 726 SER A CA 1
ATOM 5721 C C . SER A 1 726 ? -5.332 -72.857 27.761 1.00 25.30 726 SER A C 1
ATOM 5723 O O . SER A 1 726 ? -4.542 -73.170 26.883 1.00 25.30 726 SER A O 1
ATOM 5725 N N . GLY A 1 727 ? -4.959 -72.452 28.985 1.00 25.03 727 GLY A N 1
ATOM 5726 C CA . GLY A 1 727 ? -3.647 -72.727 29.592 1.00 25.03 727 GLY A CA 1
ATOM 5727 C C . GLY A 1 727 ? -2.725 -71.515 29.716 1.00 25.03 727 GLY A C 1
ATOM 5728 O O . GLY A 1 727 ? -2.291 -70.963 28.716 1.00 25.03 727 GLY A O 1
ATOM 5729 N N . GLY A 1 728 ? -2.450 -71.090 30.951 1.00 25.78 728 GLY A N 1
ATOM 5730 C CA . GLY A 1 728 ? -1.637 -69.916 31.269 1.00 25.78 728 GLY A CA 1
ATOM 5731 C C . GLY A 1 728 ? -0.118 -70.102 31.196 1.00 25.78 728 GLY A C 1
ATOM 5732 O O . GLY A 1 728 ? 0.389 -71.195 30.970 1.00 25.78 728 GLY A O 1
ATOM 5733 N N . GLY A 1 729 ? 0.579 -69.002 31.501 1.00 25.94 729 GLY A N 1
ATOM 5734 C CA . GLY A 1 729 ? 1.962 -68.999 31.983 1.00 25.94 729 GLY A CA 1
ATOM 5735 C C . GLY A 1 729 ? 3.030 -68.477 31.013 1.00 25.94 729 GLY A C 1
ATOM 5736 O O . GLY A 1 729 ? 3.409 -69.163 30.078 1.00 25.94 729 GLY A O 1
ATOM 5737 N N . PHE A 1 730 ? 3.580 -67.311 31.373 1.00 23.09 730 PHE A N 1
ATOM 5738 C CA . PHE A 1 730 ? 4.976 -66.862 31.212 1.00 23.09 730 PHE A CA 1
ATOM 5739 C C . PHE A 1 730 ? 5.589 -66.480 29.835 1.00 23.09 730 PHE A C 1
ATOM 5741 O O . PHE A 1 730 ? 5.793 -67.293 28.946 1.00 23.09 730 PHE A O 1
ATOM 5748 N N . ASN A 1 731 ? 6.016 -65.203 29.803 1.00 27.03 731 ASN A N 1
ATOM 5749 C CA . ASN A 1 731 ? 7.213 -64.561 29.220 1.00 27.03 731 ASN A CA 1
ATOM 5750 C C . ASN A 1 731 ? 7.570 -64.614 27.714 1.00 27.03 731 ASN A C 1
ATOM 5752 O O . ASN A 1 731 ? 8.117 -65.574 27.189 1.00 27.03 731 ASN A O 1
ATOM 5756 N N . SER A 1 732 ? 7.358 -63.446 27.087 1.00 33.22 732 SER A N 1
ATOM 5757 C CA . SER A 1 732 ? 8.316 -62.566 26.378 1.00 33.22 732 SER A CA 1
ATOM 5758 C C . SER A 1 732 ? 9.568 -63.127 25.672 1.00 33.22 732 SER A C 1
ATOM 5760 O O . SER A 1 732 ? 10.442 -63.741 26.271 1.00 33.22 732 SER A O 1
ATOM 5762 N N . SER A 1 733 ? 9.775 -62.679 24.425 1.00 29.22 733 SER A N 1
ATOM 5763 C CA . SER A 1 733 ? 11.070 -62.107 24.001 1.00 29.22 733 SER A CA 1
ATOM 5764 C C . SER A 1 733 ? 10.967 -61.309 22.690 1.00 29.22 733 SER A C 1
ATOM 5766 O O . SER A 1 733 ? 10.834 -61.844 21.595 1.00 29.22 733 SER A O 1
ATOM 5768 N N . GLY A 1 734 ? 11.076 -59.989 22.829 1.00 27.52 734 GLY A N 1
ATOM 5769 C CA . GLY A 1 734 ? 11.436 -59.037 21.786 1.00 27.52 734 GLY A CA 1
ATOM 5770 C C . GLY A 1 734 ? 12.291 -57.956 22.444 1.00 27.52 734 GLY A C 1
ATOM 5771 O O . GLY A 1 734 ? 11.774 -57.197 23.252 1.00 27.52 734 GLY A O 1
ATOM 5772 N N . PHE A 1 735 ? 13.582 -57.951 22.104 1.00 28.98 735 PHE A N 1
ATOM 5773 C CA . PHE A 1 735 ? 14.638 -56.986 22.444 1.00 28.98 735 PHE A CA 1
ATOM 5774 C C . PHE A 1 735 ? 14.977 -56.713 23.923 1.00 28.98 735 PHE A C 1
ATOM 5776 O O . PHE A 1 735 ? 14.142 -56.446 24.781 1.00 28.98 735 PHE A O 1
ATOM 5783 N N . HIS A 1 736 ? 16.287 -56.746 24.185 1.00 26.66 736 HIS A N 1
ATOM 5784 C CA . HIS A 1 736 ? 16.912 -56.470 25.471 1.00 26.66 736 HIS A CA 1
ATOM 5785 C C . HIS A 1 736 ? 16.727 -55.008 25.875 1.00 26.66 736 HIS A C 1
ATOM 5787 O O . HIS A 1 736 ? 17.315 -54.096 25.299 1.00 26.66 736 HIS A O 1
ATOM 5793 N N . ILE A 1 737 ? 15.951 -54.825 26.932 1.00 31.56 737 ILE A N 1
ATOM 5794 C CA . ILE A 1 737 ? 15.933 -53.638 27.769 1.00 31.56 737 ILE A CA 1
ATOM 5795 C C . ILE A 1 737 ? 16.642 -54.041 29.064 1.00 31.56 737 ILE A C 1
ATOM 5797 O O . ILE A 1 737 ? 16.257 -55.020 29.704 1.00 31.56 737 ILE A O 1
ATOM 5801 N N . SER A 1 738 ? 17.689 -53.317 29.456 1.00 33.81 738 SER A N 1
ATOM 5802 C CA . SER A 1 738 ? 18.185 -53.370 30.834 1.00 33.81 738 SER A CA 1
ATOM 5803 C C . SER A 1 738 ? 17.040 -52.964 31.770 1.00 33.81 738 SER A C 1
ATOM 5805 O O . SER A 1 738 ? 16.497 -51.870 31.631 1.00 33.81 738 SER A O 1
ATOM 5807 N N . GLY A 1 739 ? 16.645 -53.892 32.644 1.00 33.41 739 GLY A N 1
ATOM 5808 C CA . GLY A 1 739 ? 15.300 -54.017 33.211 1.00 33.41 739 GLY A CA 1
ATOM 5809 C C . GLY A 1 739 ? 14.723 -52.818 33.972 1.00 33.41 739 GLY A C 1
ATOM 5810 O O . GLY A 1 739 ? 15.383 -52.201 34.808 1.00 33.41 739 GLY A O 1
ATOM 5811 N N . PHE A 1 740 ? 13.435 -52.579 33.715 1.00 38.78 740 PHE A N 1
ATOM 5812 C CA . PHE A 1 740 ? 12.541 -51.728 34.496 1.00 38.78 740 PHE A CA 1
ATOM 5813 C C . PHE A 1 740 ? 11.807 -52.578 35.544 1.00 38.78 740 PHE A C 1
ATOM 5815 O O . PHE A 1 740 ? 11.227 -53.610 35.210 1.00 38.78 740 PHE A O 1
ATOM 5822 N N . THR A 1 741 ? 11.815 -52.146 36.803 1.00 45.31 741 THR A N 1
ATOM 5823 C CA . THR A 1 741 ? 10.980 -52.708 37.876 1.00 45.31 741 THR A CA 1
ATOM 5824 C C . THR A 1 741 ? 9.546 -52.209 37.713 1.00 45.31 741 THR A C 1
ATOM 5826 O O . THR A 1 741 ? 9.298 -51.011 37.833 1.00 45.31 741 THR A O 1
ATOM 5829 N N . ALA A 1 742 ? 8.602 -53.110 37.436 1.00 47.06 742 ALA A N 1
ATOM 5830 C CA . ALA A 1 742 ? 7.177 -52.811 37.550 1.00 47.06 742 ALA A CA 1
ATOM 5831 C C . ALA A 1 742 ? 6.800 -52.697 39.038 1.00 47.06 742 ALA A C 1
ATOM 5833 O O . ALA A 1 742 ? 7.220 -53.526 39.845 1.00 47.06 742 ALA A O 1
ATOM 5834 N N . LEU A 1 743 ? 6.024 -51.671 39.396 1.00 45.22 743 LEU A N 1
ATOM 5835 C CA . LEU A 1 743 ? 5.595 -51.386 40.775 1.00 45.22 743 LEU A CA 1
ATOM 5836 C C . LEU A 1 743 ? 4.386 -52.222 41.228 1.00 45.22 743 LEU A C 1
ATOM 5838 O O . LEU A 1 743 ? 3.913 -52.065 42.348 1.00 45.22 743 LEU A O 1
ATOM 5842 N N . ASP A 1 744 ? 3.918 -53.147 40.391 1.00 43.59 744 ASP A N 1
ATOM 5843 C CA . ASP A 1 744 ? 2.734 -53.961 40.679 1.00 43.59 744 ASP A CA 1
ATOM 5844 C C . ASP A 1 744 ? 3.019 -55.117 41.669 1.00 43.59 744 ASP A C 1
ATOM 5846 O O . ASP A 1 744 ? 2.119 -55.894 41.988 1.00 43.59 744 ASP A O 1
ATOM 5850 N N . SER A 1 745 ? 4.254 -55.252 42.181 1.00 51.22 745 SER A N 1
ATOM 5851 C CA . SER A 1 745 ? 4.623 -56.238 43.208 1.00 51.22 745 SER A CA 1
ATOM 5852 C C . SER A 1 745 ? 5.566 -55.674 44.283 1.00 51.22 745 SER A C 1
ATOM 5854 O O . SER A 1 745 ? 6.423 -54.825 44.027 1.00 51.22 745 SER A O 1
ATOM 5856 N N . THR A 1 746 ? 5.441 -56.188 45.512 1.00 44.94 746 THR A N 1
ATOM 5857 C CA . THR A 1 746 ? 6.239 -55.784 46.688 1.00 44.94 746 THR A CA 1
ATOM 5858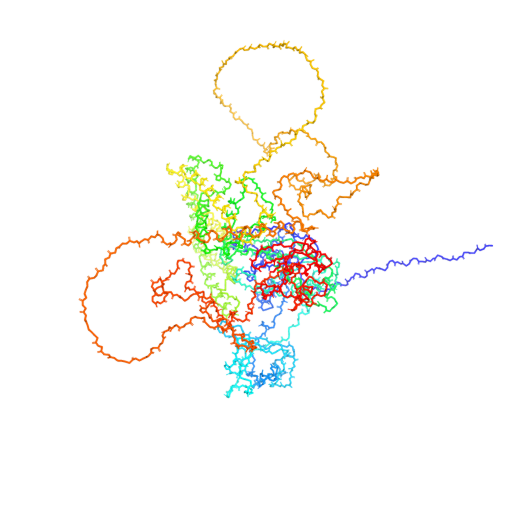 C C . THR A 1 746 ? 7.743 -56.048 46.532 1.00 44.94 746 THR A C 1
ATOM 5860 O O . THR A 1 746 ? 8.561 -55.366 47.150 1.00 44.94 746 THR A O 1
ATOM 5863 N N . GLU A 1 747 ? 8.139 -56.994 45.677 1.00 51.56 747 GLU A N 1
ATOM 5864 C CA . GLU A 1 747 ? 9.546 -57.256 45.346 1.00 51.56 747 GLU A CA 1
ATOM 5865 C C . GLU A 1 747 ? 10.133 -56.204 44.393 1.00 51.56 747 GLU A C 1
ATOM 5867 O O . GLU A 1 747 ? 11.253 -55.739 44.623 1.00 51.56 747 GLU A O 1
ATOM 5872 N N . GLY A 1 748 ? 9.364 -55.749 43.392 1.00 52.06 748 GLY A N 1
ATOM 5873 C CA . GLY A 1 748 ? 9.775 -54.669 42.486 1.00 52.06 748 GLY A CA 1
ATOM 5874 C C . GLY A 1 748 ? 9.997 -53.343 43.221 1.00 52.06 748 GLY A C 1
ATOM 5875 O O . GLY A 1 748 ? 10.938 -52.603 42.921 1.00 52.06 748 GLY A O 1
ATOM 5876 N N . PHE A 1 749 ? 9.195 -53.097 44.259 1.00 50.75 749 PHE A N 1
ATOM 5877 C CA . PHE A 1 749 ? 9.326 -51.941 45.144 1.00 50.75 749 PHE A CA 1
ATOM 5878 C C . PHE A 1 749 ? 10.624 -51.957 45.977 1.00 50.75 749 PHE A C 1
ATOM 5880 O O . PHE A 1 749 ? 11.364 -50.968 46.044 1.00 50.75 749 PHE A O 1
ATOM 5887 N N . ASN A 1 750 ? 10.959 -53.107 46.570 1.00 55.25 750 ASN A N 1
ATOM 5888 C CA . ASN A 1 750 ? 12.166 -53.262 47.387 1.00 55.25 750 ASN A CA 1
ATOM 5889 C C . ASN A 1 750 ? 13.457 -53.183 46.556 1.00 55.25 750 ASN A C 1
ATOM 5891 O O . ASN A 1 750 ? 14.471 -52.648 47.019 1.00 55.25 750 ASN A O 1
ATOM 5895 N N . GLU A 1 751 ? 13.428 -53.661 45.310 1.00 52.28 751 GLU A N 1
ATOM 5896 C CA . GLU A 1 751 ? 14.563 -53.556 44.393 1.00 52.28 751 GLU A CA 1
ATOM 5897 C C . GLU A 1 751 ? 14.830 -52.102 43.960 1.00 52.28 751 GLU A C 1
ATOM 5899 O O . GLU A 1 751 ? 15.990 -51.670 43.941 1.00 52.28 751 GLU A O 1
ATOM 5904 N N . ALA A 1 752 ? 13.775 -51.320 43.696 1.00 50.50 752 ALA A N 1
ATOM 5905 C CA . ALA A 1 752 ? 13.882 -49.893 43.389 1.00 50.50 752 ALA A CA 1
ATOM 5906 C C . ALA A 1 752 ? 14.453 -49.092 44.577 1.00 50.50 752 ALA A C 1
ATOM 5908 O O . ALA A 1 752 ? 15.391 -48.306 44.407 1.00 50.50 752 ALA A O 1
ATOM 5909 N N . SER A 1 753 ? 13.983 -49.371 45.799 1.00 54.16 753 SER A N 1
ATOM 5910 C CA . SER A 1 753 ? 14.514 -48.767 47.034 1.00 54.16 753 SER A CA 1
ATOM 5911 C C . SER A 1 753 ? 15.996 -49.089 47.280 1.00 54.16 753 SER A C 1
ATOM 5913 O O . SER A 1 753 ? 16.760 -48.235 47.745 1.00 54.16 753 SER A O 1
ATOM 5915 N N . ARG A 1 754 ? 16.447 -50.306 46.943 1.00 56.62 754 ARG A N 1
ATOM 5916 C CA . ARG A 1 754 ? 17.861 -50.701 47.062 1.00 56.62 754 ARG A CA 1
ATOM 5917 C C . ARG A 1 754 ? 18.746 -49.959 46.054 1.00 56.62 754 ARG A C 1
ATOM 5919 O O . ARG A 1 754 ? 19.778 -49.419 46.453 1.00 56.62 754 ARG A O 1
ATOM 5926 N N . LYS A 1 755 ? 18.314 -49.863 44.790 1.00 50.41 755 LYS A N 1
ATOM 5927 C CA . LYS A 1 755 ? 19.022 -49.129 43.720 1.00 50.41 755 LYS A CA 1
ATOM 5928 C C . LYS A 1 755 ? 19.135 -47.627 44.021 1.00 50.41 755 LYS A C 1
ATOM 5930 O O . LYS A 1 755 ? 20.185 -47.030 43.784 1.00 50.41 755 LYS A O 1
ATOM 5935 N N . LEU A 1 756 ? 18.104 -47.031 44.627 1.00 51.97 756 LEU A N 1
ATOM 5936 C CA . LEU A 1 756 ? 18.124 -45.636 45.088 1.00 51.97 756 LEU A CA 1
ATOM 5937 C C . LEU A 1 756 ? 19.163 -45.393 46.198 1.00 51.97 756 LEU A C 1
ATOM 5939 O O . LEU A 1 756 ? 19.898 -44.402 46.149 1.00 51.97 756 LEU A O 1
ATOM 5943 N N . ARG A 1 757 ? 19.292 -46.308 47.171 1.00 55.41 757 ARG A N 1
ATOM 5944 C CA . ARG A 1 757 ? 20.316 -46.203 48.231 1.00 55.41 757 ARG A CA 1
ATOM 5945 C C . ARG A 1 757 ? 21.741 -46.360 47.698 1.00 55.41 757 ARG A C 1
ATOM 5947 O O . ARG A 1 757 ? 22.636 -45.656 48.168 1.00 55.41 757 ARG A O 1
ATOM 5954 N N . GLU A 1 758 ? 21.957 -47.233 46.717 1.00 56.50 758 GLU A N 1
ATOM 5955 C CA . GLU A 1 758 ? 23.262 -47.400 46.058 1.00 56.50 758 GLU A CA 1
ATOM 5956 C C . GLU A 1 758 ? 23.671 -46.150 45.268 1.00 56.50 758 GLU A C 1
ATOM 5958 O O . GLU A 1 758 ? 24.773 -45.632 45.462 1.00 56.50 758 GLU A O 1
ATOM 5963 N N . ALA A 1 759 ? 22.753 -45.582 44.479 1.00 50.88 759 ALA A N 1
ATOM 5964 C CA . ALA A 1 759 ? 23.005 -44.364 43.708 1.00 50.88 759 ALA A CA 1
ATOM 5965 C C . ALA A 1 759 ? 23.312 -43.142 44.601 1.00 50.88 759 ALA A C 1
ATOM 5967 O O . ALA A 1 759 ? 24.160 -42.310 44.261 1.00 50.88 759 ALA A O 1
ATOM 5968 N N . MET A 1 760 ? 22.674 -43.041 45.776 1.00 47.09 760 MET A N 1
ATOM 5969 C CA . MET A 1 760 ? 22.990 -41.997 46.760 1.00 47.09 760 MET A CA 1
ATOM 5970 C C . MET A 1 760 ? 24.361 -42.198 47.426 1.00 47.09 760 MET A C 1
ATOM 5972 O O . MET A 1 760 ? 25.072 -41.220 47.674 1.00 47.09 760 MET A O 1
ATOM 5976 N N . LYS A 1 761 ? 24.776 -43.447 47.672 1.00 58.00 761 LYS A N 1
ATOM 5977 C CA . LYS A 1 761 ? 26.095 -43.770 48.243 1.00 58.00 761 LYS A CA 1
ATOM 5978 C C . LYS A 1 761 ? 27.237 -43.430 47.276 1.00 58.00 761 LYS A C 1
ATOM 5980 O O . LYS A 1 761 ? 28.254 -42.883 47.710 1.00 58.00 761 LYS A O 1
ATOM 5985 N N . ASP A 1 762 ? 27.046 -43.660 45.979 1.00 54.09 762 ASP A N 1
ATOM 5986 C CA . ASP A 1 762 ? 28.029 -43.314 44.942 1.00 54.09 762 ASP A CA 1
ATOM 5987 C C . ASP A 1 762 ? 28.154 -41.803 44.709 1.00 54.09 762 ASP A C 1
ATOM 5989 O O . ASP A 1 762 ? 29.260 -41.293 44.503 1.00 54.09 762 ASP A O 1
ATOM 5993 N N . ARG A 1 763 ? 27.055 -41.046 44.832 1.00 50.75 763 ARG A N 1
ATOM 5994 C CA . ARG A 1 763 ? 27.113 -39.573 44.811 1.00 50.75 763 ARG A CA 1
ATOM 5995 C C . ARG A 1 763 ? 27.852 -38.997 46.019 1.00 50.75 763 ARG A C 1
ATOM 5997 O O . ARG A 1 763 ? 28.590 -38.027 45.851 1.00 50.75 763 ARG A O 1
ATOM 6004 N N . ARG A 1 764 ? 27.734 -39.618 47.199 1.00 50.16 764 ARG A N 1
ATOM 6005 C CA . ARG A 1 764 ? 28.486 -39.210 48.398 1.00 50.16 764 ARG A CA 1
ATOM 6006 C C . ARG A 1 764 ? 29.994 -39.424 48.218 1.00 50.16 764 ARG A C 1
ATOM 6008 O O . ARG A 1 764 ? 30.757 -38.492 48.434 1.00 50.16 764 ARG A O 1
ATOM 6015 N N . LYS A 1 765 ? 30.408 -40.573 47.664 1.00 54.22 765 LYS A N 1
ATOM 6016 C CA . LYS A 1 765 ? 31.816 -40.832 47.297 1.00 54.22 765 LYS A CA 1
ATOM 6017 C C . LYS A 1 765 ? 32.362 -39.848 46.256 1.00 54.22 765 LYS A C 1
ATOM 6019 O O . LYS A 1 765 ? 33.508 -39.426 46.367 1.00 54.22 765 LYS A O 1
ATOM 6024 N N . LYS A 1 766 ? 31.559 -39.459 45.255 1.00 49.84 766 LYS A N 1
ATOM 6025 C CA . LYS A 1 766 ? 31.952 -38.438 44.263 1.00 49.84 766 LYS A CA 1
ATOM 6026 C C . LYS A 1 766 ? 32.111 -37.051 44.891 1.00 49.84 766 LYS A C 1
ATOM 6028 O O . LYS A 1 766 ? 33.050 -36.347 44.542 1.00 49.84 766 LYS A O 1
ATOM 6033 N N . SER A 1 767 ? 31.245 -36.685 45.836 1.00 46.12 767 SER A N 1
ATOM 6034 C CA . SER A 1 767 ? 31.350 -35.419 46.571 1.00 46.12 767 SER A CA 1
ATOM 6035 C C . SER A 1 767 ? 32.565 -35.377 47.506 1.00 46.12 767 SER A C 1
ATOM 6037 O O . SER A 1 767 ? 33.193 -34.328 47.626 1.00 46.12 767 SER A O 1
ATOM 6039 N N . ASP A 1 768 ? 32.914 -36.499 48.140 1.00 46.06 768 ASP A N 1
ATOM 6040 C CA . ASP A 1 768 ? 34.095 -36.595 49.007 1.00 46.06 768 ASP A CA 1
ATOM 6041 C C . ASP A 1 768 ? 35.399 -36.560 48.189 1.00 46.06 768 ASP A C 1
ATOM 6043 O O . ASP A 1 768 ? 36.377 -35.942 48.608 1.00 46.06 768 ASP A O 1
ATOM 6047 N N . LYS A 1 769 ? 35.393 -37.125 46.972 1.00 41.66 769 LYS A N 1
ATOM 6048 C CA . LYS A 1 769 ? 36.529 -37.068 46.038 1.00 41.66 769 LYS A CA 1
ATOM 6049 C C . LYS A 1 769 ? 36.802 -35.646 45.526 1.00 41.66 769 LYS A C 1
ATOM 6051 O O . LYS A 1 769 ? 37.949 -35.218 45.514 1.00 41.66 769 LYS A O 1
ATOM 6056 N N . VAL A 1 770 ? 35.750 -34.884 45.216 1.00 46.22 770 VAL A N 1
ATOM 6057 C CA . VAL A 1 770 ? 35.858 -33.465 44.819 1.00 46.22 770 VAL A CA 1
ATOM 6058 C C . VAL A 1 770 ? 36.364 -32.587 45.975 1.00 46.22 770 VAL A C 1
ATOM 6060 O O . VAL A 1 770 ? 37.088 -31.624 45.745 1.00 46.22 770 VAL A O 1
ATOM 6063 N N . LYS A 1 771 ? 36.052 -32.940 47.232 1.00 41.31 771 LYS A N 1
ATOM 6064 C CA . LYS A 1 771 ? 36.605 -32.258 48.416 1.00 41.31 771 LYS A CA 1
ATOM 6065 C C . LYS A 1 771 ? 38.080 -32.577 48.676 1.00 41.31 771 LYS A C 1
ATOM 6067 O O . LYS A 1 771 ? 38.781 -31.712 49.187 1.00 41.31 771 LYS A O 1
ATOM 6072 N N . MET A 1 772 ? 38.547 -33.780 48.334 1.00 40.78 772 MET A N 1
ATOM 6073 C CA . MET A 1 772 ? 39.968 -34.142 48.438 1.00 40.78 772 MET A CA 1
ATOM 6074 C C . MET A 1 772 ? 40.818 -33.537 47.311 1.00 40.78 772 MET A C 1
ATOM 6076 O O . MET A 1 772 ? 41.956 -33.158 47.561 1.00 40.78 772 MET A O 1
ATOM 6080 N N . GLU A 1 773 ? 40.267 -33.384 46.102 1.00 40.53 773 GLU A N 1
ATOM 6081 C CA . GLU A 1 773 ? 40.970 -32.781 44.954 1.00 40.53 773 GLU A CA 1
ATOM 6082 C C . GLU A 1 773 ? 41.092 -31.244 45.057 1.00 40.53 773 GLU A C 1
ATOM 6084 O O . GLU A 1 773 ? 41.999 -30.666 44.470 1.00 40.53 773 GLU A O 1
ATOM 6089 N N . ALA A 1 774 ? 40.256 -30.577 45.864 1.00 41.00 774 ALA A N 1
ATOM 6090 C CA . ALA A 1 774 ? 40.334 -29.131 46.122 1.00 41.00 774 ALA A CA 1
ATOM 6091 C C . ALA A 1 774 ? 41.297 -28.732 47.268 1.00 41.00 774 ALA A C 1
ATOM 6093 O O . ALA A 1 774 ? 41.453 -27.546 47.549 1.00 41.00 774 ALA A O 1
ATOM 6094 N N . GLY A 1 775 ? 41.913 -29.704 47.953 1.00 35.44 775 GLY A N 1
ATOM 6095 C CA . GLY A 1 775 ? 42.786 -29.489 49.118 1.00 35.44 775 GLY A CA 1
ATOM 6096 C C . GLY A 1 775 ? 44.281 -29.714 48.868 1.00 35.44 775 GLY A C 1
ATOM 6097 O O . GLY A 1 775 ? 45.035 -29.791 49.833 1.00 35.44 775 GLY A O 1
ATOM 6098 N N . ALA A 1 776 ? 44.713 -29.861 47.613 1.00 33.44 776 ALA A N 1
ATOM 6099 C CA . ALA A 1 776 ? 46.081 -30.245 47.270 1.00 33.44 776 ALA A CA 1
ATOM 6100 C C . ALA A 1 776 ? 46.679 -29.363 46.161 1.00 33.44 776 ALA A C 1
ATOM 6102 O O . ALA A 1 776 ? 47.001 -29.858 45.088 1.00 33.44 776 ALA A O 1
ATOM 6103 N N . GLU A 1 777 ? 46.860 -28.065 46.417 1.00 32.06 777 GLU A N 1
ATOM 6104 C CA . GLU A 1 777 ? 47.860 -27.275 45.686 1.00 32.06 777 GLU A CA 1
ATOM 6105 C C . GLU A 1 777 ? 48.295 -26.042 46.497 1.00 32.06 777 GLU A C 1
ATOM 6107 O O . GLU A 1 777 ? 47.537 -25.088 46.660 1.00 32.06 777 GLU A O 1
ATOM 6112 N N . GLY A 1 778 ? 49.530 -26.082 47.019 1.00 30.97 778 GLY A N 1
ATOM 6113 C CA . GLY A 1 778 ? 50.256 -24.918 47.542 1.00 30.97 778 GLY A CA 1
ATOM 6114 C C . GLY A 1 778 ? 50.745 -25.033 48.989 1.00 30.97 778 GLY A C 1
ATOM 6115 O O . GLY A 1 778 ? 50.152 -24.432 49.877 1.00 30.97 778 GLY A O 1
ATOM 6116 N N . ASP A 1 779 ? 51.866 -25.727 49.210 1.00 32.22 779 ASP A N 1
ATOM 6117 C CA . ASP A 1 779 ? 52.627 -25.706 50.468 1.00 32.22 779 ASP A CA 1
ATOM 6118 C C . ASP A 1 779 ? 54.088 -25.325 50.159 1.00 32.22 779 ASP A C 1
ATOM 6120 O O . ASP A 1 779 ? 54.733 -26.006 49.356 1.00 32.22 779 ASP A O 1
ATOM 6124 N N . ASN A 1 780 ? 54.585 -24.208 50.721 1.00 31.22 780 ASN A N 1
ATOM 6125 C CA . ASN A 1 780 ? 55.874 -24.107 51.441 1.00 31.22 780 ASN A CA 1
ATOM 6126 C C . ASN A 1 780 ? 56.271 -22.657 51.848 1.00 31.22 780 ASN A C 1
ATOM 6128 O O . ASN A 1 780 ? 55.836 -21.695 51.215 1.00 31.22 780 ASN A O 1
ATOM 6132 N N . PRO A 1 781 ? 57.091 -22.477 52.916 1.00 49.47 781 PRO A N 1
ATOM 6133 C CA . PRO A 1 781 ? 56.853 -21.454 53.950 1.00 49.47 781 PRO A CA 1
ATOM 6134 C C . PRO A 1 781 ? 58.058 -20.535 54.257 1.00 49.47 781 PRO A C 1
ATOM 6136 O O . PRO A 1 781 ? 59.194 -20.955 54.078 1.00 49.47 781 PRO A O 1
ATOM 6139 N N . VAL A 1 782 ? 57.842 -19.347 54.853 1.00 29.25 782 VAL A N 1
ATOM 6140 C CA . VAL A 1 782 ? 58.852 -18.637 55.686 1.00 29.25 782 VAL A CA 1
ATOM 6141 C C . VAL A 1 782 ? 58.166 -17.729 56.732 1.00 29.25 782 VAL A C 1
ATOM 6143 O O . VAL A 1 782 ? 57.233 -16.999 56.407 1.00 29.25 782 VAL A O 1
ATOM 6146 N N . VAL A 1 783 ? 58.649 -17.752 57.983 1.00 29.88 783 VAL A N 1
ATOM 6147 C CA . VAL A 1 783 ? 58.259 -16.890 59.133 1.00 29.88 783 VAL A CA 1
ATOM 6148 C C . VAL A 1 783 ? 59.540 -16.195 59.700 1.00 29.88 783 VAL A C 1
ATOM 6150 O O . VAL A 1 783 ? 60.632 -16.581 59.290 1.00 29.88 783 VAL A O 1
ATOM 6153 N N . PRO A 1 784 ? 59.477 -15.219 60.642 1.00 58.56 784 PRO A N 1
ATOM 6154 C CA . PRO A 1 784 ? 59.669 -13.759 60.506 1.00 58.56 784 PRO A CA 1
ATOM 6155 C C . PRO A 1 784 ? 60.942 -13.264 61.273 1.00 58.56 784 PRO A C 1
ATOM 6157 O O . PRO A 1 784 ? 61.797 -14.111 61.542 1.00 58.56 784 PRO A O 1
ATOM 6160 N N . PRO A 1 785 ? 61.140 -11.970 61.677 1.00 33.34 785 PRO A N 1
ATOM 6161 C CA . PRO A 1 785 ? 60.554 -11.440 62.940 1.00 33.34 785 PRO A CA 1
ATOM 6162 C C . PRO A 1 785 ? 60.398 -9.857 62.959 1.00 33.34 785 PRO A C 1
ATOM 6164 O O . PRO A 1 785 ? 60.236 -9.299 61.878 1.00 33.34 785 PRO A O 1
ATOM 6167 N N . PRO A 1 786 ? 60.316 -9.096 64.095 1.00 38.03 786 PRO A N 1
ATOM 6168 C CA . PRO A 1 786 ? 59.224 -8.130 64.408 1.00 38.03 786 PRO A CA 1
ATOM 6169 C C . PRO A 1 786 ? 59.772 -6.716 64.850 1.00 38.03 786 PRO A C 1
ATOM 6171 O O . PRO A 1 786 ? 60.890 -6.400 64.452 1.00 38.03 786 PRO A O 1
ATOM 6174 N N . PRO A 1 787 ? 59.208 -5.916 65.805 1.00 53.91 787 PRO A N 1
ATOM 6175 C CA . PRO A 1 787 ? 57.861 -5.337 66.049 1.00 53.91 787 PRO A CA 1
ATOM 6176 C C . PRO A 1 787 ? 57.854 -3.776 66.251 1.00 53.91 787 PRO A C 1
ATOM 6178 O O . PRO A 1 787 ? 58.885 -3.118 66.158 1.00 53.91 787 PRO A O 1
ATOM 6181 N N . THR A 1 788 ? 56.692 -3.229 66.682 1.00 29.20 788 THR A N 1
ATOM 6182 C CA . THR A 1 788 ? 56.399 -2.029 67.547 1.00 29.20 788 THR A CA 1
ATOM 6183 C C . THR A 1 788 ? 55.536 -0.944 66.866 1.00 29.20 788 THR A C 1
ATOM 6185 O O . THR A 1 788 ? 55.703 -0.707 65.683 1.00 29.20 788 THR A O 1
ATOM 6188 N N . ARG A 1 789 ? 54.563 -0.232 67.475 1.00 30.69 789 ARG A N 1
ATOM 6189 C CA . ARG A 1 789 ? 53.950 -0.105 68.825 1.00 30.69 789 ARG A CA 1
ATOM 6190 C C . ARG A 1 789 ? 52.545 0.564 68.653 1.00 30.69 789 ARG A C 1
ATOM 6192 O O . ARG A 1 789 ? 52.307 1.239 67.662 1.00 30.69 789 ARG A O 1
ATOM 6199 N N . LYS A 1 790 ? 51.628 0.361 69.612 1.00 26.64 790 LYS A N 1
ATOM 6200 C CA . LYS A 1 790 ? 50.206 0.830 69.738 1.00 26.64 790 LYS A CA 1
ATOM 6201 C C . LYS A 1 790 ? 50.092 2.010 70.756 1.00 26.64 790 LYS A C 1
ATOM 6203 O O . LYS A 1 790 ? 51.123 2.245 71.389 1.00 26.64 790 LYS A O 1
ATOM 6208 N N . PRO A 1 791 ? 48.911 2.565 71.177 1.00 42.34 791 PRO A N 1
ATOM 6209 C CA . PRO A 1 791 ? 47.545 2.855 70.615 1.00 42.34 791 PRO A CA 1
ATOM 6210 C C . PRO A 1 791 ? 47.061 4.299 71.060 1.00 42.34 791 PRO A C 1
ATOM 6212 O O . PRO A 1 791 ? 47.966 5.116 71.222 1.00 42.34 791 PRO A O 1
ATOM 6215 N N . PRO A 1 792 ? 45.781 4.687 71.404 1.00 44.62 792 PRO A N 1
ATOM 6216 C CA . PRO A 1 792 ? 44.373 4.206 71.191 1.00 44.62 792 PRO A CA 1
ATOM 6217 C C . PRO A 1 792 ? 43.383 5.332 70.672 1.00 44.62 792 PRO A C 1
ATOM 6219 O O . PRO A 1 792 ? 43.846 6.428 70.398 1.00 44.62 792 PRO A O 1
ATOM 6222 N N . LEU A 1 793 ? 42.048 5.214 70.428 1.00 31.16 793 LEU A N 1
ATOM 6223 C CA . LEU A 1 793 ? 40.896 4.896 71.322 1.00 31.16 793 LEU A CA 1
ATOM 6224 C C . LEU A 1 793 ? 39.504 4.926 70.589 1.00 31.16 793 LEU A C 1
ATOM 6226 O O . LEU A 1 793 ? 39.299 5.755 69.710 1.00 31.16 793 LEU A O 1
ATOM 6230 N N . LYS A 1 794 ? 38.544 4.126 71.121 1.00 27.56 794 LYS A N 1
ATOM 6231 C CA . LYS A 1 794 ? 37.044 4.050 70.984 1.00 27.56 794 LYS A CA 1
ATOM 6232 C C . LYS A 1 794 ? 36.464 3.122 69.890 1.00 27.56 794 LYS A C 1
ATOM 6234 O O . LYS A 1 794 ? 36.604 3.412 68.715 1.00 27.56 794 LYS A O 1
ATOM 6239 N N . GLN A 1 795 ? 35.961 1.908 70.203 1.00 30.72 795 GLN A N 1
ATOM 6240 C CA . GLN A 1 795 ? 34.729 1.426 70.920 1.00 30.72 795 GLN A CA 1
ATOM 6241 C C . GLN A 1 795 ? 33.732 0.885 69.863 1.00 30.72 795 GLN A C 1
ATOM 6243 O O . GLN A 1 795 ? 33.451 1.615 68.929 1.00 30.72 795 GLN A O 1
ATOM 6248 N N . LYS A 1 796 ? 33.106 -0.306 69.887 1.00 27.20 796 LYS A N 1
ATOM 6249 C CA . LYS A 1 796 ? 33.059 -1.555 70.691 1.00 27.20 796 LYS A CA 1
ATOM 6250 C C . LYS A 1 796 ? 32.548 -2.646 69.710 1.00 27.20 796 LYS A C 1
ATOM 6252 O O . LYS A 1 796 ? 31.631 -2.368 68.953 1.00 27.20 796 LYS A O 1
ATOM 6257 N N . MET A 1 797 ? 33.261 -3.760 69.520 1.00 24.97 797 MET A N 1
ATOM 6258 C CA . MET A 1 797 ? 32.983 -5.131 70.013 1.00 24.97 797 MET A CA 1
ATOM 6259 C C . MET A 1 797 ? 31.582 -5.721 69.761 1.00 24.97 797 MET A C 1
ATOM 6261 O O . MET A 1 797 ? 30.630 -5.313 70.413 1.00 24.97 797 MET A O 1
ATOM 6265 N N . ALA A 1 798 ? 31.519 -6.805 68.975 1.00 24.77 798 ALA A N 1
ATOM 6266 C CA . ALA A 1 798 ? 31.329 -8.164 69.507 1.00 24.77 798 ALA A CA 1
ATOM 6267 C C . ALA A 1 798 ? 31.537 -9.222 68.405 1.00 24.77 798 ALA A C 1
ATOM 6269 O O . ALA A 1 798 ? 30.903 -9.179 67.354 1.00 24.77 798 ALA A O 1
ATOM 6270 N N . LEU A 1 799 ? 32.406 -10.193 68.678 1.00 25.61 799 LEU A N 1
ATOM 6271 C CA . LEU A 1 799 ? 32.468 -11.470 67.982 1.00 25.61 799 LEU A CA 1
ATOM 6272 C C . LEU A 1 799 ? 32.645 -12.561 69.037 1.00 25.61 799 LEU A C 1
ATOM 6274 O O . LEU A 1 799 ? 33.542 -12.481 69.874 1.00 25.61 799 LEU A O 1
ATOM 6278 N N . SER A 1 800 ? 31.849 -13.610 68.856 1.00 25.80 800 SER A N 1
ATOM 6279 C CA . SER A 1 800 ? 32.234 -15.011 69.008 1.00 25.80 800 SER A CA 1
ATOM 6280 C C . SER A 1 800 ? 31.713 -15.799 70.215 1.00 25.80 800 SER A C 1
ATOM 6282 O O . SER A 1 800 ? 31.849 -15.412 71.372 1.00 25.80 800 SER A O 1
ATOM 6284 N N . LEU A 1 801 ? 31.261 -17.002 69.837 1.00 24.92 801 LEU A N 1
ATOM 6285 C CA . LEU A 1 801 ? 31.184 -18.266 70.574 1.00 24.92 801 LEU A CA 1
ATOM 6286 C C . LEU A 1 801 ? 29.994 -18.492 71.515 1.00 24.92 801 LEU A C 1
ATOM 6288 O O . LEU A 1 801 ? 30.045 -18.187 72.701 1.00 24.92 801 LEU A O 1
ATOM 6292 N N . LYS A 1 802 ? 29.024 -19.279 71.031 1.00 23.42 802 LYS A N 1
ATOM 6293 C CA . LYS A 1 802 ? 29.013 -20.737 71.280 1.00 23.42 802 LYS A CA 1
ATOM 6294 C C . LYS A 1 802 ? 27.874 -21.428 70.529 1.00 23.42 802 LYS A C 1
ATOM 6296 O O . LYS A 1 802 ? 26.721 -21.024 70.608 1.00 23.42 802 LYS A O 1
ATOM 6301 N N . SER A 1 803 ? 28.216 -22.509 69.838 1.00 28.94 803 SER A N 1
ATOM 6302 C CA . SER A 1 803 ? 27.268 -23.524 69.398 1.00 28.94 803 SER A CA 1
ATOM 6303 C C . SER A 1 803 ? 26.937 -24.473 70.560 1.00 28.94 803 SER A C 1
ATOM 6305 O O . SER A 1 803 ? 27.836 -24.816 71.326 1.00 28.94 803 SER A O 1
ATOM 6307 N N . ILE A 1 804 ? 25.703 -24.987 70.565 1.00 31.09 804 ILE A N 1
ATOM 6308 C CA . ILE A 1 804 ? 25.235 -26.204 71.262 1.00 31.09 804 ILE A CA 1
ATOM 6309 C C . ILE A 1 804 ? 24.874 -26.023 72.749 1.00 31.09 804 ILE A C 1
ATOM 6311 O O . ILE A 1 804 ? 25.656 -26.363 73.630 1.00 31.09 804 ILE A O 1
ATOM 6315 N N . VAL A 1 805 ? 23.630 -25.597 73.009 1.00 23.89 805 VAL A N 1
ATOM 6316 C CA . VAL A 1 805 ? 22.792 -26.053 74.138 1.00 23.89 805 VAL A CA 1
ATOM 6317 C C . VAL A 1 805 ? 21.333 -26.120 73.651 1.00 23.89 805 VAL A C 1
ATOM 6319 O O . VAL A 1 805 ? 20.791 -25.118 73.200 1.00 23.89 805 VAL A O 1
ATOM 6322 N N . SER A 1 806 ? 20.775 -27.337 73.675 1.00 22.66 806 SER A N 1
ATOM 6323 C CA . SER A 1 806 ? 19.360 -27.763 73.754 1.00 22.66 806 SER A CA 1
ATOM 6324 C C . SER A 1 806 ? 18.248 -26.757 73.401 1.00 22.66 806 SER A C 1
ATOM 6326 O O . SER A 1 806 ? 18.126 -25.712 74.022 1.00 22.66 806 SER A O 1
ATOM 6328 N N . SER A 1 807 ? 17.292 -27.040 72.514 1.00 31.84 807 SER A N 1
ATOM 6329 C CA . SER A 1 807 ? 16.317 -28.141 72.617 1.00 31.84 807 SER A CA 1
ATOM 6330 C C . SER A 1 807 ? 15.653 -28.322 73.993 1.00 31.84 807 SER A C 1
ATOM 6332 O O . SER A 1 807 ? 15.359 -29.453 74.346 1.00 31.84 807 SER A O 1
ATOM 6334 N N . VAL A 1 808 ? 15.408 -27.270 74.779 1.00 28.86 808 VAL A N 1
ATOM 6335 C CA . VAL A 1 808 ? 14.443 -27.294 75.900 1.00 28.86 808 VAL A CA 1
ATOM 6336 C C . VAL A 1 808 ? 13.892 -25.874 76.075 1.00 28.86 808 VAL A C 1
ATOM 6338 O O . VAL A 1 808 ? 14.677 -24.936 76.117 1.00 28.86 808 VAL A O 1
ATOM 6341 N N . PHE A 1 809 ? 12.564 -25.747 76.180 1.00 27.11 809 PHE A N 1
ATOM 6342 C CA . PHE A 1 809 ? 11.731 -24.531 76.075 1.00 27.11 809 PHE A CA 1
ATOM 6343 C C . PHE A 1 809 ? 11.556 -24.056 74.619 1.00 27.11 809 PHE A C 1
ATOM 6345 O O . PHE A 1 809 ? 12.391 -23.351 74.081 1.00 27.11 809 PHE A O 1
ATOM 6352 N N . GLY A 1 810 ? 10.539 -24.439 73.849 1.00 22.11 810 GLY A N 1
ATOM 6353 C CA . GLY A 1 810 ? 9.178 -24.825 74.197 1.00 22.11 810 GLY A CA 1
ATOM 6354 C C . GLY A 1 810 ? 8.215 -23.801 73.590 1.00 22.11 810 GLY A C 1
ATOM 6355 O O . GLY A 1 810 ? 8.173 -22.670 74.051 1.00 22.11 810 GLY A O 1
ATOM 6356 N N . GLY A 1 811 ? 7.431 -24.233 72.598 1.00 23.53 811 GLY A N 1
ATOM 6357 C CA . GLY A 1 811 ? 6.124 -23.646 72.285 1.00 23.53 811 GLY A CA 1
ATOM 6358 C C . GLY A 1 811 ? 6.053 -22.564 71.203 1.00 23.53 811 GLY A C 1
ATOM 6359 O O . GLY A 1 811 ? 6.394 -21.419 71.443 1.00 23.53 811 GLY A O 1
ATOM 6360 N N . ALA A 1 812 ? 5.463 -22.968 70.072 1.00 29.67 812 ALA A N 1
ATOM 6361 C CA . ALA A 1 812 ? 4.523 -22.224 69.223 1.00 29.67 812 ALA A CA 1
ATOM 6362 C C . ALA A 1 812 ? 4.906 -20.832 68.680 1.00 29.67 812 ALA A C 1
ATOM 6364 O O . ALA A 1 812 ? 4.983 -19.849 69.404 1.00 29.67 812 ALA A O 1
ATOM 6365 N N . GLY A 1 813 ? 4.928 -20.722 67.349 1.00 24.62 813 GLY A N 1
ATOM 6366 C CA . GLY A 1 813 ? 4.752 -19.434 66.681 1.00 24.62 813 GLY A CA 1
ATOM 6367 C C . GLY A 1 813 ? 5.270 -19.431 65.255 1.00 24.62 813 GLY A C 1
ATOM 6368 O O . GLY A 1 813 ? 6.468 -19.485 65.017 1.00 24.62 813 GLY A O 1
ATOM 6369 N N . SER A 1 814 ? 4.358 -19.369 64.293 1.00 43.09 814 SER A N 1
ATOM 6370 C CA . SER A 1 814 ? 4.662 -19.035 62.907 1.00 43.09 814 SER A CA 1
ATOM 6371 C C . SER A 1 814 ? 5.333 -17.662 62.810 1.00 43.09 814 SER A C 1
ATOM 6373 O O . SER A 1 814 ? 4.687 -16.663 63.114 1.00 43.09 814 SER A O 1
ATOM 6375 N N . GLU A 1 815 ? 6.547 -17.584 62.272 1.00 31.34 815 GLU A N 1
ATOM 6376 C CA . GLU A 1 815 ? 7.074 -16.331 61.721 1.00 31.34 815 GLU A CA 1
ATOM 6377 C C . GLU A 1 815 ? 7.505 -16.552 60.271 1.00 31.34 815 GLU A C 1
ATOM 6379 O O . GLU A 1 815 ? 8.607 -16.990 59.952 1.00 31.34 815 GLU A O 1
ATOM 6384 N N . GLY A 1 816 ? 6.554 -16.294 59.371 1.00 40.72 816 GLY A N 1
ATOM 6385 C CA . GLY A 1 816 ? 6.772 -16.207 57.934 1.00 40.72 816 GLY A CA 1
ATOM 6386 C C . GLY A 1 816 ? 7.252 -14.813 57.553 1.00 40.72 816 GLY A C 1
ATOM 6387 O O . GLY A 1 816 ? 6.475 -14.028 57.017 1.00 40.72 816 GLY A O 1
ATOM 6388 N N . GLY A 1 817 ? 8.518 -14.516 57.831 1.00 45.00 817 GLY A N 1
ATOM 6389 C CA . GLY A 1 817 ? 9.232 -13.432 57.159 1.00 45.00 817 GLY A CA 1
ATOM 6390 C C . GLY A 1 817 ? 9.878 -13.943 55.863 1.00 45.00 817 GLY A C 1
ATOM 6391 O O . GLY A 1 817 ? 10.306 -15.101 55.828 1.00 45.00 817 GLY A O 1
ATOM 6392 N N . PRO A 1 818 ? 9.959 -13.129 54.792 1.00 49.44 818 PRO A N 1
ATOM 6393 C CA . PRO A 1 818 ? 10.738 -13.484 53.610 1.00 49.44 818 PRO A CA 1
ATOM 6394 C C . PRO A 1 818 ? 12.184 -13.794 54.012 1.00 49.44 818 PRO A C 1
ATOM 6396 O O . PRO A 1 818 ? 12.770 -13.080 54.828 1.00 49.44 818 PRO A O 1
ATOM 6399 N N . ALA A 1 819 ? 12.765 -14.860 53.448 1.00 51.06 819 ALA A N 1
ATOM 6400 C CA . ALA A 1 819 ? 14.175 -15.169 53.669 1.00 51.06 819 ALA A CA 1
ATOM 6401 C C . ALA A 1 819 ? 15.021 -13.930 53.309 1.00 51.06 819 ALA A C 1
ATOM 6403 O O . ALA A 1 819 ? 14.834 -13.373 52.221 1.00 51.06 819 ALA A O 1
ATOM 6404 N N . PRO A 1 820 ? 15.918 -13.461 54.198 1.00 54.47 820 PRO A N 1
ATOM 6405 C CA . PRO A 1 820 ? 16.696 -12.260 53.941 1.00 54.47 820 PRO A CA 1
ATOM 6406 C C . PRO A 1 820 ? 17.533 -12.455 52.675 1.00 54.47 820 PRO A C 1
ATOM 6408 O O . PRO A 1 820 ? 18.106 -13.519 52.457 1.00 54.47 820 PRO A O 1
ATOM 6411 N N . MET A 1 821 ? 17.606 -11.422 51.835 1.00 50.19 821 MET A N 1
ATOM 6412 C CA . MET A 1 821 ? 18.173 -11.483 50.479 1.00 50.19 821 MET A CA 1
ATOM 6413 C C . MET A 1 821 ? 19.589 -12.097 50.430 1.00 50.19 821 MET A C 1
ATOM 6415 O O . MET A 1 821 ? 19.908 -12.839 49.506 1.00 50.19 821 MET A O 1
ATOM 6419 N N . GLY A 1 822 ? 20.402 -11.870 51.470 1.00 55.16 822 GLY A N 1
ATOM 6420 C CA . GLY A 1 822 ? 21.752 -12.437 51.605 1.00 55.16 822 GLY A CA 1
ATOM 6421 C C . GLY A 1 822 ? 21.820 -13.941 51.913 1.00 55.16 822 GLY A C 1
ATOM 6422 O O . GLY A 1 822 ? 22.900 -14.517 51.860 1.00 55.16 822 GLY A O 1
ATOM 6423 N N . ALA A 1 823 ? 20.695 -14.583 52.244 1.00 56.19 823 ALA A N 1
ATOM 6424 C CA . ALA A 1 823 ? 20.591 -16.039 52.374 1.00 56.19 823 ALA A CA 1
ATOM 6425 C C . ALA A 1 823 ? 20.251 -16.721 51.037 1.00 56.19 823 ALA A C 1
ATOM 6427 O O . ALA A 1 823 ? 20.546 -17.900 50.859 1.00 56.19 823 ALA A O 1
ATOM 6428 N N . LEU A 1 824 ? 19.629 -15.986 50.107 1.00 51.47 824 LEU A N 1
ATOM 6429 C CA . LEU A 1 824 ? 19.256 -16.472 48.774 1.00 51.47 824 LEU A CA 1
ATOM 6430 C C . LEU A 1 824 ? 20.342 -16.187 47.730 1.00 51.47 824 LEU A C 1
ATOM 6432 O O . LEU A 1 824 ? 20.529 -16.981 46.812 1.00 51.47 824 LEU A O 1
ATOM 6436 N N . PHE A 1 825 ? 21.077 -15.083 47.889 1.00 54.94 825 PHE A N 1
ATOM 6437 C CA . PHE A 1 825 ? 22.172 -14.686 47.010 1.00 54.94 825 PHE A CA 1
ATOM 6438 C C . PHE A 1 825 ? 23.423 -14.403 47.839 1.00 54.94 825 PHE A C 1
ATOM 6440 O O . PHE A 1 825 ? 23.378 -13.632 48.799 1.00 54.94 825 PHE A O 1
ATOM 6447 N N . ALA A 1 826 ? 24.543 -15.029 47.475 1.00 55.53 826 ALA A N 1
ATOM 6448 C CA . ALA A 1 826 ? 25.820 -14.769 48.125 1.00 55.53 826 ALA A CA 1
ATOM 6449 C C . ALA A 1 826 ? 26.215 -13.297 47.933 1.00 55.53 826 ALA A C 1
ATOM 6451 O O . ALA A 1 826 ? 26.070 -12.738 46.845 1.00 55.53 826 ALA A O 1
ATOM 6452 N N . LYS A 1 827 ? 26.701 -12.663 49.001 1.00 56.41 827 LYS A N 1
ATOM 6453 C CA . LYS A 1 827 ? 27.199 -11.288 48.943 1.00 56.41 827 LYS A CA 1
ATOM 6454 C C . LYS A 1 827 ? 28.524 -11.285 48.172 1.00 56.41 827 LYS A C 1
ATOM 6456 O O . LYS A 1 827 ? 29.386 -12.105 48.472 1.00 56.41 827 LYS A O 1
ATOM 6461 N N . THR A 1 828 ? 28.656 -10.393 47.195 1.00 58.00 828 THR A N 1
ATOM 6462 C CA . THR A 1 828 ? 29.861 -10.240 46.361 1.00 58.00 828 THR A CA 1
ATOM 6463 C C . THR A 1 828 ? 31.096 -9.972 47.219 1.00 58.00 828 THR A C 1
ATOM 6465 O O . THR A 1 828 ? 31.010 -9.221 48.199 1.00 58.00 828 THR A O 1
ATOM 6468 N N . ASP A 1 829 ? 32.228 -10.573 46.852 1.00 62.25 829 ASP A N 1
ATOM 6469 C CA . ASP A 1 829 ? 33.498 -10.437 47.568 1.00 62.25 829 ASP A CA 1
ATOM 6470 C C . ASP A 1 829 ? 34.345 -9.347 46.889 1.00 62.25 829 ASP A C 1
ATOM 6472 O O . ASP A 1 829 ? 34.756 -9.532 45.742 1.00 62.25 829 ASP A O 1
ATOM 6476 N N . PRO A 1 830 ? 34.642 -8.218 47.558 1.00 64.38 830 PRO A N 1
ATOM 6477 C CA . PRO A 1 830 ? 35.408 -7.119 46.969 1.00 64.38 830 PRO A CA 1
ATOM 6478 C C . PRO A 1 830 ? 36.787 -7.530 46.438 1.00 64.38 830 PRO A C 1
ATOM 6480 O O . PRO A 1 830 ? 37.282 -6.916 45.496 1.00 64.38 830 PRO A O 1
ATOM 6483 N N . ALA A 1 831 ? 37.401 -8.577 47.003 1.00 61.09 831 ALA A N 1
ATOM 6484 C CA . ALA A 1 831 ? 38.704 -9.064 46.552 1.00 61.09 831 ALA A CA 1
ATOM 6485 C C . ALA A 1 831 ? 38.638 -9.813 45.206 1.00 61.09 831 ALA A C 1
ATOM 6487 O O . ALA A 1 831 ? 39.645 -9.886 44.502 1.00 61.09 831 ALA A O 1
ATOM 6488 N N . ILE A 1 832 ? 37.469 -10.359 44.851 1.00 58.81 832 ILE A N 1
ATOM 6489 C CA . ILE A 1 832 ? 37.234 -11.129 43.617 1.00 58.81 832 ILE A CA 1
ATOM 6490 C C . ILE A 1 832 ? 36.486 -10.276 42.579 1.00 58.81 832 ILE A C 1
ATOM 6492 O O . ILE A 1 832 ? 36.841 -10.285 41.402 1.00 58.81 832 ILE A O 1
ATOM 6496 N N . ASP A 1 833 ? 35.493 -9.500 43.019 1.00 58.38 833 ASP A N 1
ATOM 6497 C CA . ASP A 1 833 ? 34.558 -8.752 42.167 1.00 58.38 833 ASP A CA 1
ATOM 6498 C C . ASP A 1 833 ? 34.910 -7.246 42.042 1.00 58.38 833 ASP A C 1
ATOM 6500 O O . ASP A 1 833 ? 34.344 -6.526 41.211 1.00 58.38 833 ASP A O 1
ATOM 6504 N N . GLY A 1 834 ? 35.868 -6.759 42.845 1.00 61.12 834 GLY A N 1
ATOM 6505 C CA . GLY A 1 834 ? 36.284 -5.355 42.945 1.00 61.12 834 GLY A CA 1
ATOM 6506 C C . GLY A 1 834 ? 35.402 -4.511 43.879 1.00 61.12 834 GLY A C 1
ATOM 6507 O O . GLY A 1 834 ? 34.232 -4.818 44.104 1.00 61.12 834 GLY A O 1
ATOM 6508 N N . ASP A 1 835 ? 35.941 -3.394 44.384 1.00 57.69 835 ASP A N 1
ATOM 6509 C CA . ASP A 1 835 ? 35.350 -2.576 45.468 1.00 57.69 835 ASP A CA 1
ATOM 6510 C C . ASP A 1 835 ? 33.926 -2.042 45.207 1.00 57.69 835 ASP A C 1
ATOM 6512 O O . ASP A 1 835 ? 33.219 -1.664 46.141 1.00 57.69 835 ASP A O 1
ATOM 6516 N N . ALA A 1 836 ? 33.488 -2.015 43.946 1.00 58.44 836 ALA A N 1
ATOM 6517 C CA . ALA A 1 836 ? 32.159 -1.555 43.543 1.00 58.44 836 ALA A CA 1
ATOM 6518 C C . ALA A 1 836 ? 31.394 -2.550 42.645 1.00 58.44 836 ALA A C 1
ATOM 6520 O O . ALA A 1 836 ? 30.349 -2.187 42.110 1.00 58.44 836 ALA A O 1
ATOM 6521 N N . CYS A 1 837 ? 31.904 -3.776 42.443 1.00 57.22 837 CYS A N 1
ATOM 6522 C CA . CYS A 1 837 ? 31.353 -4.747 41.481 1.00 57.22 837 CYS A CA 1
ATOM 6523 C C . CYS A 1 837 ? 31.162 -4.152 40.060 1.00 57.22 837 CYS A C 1
ATOM 6525 O O . CYS A 1 837 ? 30.239 -4.505 39.327 1.00 57.22 837 CYS A O 1
ATOM 6527 N N . LEU A 1 838 ? 32.025 -3.196 39.682 1.00 54.19 838 LEU A N 1
ATOM 6528 C CA . LEU A 1 838 ? 31.980 -2.458 38.409 1.00 54.19 838 LEU A CA 1
ATOM 6529 C C . LEU A 1 838 ? 32.845 -3.093 37.312 1.00 54.19 838 LEU A C 1
ATOM 6531 O O . LEU A 1 838 ? 32.963 -2.536 36.221 1.00 54.19 838 LEU A O 1
ATOM 6535 N N . HIS A 1 839 ? 33.472 -4.239 37.583 1.00 55.28 839 HIS A N 1
ATOM 6536 C CA . HIS A 1 839 ? 34.115 -5.006 36.529 1.00 55.28 839 HIS A CA 1
ATOM 6537 C C . HIS A 1 839 ? 33.037 -5.651 35.653 1.00 55.28 839 HIS A C 1
ATOM 6539 O O . HIS A 1 839 ? 32.313 -6.545 36.087 1.00 55.28 839 HIS A O 1
ATOM 6545 N N . ASP A 1 840 ? 32.922 -5.169 34.413 1.00 51.84 840 ASP A N 1
ATOM 6546 C CA . ASP A 1 840 ? 31.986 -5.694 33.421 1.00 51.84 840 ASP A CA 1
ATOM 6547 C C . ASP A 1 840 ? 32.200 -7.205 33.239 1.00 51.84 840 ASP A C 1
ATOM 6549 O O . ASP A 1 840 ? 33.197 -7.660 32.670 1.00 51.84 840 ASP A O 1
ATOM 6553 N N . CYS A 1 841 ? 31.249 -8.009 33.710 1.00 54.31 841 CYS A N 1
ATOM 6554 C CA . CYS A 1 841 ? 31.245 -9.443 33.464 1.00 54.31 841 CYS A CA 1
ATOM 6555 C C . CYS A 1 841 ? 30.993 -9.696 31.969 1.00 54.31 841 CYS A C 1
ATOM 6557 O O . CYS A 1 841 ? 30.077 -9.131 31.371 1.00 54.31 841 CYS A O 1
ATOM 6559 N N . ALA A 1 842 ? 31.781 -10.590 31.357 1.00 52.16 842 ALA A N 1
ATOM 6560 C CA . ALA A 1 842 ? 31.756 -10.878 29.915 1.00 52.16 842 ALA A CA 1
ATOM 6561 C C . ALA A 1 842 ? 30.385 -11.348 29.366 1.00 52.16 842 ALA A C 1
ATOM 6563 O O . ALA A 1 842 ? 30.194 -11.419 28.150 1.00 52.16 842 ALA A O 1
ATOM 6564 N N . SER A 1 843 ? 29.437 -11.664 30.253 1.00 43.44 843 SER A N 1
ATOM 6565 C CA . SER A 1 843 ? 28.083 -12.144 29.968 1.00 43.44 843 SER A CA 1
ATOM 6566 C C . SER A 1 843 ? 26.958 -11.131 30.233 1.00 43.44 843 SER A C 1
ATOM 6568 O O . SER A 1 843 ? 25.810 -11.445 29.926 1.00 43.44 843 SER A O 1
ATOM 6570 N N . CYS A 1 844 ? 27.228 -9.940 30.779 1.00 46.78 844 CYS A N 1
ATOM 6571 C CA . CYS A 1 844 ? 26.172 -9.011 31.201 1.00 46.78 844 CYS A CA 1
ATOM 6572 C C . CYS A 1 844 ? 26.022 -7.801 30.267 1.00 46.78 844 CYS A C 1
ATOM 6574 O O . CYS A 1 844 ? 26.980 -7.118 29.916 1.00 46.78 844 CYS A O 1
ATOM 6576 N N . SER A 1 845 ? 24.783 -7.499 29.870 1.00 45.56 845 SER A N 1
ATOM 6577 C CA . SER A 1 845 ? 24.442 -6.312 29.081 1.00 45.56 845 SER A CA 1
ATOM 6578 C C . SER A 1 845 ? 24.114 -5.133 30.003 1.00 45.56 845 SER A C 1
ATOM 6580 O O . SER A 1 845 ? 23.006 -5.041 30.523 1.00 45.56 845 SER A O 1
ATOM 6582 N N . VAL A 1 846 ? 25.052 -4.203 30.185 1.00 53.09 846 VAL A N 1
ATOM 6583 C CA . VAL A 1 846 ? 24.967 -3.125 31.200 1.00 53.09 846 VAL A CA 1
ATOM 6584 C C . VAL A 1 846 ? 24.051 -1.951 30.798 1.00 53.09 846 VAL A C 1
ATOM 6586 O O . VAL A 1 846 ? 23.994 -0.927 31.475 1.00 53.09 846 VAL A O 1
ATOM 6589 N N . LYS A 1 847 ? 23.304 -2.045 29.688 1.00 51.22 847 LYS A N 1
ATOM 6590 C CA . LYS A 1 847 ? 22.342 -0.999 29.297 1.00 51.22 847 LYS A CA 1
ATOM 6591 C C . LYS A 1 847 ? 21.043 -1.573 28.757 1.00 51.22 847 LYS A C 1
ATOM 6593 O O . LYS A 1 847 ? 20.994 -2.098 27.646 1.00 51.22 847 LYS A O 1
ATOM 6598 N N . TYR A 1 848 ? 19.978 -1.370 29.526 1.00 55.25 848 TYR A N 1
ATOM 6599 C CA . TYR A 1 848 ? 18.617 -1.611 29.075 1.00 55.25 848 TYR A CA 1
ATOM 6600 C C . TYR A 1 848 ? 18.203 -0.617 27.966 1.00 55.25 848 TYR A C 1
ATOM 6602 O O . TYR A 1 848 ? 18.680 0.524 27.931 1.00 55.25 848 TYR A O 1
ATOM 6610 N N . PRO A 1 849 ? 17.313 -1.016 27.037 1.00 53.03 849 PRO A N 1
ATOM 6611 C CA . PRO A 1 849 ? 16.770 -0.123 26.015 1.00 53.03 849 PRO A CA 1
ATOM 6612 C C . PRO A 1 849 ? 16.040 1.071 26.642 1.00 53.03 849 PRO A C 1
ATOM 6614 O O . PRO A 1 849 ? 15.368 0.927 27.656 1.00 53.03 849 PRO A O 1
ATOM 6617 N N . ARG A 1 850 ? 16.059 2.240 25.985 1.00 51.00 850 ARG A N 1
ATOM 6618 C CA . ARG A 1 850 ? 15.430 3.490 26.481 1.00 51.00 850 ARG A CA 1
ATOM 6619 C C . ARG A 1 850 ? 13.916 3.413 26.769 1.00 51.00 850 ARG A C 1
ATOM 6621 O O . ARG A 1 850 ? 13.367 4.367 27.306 1.00 51.00 850 ARG A O 1
ATOM 6628 N N . GLY A 1 851 ? 13.242 2.332 26.377 1.00 50.53 851 GLY A N 1
ATOM 6629 C CA . GLY A 1 851 ? 11.818 2.086 26.640 1.00 50.53 851 GLY A CA 1
ATOM 6630 C C . GLY A 1 851 ? 11.539 0.972 27.652 1.00 50.53 851 GLY A C 1
ATOM 6631 O O . GLY A 1 851 ? 10.375 0.670 27.889 1.00 50.53 851 GLY A O 1
ATOM 6632 N N . PHE A 1 852 ? 12.572 0.344 28.217 1.00 44.50 852 PHE A N 1
ATOM 6633 C CA . PHE A 1 852 ? 12.416 -0.708 29.214 1.00 44.50 852 PHE A CA 1
ATOM 6634 C C . PHE A 1 852 ? 12.272 -0.071 30.595 1.00 44.50 852 PHE A C 1
ATOM 6636 O O . PHE A 1 852 ? 13.198 0.568 31.090 1.00 44.50 852 PHE A O 1
ATOM 6643 N N . LYS A 1 853 ? 11.083 -0.202 31.184 1.00 43.78 853 LYS A N 1
ATOM 6644 C CA . LYS A 1 853 ? 10.819 0.143 32.580 1.00 43.78 853 LYS A CA 1
ATOM 6645 C C . LYS A 1 853 ? 10.738 -1.158 33.362 1.00 43.78 853 LYS A C 1
ATOM 6647 O O . LYS A 1 853 ? 9.928 -2.014 33.016 1.00 43.78 853 LYS A O 1
ATOM 6652 N N . ILE A 1 854 ? 11.575 -1.294 34.380 1.00 54.25 854 ILE A N 1
ATOM 6653 C CA . ILE A 1 854 ? 11.477 -2.370 35.364 1.00 54.25 854 ILE A CA 1
ATOM 6654 C C . ILE A 1 854 ? 10.620 -1.820 36.498 1.00 54.25 854 ILE A C 1
ATOM 6656 O O . ILE A 1 854 ? 10.849 -0.698 36.946 1.00 54.25 854 ILE A O 1
ATOM 6660 N N . ASN A 1 855 ? 9.600 -2.572 36.900 1.00 46.66 855 ASN A N 1
ATOM 6661 C CA . ASN A 1 855 ? 8.891 -2.290 38.137 1.00 46.66 855 ASN A CA 1
ATOM 6662 C C . ASN A 1 855 ? 9.705 -2.926 39.269 1.00 46.66 855 ASN A C 1
ATOM 6664 O O . ASN A 1 855 ? 9.730 -4.149 39.385 1.00 46.66 855 ASN A O 1
ATOM 6668 N N . GLU A 1 856 ? 10.445 -2.108 40.013 1.00 60.12 856 GLU A N 1
ATOM 6669 C CA . GLU A 1 856 ? 11.286 -2.555 41.134 1.00 60.12 856 GLU A CA 1
ATOM 6670 C C . GLU A 1 856 ? 10.513 -2.568 42.464 1.00 60.12 856 GLU A C 1
ATOM 6672 O O . GLU A 1 856 ? 11.046 -3.016 43.477 1.00 60.12 856 GLU A O 1
ATOM 6677 N N . ASP A 1 857 ? 9.252 -2.120 42.454 1.00 59.84 857 ASP A N 1
ATOM 6678 C CA . ASP A 1 857 ? 8.424 -1.985 43.654 1.00 59.84 857 ASP A CA 1
ATOM 6679 C C . ASP A 1 857 ? 7.798 -3.327 44.092 1.00 59.84 857 ASP A C 1
ATOM 6681 O O . ASP A 1 857 ? 7.459 -3.503 45.263 1.00 59.84 857 ASP A O 1
ATOM 6685 N N . ASP A 1 858 ? 7.667 -4.296 43.172 1.00 50.78 858 ASP A N 1
ATOM 6686 C CA . ASP A 1 858 ? 7.117 -5.628 43.457 1.00 50.78 858 ASP A CA 1
ATOM 6687 C C . ASP A 1 858 ? 8.206 -6.596 43.943 1.00 50.78 858 ASP A C 1
ATOM 6689 O O . ASP A 1 858 ? 9.026 -7.120 43.179 1.00 50.78 858 ASP A O 1
ATOM 6693 N N . VAL A 1 859 ? 8.177 -6.900 45.241 1.00 54.00 859 VAL A N 1
ATOM 6694 C CA . VAL A 1 859 ? 9.072 -7.876 45.874 1.00 54.00 859 VAL A CA 1
ATOM 6695 C C . VAL A 1 859 ? 8.619 -9.299 45.511 1.00 54.00 859 VAL A C 1
ATOM 6697 O O . VAL A 1 859 ? 7.879 -9.954 46.239 1.00 54.00 859 VAL A O 1
ATOM 6700 N N . LEU A 1 860 ? 9.054 -9.799 44.350 1.00 53.97 860 LEU A N 1
ATOM 6701 C CA . LEU A 1 860 ? 8.719 -11.150 43.862 1.00 53.97 860 LEU A CA 1
ATOM 6702 C C . LEU A 1 860 ? 9.325 -12.278 44.722 1.00 53.97 860 LEU A C 1
ATOM 6704 O O . LEU A 1 860 ? 8.750 -13.362 44.830 1.00 53.97 860 LEU A O 1
ATOM 6708 N N . TYR A 1 861 ? 10.489 -12.040 45.331 1.00 52.19 861 TYR A N 1
ATOM 6709 C CA . TYR A 1 861 ? 11.240 -13.043 46.091 1.00 52.19 861 TYR A CA 1
ATOM 6710 C C . TYR A 1 861 ? 10.984 -12.934 47.598 1.00 52.19 861 TYR A C 1
ATOM 6712 O O . TYR A 1 861 ? 11.052 -11.858 48.177 1.00 52.19 861 TYR A O 1
ATOM 6720 N N . GLY A 1 862 ? 10.717 -14.073 48.244 1.00 51.56 862 GLY A N 1
ATOM 6721 C CA . GLY A 1 862 ? 10.498 -14.169 49.693 1.00 51.56 862 GLY A CA 1
ATOM 6722 C C . GLY A 1 862 ? 9.028 -14.208 50.136 1.00 51.56 862 GLY A C 1
ATOM 6723 O O . GLY A 1 862 ? 8.755 -14.618 51.259 1.00 51.56 862 GLY A O 1
ATOM 6724 N N . HIS A 1 863 ? 8.072 -13.882 49.261 1.00 54.00 863 HIS A N 1
ATOM 6725 C CA . HIS A 1 863 ? 6.634 -13.970 49.570 1.00 54.00 863 HIS A CA 1
ATOM 6726 C C . HIS A 1 863 ? 6.002 -15.339 49.254 1.00 54.00 863 HIS A C 1
ATOM 6728 O O . HIS A 1 863 ? 4.884 -15.627 49.686 1.00 54.00 863 HIS A O 1
ATOM 6734 N N . VAL A 1 864 ? 6.716 -16.219 48.542 1.00 56.91 864 VAL A N 1
ATOM 6735 C CA . VAL A 1 864 ? 6.296 -17.609 48.313 1.00 56.91 864 VAL A CA 1
ATOM 6736 C C . VAL A 1 864 ? 6.808 -18.472 49.464 1.00 56.91 864 VAL A C 1
ATOM 6738 O O . VAL A 1 864 ? 8.011 -18.549 49.705 1.00 56.91 864 VAL A O 1
ATOM 6741 N N . LYS A 1 865 ? 5.895 -19.128 50.188 1.00 60.78 865 LYS A N 1
ATOM 6742 C CA . LYS A 1 865 ? 6.257 -20.024 51.296 1.00 60.78 865 LYS A CA 1
ATOM 6743 C C . LYS A 1 865 ? 7.129 -21.170 50.760 1.00 60.78 865 LYS A C 1
ATOM 6745 O O . LYS A 1 865 ? 6.743 -21.820 49.789 1.00 60.78 865 LYS A O 1
ATOM 6750 N N . ALA A 1 866 ? 8.274 -21.418 51.398 1.00 63.75 866 ALA A N 1
ATOM 6751 C CA . ALA A 1 866 ? 9.198 -22.476 50.994 1.00 63.75 866 ALA A CA 1
ATOM 6752 C C . ALA A 1 866 ? 8.506 -23.850 50.973 1.00 63.75 866 ALA A C 1
ATOM 6754 O O . ALA A 1 866 ? 7.706 -24.168 51.857 1.00 63.75 866 ALA A O 1
ATOM 6755 N N . TRP A 1 867 ? 8.818 -24.652 49.959 1.00 77.56 867 TRP A N 1
ATOM 6756 C CA . TRP A 1 867 ? 8.316 -26.010 49.783 1.00 77.56 867 TRP A CA 1
ATOM 6757 C C . TRP A 1 867 ? 9.475 -26.934 49.401 1.00 77.56 867 TRP A C 1
ATOM 6759 O O . TRP A 1 867 ? 10.397 -26.528 48.698 1.00 77.56 867 TRP A O 1
ATOM 6769 N N . SER A 1 868 ? 9.439 -28.161 49.910 1.00 81.19 868 SER A N 1
ATOM 6770 C CA . SER A 1 868 ? 10.459 -29.191 49.695 1.00 81.19 868 SER A CA 1
ATOM 6771 C C . SER A 1 868 ? 10.193 -30.001 48.425 1.00 81.19 868 SER A C 1
ATOM 6773 O O . SER A 1 868 ? 11.132 -30.438 47.765 1.00 81.19 868 SER A O 1
ATOM 6775 N N . THR A 1 869 ? 8.911 -30.174 48.081 1.00 83.69 869 THR A N 1
ATOM 6776 C CA . THR A 1 869 ? 8.444 -31.005 46.962 1.00 83.69 869 THR A CA 1
ATOM 6777 C C . THR A 1 869 ? 7.444 -30.250 46.079 1.00 83.69 869 THR A C 1
ATOM 6779 O O . THR A 1 869 ? 6.491 -29.680 46.603 1.00 83.69 869 THR A O 1
ATOM 6782 N N . HIS A 1 870 ? 7.610 -30.264 44.750 1.00 89.62 870 HIS A N 1
ATOM 6783 C CA . HIS A 1 870 ? 6.579 -29.819 43.793 1.00 89.62 870 HIS A CA 1
ATOM 6784 C C . HIS A 1 870 ? 5.974 -31.048 43.154 1.00 89.62 870 HIS A C 1
ATOM 6786 O O . HIS A 1 870 ? 6.703 -31.841 42.556 1.00 89.62 870 HIS A O 1
ATOM 6792 N N . LEU A 1 871 ? 4.655 -31.152 43.188 1.00 89.38 871 LEU A N 1
ATOM 6793 C CA . LEU A 1 871 ? 3.930 -32.088 42.352 1.00 89.38 871 LEU A CA 1
ATOM 6794 C C . LEU A 1 871 ? 3.201 -31.317 41.251 1.00 89.38 871 LEU A C 1
ATOM 6796 O O . LEU A 1 871 ? 2.272 -30.550 41.513 1.00 89.38 871 LEU A O 1
ATOM 6800 N N . LEU A 1 872 ? 3.645 -31.518 40.013 1.00 90.75 872 LEU A N 1
ATOM 6801 C CA . LEU A 1 872 ? 3.018 -30.980 38.809 1.00 90.75 872 LEU A CA 1
ATOM 6802 C C . LEU A 1 872 ? 2.121 -32.057 38.202 1.00 90.75 872 LEU A C 1
ATOM 6804 O O . LEU A 1 872 ? 2.616 -33.086 37.748 1.00 90.75 872 LEU A O 1
ATOM 6808 N N . VAL A 1 873 ? 0.811 -31.828 38.181 1.00 91.25 873 VAL A N 1
ATOM 6809 C CA . VAL A 1 873 ? -0.166 -32.788 37.652 1.00 91.25 873 VAL A CA 1
ATOM 6810 C C . VAL A 1 873 ? -0.525 -32.410 36.220 1.00 91.25 873 VAL A C 1
ATOM 6812 O O . VAL A 1 873 ? -1.031 -31.316 35.972 1.00 91.25 873 VAL A O 1
ATOM 6815 N N . GLY A 1 874 ? -0.269 -33.305 35.265 1.00 90.44 874 GLY A N 1
ATOM 6816 C CA . GLY A 1 874 ? -0.724 -33.137 33.890 1.00 90.44 874 GLY A CA 1
ATOM 6817 C C . GLY A 1 874 ? -2.245 -33.191 33.822 1.00 90.44 874 GLY A C 1
ATOM 6818 O O . GLY A 1 874 ? -2.878 -34.086 34.370 1.00 90.44 874 GLY A O 1
ATOM 6819 N N . THR A 1 875 ? -2.860 -32.212 33.180 1.00 83.94 875 THR A N 1
ATOM 6820 C CA . THR A 1 875 ? -4.323 -32.164 33.018 1.00 83.94 875 THR A CA 1
ATOM 6821 C C . THR A 1 875 ? -4.732 -32.004 31.559 1.00 83.94 875 THR A C 1
ATOM 6823 O O . THR A 1 875 ? -5.911 -32.122 31.244 1.00 83.94 875 THR A O 1
ATOM 6826 N N . GLY A 1 876 ? -3.785 -31.691 30.663 1.00 79.88 876 GLY A N 1
ATOM 6827 C CA . GLY A 1 876 ? -4.063 -31.354 29.263 1.00 79.88 876 GLY A CA 1
ATOM 6828 C C . GLY A 1 876 ? -4.914 -30.089 29.055 1.00 79.88 876 GLY A C 1
ATOM 6829 O O . GLY A 1 876 ? -5.205 -29.738 27.914 1.00 79.88 876 GLY A O 1
ATOM 6830 N N . LYS A 1 877 ? -5.313 -29.395 30.130 1.00 79.50 877 LYS A N 1
ATOM 6831 C CA . LYS A 1 877 ? -6.108 -28.160 30.097 1.00 79.50 877 LYS A CA 1
ATOM 6832 C C . LYS A 1 877 ? -5.202 -26.931 30.029 1.00 79.50 877 LYS A C 1
ATOM 6834 O O . LYS A 1 877 ? -4.000 -27.008 30.272 1.00 79.50 877 LYS A O 1
ATOM 6839 N N . THR A 1 878 ? -5.789 -25.796 29.669 1.00 76.06 878 THR A N 1
ATOM 6840 C CA . THR A 1 878 ? -5.113 -24.486 29.619 1.00 76.06 878 THR A CA 1
ATOM 6841 C C . THR A 1 878 ? -5.724 -23.463 30.573 1.00 76.06 878 THR A C 1
ATOM 6843 O O . THR A 1 878 ? -5.206 -22.356 30.670 1.00 76.06 878 THR A O 1
ATOM 6846 N N . ASP A 1 879 ? -6.828 -23.814 31.232 1.00 72.19 879 ASP A N 1
ATOM 6847 C CA . ASP A 1 879 ? -7.559 -22.974 32.179 1.00 72.19 879 ASP A CA 1
ATOM 6848 C C . ASP A 1 879 ? -7.987 -23.845 33.370 1.00 72.19 879 ASP A C 1
ATOM 6850 O O . ASP A 1 879 ? -8.455 -24.970 33.162 1.00 72.19 879 ASP A O 1
ATOM 6854 N N . TRP A 1 880 ? -7.782 -23.348 34.592 1.00 78.81 880 TRP A N 1
ATOM 6855 C CA . TRP A 1 880 ? -8.000 -24.075 35.849 1.00 78.81 880 TRP A CA 1
ATOM 6856 C C . TRP A 1 880 ? -8.729 -23.201 36.858 1.00 78.81 880 TRP A C 1
ATOM 6858 O O . TRP A 1 880 ? -8.652 -21.971 36.826 1.00 78.81 880 TRP A O 1
ATOM 6868 N N . VAL A 1 881 ? -9.410 -23.851 37.798 1.00 79.50 881 VAL A N 1
ATOM 6869 C CA . VAL A 1 881 ? -9.991 -23.160 38.953 1.00 79.50 881 VAL A CA 1
ATOM 6870 C C . VAL A 1 881 ? -8.872 -22.506 39.774 1.00 79.50 881 VAL A C 1
ATOM 6872 O O . VAL A 1 881 ? -7.741 -22.991 39.807 1.00 79.50 881 VAL A O 1
ATOM 6875 N N . ARG A 1 882 ? -9.189 -21.381 40.431 1.00 71.50 882 ARG A N 1
ATOM 6876 C CA . ARG A 1 882 ? -8.236 -20.582 41.220 1.00 71.50 882 ARG A CA 1
ATOM 6877 C C . ARG A 1 882 ? -7.416 -21.431 42.200 1.00 71.50 882 ARG A C 1
ATOM 6879 O O . ARG A 1 882 ? -6.217 -21.198 42.316 1.00 71.50 882 ARG A O 1
ATOM 6886 N N . ASP A 1 883 ? -8.052 -22.405 42.847 1.00 79.19 883 ASP A N 1
ATOM 6887 C CA . ASP A 1 883 ? -7.397 -23.418 43.665 1.00 79.19 883 ASP A CA 1
ATOM 6888 C C . ASP A 1 883 ? -7.515 -24.784 42.982 1.00 79.19 883 ASP A C 1
ATOM 6890 O O . ASP A 1 883 ? -8.598 -25.343 42.822 1.00 79.19 883 ASP A O 1
ATOM 6894 N N . VAL A 1 884 ? -6.371 -25.342 42.582 1.00 84.56 884 VAL A N 1
ATOM 6895 C CA . VAL A 1 884 ? -6.295 -26.611 41.831 1.00 84.56 884 VAL A CA 1
ATOM 6896 C C . VAL A 1 884 ? -6.854 -27.815 42.602 1.00 84.56 884 VAL A C 1
ATOM 6898 O O . VAL A 1 884 ? -7.168 -28.840 42.004 1.00 84.56 884 VAL A O 1
ATOM 6901 N N . ALA A 1 885 ? -6.990 -27.696 43.926 1.00 84.25 885 ALA A N 1
ATOM 6902 C CA . ALA A 1 885 ? -7.570 -28.715 44.798 1.00 84.25 885 ALA A CA 1
ATOM 6903 C C . ALA A 1 885 ? -9.107 -28.800 44.708 1.00 84.25 885 ALA A C 1
ATOM 6905 O O . ALA A 1 885 ? -9.670 -29.839 45.049 1.00 84.25 885 ALA A O 1
ATOM 6906 N N . ASP A 1 886 ? -9.782 -27.755 44.214 1.00 84.25 886 ASP A N 1
ATOM 6907 C CA . ASP A 1 886 ? -11.250 -27.687 44.152 1.00 84.25 886 ASP A CA 1
ATOM 6908 C C . ASP A 1 886 ? -11.844 -28.448 42.950 1.00 84.25 886 ASP A C 1
ATOM 6910 O O . ASP A 1 886 ? -13.066 -28.558 42.794 1.00 84.25 886 ASP A O 1
ATOM 6914 N N . GLU A 1 887 ? -10.996 -29.003 42.081 1.00 83.50 887 GLU A N 1
ATOM 6915 C CA . GLU A 1 887 ? -11.432 -29.770 40.919 1.00 83.50 887 GLU A CA 1
ATOM 6916 C C . GLU A 1 887 ? -11.858 -31.195 41.299 1.00 83.50 887 GLU A C 1
ATOM 6918 O O . GLU A 1 887 ? -11.040 -32.116 41.381 1.00 83.50 887 GLU A O 1
ATOM 6923 N N . LYS A 1 888 ? -13.168 -31.378 41.496 1.00 83.38 888 LYS A N 1
ATOM 6924 C CA . LYS A 1 888 ? -13.779 -32.652 41.903 1.00 83.38 888 LYS A CA 1
ATOM 6925 C C . LYS A 1 888 ? -13.436 -33.815 40.966 1.00 83.38 888 LYS A C 1
ATOM 6927 O O . LYS A 1 888 ? -13.571 -33.706 39.749 1.00 83.38 888 LYS A O 1
ATOM 6932 N N . GLY A 1 889 ? -13.064 -34.950 41.551 1.00 81.19 889 GLY A N 1
ATOM 6933 C CA . GLY A 1 889 ? -12.696 -36.184 40.858 1.00 81.19 889 GLY A CA 1
ATOM 6934 C C . GLY A 1 889 ? -11.269 -36.197 40.308 1.00 81.19 889 GLY A C 1
ATOM 6935 O O . GLY A 1 889 ? -10.856 -37.209 39.751 1.00 81.19 889 GLY A O 1
ATOM 6936 N N . SER A 1 890 ? -10.506 -35.110 40.460 1.00 87.94 890 SER A N 1
ATOM 6937 C CA . SER A 1 890 ? -9.136 -35.021 39.956 1.00 87.94 890 SER A CA 1
ATOM 6938 C C . SER A 1 890 ? -8.111 -35.653 40.906 1.00 87.94 890 SER A C 1
ATOM 6940 O O . SER A 1 890 ? -8.315 -35.770 42.117 1.00 87.94 890 SER A O 1
ATOM 6942 N N . VAL A 1 891 ? -6.939 -35.992 40.362 1.00 87.56 891 VAL A N 1
ATOM 6943 C CA . VAL A 1 891 ? -5.765 -36.371 41.169 1.00 87.56 891 VAL A CA 1
ATOM 6944 C C . VAL A 1 891 ? -5.349 -35.231 42.106 1.00 87.56 891 VAL A C 1
ATOM 6946 O O . VAL A 1 891 ? -4.866 -35.493 43.199 1.00 87.56 891 VAL A O 1
ATOM 6949 N N . MET A 1 892 ? -5.582 -33.970 41.731 1.00 90.44 892 MET A N 1
ATOM 6950 C CA . MET A 1 892 ? -5.238 -32.803 42.550 1.00 90.44 892 MET A CA 1
ATOM 6951 C C . MET A 1 892 ? -6.122 -32.708 43.802 1.00 90.44 892 MET A C 1
ATOM 6953 O O . MET A 1 892 ? -5.607 -32.467 44.893 1.00 90.44 892 MET A O 1
ATOM 6957 N N . GLU A 1 893 ? -7.423 -32.992 43.674 1.00 90.75 893 GLU A N 1
ATOM 6958 C CA . GLU A 1 893 ? -8.329 -33.122 44.822 1.00 90.75 893 GLU A CA 1
ATOM 6959 C C . GLU A 1 893 ? -7.877 -34.274 45.734 1.00 90.75 893 GLU A C 1
ATOM 6961 O O . GLU A 1 893 ? -7.774 -34.095 46.949 1.00 90.75 893 GLU A O 1
ATOM 6966 N N . ALA A 1 894 ? -7.556 -35.441 45.160 1.00 87.44 894 ALA A N 1
ATOM 6967 C CA . ALA A 1 894 ? -7.086 -36.598 45.926 1.00 87.44 894 ALA A CA 1
ATOM 6968 C C . ALA A 1 894 ? -5.783 -36.306 46.687 1.00 87.44 894 ALA A C 1
ATOM 6970 O O . ALA A 1 894 ? -5.695 -36.603 47.875 1.00 87.44 894 ALA A O 1
ATOM 6971 N N . VAL A 1 895 ? -4.808 -35.655 46.043 1.00 87.25 895 VAL A N 1
ATOM 6972 C CA . VAL A 1 895 ? -3.537 -35.239 46.658 1.00 87.25 895 VAL A CA 1
ATOM 6973 C C . VAL A 1 895 ? -3.770 -34.255 47.805 1.00 87.25 895 VAL A C 1
ATOM 6975 O O . VAL A 1 895 ? -3.119 -34.359 48.840 1.00 87.25 895 VAL A O 1
ATOM 6978 N N . SER A 1 896 ? -4.720 -33.326 47.658 1.00 84.62 896 SER A N 1
ATOM 6979 C CA . SER A 1 896 ? -5.030 -32.339 48.701 1.00 84.62 896 SER A CA 1
ATOM 6980 C C . SER A 1 896 ? -5.644 -32.946 49.971 1.00 84.62 896 SER A C 1
ATOM 6982 O O . SER A 1 896 ? -5.510 -32.373 51.050 1.00 84.62 896 SER A O 1
ATOM 6984 N N . LYS A 1 897 ? -6.285 -34.120 49.860 1.00 84.19 897 LYS A N 1
ATOM 6985 C CA . LYS A 1 897 ? -6.886 -34.863 50.983 1.00 84.19 897 LYS A CA 1
ATOM 6986 C C . LYS A 1 897 ? -5.892 -35.764 51.727 1.00 84.19 897 LYS A C 1
ATOM 6988 O O . LYS A 1 897 ? -6.235 -36.294 52.781 1.00 84.19 897 LYS A O 1
ATOM 6993 N N . VAL A 1 898 ? -4.687 -35.956 51.192 1.00 80.62 898 VAL A N 1
ATOM 6994 C CA . VAL A 1 898 ? -3.639 -36.810 51.772 1.00 80.62 898 VAL A CA 1
ATOM 6995 C C . VAL A 1 898 ? -2.682 -35.961 52.620 1.00 80.62 898 VAL A C 1
ATOM 6997 O O . VAL A 1 898 ? -2.466 -34.780 52.348 1.00 80.62 898 VAL A O 1
ATOM 7000 N N . ALA A 1 899 ? -2.112 -36.550 53.676 1.00 72.69 899 ALA A N 1
ATOM 7001 C CA . ALA A 1 899 ? -1.119 -35.883 54.517 1.00 72.69 899 ALA A CA 1
ATOM 7002 C C . ALA A 1 899 ? 0.113 -35.449 53.696 1.00 72.69 899 ALA A C 1
ATOM 7004 O O . ALA A 1 899 ? 0.534 -36.151 52.780 1.00 72.69 899 ALA A O 1
ATOM 7005 N N . SER A 1 900 ? 0.691 -34.287 54.023 1.00 75.06 900 SER A N 1
ATOM 7006 C CA . SER A 1 900 ? 1.902 -33.783 53.354 1.00 75.06 900 SER A CA 1
ATOM 7007 C C . SER A 1 900 ? 3.072 -34.780 53.455 1.00 75.06 900 SER A C 1
ATOM 7009 O O . SER A 1 900 ? 3.165 -35.485 54.463 1.00 75.06 900 SER A O 1
ATOM 7011 N N . PRO A 1 901 ? 3.966 -34.831 52.446 1.00 76.62 901 PRO A N 1
ATOM 7012 C CA . PRO A 1 901 ? 5.086 -35.770 52.414 1.00 76.62 901 PRO A CA 1
ATOM 7013 C C . PRO A 1 901 ? 6.035 -35.576 53.601 1.00 76.62 901 PRO A C 1
ATOM 7015 O O . PRO A 1 901 ? 6.130 -34.497 54.195 1.00 76.62 901 PRO A O 1
ATOM 7018 N N . THR A 1 902 ? 6.783 -36.627 53.939 1.00 75.56 902 THR A N 1
ATOM 7019 C CA . THR A 1 902 ? 7.655 -36.630 55.133 1.00 75.56 902 THR A CA 1
ATOM 7020 C C . THR A 1 902 ? 8.828 -35.649 55.027 1.00 75.56 902 THR A C 1
ATOM 7022 O O . THR A 1 902 ? 9.375 -35.212 56.039 1.00 75.56 902 THR A O 1
ATOM 7025 N N . ASN A 1 903 ? 9.184 -35.257 53.801 1.00 77.00 903 ASN A N 1
ATOM 7026 C CA . ASN A 1 903 ? 10.296 -34.365 53.482 1.00 77.00 903 ASN A CA 1
ATOM 7027 C C . ASN A 1 903 ? 9.974 -32.856 53.608 1.00 77.00 903 ASN A C 1
ATOM 7029 O O . ASN A 1 903 ? 10.841 -32.010 53.364 1.00 77.00 903 ASN A O 1
ATOM 7033 N N . GLY A 1 904 ? 8.751 -32.502 54.011 1.00 78.25 904 GLY A N 1
ATOM 7034 C CA . GLY A 1 904 ? 8.330 -31.131 54.290 1.00 78.25 904 GLY A CA 1
ATOM 7035 C C . GLY A 1 904 ? 7.140 -30.683 53.446 1.00 78.25 904 GLY A C 1
ATOM 7036 O O . GLY A 1 904 ? 6.290 -31.471 53.040 1.00 78.25 904 GLY A O 1
ATOM 7037 N N . ARG A 1 905 ? 7.021 -29.371 53.219 1.00 79.44 905 ARG A N 1
ATOM 7038 C CA . ARG A 1 905 ? 5.842 -28.814 52.548 1.00 79.44 905 ARG A CA 1
ATOM 7039 C C . ARG A 1 905 ? 5.838 -29.160 51.060 1.00 79.44 905 ARG A C 1
ATOM 7041 O O . ARG A 1 905 ? 6.831 -28.936 50.375 1.00 79.44 905 ARG A O 1
ATOM 7048 N N . MET A 1 906 ? 4.688 -29.593 50.551 1.00 84.44 906 MET A N 1
ATOM 7049 C CA . MET A 1 906 ? 4.472 -29.823 49.125 1.00 84.44 906 MET A CA 1
ATOM 7050 C C . MET A 1 906 ? 3.737 -28.652 48.463 1.00 84.44 906 MET A C 1
ATOM 7052 O O . MET A 1 906 ? 2.775 -28.116 49.016 1.00 84.44 906 MET A O 1
ATOM 7056 N N . MET A 1 907 ? 4.186 -28.262 47.272 1.00 86.94 907 MET A N 1
ATOM 7057 C CA . MET A 1 907 ? 3.463 -27.390 46.353 1.00 86.94 907 MET A CA 1
ATOM 7058 C C . MET A 1 907 ? 2.749 -28.254 45.317 1.00 86.94 907 MET A C 1
ATOM 7060 O O . MET A 1 907 ? 3.375 -29.091 44.672 1.00 86.94 907 MET A O 1
ATOM 7064 N N . LEU A 1 908 ? 1.446 -28.046 45.150 1.00 89.00 908 LEU A N 1
ATOM 7065 C CA . LEU A 1 908 ? 0.636 -28.718 44.138 1.00 89.00 908 LEU A CA 1
ATOM 7066 C C . LEU A 1 908 ? 0.323 -27.727 43.020 1.00 89.00 908 LEU A C 1
ATOM 7068 O O . LEU A 1 908 ? -0.067 -26.588 43.279 1.00 89.00 908 LEU A O 1
ATOM 7072 N N . SER A 1 909 ? 0.511 -28.127 41.767 1.00 90.50 909 SER A N 1
ATOM 7073 C CA . SER A 1 909 ? 0.171 -27.281 40.622 1.00 90.50 909 SER A CA 1
ATOM 7074 C C . SER A 1 909 ? -0.362 -28.105 39.465 1.00 90.50 909 SER A C 1
ATOM 7076 O O . SER A 1 909 ? 0.137 -29.193 39.176 1.00 90.50 909 SER A O 1
ATOM 7078 N N . ALA A 1 910 ? -1.359 -27.558 38.782 1.00 89.31 910 ALA A N 1
ATOM 7079 C CA . ALA A 1 910 ? -1.838 -28.107 37.530 1.00 89.31 910 ALA A CA 1
ATOM 7080 C C . ALA A 1 910 ? -0.899 -27.702 36.389 1.00 89.31 910 ALA A C 1
ATOM 7082 O O . ALA A 1 910 ? -0.300 -26.625 36.398 1.00 89.31 910 ALA A O 1
ATOM 7083 N N . SER A 1 911 ? -0.764 -28.578 35.402 1.00 87.62 911 SER A N 1
ATOM 7084 C CA . SER A 1 911 ? 0.052 -28.348 34.221 1.00 87.62 911 SER A CA 1
ATOM 7085 C C . SER A 1 911 ? -0.693 -28.779 32.964 1.00 87.62 911 SER A C 1
ATOM 7087 O O . SER A 1 911 ? -1.495 -29.717 32.979 1.00 87.62 911 SER A O 1
ATOM 7089 N N . ASN A 1 912 ? -0.389 -28.119 31.849 1.00 85.00 912 ASN A N 1
ATOM 7090 C CA . ASN A 1 912 ? -0.864 -28.499 30.522 1.00 85.00 912 ASN A CA 1
ATOM 7091 C C . ASN A 1 912 ? -0.075 -29.679 29.921 1.00 85.00 912 ASN A C 1
ATOM 7093 O O . ASN A 1 912 ? -0.236 -29.962 28.734 1.00 85.00 912 ASN A O 1
ATOM 7097 N N . ILE A 1 913 ? 0.770 -30.362 30.713 1.00 83.69 913 ILE A N 1
ATOM 7098 C CA . ILE A 1 913 ? 1.398 -31.631 30.323 1.00 83.69 913 ILE A CA 1
ATOM 7099 C C . ILE A 1 913 ? 0.303 -32.565 29.769 1.00 83.69 913 ILE A C 1
ATOM 7101 O O . ILE A 1 913 ? -0.724 -32.748 30.438 1.00 83.69 913 ILE A O 1
ATOM 7105 N N . PRO A 1 914 ? 0.488 -33.127 28.557 1.00 76.31 914 PRO A N 1
ATOM 7106 C CA . PRO A 1 914 ? -0.500 -33.999 27.939 1.00 76.31 914 PRO A CA 1
ATOM 7107 C C . PRO A 1 914 ? -0.714 -35.254 28.787 1.00 76.31 914 PRO A C 1
ATOM 7109 O O . PRO A 1 914 ? 0.239 -35.869 29.272 1.00 76.31 914 PRO A O 1
ATOM 7112 N N . THR A 1 915 ? -1.978 -35.632 28.967 1.00 81.81 915 THR A N 1
ATOM 7113 C CA . THR A 1 915 ? -2.349 -36.890 29.617 1.00 81.81 915 THR A CA 1
ATOM 7114 C C . THR A 1 915 ? -2.079 -38.059 28.656 1.00 81.81 915 THR A C 1
ATOM 7116 O O . THR A 1 915 ? -2.152 -37.873 27.439 1.00 81.81 915 THR A O 1
ATOM 7119 N N . PRO A 1 916 ? -1.782 -39.278 29.149 1.00 76.69 916 PRO A N 1
ATOM 7120 C CA . PRO A 1 916 ? -1.502 -40.451 28.306 1.00 76.69 916 PRO A CA 1
ATOM 7121 C C . PRO A 1 916 ? -2.564 -40.738 27.233 1.00 76.69 916 PRO A C 1
ATOM 7123 O O . PRO A 1 916 ? -2.252 -41.275 26.171 1.00 76.69 916 PRO A O 1
ATOM 7126 N N . HIS A 1 917 ? -3.810 -40.345 27.497 1.00 74.94 917 HIS A N 1
ATOM 7127 C CA . HIS A 1 917 ? -4.958 -40.568 26.625 1.00 74.94 917 HIS A CA 1
ATOM 7128 C C . HIS A 1 917 ? -5.409 -39.311 25.860 1.00 74.94 917 HIS A C 1
ATOM 7130 O O . HIS A 1 917 ? -6.332 -39.385 25.052 1.00 74.94 917 HIS A O 1
ATOM 7136 N N . ASN A 1 918 ? -4.738 -38.166 26.054 1.00 70.94 918 ASN A N 1
ATOM 7137 C CA . ASN A 1 918 ? -5.096 -36.865 25.472 1.00 70.94 918 ASN A CA 1
ATOM 7138 C C . ASN A 1 918 ? -6.563 -36.458 25.709 1.00 70.94 918 ASN A C 1
ATOM 7140 O O . ASN A 1 918 ? -7.160 -35.747 24.897 1.00 70.94 918 ASN A O 1
ATOM 7144 N N . THR A 1 919 ? -7.147 -36.899 26.820 1.00 70.38 919 THR A N 1
ATOM 7145 C CA . THR A 1 919 ? -8.463 -36.461 27.282 1.00 70.38 919 THR A CA 1
ATOM 7146 C C . THR A 1 919 ? -8.294 -35.517 28.472 1.00 70.38 919 THR A C 1
ATOM 7148 O O . THR A 1 919 ? -7.304 -35.568 29.207 1.00 70.38 919 THR A O 1
ATOM 7151 N N . ALA A 1 920 ? -9.263 -34.619 28.636 1.00 66.75 920 ALA A N 1
ATOM 7152 C CA . ALA A 1 920 ? -9.357 -33.715 29.781 1.00 66.75 920 ALA A CA 1
ATOM 7153 C C . ALA A 1 920 ? -10.248 -34.294 30.902 1.00 66.75 920 ALA A C 1
ATOM 7155 O O . ALA A 1 920 ? -10.646 -33.558 31.812 1.00 66.75 920 ALA A O 1
ATOM 7156 N N . ASP A 1 921 ? -10.610 -35.577 30.782 1.00 75.75 921 ASP A N 1
ATOM 7157 C CA . ASP A 1 921 ? -11.438 -36.301 31.739 1.00 75.75 921 ASP A CA 1
ATOM 7158 C C . ASP A 1 921 ? -10.556 -36.884 32.854 1.00 75.75 921 ASP A C 1
ATOM 7160 O O . ASP A 1 921 ? -9.476 -37.412 32.601 1.00 75.75 921 ASP A O 1
ATOM 7164 N N . TYR A 1 922 ? -11.017 -36.771 34.099 1.00 78.38 922 TYR A N 1
ATOM 7165 C CA . TYR A 1 922 ? -10.305 -37.257 35.283 1.00 78.38 922 TYR A CA 1
ATOM 7166 C C . TYR A 1 922 ? -10.588 -38.727 35.603 1.00 78.38 922 TYR A C 1
ATOM 7168 O O . TYR A 1 922 ? -9.996 -39.279 36.530 1.00 78.38 922 TYR A O 1
ATOM 7176 N N . SER A 1 923 ? -11.475 -39.364 34.833 1.00 73.94 923 SER A N 1
ATOM 7177 C CA . SER A 1 923 ? -11.713 -40.807 34.896 1.00 73.94 923 SER A CA 1
ATOM 7178 C C . SER A 1 923 ? -10.521 -41.635 34.390 1.00 73.94 923 SER A C 1
ATOM 7180 O O . SER A 1 923 ? -10.385 -42.804 34.758 1.00 73.94 923 SER A O 1
ATOM 7182 N N . GLU A 1 924 ? -9.634 -41.032 33.592 1.00 81.38 924 GLU A N 1
ATOM 7183 C CA . GLU A 1 924 ? -8.459 -41.682 33.017 1.00 81.38 924 GLU A CA 1
ATOM 7184 C C . GLU A 1 924 ? -7.166 -41.347 33.793 1.00 81.38 924 GLU A C 1
ATOM 7186 O O . GLU A 1 924 ? -7.044 -40.269 34.385 1.00 81.38 924 GLU A O 1
ATOM 7191 N N . PRO A 1 925 ? -6.165 -42.250 33.809 1.00 85.12 925 PRO A N 1
ATOM 7192 C CA . PRO A 1 925 ? -4.911 -42.018 34.519 1.00 85.12 925 PRO A CA 1
ATOM 7193 C C . PRO A 1 925 ? -4.116 -40.844 33.938 1.00 85.12 925 PRO A C 1
ATOM 7195 O O . PRO A 1 925 ? -4.024 -40.677 32.721 1.00 85.12 925 PRO A O 1
ATOM 7198 N N . THR A 1 926 ? -3.458 -40.073 34.804 1.00 88.50 926 THR A N 1
ATOM 7199 C CA . THR A 1 926 ? -2.632 -38.928 34.410 1.00 88.50 926 THR A CA 1
ATOM 7200 C C . THR A 1 926 ? -1.130 -39.154 34.629 1.00 88.50 926 THR A C 1
ATOM 7202 O O . THR A 1 926 ? -0.699 -40.151 35.207 1.00 88.50 926 THR A O 1
ATOM 7205 N N . THR A 1 927 ? -0.312 -38.231 34.121 1.00 90.12 927 THR A N 1
ATOM 7206 C CA . THR A 1 927 ? 1.130 -38.158 34.372 1.00 90.12 927 THR A CA 1
ATOM 7207 C C . THR A 1 927 ? 1.428 -37.018 35.340 1.00 90.12 927 THR A C 1
ATOM 7209 O O . THR A 1 927 ? 0.969 -35.893 35.138 1.00 90.12 927 THR A O 1
ATOM 7212 N N . THR A 1 928 ? 2.234 -37.288 36.363 1.00 90.31 928 THR A N 1
ATOM 7213 C CA . THR A 1 928 ? 2.720 -36.275 37.307 1.00 90.31 928 THR A CA 1
ATOM 7214 C C . THR A 1 928 ? 4.235 -36.127 37.220 1.00 90.31 928 THR A C 1
ATOM 7216 O O . THR A 1 928 ? 4.944 -37.118 37.058 1.00 90.31 928 THR A O 1
ATOM 7219 N N . LEU A 1 929 ? 4.742 -34.904 37.358 1.00 89.50 929 LEU A N 1
ATOM 7220 C CA . LEU A 1 929 ? 6.169 -34.602 37.463 1.00 89.50 929 LEU A CA 1
ATOM 7221 C C . LEU A 1 929 ? 6.498 -34.193 38.902 1.00 89.50 929 LEU A C 1
ATOM 7223 O O . LEU A 1 929 ? 5.923 -33.237 39.426 1.00 89.50 929 LEU A O 1
ATOM 7227 N N . LEU A 1 930 ? 7.436 -34.910 39.519 1.00 87.25 930 LEU A N 1
ATOM 7228 C CA . LEU A 1 930 ? 7.910 -34.654 40.875 1.00 87.25 930 LEU A CA 1
ATOM 7229 C C . LEU A 1 930 ? 9.212 -33.842 40.850 1.00 87.25 930 LEU A C 1
ATOM 7231 O O . LEU A 1 930 ? 10.212 -34.278 40.272 1.00 87.25 930 LEU A O 1
ATOM 7235 N N . LEU A 1 931 ? 9.225 -32.684 41.509 1.00 82.38 931 LEU A N 1
ATOM 7236 C CA . LEU A 1 931 ? 10.410 -31.839 41.692 1.00 82.38 931 LEU A CA 1
ATOM 7237 C C . LEU A 1 931 ? 10.812 -31.793 43.174 1.00 82.38 931 LEU A C 1
ATOM 7239 O O . LEU A 1 931 ? 9.928 -31.814 44.029 1.00 82.38 931 LEU A O 1
ATOM 7243 N N . PRO A 1 932 ? 12.119 -31.703 43.494 1.00 79.06 932 PRO A N 1
ATOM 7244 C CA . PRO A 1 932 ? 13.262 -31.500 42.591 1.00 79.06 932 PRO A CA 1
ATOM 7245 C C . PRO A 1 932 ? 13.820 -32.790 41.961 1.00 79.06 932 PRO A C 1
ATOM 7247 O O . PRO A 1 932 ? 14.859 -32.752 41.312 1.00 79.06 932 PRO A O 1
ATOM 7250 N N . ALA A 1 933 ? 13.157 -33.937 42.137 1.00 78.31 933 ALA A N 1
ATOM 7251 C CA . ALA A 1 933 ? 13.621 -35.228 41.623 1.00 78.31 933 ALA A CA 1
ATOM 7252 C C . ALA A 1 933 ? 13.593 -35.355 40.083 1.00 78.31 933 ALA A C 1
ATOM 7254 O O . ALA A 1 933 ? 14.142 -36.317 39.549 1.00 78.31 933 ALA A O 1
ATOM 7255 N N . PHE A 1 934 ? 12.945 -34.423 39.370 1.00 76.94 934 PHE A N 1
ATOM 7256 C CA . PHE A 1 934 ? 12.736 -34.443 37.912 1.00 76.94 934 PHE A CA 1
ATOM 7257 C C . PHE A 1 934 ? 12.230 -35.799 37.393 1.00 76.94 934 PHE A C 1
ATOM 7259 O O . PHE A 1 934 ? 12.649 -36.278 36.341 1.00 76.94 934 PHE A O 1
ATOM 7266 N N . THR A 1 935 ? 11.342 -36.439 38.155 1.00 79.12 935 THR A N 1
ATOM 7267 C CA . THR A 1 935 ? 10.856 -37.791 37.859 1.00 79.12 935 THR A CA 1
ATOM 7268 C C . THR A 1 935 ? 9.424 -37.736 37.346 1.00 79.12 935 THR A C 1
ATOM 7270 O O . THR A 1 935 ? 8.553 -37.157 37.997 1.00 79.12 935 THR A O 1
ATOM 7273 N N . TYR A 1 936 ? 9.186 -38.338 36.179 1.00 85.56 936 TYR A N 1
ATOM 7274 C CA . TYR A 1 936 ? 7.844 -38.534 35.637 1.00 85.56 936 TYR A CA 1
ATOM 7275 C C . TYR A 1 936 ? 7.244 -39.822 36.183 1.00 85.56 936 TYR A C 1
ATOM 7277 O O . TYR A 1 936 ? 7.872 -40.879 36.138 1.00 85.56 936 TYR A O 1
ATOM 7285 N N . ILE A 1 937 ? 6.014 -39.723 36.668 1.00 86.56 937 ILE A N 1
ATOM 7286 C CA . ILE A 1 937 ? 5.245 -40.845 37.189 1.00 86.56 937 ILE A CA 1
ATOM 7287 C C . ILE A 1 937 ? 3.992 -40.945 36.336 1.00 86.56 937 ILE A C 1
ATOM 7289 O O . ILE A 1 937 ? 3.189 -40.012 36.267 1.00 86.56 937 ILE A O 1
ATOM 7293 N N . HIS A 1 938 ? 3.878 -42.058 35.623 1.00 86.38 938 HIS A N 1
ATOM 7294 C CA . HIS A 1 938 ? 2.781 -42.325 34.704 1.00 86.38 938 HIS A CA 1
ATOM 7295 C C . HIS A 1 938 ? 1.691 -43.153 35.391 1.00 86.38 938 HIS A C 1
ATOM 7297 O O . HIS A 1 938 ? 1.954 -43.852 36.366 1.00 86.38 938 HIS A O 1
ATOM 7303 N N . ASN A 1 939 ? 0.476 -43.102 34.842 1.00 85.50 939 ASN A N 1
ATOM 7304 C CA . ASN A 1 939 ? -0.693 -43.848 35.315 1.00 85.50 939 ASN A CA 1
ATOM 7305 C C . ASN A 1 939 ? -1.132 -43.515 36.756 1.00 85.50 939 ASN A C 1
ATOM 7307 O O . ASN A 1 939 ? -1.583 -44.380 37.511 1.00 85.50 939 ASN A O 1
ATOM 7311 N N . VAL A 1 940 ? -1.038 -42.241 37.138 1.00 86.31 940 VAL A N 1
ATOM 7312 C CA . VAL A 1 940 ? -1.524 -41.755 38.434 1.00 86.31 940 VAL A CA 1
ATOM 7313 C C . VAL A 1 940 ? -3.041 -41.593 38.380 1.00 86.31 940 VAL A C 1
ATOM 7315 O O . VAL A 1 940 ? -3.581 -40.929 37.499 1.00 86.31 940 VAL A O 1
ATOM 7318 N N . THR A 1 941 ? -3.733 -42.206 39.331 1.00 87.50 941 THR A N 1
ATOM 7319 C CA . THR A 1 941 ? -5.187 -42.182 39.502 1.00 87.50 941 THR A CA 1
ATOM 7320 C C . THR A 1 941 ? -5.533 -41.592 40.871 1.00 87.50 941 THR A C 1
ATOM 7322 O O . THR A 1 941 ? -4.718 -41.655 41.794 1.00 87.50 941 THR A O 1
ATOM 7325 N N . PRO A 1 942 ? -6.747 -41.055 41.073 1.00 87.00 942 PRO A N 1
ATOM 7326 C CA . PRO A 1 942 ? -7.157 -40.555 42.388 1.00 87.00 942 PRO A CA 1
ATOM 7327 C C . PRO A 1 942 ? -7.011 -41.599 43.513 1.00 87.00 942 PRO A C 1
ATOM 7329 O O . PRO A 1 942 ? -6.695 -41.244 44.644 1.00 87.00 942 PRO A O 1
ATOM 7332 N N . SER A 1 943 ? -7.168 -42.891 43.199 1.00 84.56 943 SER A N 1
ATOM 7333 C CA . SER A 1 943 ? -7.013 -44.003 44.147 1.00 84.56 943 SER A CA 1
ATOM 7334 C C . SER A 1 943 ? -5.570 -44.290 44.573 1.00 84.56 943 SER A C 1
ATOM 7336 O O . SER A 1 943 ? -5.365 -44.741 45.695 1.00 84.56 943 SER A O 1
ATOM 7338 N N . ASN A 1 944 ? -4.571 -44.047 43.714 1.00 85.75 944 ASN A N 1
ATOM 7339 C CA . ASN A 1 944 ? -3.159 -44.336 44.021 1.00 85.75 944 ASN A CA 1
ATOM 7340 C C . ASN A 1 944 ? -2.357 -43.095 44.459 1.00 85.75 944 ASN A C 1
ATOM 7342 O O . ASN A 1 944 ? -1.222 -43.229 44.917 1.00 85.75 944 ASN A O 1
ATOM 7346 N N . ALA A 1 945 ? -2.962 -41.904 44.394 1.00 83.38 945 ALA A N 1
ATOM 7347 C CA . ALA A 1 945 ? -2.352 -40.645 44.818 1.00 83.38 945 ALA A CA 1
ATOM 7348 C C . ALA A 1 945 ? -1.875 -40.664 46.285 1.00 83.38 945 ALA A C 1
ATOM 7350 O O . ALA A 1 945 ? -0.857 -40.056 46.606 1.00 83.38 945 ALA A O 1
ATOM 7351 N N . GLY A 1 946 ? -2.570 -41.391 47.168 1.00 80.25 946 GLY A N 1
ATOM 7352 C CA . GLY A 1 946 ? -2.176 -41.535 48.574 1.00 80.25 946 GLY A CA 1
ATOM 7353 C C . GLY A 1 946 ? -0.868 -42.304 48.768 1.00 80.25 946 GLY A C 1
ATOM 7354 O O . GLY A 1 946 ? 0.011 -41.847 49.495 1.00 80.25 946 GLY A O 1
ATOM 7355 N N . SER A 1 947 ? -0.714 -43.436 48.078 1.00 78.88 947 SER A N 1
ATOM 7356 C CA . SER A 1 947 ? 0.520 -44.234 48.099 1.00 78.88 947 SER A CA 1
ATOM 7357 C C . SER A 1 947 ? 1.690 -43.471 47.483 1.00 78.88 947 SER A C 1
ATOM 7359 O O . SER A 1 947 ? 2.783 -43.483 48.036 1.00 78.88 947 SER A O 1
ATOM 7361 N N . LEU A 1 948 ? 1.431 -42.733 46.399 1.00 81.81 948 LEU A N 1
ATOM 7362 C CA . LEU A 1 948 ? 2.427 -41.888 45.747 1.00 81.81 948 LEU A CA 1
ATOM 7363 C C . LEU A 1 948 ? 3.037 -40.858 46.711 1.00 81.81 948 LEU A C 1
ATOM 7365 O O . LEU A 1 948 ? 4.247 -40.683 46.729 1.00 81.81 948 LEU A O 1
ATOM 7369 N N . ILE A 1 949 ? 2.215 -40.176 47.511 1.00 81.50 949 ILE A N 1
ATOM 7370 C CA . ILE A 1 949 ? 2.702 -39.142 48.439 1.00 81.50 949 ILE A CA 1
ATOM 7371 C C . ILE A 1 949 ? 3.430 -39.758 49.638 1.00 81.50 949 ILE A C 1
ATOM 7373 O O . ILE A 1 949 ? 4.347 -39.141 50.166 1.00 81.50 949 ILE A O 1
ATOM 7377 N N . ALA A 1 950 ? 3.054 -40.967 50.063 1.00 78.06 950 ALA A N 1
ATOM 7378 C CA . ALA A 1 950 ? 3.697 -41.649 51.187 1.00 78.06 950 ALA A CA 1
ATOM 7379 C C . ALA A 1 950 ? 5.144 -42.091 50.890 1.00 78.06 950 ALA A C 1
ATOM 7381 O O . ALA A 1 950 ? 5.931 -42.270 51.819 1.00 78.06 950 ALA A O 1
ATOM 7382 N N . GLU A 1 951 ? 5.494 -42.270 49.615 1.00 69.25 951 GLU A N 1
ATOM 7383 C CA . GLU A 1 951 ? 6.840 -42.652 49.162 1.00 69.25 951 GLU A CA 1
ATOM 7384 C C . GLU A 1 951 ? 7.769 -41.454 48.894 1.00 69.25 951 GLU A C 1
ATOM 7386 O O . GLU A 1 951 ? 8.974 -41.640 48.700 1.00 69.25 951 GLU A O 1
ATOM 7391 N N . VAL A 1 952 ? 7.213 -40.236 48.891 1.00 62.72 952 VAL A N 1
ATOM 7392 C CA . VAL A 1 952 ? 7.904 -38.952 48.672 1.00 62.72 952 VAL A CA 1
ATOM 7393 C C . VAL A 1 952 ? 8.308 -38.308 49.998 1.00 62.72 952 VAL A C 1
ATOM 7395 O O . VAL A 1 952 ? 9.440 -37.765 50.049 1.00 62.72 952 VAL A O 1
#

Radius of gyration: 40.94 Å; chains: 1; bounding box: 135×117×123 Å

InterPro domains:
  IPR002123 Phospholipid/glycerol acyltransferase [PF01553] (238-300)
  IPR002123 Phospholipid/glycerol acyltransferase [SM00563] (66-303)
  IPR009737 Thioredoxin-like ferredoxin [PF06999] (860-950)
  IPR052744 Glycerol-3-phosphate O-acyltransferase [PTHR31605] (22-766)

Organism: NCBI:txid160324